Protein AF-A0AAV2L725-F1 (afdb_monomer)

Nearest PDB structures (foldseek):
  3now-assembly1_A  TM=8.974E-01  e=4.876E-41  Drosophila melanogaster
  4i2w-assembly1_A  TM=7.654E-01  e=5.025E-37  Caenorhabditis elegans
  6qdm-assembly1_A  TM=8.772E-01  e=6.503E-31  Caenorhabditis elegans
  6qdm-assembly2_B  TM=8.526E-01  e=8.201E-31  Caenorhabditis elegans
  5mzu-assembly1_A  TM=7.468E-01  e=2.048E-33  Caenorhabditis elegans

Organism: Knipowitschia caucasica (NCBI:txid637954)

Foldseek 3Di:
DDDDPDQLVRLQVVLVVCVVVVNLVSNLVSLVVSCVRDPDLLSNLVSLLSNLVSCVVVVVLVSSLVSLVSSCVSPVLPLSSLQSNLSSCVSVVVLVSSLVSLVVSCVSPVPDVVSVVVNVVSVVVVVVVVVVCPDLLVLLVVLLVQLPDPPHDPVSVLVSLVVLLVLLQDPVSLVSCVVVVVLVSLLVQCVDPDLSSVLSSLSSLLSNLAQALVSLVVSCVVNPLVSLLLQLLDPDLSSVLSSLSSVLSSLCSLVCPVDDDDDDDDDDDDPRSVVVNLVNLVSLLVQLFDQSGAQSSNQSSLLSLLPRQADPDLPDPDNPSLLSCLVRRVLSLLQQQLDDQPDDPTHHHDPCSLVSSQLSLQRSLVSDDDPVSNVSSLVVLLVNLCVLCPDPDPSSLSSSLSSLLSCLQHVVVSSVVNCPPPCNVVLLLVLLVDPDPSSVVSSLSSLLSNLPDDPPCPVSCVPVLVSLVCQLPPPPDLLNNLSSLLSVLSNQLSQALFPVRRSDDPPPLVVSLVVLLVLLLDPVDDLSSNLSSLSSLLSSLSDLVSLVVCLVDLSSLLSLLVSLLDPDLLSLQSSLSNLCSSLVLDDDPDPDPVVQVVCVVVVHDDRDHDPCPDPVNSVVSLVSSLVSPVLLSLQSSQVDPGSSCDLSSLLSSLSSLLSNLPDLVRLVSSLVSPVLVSLLVQLVDHPPNSVLSSLLSNLSSLLRDQLCSSQPDPRSLSNLLSLLVCLDPPHDPVSLLSSLSSLLSQLQPDPVSLVSNVVSVSVVSLVVQCPDPDPSSVLSSLSSLLSSLVDPVSLVVLVDPDDLPLVSLLVQCQDDDPSSVLSSLSSLLVSLQVPVVVLVCQCVNDVCSVVSLVCQCPDPDLSSNQSSLSNLLSSLVSDDVSLVVCVVDCNLVSLVVLLPDPDDPNPVSNVSSVVSNVSSVVSVVVQDDPDADDDEQFWDWDQDPQRWTFTDGDDDDDDDDDRDGPPVLGQFDDWDDYNFWIWTHHQFKIFIDGPVDPDPGGPDMDTDDPPDDRDQDPDDQDDDDDPDDAARDGADPVFAFNDKADEPFKIWTQGPQQWIWIFGQQQFLQRQCLDSHGHRHTDTNVLCPPFRWDAKEHEHFKIWTATPQLWIWIFGFQQFQQRLFAHPNQVVVVVVVVVVVPDDDDDDDDDDDDDDDDDDDDDDPPDHDGGGNHIDTDAAVVGFGFDAKYYYHFKIWTAGPQQWIWIAGQQQPNQRQCPDSGHHNHIDTNVVCVVQQKRFDYKYYYHHHIDTDIDHNVVVVVDDDD

Secondary structure (DSSP, 8-state):
-------HHHHHHHHHHHHHTT-HHHHHHHHHHHHHH---HHHHHHHHHHHHHHHHHTT-HHHHHHHHHHHHHH-TT-HHHHHHHHHHHHHTT-HHHHHHHHHHHHHH-TT-HHHHHHHHHHHHHHHHHHHHHTSHHHHHHHHHHHHH-TTS-HHHHHHHHHHHHHHTTSHHHHHHHHHTTHHHHHHHHHTSS-HHHHHHHHHHHHHHHTT-HHHHHHHHHHH-HHHHHHHHTSS-HHHHHHHHHHHHHHHHHHHHTTS----SS----PPPTHHHHHHHHHHHHHHTT-TTS-HHHHHHHHHHHHHHSS-S-TT----HHHHHHHHHHHHHHHHHHT--TTT-S-----TTHHHHHHHHHHHHHHT--SHHHHHHHHHHHHHHHHHHHTSS-HHHHHHHHHHHHHHHHSSHHHHHHHHTSTTHHHHHHHHHTSS-HHHHHHHHHHHHHHTT-TTTTHHHHHHHHHHHHHHHHH---HHHHHHHHHHHHHHTTTTTT-TT--SS-TTHHHHHHHHHHHHHT-TTS-HHHHHHHHHHHHHHTTSHHHHHHHHH-HHHHHHHHHHHHSS--TTHHHHHHHHHHHTT-S------HHHHHHHHHTT---PPPPGGGSHHHHHHHHHHHHHTTHHHHHHHHHHS--TTS-HHHHHHHHHHHHHHTSSTTTHHHHHHTTHHHHHHHHHHSS-HHHHHHHHHHHHHHHHHS-HHHHSTTTHHHHHHHHHHHHSSTTS-HHHHHHHHHHHHHHHTT-HHHHHHHHHTT-HHHHHHHHT-S-HHHHHHHHHHHHHHTTSHHHHHHHHSTT-SHHHHHHHHHSSS-HHHHHHHHHHHHHHHHH-THHHHHHHHH-TTHHHHHHHHHT-SSHHHHHHHHHHHHHHHHH-HHHHHHHHTSTHHHHHHHHHT--SSTTHHHHHHHHHHHHHHHHHHHTTS--------SS-EEEE-TTS-EEEE----S---------GGGTT-SEEEE-SSEEEEE-SSEEEEEESS---SS-SEEEE--TTSSS------SS----SS-----PPPTT--EEEEEE-SSEEEEEETTS-EEEEE--TTSTT-SSS---EEEEEE-GGGTTS-EEEEEE-SSEEEEEETT--EEEEEE-TTSTTSS--HHHHHHHHHHHHTTT--S------------------------SEEEEEEEE--SS---EEEEEE-SSEEEEEETT--EEEEE--TTSTT-SSS---EEEEEE-HHHHHTTEEEEEEEE-SS-EEEEEEEHHHHTT----

Radius of gyration: 51.23 Å; Cα contacts (8 Å, |Δi|>4): 1943; chains: 1; bounding box: 114×135×159 Å

InterPro domains:
  IPR000225 Armadillo [SM00185] (169-210)
  IPR000225 Armadillo [SM00185] (212-252)
  IPR000225 Armadillo [SM00185] (663-703)
  IPR000225 Armadillo [SM00185] (750-790)
  IPR000408 Regulator of chromosome condensation, RCC1 [PF00415] (1058-1106)
  IPR000408 Regulator of chromosome condensation, RCC1 [PF00415] (1202-1252)
  IPR000408 Regulator of chromosome condensation, RCC1 [PR00633] (1044-1060)
  IPR000408 Regulator of chromosome condensation, RCC1 [PR00633] (1060-1074)
  IPR000408 Regulator of chromosome condensation, RCC1 [PR00633] (1198-1219)
  IPR000408 Regulator of chromosome condensation, RCC1 [PS00626] (1189-1199)
  IPR000408 Regulator of chromosome condensation, RCC1 [PS50012] (1058-1109)
  IPR000408 Regulator of chromosome condensation, RCC1 [PS50012] (1110-1202)
  IPR000408 Regulator of chromosome condensation, RCC1 [PS50012] (1203-1256)
  IPR009091 Regulator of chromosome condensation 1/beta-lactamase-inhibitor protein II [G3DSA:2.130.10.30] (1005-1264)
  IPR009091 Regulator of chromosome condensation 1/beta-lactamase-inhibitor protein II [SSF50985] (1039-1252)
  IPR011989 Armadillo-like helical [G3DSA:1.25.10.10] (132-485)
  IPR011989 Armadillo-like helical [G3DSA:1.25.10.10] (486-914)
  IPR011990 Tetratricopeptide-like helical domain superfamily [G3DSA:1.25.40.10] (4-130)
  IPR011990 Tetratricopeptide-like helical domain superfamily [SSF48452] (6-122)
  IPR013105 Tetratricopeptide repeat 2 [PF07719] (9-40)

pLDDT: mean 77.36, std 15.98, range [24.78, 95.0]

Solvent-accessible surface area (backbone atoms only — not comparable to full-atom values): 68214 Å² total; per-residue (Å²): 132,93,74,78,87,72,52,44,68,58,30,46,51,51,16,51,51,27,50,74,72,66,41,48,67,62,13,47,52,27,34,55,53,22,54,72,68,51,87,51,68,70,63,42,26,57,40,28,38,56,41,19,57,45,26,55,75,66,69,40,33,71,62,13,31,54,28,12,49,58,16,36,76,74,39,82,76,49,51,69,28,38,46,51,27,18,53,22,25,48,77,71,69,41,49,71,64,15,44,55,35,29,52,54,39,31,70,77,41,76,84,47,63,72,37,55,52,49,47,53,50,49,51,52,53,50,53,51,52,49,53,52,62,67,32,67,64,50,45,53,53,52,32,52,51,44,60,70,37,89,83,55,56,69,70,56,30,52,51,30,40,53,49,46,31,56,37,14,66,37,71,73,38,22,51,51,41,58,73,67,57,35,64,65,54,39,55,56,37,61,70,48,92,48,65,71,54,29,42,33,37,36,46,25,50,35,29,44,16,53,89,29,45,68,53,29,54,52,50,48,67,72,64,36,66,68,55,54,52,52,51,15,23,33,87,49,61,68,47,14,50,42,38,41,50,31,52,49,40,42,51,47,17,58,66,45,76,82,69,75,96,75,90,82,84,86,80,75,92,72,79,77,54,65,62,56,53,53,50,52,52,49,57,50,48,60,45,53,62,34,69,86,30,27,29,64,18,42,42,43,47,45,41,49,46,51,68,66,44,38,65,96,45,88,84,57,87,80,56,64,60,41,54,50,44,49,78,77,28,44,70,42,52,47,51,54,36,16,54,52,85,91,82,52,104,56,49,53,69,47,93,46,39,47,55,35,45,15,48,33,49,27,46,52,56,71,58,51,87,46,72,68,56,48,48,51,54,44,49,57,52,44,52,53,35,49,60,31,47,72,41,92,48,67,69,35,37,52,24,26,48,33,30,37,26,33,27,24,66,28,40,41,71,53,14,48,58,51,48,69,39,89,65,46,56,60,49,39,56,52,27,54,70,44,92,49,66,66,47,26,47,51,30,50,51,29,52,42,30,57,52,73,46,82,92,67,25,60,72,50,54,73,60,47,53,61,51,32,53,47,45,44,71,70,49,88,50,65,71,54,26,41,49,27,47,25,38,52,34,50,63,51,41,78,51,64,71,33,64,84,47,66,71,60,64,89,71,51,64,56,54,52,50,53,51,29,42,54,50,44,60,34,81,90,49,56,68,82,51,28,36,38,24,43,43,27,40,30,44,50,26,58,40,58,70,41,32,53,60,49,59,70,33,56,64,47,49,42,42,52,37,51,48,46,61,43,92,57,48,76,41,47,46,27,54,26,47,31,47,23,45,51,57,67,52,66,91,76,85,77,72,52,71,70,58,51,52,50,30,60,72,68,70,43,91,72,82,45,82,58,82,65,68,37,69,74,46,37,53,54,43,48,52,45,42,53,78,59,43,48,49,52,27,54,31,45,53,56,70,53,86,47,62,59,64,36,52,70,34,47,22,30,46,22,34,43,50,31,59,58,41,67,50,74,81,45,34,60,58,40,38,77,49,39,37,50,68,40,34,54,59,35,25,75,65,42,39,74,66,17,18,53,36,15,22,47,35,50,17,53,42,37,59,75,41,61,49,68,76,48,28,64,77,75,50,48,66,60,52,48,59,36,33,57,60,37,60,40,90,89,45,54,70,68,47,34,34,40,22,31,43,19,49,25,55,47,26,63,73,38,71,70,46,33,53,50,46,52,74,70,63,37,59,70,50,42,55,52,36,47,75,45,89,53,64,72,40,19,28,32,24,37,39,26,48,36,38,40,48,76,36,71,75,48,45,54,60,69,68,48,86,92,65,64,66,65,42,52,36,56,53,36,38,55,50,84,54,65,68,35,19,46,22,21,34,49,34,49,31,53,46,30,67,79,36,39,76,54,45,72,48,51,66,76,58,40,92,61,52,62,61,33,47,48,52,24,54,69,38,90,50,66,71,50,19,37,33,32,48,50,36,53,36,33,34,48,72,54,36,68,72,57,34,53,59,44,62,78,36,71,58,51,60,53,36,52,54,46,38,66,63,82,86,62,95,56,60,63,46,19,51,53,29,41,54,37,51,54,53,52,49,52,65,53,60,71,70,62,86,81,83,75,66,79,80,44,88,54,45,44,81,47,78,48,101,76,46,35,56,43,65,49,56,72,73,79,93,86,78,83,92,75,84,65,77,46,78,87,38,59,65,52,77,49,77,51,72,54,92,58,39,40,37,44,29,42,90,49,34,40,38,32,35,48,81,88,55,95,61,102,62,61,80,42,74,48,81,51,80,89,88,63,73,88,76,75,56,82,72,78,86,66,66,69,92,54,103,58,95,58,77,89,67,68,77,61,92,84,66,53,52,66,48,78,22,67,25,87,52,30,40,40,36,34,28,70,82,17,50,47,28,24,27,34,55,6,76,45,9,40,46,24,70,65,48,53,61,61,34,94,55,82,37,69,32,67,87,49,66,94,54,46,40,71,48,64,24,28,12,48,42,28,30,38,37,28,35,73,83,23,46,44,30,31,23,5,40,12,51,42,3,34,57,44,42,56,23,63,47,39,55,50,52,55,50,50,60,61,56,68,73,79,71,85,82,84,88,85,83,84,90,84,87,87,82,89,80,88,86,84,84,89,91,77,87,80,81,64,44,54,56,37,23,40,70,37,82,56,84,50,84,74,82,66,49,47,67,47,60,21,29,12,43,47,25,31,38,38,27,29,74,86,15,53,46,30,26,22,3,52,6,78,76,38,38,47,60,74,90,50,50,64,50,31,27,50,67,38,72,34,59,69,40,68,77,66,52,34,33,39,78,41,61,36,37,38,69,71,40,61,49,72,33,71,44,59,55,82,66,62,72,76,62,75,94,128

Sequence (1266 aa):
MNGEVKDPSALKEEGNAHFKSGNLEAALSCYTKALKLSKNEVDCAVLYRNRCACFLKREEYSKAEEDASKALDTDPSDVKARFRRAQAYQKLGRLDQAFVDTQRCAQLEPKNKAFQDLLRQLGAEIQQKSAQQNSTDARVQQMFTLLMDDTAKDTDRQKAAQNLVVLSREDAGAEQIFQNDGVKLIEKLLKAKHDDIVLSALRTLVGLCTGHQSRTMAIVNELGMHQLCAVMGSGDSTVSLAACHLLQVMFEALTEGMRRDFRGKEEAILPEPSKELRSMLRHLLDMLPAANVSGPGRDNAINLLVKQVPRKSLKNPDNSLTLWVIDQGLKKILEVAGTVAELSKGPPLTDNSHMSCSVLLTKLYDDLKSDKERENFNKLSEEYVQQHFNLSVLEAKLRAIQTVSVLLQGPSEVGNRTLEMSGMMDAVIALCASEDVIHQQVAVEALIHAAGKAKRASFITANGVALLKDLYKKSENDRIRVRALVGLCKLGSAGGTDFSMKQFAEGSTLKLAKQCRKWLCNESLPPTSRRWSVEGLAYLTFDADVKEDLVEDKNALQAMFELAKSEDKTVLFAVGSTLVNCTNSYDVEKPDPQMVELAKYAKQHVPEEHPKDAPAFVEKRLMRLLDAGVVTALVCMVKNESPALTEACRESIARVFLALVMRQEDRGTVVAQGGGKALIPLATENTDMGKVKAAQALAKITITSNPEIAFPGERVYEVVRPLVSLLSLECTMLQNFEALMGLTNLAGISERLRQKIIKEKSLPKIEGYMFEEHDLVRAAATECMCNLVLSEEVQKLYLATGNDRLKLLVLYSGEEDERLRRAASGTLAMLTAEQPELCVRIPETTSHWLEIFQALLLCEIPDLQHRGVVIVQNMILADKSLTEKLIESEALEILTVLAKGEGGVNSQVSKVAQNCLDTAIEKVSSALPQIRASWSRRLSLQLDDESGVFLDGFRGLGAKECCSFIEKSRGCKDITNNESLLLIMFQDRVEVWDFEKSEDGPVWSMDTDKSDPPLKLPLVPEGYISLKPPFYRPLSPHLQAKSLALGPEHVVLLSATGAVYTWGQGSHGQLGHGILTSEQEPRAVEALWGVPMKAVAAGGWHCCCISATDDLYVWGWNEIGQLGLPSRGVRRAQQQNSHNKDTAKQPHNADVRPEDDQTQTEEDKDVFISIQAFPALLDLNPPCEIKVVSCGSRHTAAVTTEGDLYTWGWGEYGQLGHQDLMSSDEPQCVAYFKEHQLHVTDVVCGAWNTFAAVVKQEEVQKSPCC

Structure (mmCIF, N/CA/C/O backbone):
data_AF-A0AAV2L725-F1
#
_entry.id   AF-A0AAV2L725-F1
#
loop_
_atom_site.group_PDB
_atom_site.id
_atom_site.type_symbol
_atom_site.label_atom_id
_atom_site.label_alt_id
_atom_site.label_comp_id
_atom_site.label_asym_id
_atom_site.label_entity_id
_atom_site.label_seq_id
_atom_site.pdbx_PDB_ins_code
_atom_site.Cartn_x
_atom_site.Cartn_y
_atom_site.Cartn_z
_atom_site.occupancy
_atom_site.B_iso_or_equiv
_atom_site.auth_seq_id
_atom_site.auth_comp_id
_atom_site.auth_asym_id
_atom_site.auth_atom_id
_atom_site.pdbx_PDB_model_num
ATOM 1 N N . MET A 1 1 ? -38.587 -87.358 0.602 1.00 36.22 1 MET A N 1
ATOM 2 C CA . MET A 1 1 ? -38.924 -87.148 2.025 1.00 36.22 1 MET A CA 1
ATOM 3 C C . MET A 1 1 ? -39.512 -85.758 2.150 1.00 36.22 1 MET A C 1
ATOM 5 O O . MET A 1 1 ? -38.905 -84.814 1.662 1.00 36.22 1 MET A O 1
ATOM 9 N N . ASN A 1 2 ? -40.729 -85.690 2.678 1.00 37.31 2 ASN A N 1
ATOM 10 C CA . ASN A 1 2 ? -41.593 -84.515 2.738 1.00 37.31 2 ASN A CA 1
ATOM 11 C C . ASN A 1 2 ? -40.926 -83.356 3.495 1.00 37.31 2 ASN A C 1
ATOM 13 O O . ASN A 1 2 ? -40.536 -83.530 4.644 1.00 37.31 2 ASN A O 1
ATOM 17 N N . GLY A 1 3 ? -40.812 -82.191 2.859 1.00 38.00 3 GLY A N 1
ATOM 18 C CA . GLY A 1 3 ? -40.468 -80.933 3.518 1.00 38.00 3 GLY A CA 1
ATOM 19 C C . GLY A 1 3 ? -41.630 -79.973 3.327 1.00 38.00 3 GLY A C 1
ATOM 20 O O . GLY A 1 3 ? -41.839 -79.487 2.220 1.00 38.00 3 GLY A O 1
ATOM 21 N N . GLU A 1 4 ? -42.416 -79.791 4.382 1.00 45.16 4 GLU A N 1
ATOM 22 C CA . GLU A 1 4 ? -43.583 -78.912 4.451 1.00 45.16 4 GLU A CA 1
ATOM 23 C C . GLU A 1 4 ? -43.293 -77.536 3.837 1.00 45.16 4 GLU A C 1
ATOM 25 O O . GLU A 1 4 ? -42.238 -76.940 4.076 1.00 45.16 4 GLU A O 1
ATOM 30 N N . VAL A 1 5 ? -44.240 -77.014 3.052 1.00 50.47 5 VAL A N 1
ATOM 31 C CA . VAL A 1 5 ? -44.236 -75.614 2.616 1.00 50.47 5 VAL A CA 1
ATOM 32 C C . VAL A 1 5 ? -44.426 -74.764 3.873 1.00 50.47 5 VAL A C 1
ATOM 34 O O . VAL A 1 5 ? -45.550 -74.509 4.295 1.00 50.47 5 VAL A O 1
ATOM 37 N N . LYS A 1 6 ? -43.318 -74.406 4.530 1.00 58.88 6 LYS A N 1
ATOM 38 C CA . LYS A 1 6 ? -43.326 -73.541 5.711 1.00 58.88 6 LYS A CA 1
ATOM 39 C C . LYS A 1 6 ? -43.826 -72.155 5.305 1.00 58.88 6 LYS A C 1
ATOM 41 O O . LYS A 1 6 ? -43.287 -71.537 4.387 1.00 58.88 6 LYS A O 1
ATOM 46 N N . ASP A 1 7 ? -44.840 -71.685 6.016 1.00 70.19 7 ASP A N 1
ATOM 47 C CA . ASP A 1 7 ? -45.416 -70.350 5.878 1.00 70.19 7 ASP A CA 1
ATOM 48 C C . ASP A 1 7 ? -44.332 -69.256 6.086 1.00 70.19 7 ASP A C 1
ATOM 50 O O . ASP A 1 7 ? -43.457 -69.433 6.947 1.00 70.19 7 ASP A O 1
ATOM 54 N N . PRO A 1 8 ? -44.325 -68.123 5.345 1.00 69.69 8 PRO A N 1
ATOM 55 C CA . PRO A 1 8 ? -43.292 -67.085 5.465 1.00 69.69 8 PRO A CA 1
ATOM 56 C C . PRO A 1 8 ? -43.133 -66.525 6.887 1.00 69.69 8 PRO A C 1
ATOM 58 O O . PRO A 1 8 ? -42.025 -66.150 7.282 1.00 69.69 8 PRO A O 1
ATOM 61 N N . SER A 1 9 ? -44.210 -66.516 7.682 1.00 73.19 9 SER A N 1
ATOM 62 C CA . SER A 1 9 ? -44.170 -66.106 9.091 1.00 73.19 9 SER A CA 1
ATOM 63 C C . SER A 1 9 ? -43.356 -67.076 9.959 1.00 73.19 9 SER A C 1
ATOM 65 O O . SER A 1 9 ? -42.537 -66.638 10.769 1.00 73.19 9 SER A O 1
ATOM 67 N N . ALA A 1 10 ? -43.485 -68.386 9.726 1.00 77.56 10 ALA A N 1
ATOM 68 C CA . ALA A 1 10 ? -42.722 -69.404 10.447 1.00 77.56 10 ALA A CA 1
ATOM 69 C C . ALA A 1 10 ? -41.217 -69.316 10.129 1.00 77.56 10 ALA A C 1
ATOM 71 O O . ALA A 1 10 ? -40.379 -69.404 11.026 1.00 77.56 10 ALA A O 1
ATOM 72 N N . LEU A 1 11 ? -40.860 -69.049 8.866 1.00 79.94 11 LEU A N 1
ATOM 73 C CA . LEU A 1 11 ? -39.462 -68.851 8.452 1.00 79.94 11 LEU A CA 1
ATOM 74 C C . LEU A 1 11 ? -38.844 -67.567 9.030 1.00 79.94 11 LEU A C 1
ATOM 76 O O . LEU A 1 11 ? -37.647 -67.536 9.327 1.00 79.94 11 LEU A O 1
ATOM 80 N N . LYS A 1 12 ? -39.645 -66.510 9.215 1.00 81.00 12 LYS A N 1
ATOM 81 C CA . LYS A 1 12 ? -39.231 -65.276 9.902 1.00 81.00 12 LYS A CA 1
ATOM 82 C C . LYS A 1 12 ? -38.907 -65.543 11.373 1.00 81.00 12 LYS A C 1
ATOM 84 O O . LYS A 1 12 ? -37.895 -65.050 11.869 1.00 81.00 12 LYS A O 1
ATOM 89 N N . GLU A 1 13 ? -39.741 -66.309 12.072 1.00 81.81 13 GLU A N 1
ATOM 90 C CA . GLU A 1 13 ? -39.519 -66.664 13.480 1.00 81.81 13 GLU A CA 1
ATOM 91 C C . GLU A 1 13 ? -38.319 -67.598 13.663 1.00 81.81 13 GLU A C 1
ATOM 93 O O . GLU A 1 13 ? -37.496 -67.363 14.549 1.00 81.81 13 GLU A O 1
ATOM 98 N N . GLU A 1 14 ? -38.147 -68.575 12.771 1.00 81.94 14 GLU A N 1
ATOM 99 C CA . GLU A 1 14 ? -36.970 -69.451 12.719 1.00 81.94 14 GLU A CA 1
ATOM 100 C C . GLU A 1 14 ? -35.687 -68.642 12.449 1.00 81.94 14 GLU A C 1
ATOM 102 O O . GLU A 1 14 ? -34.680 -68.801 13.141 1.00 81.94 14 GLU A O 1
ATOM 107 N N . GLY A 1 15 ? -35.740 -67.678 11.522 1.00 84.12 15 GLY A N 1
ATOM 108 C CA . GLY A 1 15 ? -34.654 -66.724 11.285 1.00 84.12 15 GLY A CA 1
ATOM 109 C C . GLY A 1 15 ? -34.328 -65.863 12.512 1.00 84.12 15 GLY A C 1
ATOM 110 O O . GLY A 1 15 ? -33.155 -65.674 12.840 1.00 84.12 15 GLY A O 1
ATOM 111 N N . ASN A 1 16 ? -35.346 -65.390 13.241 1.00 85.12 16 ASN A N 1
ATOM 112 C CA . ASN A 1 16 ? -35.166 -64.624 14.478 1.00 85.12 16 ASN A CA 1
ATOM 113 C C . ASN A 1 16 ? -34.547 -65.481 15.595 1.00 85.12 16 ASN A C 1
ATOM 115 O O . ASN A 1 16 ? -33.695 -64.990 16.338 1.00 85.12 16 ASN A O 1
ATOM 119 N N . ALA A 1 17 ? -34.951 -66.749 15.714 1.00 85.25 17 ALA A N 1
ATOM 120 C CA . ALA A 1 17 ? -34.384 -67.696 16.671 1.00 85.25 17 ALA A CA 1
ATOM 121 C C . ALA A 1 17 ? -32.902 -67.964 16.369 1.00 85.25 17 ALA A C 1
ATOM 123 O O . ALA A 1 17 ? -32.072 -67.867 17.272 1.00 85.25 17 ALA A O 1
ATOM 124 N N . HIS A 1 18 ? -32.550 -68.179 15.098 1.00 85.44 18 HIS A N 1
ATOM 125 C CA . HIS A 1 18 ? -31.157 -68.331 14.669 1.00 85.44 18 HIS A CA 1
ATOM 126 C C . HIS A 1 18 ? -30.322 -67.062 14.869 1.00 85.44 18 HIS A C 1
ATOM 128 O O . HIS A 1 18 ? -29.160 -67.139 15.264 1.00 85.44 18 HIS A O 1
ATOM 134 N N . PHE A 1 19 ? -30.910 -65.881 14.661 1.00 86.00 19 PHE A N 1
ATOM 135 C CA . PHE A 1 19 ? -30.235 -64.615 14.940 1.00 86.00 19 PHE A CA 1
ATOM 136 C C . PHE A 1 19 ? -29.954 -64.432 16.439 1.00 86.00 19 PHE A C 1
ATOM 138 O O . PHE A 1 19 ? -28.879 -63.955 16.807 1.00 86.00 19 PHE A O 1
ATOM 145 N N . LYS A 1 20 ? -30.890 -64.840 17.310 1.00 83.88 20 LYS A N 1
ATOM 146 C CA . LYS A 1 20 ? -30.698 -64.847 18.770 1.00 83.88 20 LYS A CA 1
ATOM 147 C C . LYS A 1 20 ? -29.681 -65.898 19.218 1.00 83.88 20 LYS A C 1
ATOM 149 O O . LYS A 1 20 ? -28.920 -65.627 20.138 1.00 83.88 20 LYS A O 1
ATOM 154 N N . SER A 1 21 ? -29.630 -67.054 18.553 1.00 80.94 21 SER A N 1
ATOM 155 C CA . SER A 1 21 ? -28.661 -68.119 18.838 1.00 80.94 21 SER A CA 1
ATOM 156 C C . SER A 1 21 ? -27.264 -67.858 18.255 1.00 80.94 21 SER A C 1
ATOM 158 O O . SER A 1 21 ? -26.401 -68.721 18.361 1.00 80.94 21 SER A O 1
ATOM 160 N N . GLY A 1 22 ? -27.041 -66.714 17.594 1.00 77.62 22 GLY A N 1
ATOM 161 C CA . GLY A 1 22 ? -25.754 -66.336 16.998 1.00 77.62 22 GLY A CA 1
ATOM 162 C C . GLY A 1 22 ? -25.432 -66.979 15.641 1.00 77.62 22 GLY A C 1
ATOM 163 O O . GLY A 1 22 ? -24.417 -66.638 15.040 1.00 77.62 22 GLY A O 1
ATOM 164 N N . ASN A 1 23 ? -26.297 -67.845 15.103 1.00 82.94 23 ASN A N 1
ATOM 165 C CA . ASN A 1 23 ? -26.081 -68.532 13.825 1.00 82.94 23 ASN A CA 1
ATOM 166 C C . ASN A 1 23 ? -26.546 -67.665 12.643 1.00 82.94 23 ASN A C 1
ATOM 168 O O . ASN A 1 23 ? -27.635 -67.843 12.091 1.00 82.94 23 ASN A O 1
ATOM 172 N N . LEU A 1 24 ? -25.700 -66.708 12.250 1.00 82.56 24 LEU A N 1
ATOM 173 C CA . LEU A 1 24 ? -26.024 -65.681 11.250 1.00 82.56 24 LEU A CA 1
ATOM 174 C C . LEU A 1 24 ? -26.243 -66.236 9.831 1.00 82.56 24 LEU A C 1
ATOM 176 O O . LEU A 1 24 ? -27.085 -65.715 9.103 1.00 82.56 24 LEU A O 1
ATOM 180 N N . GLU A 1 25 ? -25.538 -67.295 9.424 1.00 80.81 25 GLU A N 1
ATOM 181 C CA . GLU A 1 25 ? -25.704 -67.897 8.088 1.00 80.81 25 GLU A CA 1
ATOM 182 C C . GLU A 1 25 ? -27.052 -68.603 7.929 1.00 80.81 25 GLU A C 1
ATOM 184 O O . GLU A 1 25 ? -27.743 -68.422 6.922 1.00 80.81 25 GLU A O 1
ATOM 189 N N . ALA A 1 26 ? -27.458 -69.353 8.956 1.00 80.00 26 ALA A N 1
ATOM 190 C CA . ALA A 1 26 ? -28.773 -69.978 9.008 1.00 80.00 26 ALA A CA 1
ATOM 191 C C . ALA A 1 26 ? -29.874 -68.906 9.007 1.00 80.00 26 ALA A C 1
ATOM 193 O O . ALA A 1 26 ? -30.818 -69.003 8.225 1.00 80.00 26 ALA A O 1
ATOM 194 N N . ALA A 1 27 ? -29.703 -67.828 9.783 1.00 83.56 27 ALA A N 1
ATOM 195 C CA . ALA A 1 27 ? -30.636 -66.702 9.803 1.00 83.56 27 ALA A CA 1
ATOM 196 C C . ALA A 1 27 ? -30.766 -66.017 8.426 1.00 83.56 27 ALA A C 1
ATOM 198 O O . ALA A 1 27 ? -31.880 -65.803 7.952 1.00 83.56 27 ALA A O 1
ATOM 199 N N . LEU A 1 28 ? -29.653 -65.736 7.736 1.00 83.56 28 LEU A N 1
ATOM 200 C CA . LEU A 1 28 ? -29.651 -65.156 6.384 1.00 83.56 28 LEU A CA 1
ATOM 201 C C . LEU A 1 28 ? -30.333 -66.060 5.354 1.00 83.56 28 LEU A C 1
ATOM 203 O O . LEU A 1 28 ? -31.084 -65.570 4.505 1.00 83.56 28 LEU A O 1
ATOM 207 N N . SER A 1 29 ? -30.085 -67.370 5.430 1.00 83.88 29 SER A N 1
ATOM 208 C CA . SER A 1 29 ? -30.732 -68.366 4.573 1.00 83.88 29 SER A CA 1
ATOM 209 C C . SER A 1 29 ? -32.243 -68.382 4.803 1.00 83.88 29 SER A C 1
ATOM 211 O O . SER A 1 29 ? -33.008 -68.311 3.840 1.00 83.88 29 SER A O 1
ATOM 213 N N . CYS A 1 30 ? -32.683 -68.373 6.066 1.00 83.81 30 CYS A N 1
ATOM 214 C CA . CYS A 1 30 ? -34.096 -68.317 6.434 1.00 83.81 30 CYS A CA 1
ATOM 215 C C . CYS A 1 30 ? -34.762 -67.009 5.982 1.00 83.81 30 CYS A C 1
ATOM 217 O O . CYS A 1 30 ? -35.800 -67.069 5.327 1.00 83.81 30 CYS A O 1
ATOM 219 N N . TYR A 1 31 ? -34.149 -65.841 6.211 1.00 86.19 31 TYR A N 1
ATOM 220 C CA . TYR A 1 31 ? -34.699 -64.557 5.753 1.00 86.19 31 TYR A CA 1
ATOM 221 C C . TYR A 1 31 ? -34.737 -64.439 4.227 1.00 86.19 31 TYR A C 1
ATOM 223 O O . TYR A 1 31 ? -35.700 -63.918 3.673 1.00 86.19 31 TYR A O 1
ATOM 231 N N . THR A 1 32 ? -33.732 -64.957 3.518 1.00 83.94 32 THR A N 1
ATOM 232 C CA . THR A 1 32 ? -33.710 -64.929 2.046 1.00 83.94 32 THR A CA 1
ATOM 233 C C . THR A 1 32 ? -34.738 -65.888 1.444 1.00 83.94 32 THR A C 1
ATOM 235 O O . THR A 1 32 ? -35.354 -65.563 0.432 1.00 83.94 32 THR A O 1
ATOM 238 N N . LYS A 1 33 ? -34.967 -67.052 2.067 1.00 82.56 33 LYS A N 1
ATOM 239 C CA . LYS A 1 33 ? -36.058 -67.967 1.693 1.00 82.56 33 LYS A CA 1
ATOM 240 C C . LYS A 1 33 ? -37.429 -67.355 1.996 1.00 82.56 33 LYS A C 1
ATOM 242 O O . LYS A 1 33 ? -38.308 -67.433 1.147 1.00 82.56 33 LYS A O 1
ATOM 247 N N . ALA A 1 34 ? -37.582 -66.687 3.141 1.00 81.00 34 ALA A N 1
ATOM 248 C CA . ALA A 1 34 ? -38.809 -65.982 3.511 1.00 81.00 34 ALA A CA 1
ATOM 249 C C . ALA A 1 34 ? -39.136 -64.836 2.536 1.00 81.00 34 ALA A C 1
ATOM 251 O O . ALA A 1 34 ? -40.278 -64.713 2.104 1.00 81.00 34 ALA A O 1
ATOM 252 N N . LEU A 1 35 ? -38.131 -64.064 2.102 1.00 81.44 35 LEU A N 1
ATOM 253 C CA . LEU A 1 35 ? -38.295 -62.996 1.105 1.00 81.44 35 LEU A CA 1
ATOM 254 C C . LEU A 1 35 ? -38.747 -63.514 -0.267 1.00 81.44 35 LEU A C 1
ATOM 256 O O . LEU A 1 35 ? -39.473 -62.820 -0.964 1.00 81.44 35 LEU A O 1
ATOM 260 N N . LYS A 1 36 ? -38.348 -64.733 -0.658 1.00 79.94 36 LYS A N 1
ATOM 261 C CA . LYS A 1 36 ? -38.790 -65.351 -1.922 1.00 79.94 36 LYS A CA 1
ATOM 262 C C . LYS A 1 36 ? -40.236 -65.857 -1.881 1.00 79.94 36 LYS A C 1
ATOM 264 O O . LYS A 1 36 ? -40.838 -66.019 -2.937 1.00 79.94 36 LYS A O 1
ATOM 269 N N . LEU A 1 37 ? -40.757 -66.161 -0.692 1.00 77.50 37 LEU A N 1
ATOM 270 C CA . LEU A 1 37 ? -42.094 -66.733 -0.492 1.00 77.50 37 LEU A CA 1
ATOM 271 C C . LEU A 1 37 ? -43.143 -65.678 -0.103 1.00 77.50 37 LEU A C 1
ATOM 273 O O . LEU A 1 37 ? -44.334 -65.902 -0.312 1.00 77.50 37 LEU A O 1
ATOM 277 N N . SER A 1 38 ? -42.717 -64.539 0.449 1.00 72.62 38 SER A N 1
ATOM 278 C CA . SER A 1 38 ? -43.599 -63.430 0.818 1.00 72.62 38 SER A CA 1
ATOM 279 C C . SER A 1 38 ? -44.113 -62.673 -0.411 1.00 72.62 38 SER A C 1
ATOM 281 O O . SER A 1 38 ? -43.341 -62.326 -1.302 1.00 72.62 38 SER A O 1
ATOM 283 N N . LYS A 1 39 ? -45.420 -62.380 -0.438 1.00 66.44 39 LYS A N 1
ATOM 284 C CA . LYS A 1 39 ? -46.069 -61.513 -1.442 1.00 66.44 39 LYS A CA 1
ATOM 285 C C . LYS A 1 39 ? -46.490 -60.145 -0.885 1.00 66.44 39 LYS A C 1
ATOM 287 O O . LYS A 1 39 ? -46.844 -59.271 -1.665 1.00 66.44 39 LYS A O 1
ATOM 292 N N . ASN A 1 40 ? -46.443 -59.958 0.437 1.00 73.69 40 ASN A N 1
ATOM 293 C CA . ASN A 1 40 ? -46.845 -58.719 1.106 1.00 73.69 40 ASN A CA 1
ATOM 294 C C . ASN A 1 40 ? -45.637 -57.787 1.283 1.00 73.69 40 ASN A C 1
ATOM 296 O O . ASN A 1 40 ? -44.633 -58.183 1.879 1.00 73.69 40 ASN A O 1
ATOM 300 N N . GLU A 1 41 ? -45.746 -56.537 0.824 1.00 72.00 41 GLU A N 1
ATOM 301 C CA . GLU A 1 41 ? -44.657 -55.545 0.886 1.00 72.00 41 GLU A CA 1
ATOM 302 C C . GLU A 1 41 ? -44.240 -55.203 2.328 1.00 72.00 41 GLU A C 1
ATOM 304 O O . GLU A 1 41 ? -43.050 -55.088 2.620 1.00 72.00 41 GLU A O 1
ATOM 309 N N . VAL A 1 42 ? -45.194 -55.158 3.264 1.00 73.00 42 VAL A N 1
ATOM 310 C CA . VAL A 1 42 ? -44.931 -54.874 4.688 1.00 73.00 42 VAL A CA 1
ATOM 311 C C . VAL A 1 42 ? -44.103 -55.985 5.351 1.00 73.00 42 VAL A C 1
ATOM 313 O O . VAL A 1 42 ? -43.152 -55.709 6.084 1.00 73.00 42 VAL A O 1
ATOM 316 N N . ASP A 1 43 ? -44.404 -57.253 5.055 1.00 74.94 43 ASP A N 1
ATOM 317 C CA . ASP A 1 43 ? -43.627 -58.391 5.564 1.00 74.94 43 ASP A CA 1
ATOM 318 C C . ASP A 1 43 ? -42.220 -58.423 4.949 1.00 74.94 43 ASP A C 1
ATOM 320 O O . ASP A 1 43 ? -41.242 -58.744 5.633 1.00 74.94 43 ASP A O 1
ATOM 324 N N . CYS A 1 44 ? -42.092 -58.024 3.680 1.00 78.12 44 CYS A N 1
ATOM 325 C CA . CYS A 1 44 ? -40.803 -57.878 3.011 1.00 78.12 44 CYS A CA 1
ATOM 326 C C . CYS A 1 44 ? -39.933 -56.793 3.662 1.00 78.12 44 CYS A C 1
ATOM 328 O O . CYS A 1 44 ? -38.752 -57.047 3.903 1.00 78.12 44 CYS A O 1
ATOM 330 N N . ALA A 1 45 ? -40.494 -55.634 4.028 1.00 81.12 45 ALA A N 1
ATOM 331 C CA . ALA A 1 45 ? -39.760 -54.567 4.717 1.00 81.12 45 ALA A CA 1
ATOM 332 C C . ALA A 1 45 ? -39.177 -55.039 6.063 1.00 81.12 45 ALA A C 1
ATOM 334 O O . ALA A 1 45 ? -37.992 -54.840 6.348 1.00 81.12 45 ALA A O 1
ATOM 335 N N . VAL A 1 46 ? -39.968 -55.768 6.862 1.00 82.81 46 VAL A N 1
ATOM 336 C CA . VAL A 1 46 ? -39.515 -56.345 8.143 1.00 82.81 46 VAL A CA 1
ATOM 337 C C . VAL A 1 46 ? -38.402 -57.380 7.938 1.00 82.81 46 VAL A C 1
ATOM 339 O O . VAL A 1 46 ? -37.454 -57.441 8.730 1.00 82.81 46 VAL A O 1
ATOM 342 N N . LEU A 1 47 ? -38.488 -58.184 6.877 1.00 84.06 47 LEU A N 1
ATOM 343 C CA . LEU A 1 47 ? -37.467 -59.169 6.525 1.00 84.06 47 LEU A CA 1
ATOM 344 C C . LEU A 1 47 ? -36.168 -58.509 6.039 1.00 84.06 47 LEU A C 1
ATOM 346 O O . LEU A 1 47 ? -35.099 -58.898 6.512 1.00 84.06 47 LEU A O 1
ATOM 350 N N . TYR A 1 48 ? -36.234 -57.488 5.176 1.00 87.69 48 TYR A N 1
ATOM 351 C CA . TYR A 1 48 ? -35.065 -56.702 4.754 1.00 87.69 48 TYR A CA 1
ATOM 352 C C . TYR A 1 48 ? -34.376 -56.041 5.948 1.00 87.69 48 TYR A C 1
ATOM 354 O O . TYR A 1 48 ? -33.161 -56.150 6.111 1.00 87.69 48 TYR A O 1
ATOM 362 N N . ARG A 1 49 ? -35.156 -55.469 6.869 1.00 87.50 49 ARG A N 1
ATOM 363 C CA . ARG A 1 49 ? -34.654 -54.895 8.120 1.00 87.50 49 ARG A CA 1
ATOM 364 C C . ARG A 1 49 ? -33.892 -55.918 8.971 1.00 87.50 49 ARG A C 1
ATOM 366 O O . ARG A 1 49 ? -32.832 -55.603 9.518 1.00 87.50 49 ARG A O 1
ATOM 373 N N . ASN A 1 50 ? -34.417 -57.135 9.116 1.00 87.31 50 ASN A N 1
ATOM 374 C CA . ASN A 1 50 ? -33.783 -58.199 9.905 1.00 87.31 50 ASN A CA 1
ATOM 375 C C . ASN A 1 50 ? -32.559 -58.807 9.195 1.00 87.31 50 ASN A C 1
ATOM 377 O O . ASN A 1 50 ? -31.567 -59.136 9.850 1.00 87.31 50 ASN A O 1
ATOM 381 N N . ARG A 1 51 ? -32.586 -58.889 7.861 1.00 87.31 51 ARG A N 1
ATOM 382 C CA . ARG A 1 51 ? -31.458 -59.341 7.039 1.00 87.31 51 ARG A CA 1
ATOM 383 C C . ARG A 1 51 ? -30.305 -58.333 7.044 1.00 87.31 51 ARG A C 1
ATOM 385 O O . ARG A 1 51 ? -29.162 -58.732 7.258 1.00 87.31 51 ARG A O 1
ATOM 392 N N . CYS A 1 52 ? -30.610 -57.038 6.974 1.00 88.75 52 CYS A N 1
ATOM 393 C CA . CYS A 1 52 ? -29.656 -55.943 7.162 1.00 88.75 52 CYS A CA 1
ATOM 394 C C . CYS A 1 52 ? -28.889 -56.068 8.493 1.00 88.75 52 CYS A C 1
ATOM 396 O O . CYS A 1 52 ? -27.665 -55.951 8.525 1.00 88.75 52 CYS A O 1
ATOM 398 N N . ALA A 1 53 ? -29.576 -56.408 9.591 1.00 85.94 53 ALA A N 1
ATOM 399 C CA . ALA A 1 53 ? -28.922 -56.627 10.886 1.00 85.94 53 ALA A CA 1
ATOM 400 C C . ALA A 1 53 ? -27.921 -57.796 10.872 1.00 85.94 53 ALA A C 1
ATOM 402 O O . ALA A 1 53 ? -26.934 -57.774 11.607 1.00 85.94 53 ALA A O 1
ATOM 403 N N . CYS A 1 54 ? -28.167 -58.815 10.045 1.00 86.56 54 CYS A N 1
ATOM 404 C CA . CYS A 1 54 ? -27.229 -59.917 9.850 1.00 86.56 54 CYS A CA 1
ATOM 405 C C . CYS A 1 54 ? -26.015 -59.475 9.024 1.00 86.56 54 CYS A C 1
ATOM 407 O O . CYS A 1 54 ? -24.896 -59.843 9.369 1.00 86.56 54 CYS A O 1
ATOM 409 N N . PHE A 1 55 ? -26.218 -58.664 7.979 1.00 88.81 55 PHE A N 1
ATOM 410 C CA . PHE A 1 55 ? -25.125 -58.137 7.156 1.00 88.81 55 PHE A CA 1
ATOM 411 C C . PHE A 1 55 ? -24.217 -57.169 7.918 1.00 88.81 55 PHE A C 1
ATOM 413 O O . PHE A 1 55 ? -23.001 -57.282 7.804 1.00 88.81 55 PHE A O 1
ATOM 420 N N . LEU A 1 56 ? -24.775 -56.305 8.773 1.00 86.19 56 LEU A N 1
ATOM 421 C CA . LEU A 1 56 ? -23.982 -55.440 9.654 1.00 86.19 56 LEU A CA 1
ATOM 422 C C . LEU A 1 56 ? -23.074 -56.236 10.597 1.00 86.19 56 LEU A C 1
ATOM 424 O O . LEU A 1 56 ? -21.912 -55.882 10.770 1.00 86.19 56 LEU A O 1
ATOM 428 N N . LYS A 1 57 ? -23.583 -57.328 11.184 1.00 84.25 57 LYS A N 1
ATOM 429 C CA . LYS A 1 57 ? -22.793 -58.207 12.062 1.00 84.25 57 LYS A CA 1
ATOM 430 C C . LYS A 1 57 ? -21.743 -59.040 11.318 1.00 84.25 57 LYS A C 1
ATOM 432 O O . LYS A 1 57 ? -20.819 -59.525 11.955 1.00 84.25 57 LYS A O 1
ATOM 437 N N . ARG A 1 58 ? -21.897 -59.225 10.003 1.00 84.12 58 ARG A N 1
ATOM 438 C CA . ARG A 1 58 ? -20.936 -59.912 9.121 1.00 84.12 58 ARG A CA 1
ATOM 439 C C . ARG A 1 58 ? -19.948 -58.966 8.434 1.00 84.12 58 ARG A C 1
ATOM 441 O O . ARG A 1 58 ? -19.185 -59.427 7.597 1.00 84.12 58 ARG A O 1
ATOM 448 N N . GLU A 1 59 ? -19.996 -57.670 8.746 1.00 83.62 59 GLU A N 1
ATOM 449 C CA . GLU A 1 59 ? -19.145 -56.633 8.141 1.00 83.62 59 GLU A CA 1
ATOM 450 C C . GLU A 1 59 ? -19.349 -56.439 6.621 1.00 83.62 59 GLU A C 1
ATOM 452 O O . GLU A 1 59 ? -18.568 -55.774 5.945 1.00 83.62 59 GLU A O 1
ATOM 457 N N . GLU A 1 60 ? -20.454 -56.942 6.059 1.00 86.25 60 GLU A N 1
ATOM 458 C CA . GLU A 1 60 ? -20.824 -56.732 4.652 1.00 86.25 60 GLU A CA 1
ATOM 459 C C . GLU A 1 60 ? -21.636 -55.429 4.497 1.00 86.25 60 GLU A C 1
ATOM 461 O O . GLU A 1 60 ? -22.834 -55.440 4.197 1.00 86.25 60 GLU A O 1
ATOM 466 N N . TYR A 1 61 ? -20.985 -54.282 4.724 1.00 87.88 61 TYR A N 1
ATOM 467 C CA . TYR A 1 61 ? -21.652 -52.978 4.869 1.00 87.88 61 TYR A CA 1
ATOM 468 C C . TYR A 1 61 ? -22.373 -52.478 3.605 1.00 87.88 61 TYR A C 1
ATOM 470 O O . TYR A 1 61 ? -23.436 -51.874 3.719 1.00 87.88 61 TYR A O 1
ATOM 478 N N . SER A 1 62 ? -21.861 -52.774 2.404 1.00 88.00 62 SER A N 1
ATOM 479 C CA . SER A 1 62 ? -22.521 -52.388 1.140 1.00 88.00 62 SER A CA 1
ATOM 480 C C . SER A 1 62 ? -23.883 -53.069 0.971 1.00 88.00 62 SER A C 1
ATOM 482 O O . SER A 1 62 ? -24.854 -52.429 0.593 1.00 88.00 62 SER A O 1
ATOM 484 N N . LYS A 1 63 ? -23.985 -54.364 1.302 1.00 85.75 63 LYS A N 1
ATOM 485 C CA . LYS A 1 63 ? -25.255 -55.106 1.213 1.00 85.75 63 LYS A CA 1
ATOM 486 C C . LYS A 1 63 ? -26.216 -54.729 2.339 1.00 85.75 63 LYS A C 1
ATOM 488 O O . LYS A 1 63 ? -27.429 -54.762 2.153 1.00 85.75 63 LYS A O 1
ATOM 493 N N . ALA A 1 64 ? -25.679 -54.371 3.508 1.00 87.56 64 ALA A N 1
ATOM 494 C CA . ALA A 1 64 ? -26.473 -53.852 4.615 1.00 87.56 64 ALA A CA 1
ATOM 495 C C . ALA A 1 64 ? -27.136 -52.509 4.271 1.00 87.56 64 ALA A C 1
ATOM 497 O O . ALA A 1 64 ? -28.287 -52.300 4.653 1.00 87.56 64 ALA A O 1
ATOM 498 N N . GLU A 1 65 ? -26.434 -51.630 3.549 1.00 90.12 65 GLU A N 1
ATOM 499 C CA . GLU A 1 65 ? -26.974 -50.361 3.051 1.00 90.12 65 GLU A CA 1
ATOM 500 C C . GLU A 1 65 ? -28.124 -50.598 2.068 1.00 90.12 65 GLU A C 1
ATOM 502 O O . GLU A 1 65 ? -29.224 -50.106 2.311 1.00 90.12 65 GLU A O 1
ATOM 507 N N . GLU A 1 66 ? -27.920 -51.432 1.043 1.00 87.25 66 GLU A N 1
ATOM 508 C CA . GLU A 1 66 ? -28.957 -51.742 0.049 1.00 87.25 66 GLU A CA 1
ATOM 509 C C . GLU A 1 66 ? -30.234 -52.321 0.679 1.00 87.25 66 GLU A C 1
ATOM 511 O O . GLU A 1 66 ? -31.347 -51.937 0.315 1.00 87.25 66 GLU A O 1
ATOM 516 N N . ASP A 1 67 ? -30.094 -53.251 1.630 1.00 88.00 67 ASP A N 1
ATOM 517 C CA . ASP A 1 67 ? -31.234 -53.856 2.327 1.00 88.00 67 ASP A CA 1
ATOM 518 C C . ASP A 1 67 ? -31.940 -52.864 3.259 1.00 88.00 67 ASP A C 1
ATOM 520 O O . ASP A 1 67 ? -33.164 -52.907 3.393 1.00 88.00 67 ASP A O 1
ATOM 524 N N . ALA A 1 68 ? -31.194 -51.964 3.902 1.00 86.62 68 ALA A N 1
ATOM 525 C CA . ALA A 1 68 ? -31.788 -50.916 4.720 1.00 86.62 68 ALA A CA 1
ATOM 526 C C . ALA A 1 68 ? -32.523 -49.880 3.862 1.00 86.62 68 ALA A C 1
ATOM 528 O O . ALA A 1 68 ? -33.615 -49.459 4.232 1.00 86.62 68 ALA A O 1
ATOM 529 N N . SER A 1 69 ? -31.971 -49.510 2.705 1.00 88.62 69 SER A N 1
ATOM 530 C CA . SER A 1 69 ? -32.618 -48.612 1.745 1.00 88.62 69 SER A CA 1
ATOM 531 C C . SER A 1 69 ? -33.913 -49.222 1.199 1.00 88.62 69 SER A C 1
ATOM 533 O O . SER A 1 69 ? -34.952 -48.579 1.291 1.00 88.62 69 SER A O 1
ATOM 535 N N . LYS A 1 70 ? -33.915 -50.507 0.811 1.00 85.69 70 LYS A N 1
ATOM 536 C CA . LYS A 1 70 ? -35.139 -51.220 0.383 1.00 85.69 70 LYS A CA 1
ATOM 537 C C . LYS A 1 70 ? -36.215 -51.296 1.470 1.00 85.69 70 LYS A C 1
ATOM 539 O O . LYS A 1 70 ? -37.404 -51.228 1.166 1.00 85.69 70 LYS A O 1
ATOM 544 N N . ALA A 1 71 ? -35.817 -51.438 2.737 1.00 85.75 71 ALA A N 1
ATOM 545 C CA . ALA A 1 71 ? -36.759 -51.386 3.854 1.00 85.75 71 ALA A CA 1
ATOM 546 C C . ALA A 1 71 ? -37.369 -49.979 4.019 1.00 85.75 71 ALA A C 1
ATOM 548 O O . ALA A 1 71 ? -38.565 -49.858 4.274 1.00 85.75 71 ALA A O 1
ATOM 549 N N . LEU A 1 72 ? -36.569 -48.928 3.820 1.00 84.69 72 LEU A N 1
ATOM 550 C CA . LEU A 1 72 ? -36.990 -47.529 3.951 1.00 84.69 72 LEU A CA 1
ATOM 551 C C . LEU A 1 72 ? -37.805 -47.004 2.770 1.00 84.69 72 LEU A C 1
ATOM 553 O O . LEU A 1 72 ? -38.611 -46.099 2.966 1.00 84.69 72 LEU A O 1
ATOM 557 N N . ASP A 1 73 ? -37.620 -47.568 1.577 1.00 84.75 73 ASP A N 1
ATOM 558 C CA . ASP A 1 73 ? -38.455 -47.273 0.409 1.00 84.75 73 ASP A CA 1
ATOM 559 C C . ASP A 1 73 ? -39.907 -47.727 0.637 1.00 84.75 73 ASP A C 1
ATOM 561 O O . ASP A 1 73 ? -40.837 -47.118 0.114 1.00 84.75 73 ASP A O 1
ATOM 565 N N . THR A 1 74 ? -40.102 -48.774 1.452 1.00 81.06 74 THR A N 1
ATOM 566 C CA . THR A 1 74 ? -41.430 -49.306 1.808 1.00 81.06 74 THR A CA 1
ATOM 567 C C . THR A 1 74 ? -41.996 -48.650 3.070 1.00 81.06 74 THR A C 1
ATOM 569 O O . THR A 1 74 ? -43.164 -48.271 3.093 1.00 81.06 74 THR A O 1
ATOM 572 N N . ASP A 1 75 ? -41.180 -48.494 4.121 1.00 79.19 75 ASP A N 1
ATOM 573 C CA . ASP A 1 75 ? -41.549 -47.784 5.352 1.00 79.19 75 ASP A CA 1
ATOM 574 C C . ASP A 1 75 ? -40.557 -46.645 5.655 1.00 79.19 75 ASP A C 1
ATOM 576 O O . ASP A 1 75 ? -39.559 -46.829 6.366 1.00 79.19 75 ASP A O 1
ATOM 580 N N . PRO A 1 76 ? -40.854 -45.420 5.184 1.00 78.50 76 PRO A N 1
ATOM 581 C CA . PRO A 1 76 ? -40.075 -44.233 5.494 1.00 78.50 76 PRO A CA 1
ATOM 582 C C . PRO A 1 76 ? -40.208 -43.773 6.948 1.00 78.50 76 PRO A C 1
ATOM 584 O O . PRO A 1 76 ? -39.753 -42.680 7.264 1.00 78.50 76 PRO A O 1
ATOM 587 N N . SER A 1 77 ? -40.819 -44.513 7.864 1.00 77.62 77 SER A N 1
ATOM 588 C CA . SER A 1 77 ? -40.828 -44.192 9.296 1.00 77.62 77 SER A CA 1
ATOM 589 C C . SER A 1 77 ? -40.009 -45.181 10.133 1.00 77.62 77 SER A C 1
ATOM 591 O O . SER A 1 77 ? -39.793 -44.933 11.318 1.00 77.62 77 SER A O 1
ATOM 593 N N . ASP A 1 78 ? -39.442 -46.232 9.521 1.00 83.88 78 ASP A N 1
ATOM 594 C CA . ASP A 1 78 ? -38.685 -47.262 10.239 1.00 83.88 78 ASP A CA 1
ATOM 595 C C . ASP A 1 78 ? -37.335 -46.746 10.773 1.00 83.88 78 ASP A C 1
ATOM 597 O O . ASP A 1 78 ? -36.297 -46.737 10.099 1.00 83.88 78 ASP A O 1
ATOM 601 N N . VAL A 1 79 ? -37.342 -46.356 12.049 1.00 83.69 79 VAL A N 1
ATOM 602 C CA . VAL A 1 79 ? -36.171 -45.877 12.797 1.00 83.69 79 VAL A CA 1
ATOM 603 C C . VAL A 1 79 ? -35.051 -46.927 12.832 1.00 83.69 79 VAL A C 1
ATOM 605 O O . VAL A 1 79 ? -33.871 -46.585 12.757 1.00 83.69 79 VAL A O 1
ATOM 608 N N . LYS A 1 80 ? -35.381 -48.227 12.890 1.00 84.81 80 LYS A N 1
ATOM 609 C CA . LYS A 1 80 ? -34.374 -49.297 13.006 1.00 84.81 80 LYS A CA 1
ATOM 610 C C . LYS A 1 80 ? -33.662 -49.554 11.684 1.00 84.81 80 LYS A C 1
ATOM 612 O O . LYS A 1 80 ? -32.465 -49.836 11.705 1.00 84.81 80 LYS A O 1
ATOM 617 N N . ALA A 1 81 ? -34.369 -49.472 10.559 1.00 86.19 81 ALA A N 1
ATOM 618 C CA . ALA A 1 81 ? -33.746 -49.557 9.241 1.00 86.19 81 ALA A CA 1
ATOM 619 C C . ALA A 1 81 ? -32.830 -48.347 8.984 1.00 86.19 81 ALA A C 1
ATOM 621 O O . ALA A 1 81 ? -31.675 -48.539 8.602 1.00 86.19 81 ALA A O 1
ATOM 622 N N . ARG A 1 82 ? -33.276 -47.121 9.310 1.00 89.00 82 ARG A N 1
ATOM 623 C CA . ARG A 1 82 ? -32.442 -45.904 9.192 1.00 89.00 82 ARG A CA 1
ATOM 624 C C . ARG A 1 82 ? -31.179 -45.959 10.024 1.00 89.00 82 ARG A C 1
ATOM 626 O O . ARG A 1 82 ? -30.100 -45.678 9.515 1.00 89.00 82 ARG A O 1
ATOM 633 N N . PHE A 1 83 ? -31.298 -46.352 11.287 1.00 89.12 83 PHE A N 1
ATOM 634 C CA . PHE A 1 83 ? -30.142 -46.406 12.169 1.00 89.12 83 PHE A CA 1
ATOM 635 C C . PHE A 1 83 ? -29.108 -47.435 11.695 1.00 89.12 83 PHE A C 1
ATOM 637 O O . PHE A 1 83 ? -27.907 -47.181 11.718 1.00 89.12 83 PHE A O 1
ATOM 644 N N . ARG A 1 84 ? -29.566 -48.585 11.189 1.00 89.25 84 ARG A N 1
ATOM 645 C CA . ARG A 1 84 ? -28.691 -49.608 10.601 1.00 89.25 84 ARG A CA 1
ATOM 646 C C . ARG A 1 84 ? -28.018 -49.126 9.315 1.00 89.25 84 ARG A C 1
ATOM 648 O O . ARG A 1 84 ? -26.843 -49.417 9.105 1.00 89.25 84 ARG A O 1
ATOM 655 N N . ARG A 1 85 ? -28.720 -48.339 8.495 1.00 90.44 85 ARG A N 1
ATOM 656 C CA . ARG A 1 85 ? -28.131 -47.692 7.318 1.00 90.44 85 ARG A CA 1
ATOM 657 C C . ARG A 1 85 ? -27.065 -46.667 7.700 1.00 90.44 85 ARG A C 1
ATOM 659 O O . ARG A 1 85 ? -25.984 -46.680 7.123 1.00 90.44 85 ARG A O 1
ATOM 666 N N . ALA A 1 86 ? -27.320 -45.854 8.725 1.00 89.50 86 ALA A N 1
ATOM 667 C CA . ALA A 1 86 ? -26.341 -44.907 9.250 1.00 89.50 86 ALA A CA 1
ATOM 668 C C . ALA A 1 86 ? -25.062 -45.607 9.744 1.00 89.50 86 ALA A C 1
ATOM 670 O O . ALA A 1 86 ? -23.957 -45.170 9.427 1.00 89.50 86 ALA A O 1
ATOM 671 N N . GLN A 1 87 ? -25.199 -46.741 10.442 1.00 89.56 87 GLN A N 1
ATOM 672 C CA . GLN A 1 87 ? -24.058 -47.565 10.863 1.00 89.56 87 GLN A CA 1
ATOM 673 C C . GLN A 1 87 ? -23.275 -48.140 9.673 1.00 89.56 87 GLN A C 1
ATOM 675 O O . GLN A 1 87 ? -22.044 -48.157 9.700 1.00 89.56 87 GLN A O 1
ATOM 680 N N . ALA A 1 88 ? -23.965 -48.577 8.613 1.00 89.19 88 ALA A N 1
ATOM 681 C CA . ALA A 1 88 ? -23.311 -49.009 7.380 1.00 89.19 88 ALA A CA 1
ATOM 682 C C . ALA A 1 88 ? -22.542 -47.851 6.717 1.00 89.19 88 ALA A C 1
ATOM 684 O O . ALA A 1 88 ? -21.383 -48.022 6.346 1.00 89.19 88 ALA A O 1
ATOM 685 N N . TYR A 1 89 ? -23.138 -46.656 6.632 1.00 89.88 89 TYR A N 1
ATOM 686 C CA . TYR A 1 89 ? -22.490 -45.474 6.055 1.00 89.88 89 TYR A CA 1
ATOM 687 C C . TYR A 1 89 ? -21.267 -45.002 6.840 1.00 89.88 89 TYR A C 1
ATOM 689 O O . TYR A 1 89 ? -20.262 -44.645 6.221 1.00 89.88 89 TYR A O 1
ATOM 697 N N . GLN A 1 90 ? -21.311 -45.059 8.175 1.00 88.38 90 GLN A N 1
ATOM 698 C CA . GLN A 1 90 ? -20.151 -44.762 9.017 1.00 88.38 90 GLN A CA 1
ATOM 699 C C . GLN A 1 90 ? -18.983 -45.694 8.671 1.00 88.38 90 GLN A C 1
ATOM 701 O O . GLN A 1 90 ? -17.871 -45.236 8.419 1.00 88.38 90 GLN A O 1
ATOM 706 N N . LYS A 1 91 ? -19.238 -47.006 8.583 1.00 85.25 91 LYS A N 1
ATOM 707 C CA . LYS A 1 91 ? -18.202 -48.004 8.270 1.00 85.25 91 LYS A CA 1
ATOM 708 C C . LYS A 1 91 ? -17.715 -47.955 6.819 1.00 85.25 91 LYS A C 1
ATOM 710 O O . LYS A 1 91 ? -16.584 -48.342 6.555 1.00 85.25 91 LYS A O 1
ATOM 715 N N . LEU A 1 92 ? -18.520 -47.423 5.899 1.00 84.12 92 LEU A N 1
ATOM 716 C CA . LEU A 1 92 ? -18.130 -47.138 4.512 1.00 84.12 92 LEU A CA 1
ATOM 717 C C . LEU A 1 92 ? -17.410 -45.783 4.341 1.00 84.12 92 LEU A C 1
ATOM 719 O O . LEU A 1 92 ? -17.038 -45.431 3.222 1.00 84.12 92 LEU A O 1
ATOM 723 N N . GLY A 1 93 ? -17.229 -45.001 5.413 1.00 77.31 93 GLY A N 1
ATOM 724 C CA . GLY A 1 93 ? -16.556 -43.697 5.376 1.00 77.31 93 GLY A CA 1
ATOM 725 C C . GLY A 1 93 ? -17.380 -42.560 4.753 1.00 77.31 93 GLY A C 1
ATOM 726 O O . GLY A 1 93 ? -16.833 -41.486 4.480 1.00 77.31 93 GLY A O 1
ATOM 727 N N . ARG A 1 94 ? -18.687 -42.769 4.535 1.00 84.88 94 ARG A N 1
ATOM 728 C CA . ARG A 1 94 ? -19.642 -41.769 4.021 1.00 84.88 94 ARG A CA 1
ATOM 729 C C . ARG A 1 94 ? -20.318 -41.035 5.180 1.00 84.88 94 ARG A C 1
ATOM 731 O O . ARG A 1 94 ? -21.508 -41.204 5.444 1.00 84.88 94 ARG A O 1
ATOM 738 N N . LEU A 1 95 ? -19.523 -40.238 5.890 1.00 85.31 95 LEU A N 1
ATOM 739 C CA . LEU A 1 95 ? -19.907 -39.627 7.166 1.00 85.31 95 LEU A CA 1
ATOM 740 C C . LEU A 1 95 ? -21.086 -38.646 7.046 1.00 85.31 95 LEU A C 1
ATOM 742 O O . LEU A 1 95 ? -21.952 -38.650 7.915 1.00 85.31 95 LEU A O 1
ATOM 746 N N . ASP A 1 96 ? -21.189 -37.887 5.950 1.00 82.62 96 ASP A N 1
ATOM 747 C CA . ASP A 1 96 ? -22.283 -36.921 5.745 1.00 82.62 96 ASP A CA 1
ATOM 748 C C . ASP A 1 96 ? -23.649 -37.617 5.651 1.00 82.62 96 ASP A C 1
ATOM 750 O O . ASP A 1 96 ? -24.627 -37.210 6.278 1.00 82.62 96 ASP A O 1
ATOM 754 N N . GLN A 1 97 ? -23.707 -38.727 4.907 1.00 85.94 97 GLN A N 1
ATOM 755 C CA . GLN A 1 97 ? -24.920 -39.534 4.756 1.00 85.94 97 GLN A CA 1
ATOM 756 C C . GLN A 1 97 ? -25.279 -40.247 6.068 1.00 85.94 97 GLN A C 1
ATOM 758 O O . GLN A 1 97 ? -26.452 -40.296 6.442 1.00 85.94 97 GLN A O 1
ATOM 763 N N . ALA A 1 98 ? -24.273 -40.730 6.809 1.00 87.94 98 ALA A N 1
ATOM 764 C CA . ALA A 1 98 ? -24.462 -41.305 8.141 1.00 87.94 98 ALA A CA 1
ATOM 765 C C . ALA A 1 98 ? -25.016 -40.278 9.144 1.00 87.94 98 ALA A C 1
ATOM 767 O O . ALA A 1 98 ? -25.898 -40.603 9.944 1.00 87.94 98 ALA A O 1
ATOM 768 N N . PHE A 1 99 ? -24.531 -39.034 9.089 1.00 88.50 99 PHE A N 1
ATOM 769 C CA . PHE A 1 99 ? -24.958 -37.955 9.975 1.00 88.50 99 PHE A CA 1
ATOM 770 C C . PHE A 1 99 ? -26.424 -37.588 9.738 1.00 88.50 99 PHE A C 1
ATOM 772 O O . PHE A 1 99 ? -27.202 -37.543 10.690 1.00 88.50 99 PHE A O 1
ATOM 779 N N . VAL A 1 100 ? -26.830 -37.421 8.474 1.00 89.31 100 VAL A N 1
ATOM 780 C CA . VAL A 1 100 ? -28.221 -37.101 8.104 1.00 89.31 100 VAL A CA 1
ATOM 781 C C . VAL A 1 100 ? -29.193 -38.191 8.562 1.00 89.31 100 VAL A C 1
ATOM 783 O O . VAL A 1 100 ? -30.237 -37.886 9.147 1.00 89.31 100 VAL A O 1
ATOM 786 N N . ASP A 1 101 ? -28.862 -39.465 8.337 1.00 87.25 101 ASP A N 1
ATOM 787 C CA . ASP A 1 101 ? -29.725 -40.573 8.758 1.00 87.25 101 ASP A CA 1
ATOM 788 C C . ASP A 1 101 ? -29.813 -40.675 10.292 1.00 87.25 101 ASP A C 1
ATOM 790 O O . ASP A 1 101 ? -30.904 -40.885 10.831 1.00 87.25 101 ASP A O 1
ATOM 794 N N . THR A 1 102 ? -28.707 -40.458 11.014 1.00 86.69 102 THR A N 1
ATOM 795 C CA . THR A 1 102 ? -28.699 -40.475 12.489 1.00 86.69 102 THR A CA 1
ATOM 796 C C . THR A 1 102 ? -29.451 -39.277 13.075 1.00 86.69 102 THR A C 1
ATOM 798 O O . THR A 1 102 ? -30.181 -39.425 14.055 1.00 86.69 102 THR A O 1
ATOM 801 N N . GLN A 1 103 ? -29.356 -38.104 12.444 1.00 88.44 103 GLN A N 1
ATOM 802 C CA . GLN A 1 103 ? -30.079 -36.896 12.843 1.00 88.44 103 GLN A CA 1
ATOM 803 C C . GLN A 1 103 ? -31.592 -37.096 12.731 1.00 88.44 103 GLN A C 1
ATOM 805 O O . GLN A 1 103 ? -32.330 -36.769 13.660 1.00 88.44 103 GLN A O 1
ATOM 810 N N . ARG A 1 104 ? -32.060 -37.706 11.635 1.00 84.44 104 ARG A N 1
ATOM 811 C CA . ARG A 1 104 ? -33.476 -38.070 11.481 1.00 84.44 104 ARG A CA 1
ATOM 812 C C . ARG A 1 104 ? -33.922 -39.105 12.516 1.00 84.44 104 ARG A C 1
ATOM 814 O O . ARG A 1 104 ? -35.034 -39.000 13.024 1.00 84.44 104 ARG A O 1
ATOM 821 N N . CYS A 1 105 ? -33.072 -40.070 12.877 1.00 83.81 105 CYS A N 1
ATOM 822 C CA . CYS A 1 105 ? -33.382 -41.019 13.957 1.00 83.81 105 CYS A CA 1
ATOM 823 C C . CYS A 1 105 ? -33.531 -40.314 15.314 1.00 83.81 105 CYS A C 1
ATOM 825 O O . CYS A 1 105 ? -34.469 -40.607 16.051 1.00 83.81 105 CYS A O 1
ATOM 827 N N . ALA A 1 106 ? -32.655 -39.353 15.623 1.00 84.12 106 ALA A N 1
ATOM 828 C CA . ALA A 1 106 ? -32.721 -38.570 16.856 1.00 84.12 106 ALA A CA 1
ATOM 829 C C . ALA A 1 106 ? -33.957 -37.651 16.923 1.00 84.12 106 ALA A C 1
ATOM 831 O O . ALA A 1 106 ? -34.489 -37.430 18.007 1.00 84.12 106 ALA A O 1
ATOM 832 N N . GLN A 1 107 ? -34.442 -37.152 15.780 1.00 84.75 107 GLN A N 1
ATOM 833 C CA . GLN A 1 107 ? -35.694 -36.386 15.704 1.00 84.75 107 GLN A CA 1
ATOM 834 C C . GLN A 1 107 ? -36.929 -37.256 15.975 1.00 84.75 107 GLN A C 1
ATOM 836 O O . GLN A 1 107 ? -37.860 -36.803 16.636 1.00 84.75 107 GLN A O 1
ATOM 841 N N . LEU A 1 108 ? -36.936 -38.497 15.479 1.00 82.00 108 LEU A N 1
ATOM 842 C CA . LEU A 1 108 ? -38.046 -39.434 15.674 1.00 82.00 108 LEU A CA 1
ATOM 843 C C . LEU A 1 108 ? -38.076 -40.020 17.098 1.00 82.00 108 LEU A C 1
ATOM 845 O O . LEU A 1 108 ? -39.154 -40.207 17.654 1.00 82.00 108 LEU A O 1
ATOM 849 N N . GLU A 1 109 ? -36.915 -40.267 17.718 1.00 83.31 109 GLU A N 1
ATOM 850 C CA . GLU A 1 109 ? -36.805 -40.764 19.100 1.00 83.31 109 GLU A CA 1
ATOM 851 C C . GLU A 1 109 ? -35.809 -39.933 19.944 1.00 83.31 109 GLU A C 1
ATOM 853 O O . GLU A 1 109 ? -34.669 -40.357 20.171 1.00 83.31 109 GLU A O 1
ATOM 858 N N . PRO A 1 110 ? -36.232 -38.783 20.508 1.00 76.31 110 PRO A N 1
ATOM 859 C CA . PRO A 1 110 ? -35.334 -37.865 21.224 1.00 76.31 110 PRO A CA 1
ATOM 860 C C . PRO A 1 110 ? -34.717 -38.439 22.507 1.00 76.31 110 PRO A C 1
ATOM 862 O O . PRO A 1 110 ? -33.679 -37.967 22.967 1.00 76.31 110 PRO A O 1
ATOM 865 N N . LYS A 1 111 ? -35.353 -39.459 23.101 1.00 78.75 111 LYS A N 1
ATOM 866 C CA . LYS A 1 111 ? -34.931 -40.089 24.364 1.00 78.75 111 LYS A CA 1
ATOM 867 C C . LYS A 1 111 ? -33.860 -41.174 24.184 1.00 78.75 111 LYS A C 1
ATOM 869 O O . LYS A 1 111 ? -33.341 -41.681 25.177 1.00 78.75 111 LYS A O 1
ATOM 874 N N . ASN A 1 112 ? -33.542 -41.573 22.950 1.00 83.56 112 ASN A N 1
ATOM 875 C CA . ASN A 1 112 ? -32.634 -42.687 22.696 1.00 83.56 112 ASN A CA 1
ATOM 876 C C . ASN A 1 112 ? -31.163 -42.233 22.717 1.00 83.56 112 ASN A C 1
ATOM 878 O O . ASN A 1 112 ? -30.660 -41.621 21.773 1.00 83.56 112 ASN A O 1
ATOM 882 N N . LYS A 1 113 ? -30.455 -42.574 23.802 1.00 82.25 113 LYS A N 1
ATOM 883 C CA . LYS A 1 113 ? -29.057 -42.175 24.044 1.00 82.25 113 LYS A CA 1
ATOM 884 C C . LYS A 1 113 ? -28.090 -42.653 22.949 1.00 82.25 113 LYS A C 1
ATOM 886 O O . LYS A 1 113 ? -27.149 -41.941 22.613 1.00 82.25 113 LYS A O 1
ATOM 891 N N . ALA A 1 114 ? -28.366 -43.799 22.318 1.00 81.81 114 ALA A N 1
ATOM 892 C CA . ALA A 1 114 ? -27.511 -44.357 21.268 1.00 81.81 114 ALA A CA 1
ATOM 893 C C . ALA A 1 114 ? -27.440 -43.475 20.005 1.00 81.81 114 ALA A C 1
ATOM 895 O O . ALA A 1 114 ? -26.407 -43.443 19.339 1.00 81.81 114 ALA A O 1
ATOM 896 N N . PHE A 1 115 ? -28.512 -42.743 19.676 1.00 85.19 115 PHE A N 1
ATOM 897 C CA . PHE A 1 115 ? -28.532 -41.840 18.516 1.00 85.19 115 PHE A CA 1
ATOM 898 C C . PHE A 1 115 ? -27.751 -40.556 18.789 1.00 85.19 115 PHE A C 1
ATOM 900 O O . PHE A 1 115 ? -27.024 -40.078 17.921 1.00 85.19 115 PHE A O 1
ATOM 907 N N . GLN A 1 116 ? -27.853 -40.033 20.013 1.00 83.56 116 GLN A N 1
ATOM 908 C CA . GLN A 1 116 ? -27.108 -38.850 20.442 1.00 83.56 116 GLN A CA 1
ATOM 909 C C . GLN A 1 116 ? -25.601 -39.126 20.517 1.00 83.56 116 GLN A C 1
ATOM 911 O O . GLN A 1 116 ? -24.800 -38.303 20.075 1.00 83.56 116 GLN A O 1
ATOM 916 N N . ASP A 1 117 ? -25.211 -40.301 21.018 1.00 85.94 117 ASP A N 1
ATOM 917 C CA . ASP A 1 117 ? -23.803 -40.694 21.089 1.00 85.94 117 ASP A CA 1
ATOM 918 C C . ASP A 1 117 ? -23.203 -40.923 19.690 1.00 85.94 117 ASP A C 1
ATOM 920 O O . ASP A 1 117 ? -22.093 -40.457 19.426 1.00 85.94 117 ASP A O 1
ATOM 924 N N . LEU A 1 118 ? -23.947 -41.542 18.761 1.00 85.06 118 LEU A N 1
ATOM 925 C CA . LEU A 1 118 ? -23.492 -41.710 17.375 1.00 85.06 118 LEU A CA 1
ATOM 926 C C . LEU A 1 118 ? -23.376 -40.366 16.631 1.00 85.06 118 LEU A C 1
ATOM 928 O O . LEU A 1 118 ? -22.417 -40.164 15.891 1.00 85.06 118 LEU A O 1
ATOM 932 N N . LEU A 1 119 ? -24.293 -39.416 16.858 1.00 85.94 119 LEU A N 1
ATOM 933 C CA . LEU A 1 119 ? -24.186 -38.056 16.306 1.00 85.94 119 LEU A CA 1
ATOM 934 C C . LEU A 1 119 ? -22.942 -37.323 16.810 1.00 85.94 119 LEU A C 1
ATOM 936 O O . LEU A 1 119 ? -22.269 -36.656 16.025 1.00 85.94 119 LEU A O 1
ATOM 940 N N . ARG A 1 120 ? -22.613 -37.466 18.100 1.00 85.81 120 ARG A N 1
ATOM 941 C CA . ARG A 1 120 ? -21.405 -36.869 18.685 1.00 85.81 120 ARG A CA 1
ATOM 942 C C . ARG A 1 120 ? -20.136 -37.468 18.069 1.00 85.81 120 ARG A C 1
ATOM 944 O O . ARG A 1 120 ? -19.219 -36.723 17.737 1.00 85.81 120 ARG A O 1
ATOM 951 N N . GLN A 1 121 ? -20.102 -38.789 17.878 1.00 86.75 121 GLN A N 1
ATOM 952 C CA . GLN A 1 121 ? -18.981 -39.485 17.233 1.00 86.75 121 GLN A CA 1
ATOM 953 C C . GLN A 1 121 ? -18.805 -39.062 15.771 1.00 86.75 121 GLN A C 1
ATOM 955 O O . GLN A 1 121 ? -17.711 -38.664 15.383 1.00 86.75 121 GLN A O 1
ATOM 960 N N . LEU A 1 122 ? -19.884 -39.067 14.983 1.00 87.31 122 LEU A N 1
ATOM 961 C CA . LEU A 1 122 ? -19.847 -38.634 13.584 1.00 87.31 122 LEU A CA 1
ATOM 962 C C . LEU A 1 122 ? -19.449 -37.158 13.455 1.00 87.31 122 LEU A C 1
ATOM 964 O O . LEU A 1 122 ? -18.666 -36.816 12.574 1.00 87.31 122 LEU A O 1
ATOM 968 N N . GLY A 1 123 ? -19.929 -36.289 14.352 1.00 85.00 123 GLY A N 1
ATOM 969 C CA . GLY A 1 123 ? -19.524 -34.883 14.398 1.00 85.00 123 GLY A CA 1
ATOM 970 C C . GLY A 1 123 ? -18.021 -34.709 14.640 1.00 85.00 123 GLY A C 1
ATOM 971 O O . GLY A 1 123 ? -17.371 -33.947 13.925 1.00 85.00 123 GLY A O 1
ATOM 972 N N . ALA A 1 124 ? -17.452 -35.465 15.585 1.00 85.69 124 ALA A N 1
ATOM 973 C CA . ALA A 1 124 ? -16.015 -35.451 15.858 1.00 85.69 124 ALA A CA 1
ATOM 974 C C . ALA A 1 124 ? -15.188 -35.989 14.673 1.00 85.69 124 ALA A C 1
ATOM 976 O O . ALA A 1 124 ? -14.196 -35.370 14.289 1.00 85.69 124 ALA A O 1
ATOM 977 N N . GLU A 1 125 ? -15.615 -37.093 14.048 1.00 82.81 125 GLU A N 1
ATOM 978 C CA . GLU A 1 125 ? -14.947 -37.673 12.872 1.00 82.81 125 GLU A CA 1
ATOM 979 C C . GLU A 1 125 ? -14.977 -36.721 11.659 1.00 82.81 125 GLU A C 1
ATOM 981 O O . GLU A 1 125 ? -13.968 -36.565 10.967 1.00 82.81 125 GLU A O 1
ATOM 986 N N . ILE A 1 126 ? -16.101 -36.032 11.415 1.00 82.81 126 ILE A N 1
ATOM 987 C CA . ILE A 1 126 ? -16.232 -35.034 10.338 1.00 82.81 126 ILE A CA 1
ATOM 988 C C . ILE A 1 126 ? -15.328 -33.827 10.607 1.00 82.81 126 ILE A C 1
ATOM 990 O O . ILE A 1 126 ? -14.619 -33.379 9.704 1.00 82.81 126 ILE A O 1
ATOM 994 N N . GLN A 1 127 ? -15.303 -33.319 11.843 1.00 80.88 127 GLN A N 1
ATOM 995 C CA . GLN A 1 127 ? -14.450 -32.192 12.218 1.00 80.88 127 GLN A CA 1
ATOM 996 C C . GLN A 1 127 ? -12.962 -32.545 12.091 1.00 80.88 127 GLN A C 1
ATOM 998 O O . GLN A 1 127 ? -12.188 -31.749 11.559 1.00 80.88 127 GLN A O 1
ATOM 1003 N N . GLN A 1 128 ? -12.565 -33.755 12.493 1.00 79.12 128 GLN A N 1
ATOM 1004 C CA . GLN A 1 128 ? -11.192 -34.239 12.357 1.00 79.12 128 GLN A CA 1
ATOM 1005 C C . GLN A 1 128 ? -10.786 -34.418 10.888 1.00 79.12 128 GLN A C 1
ATOM 1007 O O . GLN A 1 128 ? -9.711 -33.971 10.488 1.00 79.12 128 GLN A O 1
ATOM 1012 N N . LYS A 1 129 ? -11.647 -35.021 10.058 1.00 72.38 129 LYS A N 1
ATOM 1013 C CA . LYS A 1 129 ? -11.383 -35.207 8.622 1.00 72.38 129 LYS A CA 1
ATOM 1014 C C . LYS A 1 129 ? -11.335 -33.873 7.874 1.00 72.38 129 LYS A C 1
ATOM 1016 O O . LYS A 1 129 ? -10.480 -33.689 7.012 1.00 72.38 129 LYS A O 1
ATOM 1021 N N . SER A 1 130 ? -12.199 -32.927 8.241 1.00 70.12 130 SER A N 1
ATOM 1022 C CA . SER A 1 130 ? -12.173 -31.555 7.725 1.00 70.12 130 SER A CA 1
ATOM 1023 C C . SER A 1 130 ? -10.892 -30.825 8.136 1.00 70.12 130 SER A C 1
ATOM 1025 O O . SER A 1 130 ? -10.250 -30.200 7.296 1.00 70.12 130 SER A O 1
ATOM 1027 N N . ALA A 1 131 ? -10.449 -30.957 9.390 1.00 71.50 131 ALA A N 1
ATOM 1028 C CA . ALA A 1 131 ? -9.184 -30.382 9.847 1.00 71.50 131 ALA A CA 1
ATOM 1029 C C . ALA A 1 131 ? -7.972 -30.976 9.103 1.00 71.50 131 ALA A C 1
ATOM 1031 O O . ALA A 1 131 ? -7.069 -30.237 8.723 1.00 71.50 131 ALA A O 1
ATOM 1032 N N . GLN A 1 132 ? -7.978 -32.286 8.827 1.00 64.12 132 GLN A N 1
ATOM 1033 C CA . GLN A 1 132 ? -6.928 -32.955 8.049 1.00 64.12 132 GLN A CA 1
ATOM 1034 C C . GLN A 1 132 ? -6.933 -32.560 6.567 1.00 64.12 132 GLN A C 1
ATOM 1036 O O . GLN A 1 132 ? -5.871 -32.350 5.997 1.00 64.12 132 GLN A O 1
ATOM 1041 N N . GLN A 1 133 ? -8.101 -32.424 5.930 1.00 61.50 133 GLN A N 1
ATOM 1042 C CA . GLN A 1 133 ? -8.193 -31.950 4.540 1.00 61.50 133 GLN A CA 1
ATOM 1043 C C . GLN A 1 133 ? -7.850 -30.462 4.395 1.00 61.50 133 GLN A C 1
ATOM 1045 O O . GLN A 1 133 ? -7.393 -30.028 3.339 1.00 61.50 133 GLN A O 1
ATOM 1050 N N . ASN A 1 134 ? -8.061 -29.678 5.452 1.00 66.56 134 ASN A N 1
ATOM 1051 C CA . ASN A 1 134 ? -7.703 -28.267 5.498 1.00 66.56 134 ASN A CA 1
ATOM 1052 C C . ASN A 1 134 ? -6.255 -28.011 5.927 1.00 66.56 134 ASN A C 1
ATOM 1054 O O . ASN A 1 134 ? -5.853 -26.847 5.951 1.00 66.56 134 ASN A O 1
ATOM 1058 N N . SER A 1 135 ? -5.470 -29.052 6.225 1.00 74.81 135 SER A N 1
ATOM 1059 C CA . SER A 1 135 ? -4.049 -28.880 6.508 1.00 74.81 135 SER A CA 1
ATOM 1060 C C . SER A 1 135 ? -3.297 -28.433 5.252 1.00 74.81 135 SER A C 1
ATOM 1062 O O . SER A 1 135 ? -3.631 -28.800 4.120 1.00 74.81 135 SER A O 1
ATOM 1064 N N . THR A 1 136 ? -2.269 -27.613 5.452 1.00 70.44 136 THR A N 1
ATOM 1065 C CA . THR A 1 136 ? -1.378 -27.139 4.386 1.00 70.44 136 THR A CA 1
ATOM 1066 C C . THR A 1 136 ? -0.728 -28.303 3.639 1.00 70.44 136 THR A C 1
ATOM 1068 O O . THR A 1 136 ? -0.649 -28.271 2.412 1.00 70.44 136 THR A O 1
ATOM 1071 N N . ASP A 1 137 ? -0.368 -29.371 4.351 1.00 71.44 137 ASP A N 1
ATOM 1072 C CA . ASP A 1 137 ? 0.357 -30.526 3.810 1.00 71.44 137 ASP A CA 1
ATOM 1073 C C . ASP A 1 137 ? -0.509 -31.324 2.831 1.00 71.44 137 ASP A C 1
ATOM 1075 O O . ASP A 1 137 ? -0.090 -31.626 1.710 1.00 71.44 137 ASP A O 1
ATOM 1079 N N . ALA A 1 138 ? -1.760 -31.603 3.217 1.00 72.06 138 ALA A N 1
ATOM 1080 C CA . ALA A 1 138 ? -2.709 -32.311 2.364 1.00 72.06 138 ALA A CA 1
ATOM 1081 C C . ALA A 1 138 ? -3.032 -31.500 1.101 1.00 72.06 138 ALA A C 1
ATOM 1083 O O . ALA A 1 138 ? -3.137 -32.066 0.011 1.00 72.06 138 ALA A O 1
ATOM 1084 N N . ARG A 1 139 ? -3.137 -30.168 1.223 1.00 75.81 139 ARG A N 1
ATOM 1085 C CA . ARG A 1 139 ? -3.359 -29.274 0.079 1.00 75.81 139 ARG A CA 1
ATOM 1086 C C . ARG A 1 139 ? -2.175 -29.290 -0.887 1.00 75.81 139 ARG A C 1
ATOM 1088 O O . ARG A 1 139 ? -2.396 -29.465 -2.081 1.00 75.81 139 ARG A O 1
ATOM 1095 N N . VAL A 1 140 ? -0.937 -29.166 -0.403 1.00 79.69 140 VAL A N 1
ATOM 1096 C CA . VAL A 1 140 ? 0.271 -29.187 -1.253 1.00 79.69 140 VAL A CA 1
ATOM 1097 C C . VAL A 1 140 ? 0.383 -30.509 -2.024 1.00 79.69 140 VAL A C 1
ATOM 1099 O O . VAL A 1 140 ? 0.574 -30.497 -3.242 1.00 79.69 140 VAL A O 1
ATOM 1102 N N . GLN A 1 141 ? 0.182 -31.648 -1.354 1.00 78.56 141 GLN A N 1
ATOM 1103 C CA . GLN A 1 141 ? 0.235 -32.968 -1.996 1.00 78.56 141 GLN A CA 1
ATOM 1104 C C . GLN A 1 141 ? -0.864 -33.159 -3.051 1.00 78.56 141 GLN A C 1
ATOM 1106 O O . GLN A 1 141 ? -0.597 -33.682 -4.137 1.00 78.56 141 GLN A O 1
ATOM 1111 N N . GLN A 1 142 ? -2.089 -32.699 -2.778 1.00 81.12 142 GLN A N 1
ATOM 1112 C CA . GLN A 1 142 ? -3.183 -32.732 -3.754 1.00 81.12 142 GLN A CA 1
ATOM 1113 C C . GLN A 1 142 ? -2.858 -31.898 -4.999 1.00 81.12 142 GLN A C 1
ATOM 1115 O O . GLN A 1 142 ? -3.081 -32.368 -6.115 1.00 81.12 142 GLN A O 1
ATOM 1120 N N . MET A 1 143 ? -2.285 -30.700 -4.830 1.00 83.81 143 MET A N 1
ATOM 1121 C CA . MET A 1 143 ? -1.916 -29.846 -5.965 1.00 83.81 143 MET A CA 1
ATOM 1122 C C . MET A 1 143 ? -0.811 -30.480 -6.823 1.00 83.81 143 MET A C 1
ATOM 1124 O O . MET A 1 143 ? -0.932 -30.482 -8.046 1.00 83.81 143 MET A O 1
ATOM 1128 N N . PHE A 1 144 ? 0.224 -31.080 -6.220 1.00 81.12 144 PHE A N 1
ATOM 1129 C CA . PHE A 1 144 ? 1.255 -31.799 -6.983 1.00 81.12 144 PHE A CA 1
ATOM 1130 C C . PHE A 1 144 ? 0.708 -33.037 -7.698 1.00 81.12 144 PHE A C 1
ATOM 1132 O O . PHE A 1 144 ? 1.081 -33.289 -8.842 1.00 81.12 144 PHE A O 1
ATOM 1139 N N . THR A 1 145 ? -0.208 -33.776 -7.069 1.00 83.12 145 THR A N 1
ATOM 1140 C CA . THR A 1 145 ? -0.847 -34.945 -7.695 1.00 83.12 145 THR A CA 1
ATOM 1141 C C . THR A 1 145 ? -1.634 -34.535 -8.940 1.00 83.12 145 THR A C 1
ATOM 1143 O O . THR A 1 145 ? -1.496 -35.160 -9.985 1.00 83.12 145 THR A O 1
ATOM 1146 N N . LEU A 1 146 ? -2.396 -33.438 -8.858 1.00 83.50 146 LEU A N 1
ATOM 1147 C CA . LEU A 1 146 ? -3.155 -32.895 -9.988 1.00 83.50 146 LEU A CA 1
ATOM 1148 C C . LEU A 1 146 ? -2.259 -32.375 -11.119 1.00 83.50 146 LEU A C 1
ATOM 1150 O O . LEU A 1 146 ? -2.624 -32.492 -12.284 1.00 83.50 146 LEU A O 1
ATOM 1154 N N . LEU A 1 147 ? -1.097 -31.802 -10.797 1.00 77.94 147 LEU A N 1
ATOM 1155 C CA . LEU A 1 147 ? -0.157 -31.284 -11.799 1.00 77.94 147 LEU A CA 1
ATOM 1156 C C . LEU A 1 147 ? 0.607 -32.379 -12.542 1.00 77.94 147 LEU A C 1
ATOM 1158 O O . LEU A 1 147 ? 0.971 -32.182 -13.698 1.00 77.94 147 LEU A O 1
ATOM 1162 N N . MET A 1 148 ? 0.852 -33.508 -11.877 1.00 75.56 148 MET A N 1
ATOM 1163 C CA . MET A 1 148 ? 1.557 -34.659 -12.443 1.00 75.56 148 MET A CA 1
ATOM 1164 C C . MET A 1 148 ? 0.622 -35.638 -13.166 1.00 75.56 148 MET A C 1
ATOM 1166 O O . MET A 1 148 ? 1.101 -36.538 -13.854 1.00 75.56 148 MET A O 1
ATOM 1170 N N . ASP A 1 149 ? -0.694 -35.490 -13.005 1.00 81.56 149 ASP A N 1
ATOM 1171 C CA . ASP A 1 149 ? -1.683 -36.313 -13.691 1.00 81.56 149 ASP A CA 1
ATOM 1172 C C . ASP A 1 149 ? -1.906 -35.820 -15.128 1.00 81.56 149 ASP A C 1
ATOM 1174 O O . ASP A 1 149 ? -2.620 -34.847 -15.384 1.00 81.56 149 ASP A O 1
ATOM 1178 N N . ASP A 1 150 ? -1.327 -36.544 -16.088 1.00 70.12 150 ASP A N 1
ATOM 1179 C CA . ASP A 1 150 ? -1.491 -36.283 -17.518 1.00 70.12 150 ASP A CA 1
ATOM 1180 C C . ASP A 1 150 ? -2.929 -36.484 -18.030 1.00 70.12 150 ASP A C 1
ATOM 1182 O O . ASP A 1 150 ? -3.230 -36.087 -19.159 1.00 70.12 150 ASP A O 1
ATOM 1186 N N . THR A 1 151 ? -3.837 -37.030 -17.213 1.00 73.31 151 THR A N 1
ATOM 1187 C CA . THR A 1 151 ? -5.264 -37.196 -17.538 1.00 73.31 151 THR A CA 1
ATOM 1188 C C . THR A 1 151 ? -6.160 -36.081 -16.988 1.00 73.31 151 THR A C 1
ATOM 1190 O O . THR A 1 151 ? -7.314 -35.955 -17.411 1.00 73.31 151 THR A O 1
ATOM 1193 N N . ALA A 1 152 ? -5.641 -35.229 -16.096 1.00 75.69 152 ALA A N 1
ATOM 1194 C CA . ALA A 1 152 ? -6.386 -34.115 -15.517 1.00 75.69 152 ALA A CA 1
ATOM 1195 C C . ALA A 1 152 ? -6.644 -33.002 -16.547 1.00 75.69 152 ALA A C 1
ATOM 1197 O O . ALA A 1 152 ? -5.829 -32.761 -17.440 1.00 75.69 152 ALA A O 1
ATOM 1198 N N . LYS A 1 153 ? -7.762 -32.278 -16.411 1.00 79.50 153 LYS A N 1
ATOM 1199 C CA . LYS A 1 153 ? -8.102 -31.156 -17.304 1.00 79.50 153 LYS A CA 1
ATOM 1200 C C . LYS A 1 153 ? -7.081 -30.025 -17.176 1.00 79.50 153 LYS A C 1
ATOM 1202 O O . LYS A 1 153 ? -6.729 -29.641 -16.061 1.00 79.50 153 LYS A O 1
ATOM 1207 N N . ASP A 1 154 ? -6.705 -29.414 -18.297 1.00 75.19 154 ASP A N 1
ATOM 1208 C CA . ASP A 1 154 ? -5.739 -28.302 -18.330 1.00 75.19 154 ASP A CA 1
ATOM 1209 C C . ASP A 1 154 ? -6.145 -27.130 -17.421 1.00 75.19 154 ASP A C 1
ATOM 1211 O O . ASP A 1 154 ? -5.305 -26.543 -16.742 1.00 75.19 154 ASP A O 1
ATOM 1215 N N . THR A 1 155 ? -7.447 -26.844 -17.309 1.00 80.94 155 THR A N 1
ATOM 1216 C CA . THR A 1 155 ? -7.974 -25.808 -16.404 1.00 80.94 155 THR A CA 1
ATOM 1217 C C . THR A 1 155 ? -7.724 -26.115 -14.930 1.00 80.94 155 THR A C 1
ATOM 1219 O O . THR A 1 155 ? -7.521 -25.203 -14.130 1.00 80.94 155 THR A O 1
ATOM 1222 N N . ASP A 1 156 ? -7.762 -27.392 -14.554 1.00 82.44 156 ASP A N 1
ATOM 1223 C CA . ASP A 1 156 ? -7.573 -27.824 -13.171 1.00 82.44 156 ASP A CA 1
ATOM 1224 C C . ASP A 1 156 ? -6.079 -27.872 -12.833 1.00 82.44 156 ASP A C 1
ATOM 1226 O O . ASP A 1 156 ? -5.693 -27.456 -11.740 1.00 82.44 156 ASP A O 1
ATOM 1230 N N . ARG A 1 157 ? -5.226 -28.230 -13.805 1.00 80.00 157 ARG A N 1
ATOM 1231 C CA . ARG A 1 157 ? -3.765 -28.090 -13.690 1.00 80.00 157 ARG A CA 1
ATOM 1232 C C . ARG A 1 157 ? -3.348 -26.629 -13.536 1.00 80.00 157 ARG A C 1
ATOM 1234 O O . ARG A 1 157 ? -2.575 -26.313 -12.641 1.00 80.00 157 ARG A O 1
ATOM 1241 N N . GLN A 1 158 ? -3.905 -25.714 -14.331 1.00 80.56 158 GLN A N 1
ATOM 1242 C CA . GLN A 1 158 ? -3.633 -24.277 -14.192 1.00 80.56 158 GLN A CA 1
ATOM 1243 C C . GLN A 1 158 ? -4.052 -23.738 -12.815 1.00 80.56 158 GLN A C 1
ATOM 1245 O O . GLN A 1 158 ? -3.293 -23.007 -12.179 1.00 80.56 158 GLN A O 1
ATOM 1250 N N . LYS A 1 159 ? -5.230 -24.131 -12.309 1.00 83.69 159 LYS A N 1
ATOM 1251 C CA . LYS A 1 159 ? -5.676 -23.756 -10.955 1.00 83.69 159 LYS A CA 1
ATOM 1252 C C . LYS A 1 159 ? -4.764 -24.324 -9.871 1.00 83.69 159 LYS A C 1
ATOM 1254 O O . LYS A 1 159 ? -4.425 -23.604 -8.936 1.00 83.69 159 LYS A O 1
ATOM 1259 N N . ALA A 1 160 ? -4.344 -25.582 -10.003 1.00 84.25 160 ALA A N 1
ATOM 1260 C CA . ALA A 1 160 ? -3.412 -26.203 -9.070 1.00 84.25 160 ALA A CA 1
ATOM 1261 C C . ALA A 1 160 ? -2.054 -25.481 -9.061 1.00 84.25 160 ALA A C 1
ATOM 1263 O O . ALA A 1 160 ? -1.525 -25.181 -7.990 1.00 84.25 160 ALA A O 1
ATOM 1264 N N . ALA A 1 161 ? -1.539 -25.111 -10.237 1.00 81.69 161 ALA A N 1
ATOM 1265 C CA . ALA A 1 161 ? -0.303 -24.344 -10.374 1.00 81.69 161 ALA A CA 1
ATOM 1266 C C . ALA A 1 161 ? -0.418 -22.956 -9.720 1.00 81.69 161 ALA A C 1
ATOM 1268 O O . ALA A 1 161 ? 0.458 -22.549 -8.959 1.00 81.69 161 ALA A O 1
ATOM 1269 N N . GLN A 1 162 ? -1.529 -22.248 -9.943 1.00 84.69 162 GLN A N 1
ATOM 1270 C CA . GLN A 1 162 ? -1.769 -20.935 -9.342 1.00 84.69 162 GLN A CA 1
ATOM 1271 C C . GLN A 1 162 ? -1.906 -21.013 -7.813 1.00 84.69 162 GLN A C 1
ATOM 1273 O O . GLN A 1 162 ? -1.378 -20.155 -7.104 1.00 84.69 162 GLN A O 1
ATOM 1278 N N . ASN A 1 163 ? -2.569 -22.049 -7.294 1.00 85.81 163 ASN A N 1
ATOM 1279 C CA . ASN A 1 163 ? -2.677 -22.282 -5.854 1.00 85.81 163 ASN A CA 1
ATOM 1280 C C . ASN A 1 163 ? -1.308 -22.567 -5.223 1.00 85.81 163 ASN A C 1
ATOM 1282 O O . ASN A 1 163 ? -1.024 -22.046 -4.147 1.00 85.81 163 ASN A O 1
ATOM 1286 N N . LEU A 1 164 ? -0.432 -23.323 -5.899 1.00 84.31 164 LEU A N 1
ATOM 1287 C CA . LEU A 1 164 ? 0.947 -23.521 -5.438 1.00 84.31 164 LEU A CA 1
ATOM 1288 C C . LEU A 1 164 ? 1.733 -22.211 -5.370 1.00 84.31 164 LEU A C 1
ATOM 1290 O O . LEU A 1 164 ? 2.500 -22.020 -4.431 1.00 84.31 164 LEU A O 1
ATOM 1294 N N . VAL A 1 165 ? 1.540 -21.288 -6.318 1.00 85.38 165 VAL A N 1
ATOM 1295 C CA . VAL A 1 165 ? 2.170 -19.958 -6.249 1.00 85.38 165 VAL A CA 1
ATOM 1296 C C . VAL A 1 165 ? 1.722 -19.206 -4.995 1.00 85.38 165 VAL A C 1
ATOM 1298 O O . VAL A 1 165 ? 2.558 -18.609 -4.322 1.00 85.38 165 VAL A O 1
ATOM 1301 N N . VAL A 1 166 ? 0.433 -19.251 -4.647 1.00 85.50 166 VAL A N 1
ATOM 1302 C CA . VAL A 1 166 ? -0.082 -18.602 -3.429 1.00 85.50 166 VAL A CA 1
ATOM 1303 C C . VAL A 1 166 ? 0.515 -19.243 -2.177 1.00 85.50 166 VAL A C 1
ATOM 1305 O O . VAL A 1 166 ? 1.080 -18.532 -1.352 1.00 85.50 166 VAL A O 1
ATOM 1308 N N . LEU A 1 167 ? 0.483 -20.575 -2.082 1.00 84.62 167 LEU A N 1
ATOM 1309 C CA . LEU A 1 167 ? 1.040 -21.314 -0.943 1.00 84.62 167 LEU A CA 1
ATOM 1310 C C . LEU A 1 167 ? 2.548 -21.088 -0.779 1.00 84.62 167 LEU A C 1
ATOM 1312 O O . LEU A 1 167 ? 3.035 -21.019 0.341 1.00 84.62 167 LEU A O 1
ATOM 1316 N N . SER A 1 168 ? 3.289 -20.922 -1.878 1.00 84.06 168 SER A N 1
ATOM 1317 C CA . SER A 1 168 ? 4.733 -20.661 -1.828 1.00 84.06 168 SER A CA 1
ATOM 1318 C C . SER A 1 168 ? 5.112 -19.285 -1.277 1.00 84.06 168 SER A C 1
ATOM 1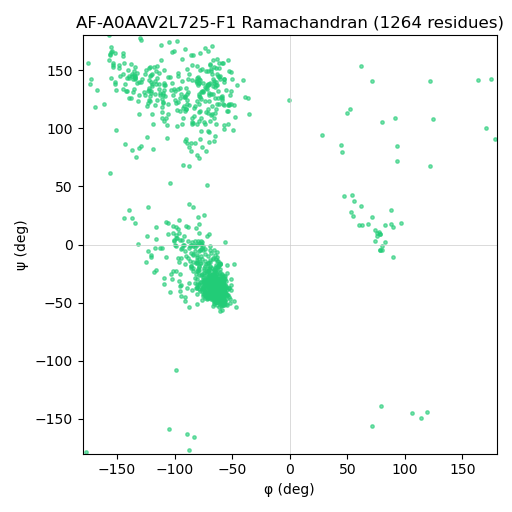320 O O . SER A 1 168 ? 6.278 -19.071 -0.969 1.00 84.06 168 SER A O 1
ATOM 1322 N N . ARG A 1 169 ? 4.163 -18.343 -1.175 1.00 82.12 169 ARG A N 1
ATOM 1323 C CA . ARG A 1 169 ? 4.396 -17.022 -0.566 1.00 82.12 169 ARG A CA 1
ATOM 1324 C C . ARG A 1 169 ? 4.210 -17.030 0.947 1.00 82.12 169 ARG A C 1
ATOM 1326 O O . ARG A 1 169 ? 4.648 -16.098 1.609 1.00 82.12 169 ARG A O 1
ATOM 1333 N N . GLU A 1 170 ? 3.529 -18.041 1.473 1.00 81.44 170 GLU A N 1
ATOM 1334 C CA . GLU A 1 170 ? 3.363 -18.243 2.906 1.00 81.44 170 GLU A CA 1
ATOM 1335 C C . GLU A 1 170 ? 4.525 -19.096 3.418 1.00 81.44 170 GLU A C 1
ATOM 1337 O O . GLU A 1 170 ? 4.783 -20.168 2.873 1.00 81.44 170 GLU A O 1
ATOM 1342 N N . ASP A 1 171 ? 5.202 -18.672 4.488 1.00 73.75 171 ASP A N 1
ATOM 1343 C CA . ASP A 1 171 ? 6.391 -19.379 4.994 1.00 73.75 171 ASP A CA 1
ATOM 1344 C C . ASP A 1 171 ? 6.106 -20.852 5.325 1.00 73.75 171 ASP A C 1
ATOM 1346 O O . ASP A 1 171 ? 6.889 -21.736 4.976 1.00 73.75 171 ASP A O 1
ATOM 1350 N N . ALA A 1 172 ? 4.943 -21.132 5.927 1.00 75.94 172 ALA A N 1
ATOM 1351 C CA . ALA A 1 172 ? 4.505 -22.491 6.242 1.00 75.94 172 ALA A CA 1
ATOM 1352 C C . ALA A 1 172 ? 4.256 -23.337 4.981 1.00 75.94 172 ALA A C 1
ATOM 1354 O O . ALA A 1 172 ? 4.606 -24.514 4.951 1.00 75.94 172 ALA A O 1
ATOM 1355 N N . GLY A 1 173 ? 3.681 -22.751 3.927 1.00 78.62 173 GLY A N 1
ATOM 1356 C CA . GLY A 1 173 ? 3.459 -23.442 2.657 1.00 78.62 173 GLY A CA 1
ATOM 1357 C C . GLY A 1 173 ? 4.763 -23.673 1.890 1.00 78.62 173 GLY A C 1
ATOM 1358 O O . GLY A 1 173 ? 4.977 -24.762 1.357 1.00 78.62 173 GLY A O 1
ATOM 1359 N N . ALA A 1 174 ? 5.663 -22.689 1.885 1.00 81.56 174 ALA A N 1
ATOM 1360 C CA . ALA A 1 174 ? 6.981 -22.782 1.265 1.00 81.56 174 ALA A CA 1
ATOM 1361 C C . ALA A 1 174 ? 7.844 -23.889 1.890 1.00 81.56 174 ALA A C 1
ATOM 1363 O O . ALA A 1 174 ? 8.451 -24.684 1.170 1.00 81.56 174 ALA A O 1
ATOM 1364 N N . GLU A 1 175 ? 7.853 -23.980 3.221 1.00 81.06 175 GLU A N 1
ATOM 1365 C CA . GLU A 1 175 ? 8.565 -25.023 3.961 1.00 81.06 175 GLU A CA 1
ATOM 1366 C C . GLU A 1 175 ? 8.055 -26.423 3.587 1.00 81.06 175 GLU A C 1
ATOM 1368 O O . GLU A 1 175 ? 8.835 -27.320 3.268 1.00 81.06 175 GLU A O 1
ATOM 1373 N N . GLN A 1 176 ? 6.735 -26.592 3.518 1.00 80.31 176 GLN A N 1
ATOM 1374 C CA . GLN A 1 176 ? 6.112 -27.872 3.178 1.00 80.31 176 GLN A CA 1
ATOM 1375 C C . GLN A 1 176 ? 6.325 -28.274 1.718 1.00 80.31 176 GLN A C 1
ATOM 1377 O O . GLN A 1 176 ? 6.519 -29.453 1.413 1.00 80.31 176 GLN A O 1
ATOM 1382 N N . ILE A 1 177 ? 6.326 -27.314 0.792 1.00 82.94 177 ILE A N 1
ATOM 1383 C CA . ILE A 1 177 ? 6.683 -27.574 -0.608 1.00 82.94 177 ILE A CA 1
ATOM 1384 C C . ILE A 1 177 ? 8.143 -28.043 -0.701 1.00 82.94 177 ILE A C 1
ATOM 1386 O O . ILE A 1 177 ? 8.435 -28.983 -1.440 1.00 82.94 177 ILE A O 1
ATOM 1390 N N . PHE A 1 178 ? 9.052 -27.421 0.052 1.00 81.50 178 PHE A N 1
ATOM 1391 C CA . PHE A 1 178 ? 10.468 -27.781 0.050 1.00 81.50 178 PHE A CA 1
ATOM 1392 C C . PHE A 1 178 ? 10.719 -29.176 0.652 1.00 81.50 178 PHE A C 1
ATOM 1394 O O . PHE A 1 178 ? 11.453 -29.967 0.063 1.00 81.50 178 PHE A O 1
ATOM 1401 N N . GLN A 1 179 ? 10.063 -29.516 1.768 1.00 79.69 179 GLN A N 1
ATOM 1402 C CA . GLN A 1 179 ? 10.217 -30.811 2.448 1.00 79.69 179 GLN A CA 1
ATOM 1403 C C . GLN A 1 179 ? 9.672 -32.005 1.641 1.00 79.69 179 GLN A C 1
ATOM 1405 O O . GLN A 1 179 ? 10.209 -33.106 1.739 1.00 79.69 179 GLN A O 1
ATOM 1410 N N . ASN A 1 180 ? 8.646 -31.804 0.806 1.00 76.38 180 ASN A N 1
ATOM 1411 C CA . ASN A 1 180 ? 8.002 -32.863 0.013 1.00 76.38 180 ASN A CA 1
ATOM 1412 C C . ASN A 1 180 ? 8.670 -33.121 -1.363 1.00 76.38 180 ASN A C 1
ATOM 1414 O O . ASN A 1 180 ? 7.972 -33.401 -2.338 1.00 76.38 180 ASN A O 1
ATOM 1418 N N . ASP A 1 181 ? 10.000 -32.993 -1.488 1.00 76.31 181 ASP A N 1
ATOM 1419 C CA . ASP A 1 181 ? 10.738 -33.112 -2.770 1.00 76.31 181 ASP A CA 1
ATOM 1420 C C . ASP A 1 181 ? 10.212 -32.163 -3.882 1.00 76.31 181 ASP A C 1
ATOM 1422 O O . ASP A 1 181 ? 10.384 -32.404 -5.086 1.00 76.31 181 ASP A O 1
ATOM 1426 N N . GLY A 1 182 ? 9.573 -31.049 -3.502 1.00 77.69 182 GLY A N 1
ATOM 1427 C CA . GLY A 1 182 ? 8.893 -30.152 -4.438 1.00 77.69 182 GLY A CA 1
ATOM 1428 C C . GLY A 1 182 ? 9.820 -29.545 -5.492 1.00 77.69 182 GLY A C 1
ATOM 1429 O O . GLY A 1 182 ? 9.396 -29.344 -6.627 1.00 77.69 182 GLY A O 1
ATOM 1430 N N . VAL A 1 183 ? 11.101 -29.325 -5.176 1.00 82.06 183 VAL A N 1
ATOM 1431 C CA . VAL A 1 183 ? 12.090 -28.749 -6.109 1.00 82.06 183 VAL A CA 1
ATOM 1432 C C . VAL A 1 183 ? 12.317 -29.655 -7.327 1.00 82.06 183 VAL A C 1
ATOM 1434 O O . VAL A 1 183 ? 12.283 -29.173 -8.460 1.00 82.06 183 VAL A O 1
ATOM 1437 N N . LYS A 1 184 ? 12.427 -30.975 -7.131 1.00 83.44 184 LYS A N 1
ATOM 1438 C CA . LYS A 1 184 ? 12.575 -31.958 -8.224 1.00 83.44 184 LYS A CA 1
ATOM 1439 C C . LYS A 1 184 ? 11.318 -32.067 -9.081 1.00 83.44 184 LYS A C 1
ATOM 1441 O O . LYS A 1 184 ? 11.395 -32.288 -10.291 1.00 83.44 184 LYS A O 1
ATOM 1446 N N . LEU A 1 185 ? 10.142 -31.937 -8.468 1.00 81.19 185 LEU A N 1
ATOM 1447 C CA . LEU A 1 185 ? 8.875 -31.901 -9.201 1.00 81.19 185 LEU A CA 1
ATOM 1448 C C . LEU A 1 185 ? 8.780 -30.628 -10.046 1.00 81.19 185 LEU A C 1
ATOM 1450 O O . LEU A 1 185 ? 8.425 -30.697 -11.220 1.00 81.19 185 LEU A O 1
ATOM 1454 N N . ILE A 1 186 ? 9.186 -29.487 -9.492 1.00 84.31 186 ILE A N 1
ATOM 1455 C CA . ILE A 1 186 ? 9.229 -28.215 -10.212 1.00 84.31 186 ILE A CA 1
ATOM 1456 C C . ILE A 1 186 ? 10.257 -28.251 -11.357 1.00 84.31 186 ILE A C 1
ATOM 1458 O O . ILE A 1 186 ? 9.972 -27.739 -12.437 1.00 84.31 186 ILE A O 1
ATOM 1462 N N . GLU A 1 187 ? 11.403 -28.920 -11.195 1.00 84.69 187 GLU A N 1
ATOM 1463 C CA . GLU A 1 187 ? 12.372 -29.127 -12.283 1.00 84.69 187 GLU A CA 1
ATOM 1464 C C . GLU A 1 187 ? 11.737 -29.835 -13.494 1.00 84.69 187 GLU A C 1
ATOM 1466 O O . GLU A 1 187 ? 11.982 -29.454 -14.643 1.00 84.69 187 GLU A O 1
ATOM 1471 N N . LYS A 1 188 ? 10.882 -30.839 -13.255 1.00 82.81 188 LYS A N 1
ATOM 1472 C CA . LYS A 1 188 ? 10.135 -31.518 -14.327 1.00 82.81 188 LYS A CA 1
ATOM 1473 C C . LYS A 1 188 ? 9.147 -30.572 -15.008 1.00 82.81 188 LYS A C 1
ATOM 1475 O O . LYS A 1 188 ? 9.028 -30.612 -16.231 1.00 82.81 188 LYS A O 1
ATOM 1480 N N . LEU A 1 189 ? 8.494 -29.694 -14.245 1.00 82.44 189 LEU A N 1
ATOM 1481 C CA . LEU A 1 189 ? 7.570 -28.690 -14.780 1.00 82.44 189 LEU A CA 1
ATOM 1482 C C . LEU A 1 189 ? 8.285 -27.623 -15.624 1.00 82.44 189 LEU A C 1
ATOM 1484 O O . LEU A 1 189 ? 7.735 -27.192 -16.631 1.00 82.44 189 LEU A O 1
ATOM 1488 N N . LEU A 1 190 ? 9.528 -27.252 -15.295 1.00 82.94 190 LEU A N 1
ATOM 1489 C CA . LEU A 1 190 ? 10.337 -26.332 -16.115 1.00 82.94 190 LEU A CA 1
ATOM 1490 C C . LEU A 1 190 ? 10.714 -26.910 -17.487 1.00 82.94 190 LEU A C 1
ATOM 1492 O O . LEU A 1 190 ? 11.038 -26.157 -18.401 1.00 82.94 190 LEU A O 1
ATOM 1496 N N . LYS A 1 191 ? 10.692 -28.239 -17.632 1.00 82.50 191 LYS A N 1
ATOM 1497 C CA . LYS A 1 191 ? 10.940 -28.952 -18.896 1.00 82.50 191 LYS A CA 1
ATOM 1498 C C . LYS A 1 191 ? 9.647 -29.213 -19.686 1.00 82.50 191 LYS A C 1
ATOM 1500 O O . LYS A 1 191 ? 9.706 -29.821 -20.757 1.00 82.50 191 LYS A O 1
ATOM 1505 N N . ALA A 1 192 ? 8.488 -28.796 -19.170 1.00 79.50 192 ALA A N 1
ATOM 1506 C CA . ALA A 1 192 ? 7.207 -28.959 -19.847 1.00 79.50 192 ALA A CA 1
ATOM 1507 C C . ALA A 1 192 ? 7.109 -28.066 -21.096 1.00 79.50 192 ALA A C 1
ATOM 1509 O O . ALA A 1 192 ? 7.752 -27.026 -21.191 1.00 79.50 192 ALA A O 1
ATOM 1510 N N . LYS A 1 193 ? 6.270 -28.467 -22.060 1.00 72.19 193 LYS A N 1
ATOM 1511 C CA . LYS A 1 193 ? 6.052 -27.721 -23.316 1.00 72.19 193 LYS A CA 1
ATOM 1512 C C . LYS A 1 193 ? 5.082 -26.539 -23.189 1.00 72.19 193 LYS A C 1
ATOM 1514 O O . LYS A 1 193 ? 4.939 -25.793 -24.148 1.00 72.19 193 LYS A O 1
ATOM 1519 N N . HIS A 1 194 ? 4.368 -26.421 -22.069 1.00 79.38 194 HIS A N 1
ATOM 1520 C CA . HIS A 1 194 ? 3.344 -25.395 -21.869 1.00 79.38 194 HIS A CA 1
ATOM 1521 C C . HIS A 1 194 ? 3.905 -24.211 -21.079 1.00 79.38 194 HIS A C 1
ATOM 1523 O O . HIS A 1 194 ? 4.219 -24.355 -19.895 1.00 79.38 194 HIS A O 1
ATOM 1529 N N . ASP A 1 195 ? 3.953 -23.041 -21.715 1.00 81.19 195 ASP A N 1
ATOM 1530 C CA . ASP A 1 195 ? 4.559 -21.826 -21.155 1.00 81.19 195 ASP A CA 1
ATOM 1531 C C . ASP A 1 195 ? 3.874 -21.357 -19.856 1.00 81.19 195 ASP A C 1
ATOM 1533 O O . ASP A 1 195 ? 4.550 -20.949 -18.913 1.00 81.19 195 ASP A O 1
ATOM 1537 N N . ASP A 1 196 ? 2.552 -21.526 -19.725 1.00 80.50 196 ASP A N 1
ATOM 1538 C CA . ASP A 1 196 ? 1.798 -21.180 -18.505 1.00 80.50 196 ASP A CA 1
ATOM 1539 C C . ASP A 1 196 ? 2.221 -21.996 -17.269 1.00 80.50 196 ASP A C 1
ATOM 1541 O O . ASP A 1 196 ? 2.242 -21.493 -16.137 1.00 80.50 196 ASP A O 1
ATOM 1545 N N . ILE A 1 197 ? 2.555 -23.275 -17.470 1.00 82.00 197 ILE A N 1
ATOM 1546 C CA . ILE A 1 197 ? 3.004 -24.171 -16.398 1.00 82.00 197 ILE A CA 1
ATOM 1547 C C . ILE A 1 197 ? 4.438 -23.817 -16.005 1.00 82.00 197 ILE A C 1
ATOM 1549 O O . ILE A 1 197 ? 4.732 -23.723 -14.813 1.00 82.00 197 ILE A O 1
ATOM 1553 N N . VAL A 1 198 ? 5.303 -23.544 -16.988 1.00 84.12 198 VAL A N 1
ATOM 1554 C CA . VAL A 1 198 ? 6.678 -23.072 -16.757 1.00 84.12 198 VAL A CA 1
ATOM 1555 C C . VAL A 1 198 ? 6.665 -21.741 -15.999 1.00 84.12 198 VAL A C 1
ATOM 1557 O O . VAL A 1 198 ? 7.393 -21.575 -15.021 1.00 84.12 198 VAL A O 1
ATOM 1560 N N . LEU A 1 199 ? 5.783 -20.813 -16.372 1.00 85.12 199 LEU A N 1
ATOM 1561 C CA . LEU A 1 199 ? 5.607 -19.528 -15.697 1.00 85.12 199 LEU A CA 1
ATOM 1562 C C . LEU A 1 199 ? 5.176 -19.701 -14.235 1.00 85.12 199 LEU A C 1
ATOM 1564 O O . LEU A 1 199 ? 5.680 -19.013 -13.344 1.00 85.12 199 LEU A O 1
ATOM 1568 N N . SER A 1 200 ? 4.249 -20.623 -13.977 1.00 85.56 200 SER A N 1
ATOM 1569 C CA . SER A 1 200 ? 3.763 -20.911 -12.626 1.00 85.56 200 SER A CA 1
ATOM 1570 C C . SER A 1 200 ? 4.845 -21.590 -11.782 1.00 85.56 200 SER A C 1
ATOM 1572 O O . SER A 1 200 ? 5.070 -21.178 -10.650 1.00 85.56 200 SER A O 1
ATOM 1574 N N . ALA A 1 201 ? 5.589 -22.537 -12.360 1.00 87.75 201 ALA A N 1
ATOM 1575 C CA . ALA A 1 201 ? 6.754 -23.178 -11.753 1.00 87.75 201 ALA A CA 1
ATOM 1576 C C . ALA A 1 201 ? 7.836 -22.159 -11.354 1.00 87.75 201 ALA A C 1
ATOM 1578 O O . ALA A 1 201 ? 8.303 -22.167 -10.214 1.00 87.75 201 ALA A O 1
ATOM 1579 N N . LEU A 1 202 ? 8.185 -21.226 -12.248 1.00 87.44 202 LEU A N 1
ATOM 1580 C CA . LEU A 1 202 ? 9.126 -20.138 -11.954 1.00 87.44 202 LEU A CA 1
ATOM 1581 C C . LEU A 1 202 ? 8.625 -19.245 -10.808 1.00 87.44 202 LEU A C 1
ATOM 1583 O O . LEU A 1 202 ? 9.399 -18.886 -9.923 1.00 87.44 202 LEU A O 1
ATOM 1587 N N . ARG A 1 203 ? 7.327 -18.917 -10.776 1.00 88.00 203 ARG A N 1
ATOM 1588 C CA . ARG A 1 203 ? 6.714 -18.125 -9.693 1.00 88.00 203 ARG A CA 1
ATOM 1589 C C . ARG A 1 203 ? 6.664 -18.869 -8.358 1.00 88.00 203 ARG A C 1
ATOM 1591 O O . ARG A 1 203 ? 6.822 -18.234 -7.320 1.00 88.00 203 ARG A O 1
ATOM 1598 N N . THR A 1 204 ? 6.473 -20.186 -8.369 1.00 87.75 204 THR A N 1
ATOM 1599 C CA . THR A 1 204 ? 6.568 -21.020 -7.164 1.00 87.75 204 THR A CA 1
ATOM 1600 C C . THR A 1 204 ? 8.002 -21.026 -6.631 1.00 87.75 204 THR A C 1
ATOM 1602 O O . THR A 1 204 ? 8.197 -20.815 -5.439 1.00 87.75 204 THR A O 1
ATOM 1605 N N . LEU A 1 205 ? 9.017 -21.163 -7.499 1.00 88.38 205 LEU A N 1
ATOM 1606 C CA . LEU A 1 205 ? 10.428 -21.055 -7.090 1.00 88.38 205 LEU A CA 1
ATOM 1607 C C . LEU A 1 205 ? 10.761 -19.680 -6.506 1.00 88.38 205 LEU A C 1
ATOM 1609 O O . LEU A 1 205 ? 11.492 -19.598 -5.526 1.00 88.38 205 LEU A O 1
ATOM 1613 N N . VAL A 1 206 ? 10.199 -18.605 -7.069 1.00 87.06 206 VAL A N 1
ATOM 1614 C CA . VAL A 1 206 ? 10.337 -17.252 -6.512 1.00 87.06 206 VAL A CA 1
ATOM 1615 C C . VAL A 1 206 ? 9.846 -17.211 -5.063 1.00 87.06 206 VAL A C 1
ATOM 1617 O O . VAL A 1 206 ? 10.576 -16.724 -4.202 1.00 87.06 206 VAL A O 1
ATOM 1620 N N . GLY A 1 207 ? 8.654 -17.748 -4.777 1.00 84.19 207 GLY A N 1
ATOM 1621 C CA . GLY A 1 207 ? 8.124 -17.820 -3.410 1.00 84.19 207 GLY A CA 1
ATOM 1622 C C . GLY A 1 207 ? 9.045 -18.599 -2.466 1.00 84.19 207 GLY A C 1
ATOM 1623 O O . GLY A 1 207 ? 9.390 -18.108 -1.396 1.00 84.19 207 GLY A O 1
ATOM 1624 N N . LEU A 1 208 ? 9.559 -19.750 -2.915 1.00 85.94 208 LEU A N 1
ATOM 1625 C CA . LEU A 1 208 ? 10.483 -20.578 -2.129 1.00 85.94 208 LEU A CA 1
ATOM 1626 C C . LEU A 1 208 ? 11.813 -19.872 -1.806 1.00 85.94 208 LEU A C 1
ATOM 1628 O O . LEU A 1 208 ? 12.336 -20.023 -0.700 1.00 85.94 208 LEU A O 1
ATOM 1632 N N . CYS A 1 209 ? 12.364 -19.104 -2.749 1.00 83.81 209 CYS A N 1
ATOM 1633 C CA . CYS A 1 209 ? 13.638 -18.401 -2.572 1.00 83.81 209 CYS A CA 1
ATOM 1634 C C . CYS A 1 209 ? 13.509 -17.088 -1.779 1.00 83.81 209 CYS A C 1
ATOM 1636 O O . CYS A 1 209 ? 14.493 -16.621 -1.205 1.00 83.81 209 CYS A O 1
ATOM 1638 N N . THR A 1 210 ? 12.323 -16.474 -1.739 1.00 82.31 210 THR A N 1
ATOM 1639 C CA . THR A 1 210 ? 12.130 -15.152 -1.119 1.00 82.31 210 THR A CA 1
ATOM 1640 C C . THR A 1 210 ? 12.470 -15.205 0.372 1.00 82.31 210 THR A C 1
ATOM 1642 O O . THR A 1 210 ? 11.871 -15.975 1.113 1.00 82.31 210 THR A O 1
ATOM 1645 N N . GLY A 1 211 ? 13.439 -14.397 0.813 1.00 72.00 211 GLY A N 1
ATOM 1646 C CA . GLY A 1 211 ? 13.786 -14.233 2.232 1.00 72.00 211 GLY A CA 1
ATOM 1647 C C . GLY A 1 211 ? 14.554 -15.389 2.885 1.00 72.00 211 GLY A C 1
ATOM 1648 O O . GLY A 1 211 ? 14.844 -15.298 4.073 1.00 72.00 211 GLY A O 1
ATOM 1649 N N . HIS A 1 212 ? 14.918 -16.446 2.144 1.00 80.25 212 HIS A N 1
ATOM 1650 C CA . HIS A 1 212 ? 15.582 -17.627 2.710 1.00 80.25 212 HIS A CA 1
ATOM 1651 C C . HIS A 1 212 ? 16.836 -18.042 1.931 1.00 80.25 212 HIS A C 1
ATOM 1653 O O . HIS A 1 212 ? 16.770 -18.559 0.809 1.00 80.25 212 HIS A O 1
ATOM 1659 N N . GLN A 1 213 ? 17.999 -17.883 2.568 1.00 80.25 213 GLN A N 1
ATOM 1660 C CA . GLN A 1 213 ? 19.301 -18.204 1.978 1.00 80.25 213 GLN A CA 1
ATOM 1661 C C . GLN A 1 213 ? 19.519 -19.718 1.811 1.00 80.25 213 GLN A C 1
ATOM 1663 O O . GLN A 1 213 ? 20.002 -20.162 0.768 1.00 80.25 213 GLN A O 1
ATOM 1668 N N . SER A 1 214 ? 19.131 -20.521 2.807 1.00 79.31 214 SER A N 1
ATOM 1669 C CA . SER A 1 214 ? 19.305 -21.983 2.818 1.00 79.31 214 SER A CA 1
ATOM 1670 C C . SER A 1 214 ? 18.578 -22.671 1.659 1.00 79.31 214 SER A C 1
ATOM 1672 O O . SER A 1 214 ? 19.188 -23.425 0.897 1.00 79.31 214 SER A O 1
ATOM 1674 N N . ARG A 1 215 ? 17.290 -22.353 1.475 1.00 82.44 215 ARG A N 1
ATOM 1675 C CA . ARG A 1 215 ? 16.459 -22.871 0.377 1.00 82.44 215 ARG A CA 1
ATOM 1676 C C . ARG A 1 215 ? 17.006 -22.429 -0.973 1.00 82.44 215 ARG A C 1
ATOM 1678 O O . ARG A 1 215 ? 17.137 -23.252 -1.871 1.00 82.44 215 ARG A O 1
ATOM 1685 N N . THR A 1 216 ? 17.407 -21.164 -1.092 1.00 85.31 216 THR A N 1
ATOM 1686 C CA . THR A 1 216 ? 18.005 -20.634 -2.324 1.00 85.31 216 THR A CA 1
ATOM 1687 C C . THR A 1 216 ? 19.271 -21.400 -2.713 1.00 85.31 216 THR A C 1
ATOM 1689 O O . THR A 1 216 ? 19.387 -21.838 -3.855 1.00 85.31 216 THR A O 1
ATOM 1692 N N . MET A 1 217 ? 20.188 -21.640 -1.770 1.00 81.69 217 MET A N 1
ATOM 1693 C CA . MET A 1 217 ? 21.408 -22.419 -2.020 1.00 81.69 217 MET A CA 1
ATOM 1694 C C . MET A 1 217 ? 21.104 -23.857 -2.457 1.00 81.69 217 MET A C 1
ATOM 1696 O O . MET A 1 217 ? 21.707 -24.352 -3.409 1.00 81.69 217 MET A O 1
ATOM 1700 N N . ALA A 1 218 ? 20.151 -24.523 -1.799 1.00 82.94 218 ALA A N 1
ATOM 1701 C CA . ALA A 1 218 ? 19.732 -25.873 -2.173 1.00 82.94 218 ALA A CA 1
ATOM 1702 C C . ALA A 1 218 ? 19.131 -25.913 -3.590 1.00 82.94 218 ALA A C 1
ATOM 1704 O O . ALA A 1 218 ? 19.518 -26.749 -4.403 1.00 82.94 218 ALA A O 1
ATOM 1705 N N . ILE A 1 219 ? 18.257 -24.957 -3.913 1.00 85.69 219 ILE A N 1
ATOM 1706 C CA . ILE A 1 219 ? 17.597 -24.832 -5.218 1.00 85.69 219 ILE A CA 1
ATOM 1707 C C . ILE A 1 219 ? 18.620 -24.554 -6.332 1.00 85.69 219 ILE A C 1
ATOM 1709 O O . ILE A 1 219 ? 18.559 -25.188 -7.384 1.00 85.69 219 ILE A O 1
ATOM 1713 N N . VAL A 1 220 ? 19.591 -23.655 -6.114 1.00 84.12 220 VAL A N 1
ATOM 1714 C CA . VAL A 1 220 ? 20.663 -23.372 -7.091 1.00 84.12 220 VAL A CA 1
ATOM 1715 C C . VAL A 1 220 ? 21.519 -24.615 -7.356 1.00 84.12 220 VAL A C 1
ATOM 1717 O O . VAL A 1 220 ? 21.876 -24.874 -8.508 1.00 84.12 220 VAL A O 1
ATOM 1720 N N . ASN A 1 221 ? 21.824 -25.394 -6.315 1.00 83.81 221 ASN A N 1
ATOM 1721 C CA . ASN A 1 221 ? 22.618 -26.617 -6.436 1.00 83.81 221 ASN A CA 1
ATOM 1722 C C . ASN A 1 221 ? 21.858 -27.763 -7.124 1.00 83.81 221 ASN A C 1
ATOM 1724 O O . ASN A 1 221 ? 22.478 -28.502 -7.886 1.00 83.81 221 ASN A O 1
ATOM 1728 N N . GLU A 1 222 ? 20.548 -27.907 -6.890 1.00 82.69 222 GLU A N 1
ATOM 1729 C CA . GLU A 1 222 ? 19.738 -28.951 -7.538 1.00 82.69 222 GLU A CA 1
ATOM 1730 C C . GLU A 1 222 ? 19.402 -28.631 -9.004 1.00 82.69 222 GLU A C 1
ATOM 1732 O O . GLU A 1 222 ? 19.597 -29.482 -9.868 1.00 82.69 222 GLU A O 1
ATOM 1737 N N . LEU A 1 223 ? 18.926 -27.417 -9.314 1.00 82.50 223 LEU A N 1
ATOM 1738 C CA . LEU A 1 223 ? 18.519 -27.040 -10.680 1.00 82.50 223 LEU A CA 1
ATOM 1739 C C . LEU A 1 223 ? 19.709 -26.736 -11.598 1.00 82.50 223 LEU A C 1
ATOM 1741 O O . LEU A 1 223 ? 19.639 -26.947 -12.810 1.00 82.50 223 LEU A O 1
ATOM 1745 N N . GLY A 1 224 ? 20.791 -26.198 -11.032 1.00 83.88 224 GLY A N 1
ATOM 1746 C CA . GLY A 1 224 ? 21.956 -25.732 -11.772 1.00 83.88 224 GLY A CA 1
ATOM 1747 C C . GLY A 1 224 ? 21.712 -24.448 -12.579 1.00 83.88 224 GLY A C 1
ATOM 1748 O O . GLY A 1 224 ? 20.702 -24.253 -13.259 1.00 83.88 224 GLY A O 1
ATOM 1749 N N . MET A 1 225 ? 22.707 -23.559 -12.581 1.00 83.56 225 MET A N 1
ATOM 1750 C CA . MET A 1 225 ? 22.598 -22.255 -13.253 1.00 83.56 225 MET A CA 1
ATOM 1751 C C . MET A 1 225 ? 22.473 -22.336 -14.776 1.00 83.56 225 MET A C 1
ATOM 1753 O O . MET A 1 225 ? 21.855 -21.467 -15.383 1.00 83.56 225 MET A O 1
ATOM 1757 N N . HIS A 1 226 ? 23.005 -23.385 -15.405 1.00 83.62 226 HIS A N 1
ATOM 1758 C CA . HIS A 1 226 ? 22.892 -23.573 -16.851 1.00 83.62 226 HIS A CA 1
ATOM 1759 C C . HIS A 1 226 ? 21.430 -23.729 -17.299 1.00 83.62 226 HIS A C 1
ATOM 1761 O O . HIS A 1 226 ? 21.033 -23.143 -18.304 1.00 83.62 226 HIS A O 1
ATOM 1767 N N . GLN A 1 227 ? 20.613 -24.480 -16.548 1.00 83.62 227 GLN A N 1
ATOM 1768 C CA . GLN A 1 227 ? 19.204 -24.687 -16.886 1.00 83.62 227 GLN A CA 1
ATOM 1769 C C . GLN A 1 227 ? 18.389 -23.405 -16.683 1.00 83.62 227 GLN A C 1
ATOM 1771 O O . GLN A 1 227 ? 17.612 -23.039 -17.561 1.00 83.62 227 GLN A O 1
ATOM 1776 N N . LEU A 1 228 ? 18.610 -22.679 -15.582 1.00 85.25 228 LEU A N 1
ATOM 1777 C CA . LEU A 1 228 ? 17.938 -21.398 -15.324 1.00 85.25 228 LEU A CA 1
ATOM 1778 C C . LEU A 1 228 ? 18.278 -20.348 -16.394 1.00 85.25 228 LEU A C 1
ATOM 1780 O O . LEU A 1 228 ? 17.389 -19.677 -16.917 1.00 85.25 228 LEU A O 1
ATOM 1784 N N . CYS A 1 229 ? 19.552 -20.265 -16.785 1.00 84.56 229 CYS A N 1
ATOM 1785 C CA . CYS A 1 229 ? 20.000 -19.414 -17.883 1.00 84.56 229 CYS A CA 1
ATOM 1786 C C . CYS A 1 229 ? 19.395 -19.839 -19.235 1.00 84.56 229 CYS A C 1
ATOM 1788 O O . CYS A 1 229 ? 18.996 -18.982 -20.021 1.00 84.56 229 CYS A O 1
ATOM 1790 N N . ALA A 1 230 ? 19.267 -21.141 -19.507 1.00 84.12 230 ALA A N 1
ATOM 1791 C CA . ALA A 1 230 ? 18.630 -21.628 -20.731 1.00 84.12 230 ALA A CA 1
ATOM 1792 C C . ALA A 1 230 ? 17.138 -21.253 -20.806 1.00 84.12 230 ALA A C 1
ATOM 1794 O O . ALA A 1 230 ? 16.674 -20.831 -21.863 1.00 84.12 230 ALA A O 1
ATOM 1795 N N . VAL A 1 231 ? 16.404 -21.339 -19.688 1.00 84.56 231 VAL A N 1
ATOM 1796 C CA . VAL A 1 231 ? 14.996 -20.903 -19.609 1.00 84.56 231 VAL A CA 1
ATOM 1797 C C . VAL A 1 231 ? 14.881 -19.387 -19.809 1.00 84.56 231 VAL A C 1
ATOM 1799 O O . VAL A 1 231 ? 13.995 -18.929 -20.528 1.00 84.56 231 VAL A O 1
ATOM 1802 N N . MET A 1 232 ? 15.808 -18.598 -19.256 1.00 84.88 232 MET A N 1
ATOM 1803 C CA . MET A 1 232 ? 15.846 -17.147 -19.483 1.00 84.88 232 MET A CA 1
ATOM 1804 C C . MET A 1 232 ? 16.146 -16.782 -20.947 1.00 84.88 232 MET A C 1
ATOM 1806 O O . MET A 1 232 ? 15.612 -15.796 -21.451 1.00 84.88 232 MET A O 1
ATOM 1810 N N . GLY A 1 233 ? 16.951 -17.589 -21.643 1.00 82.19 233 GLY A N 1
ATOM 1811 C CA . GLY A 1 233 ? 17.254 -17.431 -23.069 1.00 82.19 233 GLY A CA 1
ATOM 1812 C C . GLY A 1 233 ? 16.146 -17.881 -24.030 1.00 82.19 233 GLY A C 1
ATOM 1813 O O . GLY A 1 233 ? 16.358 -17.825 -25.244 1.00 82.19 233 GLY A O 1
ATOM 1814 N N . SER A 1 234 ? 14.991 -18.324 -23.518 1.00 82.88 234 SER A N 1
ATOM 1815 C CA . SER A 1 234 ? 13.833 -18.730 -24.325 1.00 82.88 234 SER A CA 1
ATOM 1816 C C . SER A 1 234 ? 13.251 -17.575 -25.156 1.00 82.88 234 SER A C 1
ATOM 1818 O O . SER A 1 234 ? 13.508 -16.395 -24.904 1.00 82.88 234 SER A O 1
ATOM 1820 N N . GLY A 1 235 ? 12.500 -17.917 -26.208 1.00 72.12 235 GLY A N 1
ATOM 1821 C CA . GLY A 1 235 ? 11.906 -16.940 -27.127 1.00 72.12 235 GLY A CA 1
ATOM 1822 C C . GLY A 1 235 ? 10.696 -16.186 -26.562 1.00 72.12 235 GLY A C 1
ATOM 1823 O O . GLY A 1 235 ? 10.383 -15.110 -27.062 1.00 72.12 235 GLY A O 1
ATOM 1824 N N . ASP A 1 236 ? 10.036 -16.717 -25.528 1.00 79.50 236 ASP A N 1
ATOM 1825 C CA . ASP A 1 236 ? 8.890 -16.064 -24.891 1.00 79.50 236 ASP A CA 1
ATOM 1826 C C . ASP A 1 236 ? 9.360 -15.005 -23.880 1.00 79.50 236 ASP A C 1
ATOM 1828 O O . ASP A 1 236 ? 10.031 -15.295 -22.884 1.00 79.50 236 ASP A O 1
ATOM 1832 N N . SER A 1 237 ? 8.968 -13.756 -24.133 1.00 76.69 237 SER A N 1
ATOM 1833 C CA . SER A 1 237 ? 9.277 -12.596 -23.294 1.00 76.69 237 SER A CA 1
ATOM 1834 C C . SER A 1 237 ? 8.773 -12.754 -21.851 1.00 76.69 237 SER A C 1
ATOM 1836 O O . SER A 1 237 ? 9.446 -12.336 -20.907 1.00 76.69 237 SER A O 1
ATOM 1838 N N . THR A 1 238 ? 7.620 -13.401 -21.647 1.00 81.44 238 THR A N 1
ATOM 1839 C CA . THR A 1 238 ? 6.999 -13.546 -20.320 1.00 81.44 238 THR A CA 1
ATOM 1840 C C . THR A 1 238 ? 7.709 -14.583 -19.452 1.00 81.44 238 THR A C 1
ATOM 1842 O O . THR A 1 238 ? 7.976 -14.325 -18.273 1.00 81.44 238 THR A O 1
ATOM 1845 N N . VAL A 1 239 ? 8.082 -15.722 -20.040 1.00 83.62 239 VAL A N 1
ATOM 1846 C CA . VAL A 1 239 ? 8.869 -16.778 -19.387 1.00 83.62 239 VAL A CA 1
ATOM 1847 C C . VAL A 1 239 ? 10.281 -16.277 -19.091 1.00 83.62 239 VAL A C 1
ATOM 1849 O O . VAL A 1 239 ? 10.773 -16.443 -17.973 1.00 83.62 239 VAL A O 1
ATOM 1852 N N . SER A 1 240 ? 10.905 -15.586 -20.050 1.00 83.50 240 SER A N 1
ATOM 1853 C CA . SER A 1 240 ? 12.218 -14.962 -19.870 1.00 83.50 240 SER A CA 1
ATOM 1854 C C . SER A 1 240 ? 12.226 -13.954 -18.712 1.00 83.50 240 SER A C 1
ATOM 1856 O O . SER A 1 240 ? 13.116 -13.992 -17.858 1.00 83.50 240 SER A O 1
ATOM 1858 N N . LEU A 1 241 ? 11.198 -13.102 -18.616 1.00 82.62 241 LEU A N 1
ATOM 1859 C CA . LEU A 1 241 ? 11.057 -12.134 -17.526 1.00 82.62 241 LEU A CA 1
ATOM 1860 C C . LEU A 1 241 ? 10.853 -12.817 -16.164 1.00 82.62 241 LEU A C 1
ATOM 1862 O O . LEU A 1 241 ? 11.447 -12.402 -15.170 1.00 82.62 241 LEU A O 1
ATOM 1866 N N . ALA A 1 242 ? 10.043 -13.876 -16.100 1.00 83.69 242 ALA A N 1
ATOM 1867 C CA . ALA A 1 242 ? 9.833 -14.628 -14.864 1.00 83.69 242 ALA A CA 1
ATOM 1868 C C . ALA A 1 242 ? 11.106 -15.351 -14.396 1.00 83.69 242 ALA A C 1
ATOM 1870 O O . ALA A 1 242 ? 11.394 -15.368 -13.198 1.00 83.69 242 ALA A O 1
ATOM 1871 N N . ALA A 1 243 ? 11.899 -15.889 -15.327 1.00 86.12 243 ALA A N 1
ATOM 1872 C CA . ALA A 1 243 ? 13.204 -16.473 -15.028 1.00 86.12 243 ALA A CA 1
ATOM 1873 C C . ALA A 1 243 ? 14.197 -15.408 -14.536 1.00 86.12 243 ALA A C 1
ATOM 1875 O O . ALA A 1 243 ? 14.906 -15.632 -13.556 1.00 86.12 243 ALA A O 1
ATOM 1876 N N . CYS A 1 244 ? 14.193 -14.219 -15.147 1.00 85.00 244 CYS A N 1
ATOM 1877 C CA . CYS A 1 244 ? 14.971 -13.074 -14.677 1.00 85.00 244 CYS A CA 1
ATOM 1878 C C . CYS A 1 244 ? 14.583 -12.668 -13.247 1.00 85.00 244 CYS A C 1
ATOM 1880 O O . CYS A 1 244 ? 15.461 -12.427 -12.421 1.00 85.00 244 CYS A O 1
ATOM 1882 N N . HIS A 1 245 ? 13.285 -12.625 -12.931 1.00 83.44 245 HIS A N 1
ATOM 1883 C CA . HIS A 1 245 ? 12.798 -12.319 -11.584 1.00 83.44 245 HIS A CA 1
ATOM 1884 C C . HIS A 1 245 ? 13.211 -13.389 -10.562 1.00 83.44 245 HIS A C 1
ATOM 1886 O O . HIS A 1 245 ? 13.626 -13.052 -9.457 1.00 83.44 245 HIS A O 1
ATOM 1892 N N . LEU A 1 246 ? 13.161 -14.676 -10.927 1.00 87.31 246 LEU A N 1
ATOM 1893 C CA . LEU A 1 246 ? 13.679 -15.755 -10.082 1.00 87.31 246 LEU A CA 1
ATOM 1894 C C . LEU A 1 246 ? 15.159 -15.547 -9.759 1.00 87.31 246 LEU A C 1
ATOM 1896 O O . LEU A 1 246 ? 15.533 -15.564 -8.589 1.00 87.31 246 LEU A O 1
ATOM 1900 N N . LEU A 1 247 ? 15.987 -15.294 -10.774 1.00 87.44 247 LEU A N 1
ATOM 1901 C CA . LEU A 1 247 ? 17.405 -15.023 -10.563 1.00 87.44 247 LEU A CA 1
ATOM 1902 C C . LEU A 1 247 ? 17.621 -13.772 -9.704 1.00 87.44 247 LEU A C 1
ATOM 1904 O O . LEU A 1 247 ? 18.491 -13.788 -8.841 1.00 87.44 247 LEU A O 1
ATOM 1908 N N . GLN A 1 248 ? 16.810 -12.726 -9.882 1.00 85.88 248 GLN A N 1
ATOM 1909 C CA . GLN A 1 248 ? 16.846 -11.522 -9.051 1.00 85.88 248 GLN A CA 1
ATOM 1910 C C . GLN A 1 248 ? 16.635 -11.850 -7.567 1.00 85.88 248 GLN A C 1
ATOM 1912 O O . GLN A 1 248 ? 17.450 -11.459 -6.736 1.00 85.88 248 GLN A O 1
ATOM 1917 N N . VAL A 1 249 ? 15.589 -12.613 -7.247 1.00 84.38 249 VAL A N 1
ATOM 1918 C CA . VAL A 1 249 ? 15.279 -13.023 -5.870 1.00 84.38 249 VAL A CA 1
ATOM 1919 C C . VAL A 1 249 ? 16.363 -13.935 -5.303 1.00 84.38 249 VAL A C 1
ATOM 1921 O O . VAL A 1 249 ? 16.723 -13.800 -4.139 1.00 84.38 249 VAL A O 1
ATOM 1924 N N . MET A 1 250 ? 16.937 -14.824 -6.120 1.00 86.25 250 MET A N 1
ATOM 1925 C CA . MET A 1 250 ? 18.076 -15.644 -5.702 1.00 86.25 250 MET A CA 1
ATOM 1926 C C . MET A 1 250 ? 19.299 -14.780 -5.363 1.00 86.25 250 MET A C 1
ATOM 1928 O O . MET A 1 250 ? 19.923 -14.992 -4.328 1.00 86.25 250 MET A O 1
ATOM 1932 N N . PHE A 1 251 ? 19.625 -13.783 -6.194 1.00 82.94 251 PHE A N 1
ATOM 1933 C CA . PHE A 1 251 ? 20.691 -12.821 -5.902 1.00 82.94 251 PHE A CA 1
ATOM 1934 C C . PHE A 1 251 ? 20.417 -12.074 -4.596 1.00 82.94 251 PHE A C 1
ATOM 1936 O O . PHE A 1 251 ? 21.294 -12.013 -3.739 1.00 82.94 251 PHE A O 1
ATOM 1943 N N . GLU A 1 252 ? 19.205 -11.555 -4.409 1.00 80.62 252 GLU A N 1
ATOM 1944 C CA . GLU A 1 252 ? 18.818 -10.835 -3.195 1.00 80.62 252 GLU A CA 1
ATOM 1945 C C . GLU A 1 252 ? 18.910 -11.730 -1.956 1.00 80.62 252 GLU A C 1
ATOM 1947 O O . GLU A 1 252 ? 19.577 -11.349 -1.004 1.00 80.62 252 GLU A O 1
ATOM 1952 N N . ALA A 1 253 ? 18.375 -12.952 -1.981 1.00 81.50 253 ALA A N 1
ATOM 1953 C CA . ALA A 1 253 ? 18.457 -13.884 -0.855 1.00 81.50 253 ALA A CA 1
ATOM 1954 C C . ALA A 1 253 ? 19.906 -14.271 -0.495 1.00 81.50 253 ALA A C 1
ATOM 1956 O O . ALA A 1 253 ? 20.246 -14.385 0.682 1.00 81.50 253 ALA A O 1
ATOM 1957 N N . LEU A 1 254 ? 20.780 -14.436 -1.495 1.00 77.81 254 LEU A N 1
ATOM 1958 C CA . LEU A 1 254 ? 22.197 -14.756 -1.286 1.00 77.81 254 LEU A CA 1
ATOM 1959 C C . LEU A 1 254 ? 23.033 -13.549 -0.831 1.00 77.81 254 LEU A C 1
ATOM 1961 O O . LEU A 1 254 ? 24.067 -13.737 -0.190 1.00 77.81 254 LEU A O 1
ATOM 1965 N N . THR A 1 255 ? 22.603 -12.325 -1.154 1.00 72.31 255 THR A N 1
ATOM 1966 C CA . THR A 1 255 ? 23.312 -11.079 -0.809 1.00 72.31 255 THR A CA 1
ATOM 1967 C C . THR A 1 255 ? 22.801 -10.466 0.503 1.00 72.31 255 THR A C 1
ATOM 1969 O O . THR A 1 255 ? 23.578 -9.900 1.271 1.00 72.31 255 THR A O 1
ATOM 1972 N N . GLU A 1 256 ? 21.500 -10.578 0.786 1.00 63.09 256 GLU A N 1
ATOM 1973 C CA . GLU A 1 256 ? 20.818 -10.009 1.958 1.00 63.09 256 GLU A CA 1
ATOM 1974 C C . GLU A 1 256 ? 20.889 -10.903 3.207 1.00 63.09 256 GLU A C 1
ATOM 1976 O O . GLU A 1 256 ? 20.610 -10.405 4.298 1.00 63.09 256 GLU A O 1
ATOM 1981 N N . GLY A 1 257 ? 21.398 -12.143 3.103 1.00 49.50 257 GLY A N 1
ATOM 1982 C CA . GLY A 1 257 ? 21.713 -13.034 4.240 1.00 49.50 257 GLY A CA 1
ATOM 1983 C C . GLY A 1 257 ? 22.691 -12.460 5.287 1.00 49.50 257 GLY A C 1
ATOM 1984 O O . GLY A 1 257 ? 23.034 -13.123 6.255 1.00 49.50 257 GLY A O 1
ATOM 1985 N N . MET A 1 258 ? 23.133 -11.209 5.123 1.00 43.34 258 MET A N 1
ATOM 1986 C CA . MET A 1 258 ? 23.964 -10.462 6.073 1.00 43.34 258 MET A CA 1
ATOM 1987 C C . MET A 1 258 ? 23.259 -9.255 6.721 1.00 43.34 258 MET A C 1
ATOM 1989 O O . MET A 1 258 ? 23.864 -8.598 7.569 1.00 43.34 258 MET A O 1
ATOM 1993 N N . ARG A 1 259 ? 22.005 -8.916 6.365 1.00 40.69 259 ARG A N 1
ATOM 1994 C CA . ARG A 1 259 ? 21.247 -7.828 7.020 1.00 40.69 259 ARG A CA 1
ATOM 1995 C C . ARG A 1 259 ? 19.729 -8.038 6.996 1.00 40.69 259 ARG A C 1
ATOM 1997 O O . ARG A 1 259 ? 19.069 -7.577 6.070 1.00 40.69 259 ARG A O 1
ATOM 2004 N N . ARG A 1 260 ? 19.181 -8.542 8.106 1.00 36.97 260 ARG A N 1
ATOM 2005 C CA . ARG A 1 260 ? 18.070 -7.948 8.889 1.00 36.97 260 ARG A CA 1
ATOM 2006 C C . ARG A 1 260 ? 17.668 -8.898 10.013 1.00 36.97 260 ARG A C 1
ATOM 2008 O O . ARG A 1 260 ? 17.663 -10.106 9.835 1.00 36.97 260 ARG A O 1
ATOM 2015 N N . ASP A 1 261 ? 17.344 -8.313 11.160 1.00 34.78 261 ASP A N 1
ATOM 2016 C CA . ASP A 1 261 ? 16.912 -8.976 12.387 1.00 34.78 261 ASP A CA 1
ATOM 2017 C C . ASP A 1 261 ? 15.787 -10.000 12.145 1.00 34.78 261 ASP A C 1
ATOM 2019 O O . ASP A 1 261 ? 14.613 -9.634 12.092 1.00 34.78 261 ASP A O 1
ATOM 2023 N N . PHE A 1 262 ? 16.124 -11.289 12.047 1.00 34.22 262 PHE A N 1
ATOM 2024 C CA . PHE A 1 262 ? 15.157 -12.376 12.184 1.00 34.22 262 PHE A CA 1
ATOM 2025 C C . PHE A 1 262 ? 15.434 -13.127 13.486 1.00 34.22 262 PHE A C 1
ATOM 2027 O O . PHE A 1 262 ? 16.442 -13.811 13.658 1.00 34.22 262 PHE A O 1
ATOM 2034 N N . ARG A 1 263 ? 14.526 -12.949 14.450 1.00 36.62 263 ARG A N 1
ATOM 2035 C CA . ARG A 1 263 ? 14.454 -13.769 15.657 1.00 36.62 263 ARG A CA 1
ATOM 2036 C C . ARG A 1 263 ? 13.781 -15.090 15.293 1.00 36.62 263 ARG A C 1
ATOM 2038 O O . ARG A 1 263 ? 12.580 -15.101 15.053 1.00 36.62 263 ARG A O 1
ATOM 2045 N N . GLY A 1 264 ? 14.522 -16.190 15.392 1.00 33.91 264 GLY A N 1
ATOM 2046 C CA . GLY A 1 264 ? 13.946 -17.483 15.763 1.00 33.91 264 GLY A CA 1
ATOM 2047 C C . GLY A 1 264 ? 14.187 -18.644 14.798 1.00 33.91 264 GLY A C 1
ATOM 2048 O O . GLY A 1 264 ? 13.470 -18.784 13.819 1.00 33.91 264 GLY A O 1
ATOM 2049 N N . LYS A 1 265 ? 15.063 -19.546 15.266 1.00 36.88 265 LYS A N 1
ATOM 2050 C CA . LYS A 1 265 ? 15.222 -20.984 14.963 1.00 36.88 265 LYS A CA 1
ATOM 2051 C C . LYS A 1 265 ? 16.177 -21.390 13.826 1.00 36.88 265 LYS A C 1
ATOM 2053 O O . LYS A 1 265 ? 15.883 -21.253 12.651 1.00 36.88 265 LYS A O 1
ATOM 2058 N N . GLU A 1 266 ? 17.289 -21.968 14.297 1.00 39.97 266 GLU A N 1
ATOM 2059 C CA . GLU A 1 266 ? 18.165 -22.985 13.691 1.00 39.97 266 GLU A CA 1
ATOM 2060 C C . GLU A 1 266 ? 18.570 -22.788 12.225 1.00 39.97 266 GLU A C 1
ATOM 2062 O O . GLU A 1 266 ? 18.097 -23.479 11.328 1.00 39.97 266 GLU A O 1
ATOM 2067 N N . GLU A 1 267 ? 19.560 -21.924 11.995 1.00 35.03 267 GLU A N 1
ATOM 2068 C CA . GLU A 1 267 ? 20.327 -21.964 10.751 1.00 35.03 267 GLU A CA 1
ATOM 2069 C C . GLU A 1 267 ? 21.543 -22.883 10.904 1.00 35.03 267 GLU A C 1
ATOM 2071 O O . GLU A 1 267 ? 22.455 -22.648 11.701 1.00 35.03 267 GLU A O 1
ATOM 2076 N N . ALA A 1 268 ? 21.538 -23.958 10.116 1.00 38.84 268 ALA A N 1
ATOM 2077 C CA . ALA A 1 268 ? 22.715 -24.762 9.844 1.00 38.84 268 ALA A CA 1
ATOM 2078 C C . ALA A 1 268 ? 23.820 -23.880 9.239 1.00 38.84 268 ALA A C 1
ATOM 2080 O O . ALA A 1 268 ? 23.558 -23.031 8.389 1.00 38.84 268 ALA A O 1
ATOM 2081 N N . ILE A 1 269 ? 25.062 -24.110 9.665 1.00 41.94 269 ILE A N 1
ATOM 2082 C CA . ILE A 1 269 ? 26.264 -23.431 9.167 1.00 41.94 269 ILE A CA 1
ATOM 2083 C C . ILE A 1 269 ? 26.360 -23.650 7.646 1.00 41.94 269 ILE A C 1
ATOM 2085 O O . ILE A 1 269 ? 26.719 -24.737 7.193 1.00 41.94 269 ILE A O 1
ATOM 2089 N N . LEU A 1 270 ? 26.004 -22.634 6.856 1.00 48.47 270 LEU A N 1
ATOM 2090 C CA . LEU A 1 270 ? 26.066 -22.667 5.393 1.00 48.47 270 LEU A CA 1
ATOM 2091 C C . LEU A 1 270 ? 27.456 -22.230 4.881 1.00 48.47 270 LEU A C 1
ATOM 2093 O O . LEU A 1 270 ? 28.090 -21.367 5.492 1.00 48.47 270 LEU A O 1
ATOM 2097 N N . PRO A 1 271 ? 27.937 -22.795 3.753 1.00 51.41 271 PRO A N 1
ATOM 2098 C CA . PRO A 1 271 ? 29.151 -22.342 3.071 1.00 51.41 271 PRO A CA 1
ATOM 2099 C C . PRO A 1 271 ? 28.993 -20.920 2.498 1.00 51.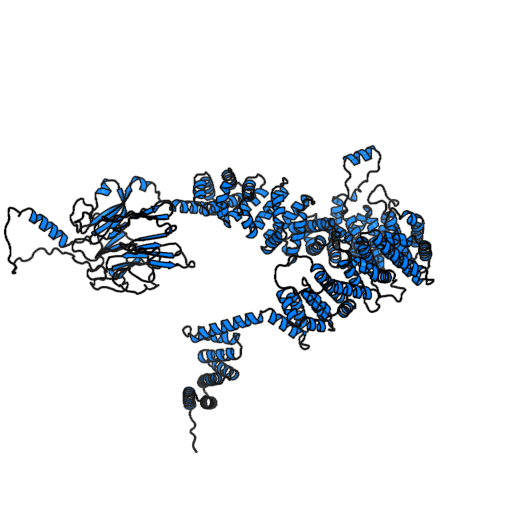41 271 PRO A C 1
ATOM 2101 O O . PRO A 1 271 ? 27.887 -20.495 2.174 1.00 51.41 271 PRO A O 1
ATOM 2104 N N . GLU A 1 272 ? 30.109 -20.191 2.363 1.00 58.88 272 GLU A N 1
ATOM 2105 C CA . GLU A 1 272 ? 30.140 -18.799 1.881 1.00 58.88 272 GLU A CA 1
ATOM 2106 C C . GLU A 1 272 ? 29.404 -18.609 0.534 1.00 58.88 272 GLU A C 1
ATOM 2108 O O . GLU A 1 272 ? 29.869 -19.133 -0.479 1.00 58.88 272 GLU A O 1
ATOM 2113 N N . PRO A 1 273 ? 28.357 -17.760 0.456 1.00 65.94 273 PRO A N 1
ATOM 2114 C CA . PRO A 1 273 ? 27.553 -17.541 -0.760 1.00 65.94 273 PRO A CA 1
ATOM 2115 C C . PRO A 1 273 ? 28.307 -16.828 -1.902 1.00 65.94 273 PRO A C 1
ATOM 2117 O O . PRO A 1 273 ? 27.796 -16.674 -3.014 1.00 65.94 273 PRO A O 1
ATOM 2120 N N . SER A 1 274 ? 29.532 -16.354 -1.652 1.00 69.94 274 SER A N 1
ATOM 2121 C CA . SER A 1 274 ? 30.315 -15.550 -2.599 1.00 69.94 274 SER A CA 1
ATOM 2122 C C . SER A 1 274 ? 30.743 -16.335 -3.845 1.00 69.94 274 SER A C 1
ATOM 2124 O O . SER A 1 274 ? 30.874 -15.764 -4.934 1.00 69.94 274 SER A O 1
ATOM 2126 N N . LYS A 1 275 ? 30.951 -17.650 -3.711 1.00 78.12 275 LYS A N 1
ATOM 2127 C CA . LYS A 1 275 ? 31.363 -18.529 -4.808 1.00 78.12 275 LYS A CA 1
ATOM 2128 C C . LYS A 1 275 ? 30.212 -18.760 -5.783 1.00 78.12 275 LYS A C 1
ATOM 2130 O O . LYS A 1 275 ? 30.412 -18.663 -6.997 1.00 78.12 275 LYS A O 1
ATOM 2135 N N . GLU A 1 276 ? 29.020 -19.014 -5.262 1.00 77.56 276 GLU A N 1
ATOM 2136 C CA . GLU A 1 276 ? 27.792 -19.222 -6.019 1.00 77.56 276 GLU A CA 1
ATOM 2137 C C . GLU A 1 276 ? 27.377 -17.924 -6.712 1.00 77.56 276 GLU A C 1
ATOM 2139 O O . GLU A 1 276 ? 27.170 -17.945 -7.922 1.00 77.56 276 GLU A O 1
ATOM 2144 N N . LEU A 1 277 ? 27.415 -16.776 -6.022 1.00 79.81 277 LEU A N 1
ATOM 2145 C CA . LEU A 1 277 ? 27.170 -15.456 -6.625 1.00 79.81 277 LEU A CA 1
ATOM 2146 C C . LEU A 1 277 ? 28.096 -15.174 -7.821 1.00 79.81 277 LEU A C 1
ATOM 2148 O O . LEU A 1 277 ? 27.638 -14.789 -8.899 1.00 79.81 277 LEU A O 1
ATOM 2152 N N . ARG A 1 278 ? 29.407 -15.424 -7.681 1.00 83.94 278 ARG A N 1
ATOM 2153 C CA . ARG A 1 278 ? 30.370 -15.284 -8.793 1.00 83.94 278 ARG A CA 1
ATOM 2154 C C . ARG A 1 278 ? 30.104 -16.283 -9.919 1.00 83.94 278 ARG A C 1
ATOM 2156 O O . ARG A 1 278 ? 30.304 -15.956 -11.087 1.00 83.94 278 ARG A O 1
ATOM 2163 N N . SER A 1 279 ? 29.665 -17.497 -9.589 1.00 85.38 279 SER A N 1
ATOM 2164 C CA . SER A 1 279 ? 29.259 -18.497 -10.581 1.00 85.38 279 SER A CA 1
ATOM 2165 C C . SER A 1 279 ? 28.033 -18.028 -11.367 1.00 85.38 279 SER A C 1
ATOM 2167 O O . SER A 1 279 ? 28.051 -18.078 -12.596 1.00 85.38 279 SER A O 1
ATOM 2169 N N . MET A 1 280 ? 27.009 -17.502 -10.690 1.00 85.88 280 MET A N 1
ATOM 2170 C CA . MET A 1 280 ? 25.805 -16.947 -11.314 1.00 85.88 280 MET A CA 1
ATOM 2171 C C . MET A 1 280 ? 26.152 -15.796 -12.263 1.00 85.88 280 MET A C 1
ATOM 2173 O O . MET A 1 280 ? 25.755 -15.822 -13.427 1.00 85.88 280 MET A O 1
ATOM 2177 N N . LEU A 1 281 ? 26.965 -14.834 -11.809 1.00 87.50 281 LEU A N 1
ATOM 2178 C CA . LEU A 1 281 ? 27.409 -13.712 -12.642 1.00 87.50 281 LEU A CA 1
ATOM 2179 C C . LEU A 1 281 ? 28.217 -14.174 -13.860 1.00 87.50 281 LEU A C 1
ATOM 2181 O O . LEU A 1 281 ? 28.042 -13.627 -14.945 1.00 87.50 281 LEU A O 1
ATOM 2185 N N . ARG A 1 282 ? 29.064 -15.204 -13.723 1.00 89.06 282 ARG A N 1
ATOM 2186 C CA . ARG A 1 282 ? 29.810 -15.766 -14.861 1.00 89.06 282 ARG A CA 1
ATOM 2187 C C . ARG A 1 282 ? 28.872 -16.294 -15.946 1.00 89.06 282 ARG A C 1
ATOM 2189 O O . ARG A 1 282 ? 29.029 -15.915 -17.100 1.00 89.06 282 ARG A O 1
ATOM 2196 N N . HIS A 1 283 ? 27.875 -17.098 -15.570 1.00 88.50 283 HIS A N 1
ATOM 2197 C CA . HIS A 1 283 ? 26.911 -17.663 -16.521 1.00 88.50 283 HIS A CA 1
ATOM 2198 C C . HIS A 1 283 ? 26.045 -16.582 -17.185 1.00 88.50 283 HIS A C 1
ATOM 2200 O O . HIS A 1 283 ? 25.720 -16.707 -18.364 1.00 88.50 283 HIS A O 1
ATOM 2206 N N . LEU A 1 284 ? 25.703 -15.507 -16.465 1.00 88.81 284 LEU A N 1
ATOM 2207 C CA . LEU A 1 284 ? 25.015 -14.349 -17.046 1.00 88.81 284 LEU A CA 1
ATOM 2208 C C . LEU A 1 284 ? 25.894 -13.606 -18.059 1.00 88.81 284 LEU A C 1
ATOM 2210 O O . LEU A 1 284 ? 25.421 -13.259 -19.137 1.00 88.81 284 LEU A O 1
ATOM 2214 N N . LEU A 1 285 ? 27.176 -13.396 -17.750 1.00 89.38 285 LEU A N 1
ATOM 2215 C CA . LEU A 1 285 ? 28.120 -12.747 -18.664 1.00 89.38 285 LEU A CA 1
ATOM 2216 C C . LEU A 1 285 ? 28.418 -13.600 -19.904 1.00 89.38 285 LEU A C 1
ATOM 2218 O O . LEU A 1 285 ? 28.578 -13.050 -20.991 1.00 89.38 285 LEU A O 1
ATOM 2222 N N . ASP A 1 286 ? 28.479 -14.925 -19.762 1.00 89.25 286 ASP A N 1
ATOM 2223 C CA . ASP A 1 286 ? 28.675 -15.863 -20.876 1.00 89.25 286 ASP A CA 1
ATOM 2224 C C . ASP A 1 286 ? 27.463 -15.920 -21.817 1.00 89.25 286 ASP A C 1
ATOM 2226 O O . ASP A 1 286 ? 27.619 -16.164 -23.012 1.00 89.25 286 ASP A O 1
ATOM 2230 N N . MET A 1 287 ? 26.266 -15.630 -21.302 1.00 87.81 287 MET A N 1
ATOM 2231 C CA . MET A 1 287 ? 25.041 -15.537 -22.094 1.00 87.81 287 MET A CA 1
ATOM 2232 C C . MET A 1 287 ? 25.039 -14.329 -23.047 1.00 87.81 287 MET A C 1
ATOM 2234 O O . MET A 1 287 ? 24.445 -14.394 -24.123 1.00 87.81 287 MET A O 1
ATOM 2238 N N . LEU A 1 288 ? 25.708 -13.228 -22.685 1.00 87.06 288 LEU A N 1
ATOM 2239 C CA . LEU A 1 288 ? 25.666 -11.976 -23.449 1.00 87.06 288 LEU A CA 1
ATOM 2240 C C . LEU A 1 288 ? 26.155 -12.125 -24.905 1.00 87.06 288 LEU A C 1
ATOM 2242 O O . LEU A 1 288 ? 25.403 -11.757 -25.805 1.00 87.06 288 LEU A O 1
ATOM 2246 N N . PRO A 1 289 ? 27.343 -12.682 -25.203 1.00 87.81 289 PRO A N 1
ATOM 2247 C CA . PRO A 1 289 ? 27.796 -12.852 -26.586 1.00 87.81 289 PRO A CA 1
ATOM 2248 C C . PRO A 1 289 ? 27.218 -14.101 -27.280 1.00 87.81 289 PRO A C 1
ATOM 2250 O O . PRO A 1 289 ? 27.467 -14.312 -28.466 1.00 87.81 289 PRO A O 1
ATOM 2253 N N . ALA A 1 290 ? 26.473 -14.958 -26.574 1.00 86.00 290 ALA A N 1
ATOM 2254 C CA . ALA A 1 290 ? 26.049 -16.250 -27.101 1.00 86.00 290 ALA A CA 1
ATOM 2255 C C . ALA A 1 290 ? 24.931 -16.123 -28.158 1.00 86.00 290 ALA A C 1
ATOM 2257 O O . ALA A 1 290 ? 23.953 -15.390 -27.983 1.00 86.00 290 ALA A O 1
ATOM 2258 N N . ALA A 1 291 ? 25.066 -16.872 -29.258 1.00 80.12 291 ALA A N 1
ATOM 2259 C CA . ALA A 1 291 ? 24.153 -16.818 -30.405 1.00 80.12 291 ALA A CA 1
ATOM 2260 C C . ALA A 1 291 ? 22.831 -17.584 -30.196 1.00 80.12 291 ALA A C 1
ATOM 2262 O O . ALA A 1 291 ? 21.865 -17.344 -30.911 1.00 80.12 291 ALA A O 1
ATOM 2263 N N . ASN A 1 292 ? 22.779 -18.500 -29.225 1.00 81.12 292 ASN A N 1
ATOM 2264 C CA . ASN A 1 292 ? 21.609 -19.330 -28.905 1.00 81.12 292 ASN A CA 1
ATOM 2265 C C . ASN A 1 292 ? 20.572 -18.630 -28.006 1.00 81.12 292 ASN A C 1
ATOM 2267 O O . ASN A 1 292 ? 19.547 -19.226 -27.690 1.00 81.12 292 ASN A O 1
ATOM 2271 N N . VAL A 1 293 ? 20.845 -17.399 -27.576 1.00 84.81 293 VAL A N 1
ATOM 2272 C CA . VAL A 1 293 ? 20.019 -16.633 -26.635 1.00 84.81 293 VAL A CA 1
ATOM 2273 C C . VAL A 1 293 ? 19.156 -15.651 -27.412 1.00 84.81 293 VAL A C 1
ATOM 2275 O O . VAL A 1 293 ? 19.678 -14.916 -28.255 1.00 84.81 293 VAL A O 1
ATOM 2278 N N . SER A 1 294 ? 17.859 -15.607 -27.107 1.00 86.56 294 SER A N 1
ATOM 2279 C CA . SER A 1 294 ? 16.925 -14.641 -27.689 1.00 86.56 294 SER A CA 1
ATOM 2280 C C . SER A 1 294 ? 17.297 -13.185 -27.350 1.00 86.56 294 SER A C 1
ATOM 2282 O O . SER A 1 294 ? 17.949 -12.908 -26.341 1.00 86.56 294 SER A O 1
ATOM 2284 N N . GLY A 1 295 ? 16.862 -12.231 -28.179 1.00 81.94 295 GLY A N 1
ATOM 2285 C CA . GLY A 1 295 ? 17.027 -10.798 -27.894 1.00 81.94 295 GLY A CA 1
ATOM 2286 C C . GLY A 1 295 ? 16.454 -10.383 -26.529 1.00 81.94 295 GLY A C 1
ATOM 2287 O O . GLY A 1 295 ? 17.206 -9.846 -25.715 1.00 81.94 295 GLY A O 1
ATOM 2288 N N . PRO A 1 296 ? 15.180 -10.707 -26.216 1.00 80.69 296 PRO A N 1
ATOM 2289 C CA . PRO A 1 296 ? 14.580 -10.411 -24.912 1.00 80.69 296 PRO A CA 1
ATOM 2290 C C . PRO A 1 296 ? 15.313 -11.064 -23.733 1.00 80.69 296 PRO A C 1
ATOM 2292 O O . PRO A 1 296 ? 15.484 -10.432 -22.692 1.00 80.69 296 PRO A O 1
ATOM 2295 N N . GLY A 1 297 ? 15.797 -12.302 -23.897 1.00 82.69 297 GLY A N 1
ATOM 2296 C CA . GLY A 1 297 ? 16.589 -12.990 -22.876 1.00 82.69 297 GLY A CA 1
ATOM 2297 C C . GLY A 1 297 ? 17.911 -12.291 -22.574 1.00 82.69 297 GLY A C 1
ATOM 2298 O O . GLY A 1 297 ? 18.289 -12.160 -21.408 1.00 82.69 297 GLY A O 1
ATOM 2299 N N . ARG A 1 298 ? 18.585 -11.769 -23.606 1.00 86.75 298 ARG A N 1
ATOM 2300 C CA . ARG A 1 298 ? 19.814 -10.985 -23.438 1.00 86.75 298 ARG A CA 1
ATOM 2301 C C . ARG A 1 298 ? 19.553 -9.654 -22.748 1.00 86.75 298 ARG A C 1
ATOM 2303 O O . ARG A 1 298 ? 20.302 -9.298 -21.841 1.00 86.75 298 ARG A O 1
ATOM 2310 N N . ASP A 1 299 ? 18.494 -8.948 -23.136 1.00 83.06 299 ASP A N 1
ATOM 2311 C CA . ASP A 1 299 ? 18.107 -7.707 -22.465 1.00 83.06 299 ASP A CA 1
ATOM 2312 C C . ASP A 1 299 ? 17.819 -7.972 -20.990 1.00 83.06 299 ASP A C 1
ATOM 2314 O O . ASP A 1 299 ? 18.380 -7.305 -20.132 1.00 83.06 299 ASP A O 1
ATOM 2318 N N . ASN A 1 300 ? 17.042 -9.007 -20.664 1.00 83.69 300 ASN A N 1
ATOM 2319 C CA . ASN A 1 300 ? 16.772 -9.390 -19.280 1.00 83.69 300 ASN A CA 1
ATOM 2320 C C . ASN A 1 300 ? 18.049 -9.740 -18.494 1.00 83.69 300 ASN A C 1
ATOM 2322 O O . ASN A 1 300 ? 18.184 -9.323 -17.343 1.00 83.69 300 ASN A O 1
ATOM 2326 N N . ALA A 1 301 ? 19.024 -10.414 -19.112 1.00 86.69 301 ALA A N 1
ATOM 2327 C CA . ALA A 1 301 ? 20.327 -10.658 -18.492 1.00 86.69 301 ALA A CA 1
ATOM 2328 C C . ALA A 1 301 ? 21.081 -9.348 -18.191 1.00 86.69 301 ALA A C 1
ATOM 2330 O O . ALA A 1 301 ? 21.618 -9.182 -17.094 1.00 86.69 301 ALA A O 1
ATOM 2331 N N . ILE A 1 302 ? 21.083 -8.391 -19.126 1.00 87.38 302 ILE A N 1
ATOM 2332 C CA . ILE A 1 302 ? 21.660 -7.054 -18.916 1.00 87.38 302 ILE A CA 1
ATOM 2333 C C . ILE A 1 302 ? 20.914 -6.329 -17.787 1.00 87.38 302 ILE A C 1
ATOM 2335 O O . ILE A 1 302 ? 21.550 -5.769 -16.898 1.00 87.38 302 ILE A O 1
ATOM 2339 N N . ASN A 1 303 ? 19.582 -6.393 -17.762 1.00 83.06 303 ASN A N 1
ATOM 2340 C CA . ASN A 1 303 ? 18.730 -5.763 -16.745 1.00 83.06 303 ASN A CA 1
ATOM 2341 C C . ASN A 1 303 ? 19.037 -6.291 -15.346 1.00 83.06 303 ASN A C 1
ATOM 2343 O O . ASN A 1 303 ? 19.104 -5.526 -14.384 1.00 83.06 303 ASN A O 1
ATOM 2347 N N . LEU A 1 304 ? 19.242 -7.602 -15.238 1.00 84.38 304 LEU A N 1
ATOM 2348 C CA . LEU A 1 304 ? 19.606 -8.251 -13.991 1.00 84.38 304 LEU A CA 1
ATOM 2349 C C . LEU A 1 304 ? 20.977 -7.771 -13.500 1.00 84.38 304 LEU A C 1
ATOM 2351 O O . LEU A 1 304 ? 21.118 -7.440 -12.323 1.00 84.38 304 LEU A O 1
ATOM 2355 N N . LEU A 1 305 ? 21.959 -7.648 -14.403 1.00 86.75 305 LEU A N 1
ATOM 2356 C CA . LEU A 1 305 ? 23.270 -7.078 -14.077 1.00 86.75 305 LEU A CA 1
ATOM 2357 C C . LEU A 1 305 ? 23.153 -5.615 -13.627 1.00 86.75 305 LEU A C 1
ATOM 2359 O O . LEU A 1 305 ? 23.781 -5.243 -12.641 1.00 86.75 305 LEU A O 1
ATOM 2363 N N . VAL A 1 306 ? 22.312 -4.806 -14.286 1.00 84.25 306 VAL A N 1
ATOM 2364 C CA . VAL A 1 306 ? 22.051 -3.403 -13.905 1.00 84.25 306 VAL A CA 1
ATOM 2365 C C . VAL A 1 306 ? 21.496 -3.302 -12.483 1.00 84.25 306 VAL A C 1
ATOM 2367 O O . VAL A 1 306 ? 21.893 -2.405 -11.743 1.00 84.25 306 VAL A O 1
ATOM 2370 N N . LYS A 1 307 ? 20.576 -4.195 -12.097 1.00 79.12 307 LYS A N 1
ATOM 2371 C CA . LYS A 1 307 ? 19.922 -4.158 -10.780 1.00 79.12 307 LYS A CA 1
ATOM 2372 C C . LYS A 1 307 ? 20.795 -4.716 -9.648 1.00 79.12 307 LYS A C 1
ATOM 2374 O O . LYS A 1 307 ? 20.724 -4.194 -8.540 1.00 79.12 307 LYS A O 1
ATOM 2379 N N . GLN A 1 308 ? 21.560 -5.782 -9.901 1.00 82.50 308 GLN A N 1
ATOM 2380 C CA . GLN A 1 308 ? 22.200 -6.575 -8.838 1.00 82.50 308 GLN A CA 1
ATOM 2381 C C . GLN A 1 308 ? 23.703 -6.321 -8.659 1.00 82.50 308 GLN A C 1
ATOM 2383 O O . GLN A 1 308 ? 24.225 -6.563 -7.574 1.00 82.50 308 GLN A O 1
ATOM 2388 N N . VAL A 1 309 ? 24.418 -5.860 -9.694 1.00 80.94 309 VAL A N 1
ATOM 2389 C CA . VAL A 1 309 ? 25.878 -5.658 -9.611 1.00 80.94 309 VAL A CA 1
ATOM 2390 C C . VAL A 1 309 ? 26.248 -4.340 -8.916 1.00 80.94 309 VAL A C 1
ATOM 2392 O O . VAL A 1 309 ? 27.051 -4.389 -7.983 1.00 80.94 309 VAL A O 1
ATOM 2395 N N . PRO A 1 310 ? 25.696 -3.173 -9.313 1.00 78.81 310 PRO A N 1
ATOM 2396 C CA . PRO A 1 310 ? 26.013 -1.903 -8.669 1.00 78.81 310 PRO A CA 1
ATOM 2397 C C . PRO A 1 310 ? 25.464 -1.848 -7.240 1.00 78.81 310 PRO A C 1
ATOM 2399 O O . PRO A 1 310 ? 24.403 -2.397 -6.933 1.00 78.81 310 PRO A O 1
ATOM 2402 N N . ARG A 1 311 ? 26.145 -1.124 -6.347 1.00 74.44 311 ARG A N 1
ATOM 2403 C CA . ARG A 1 311 ? 25.690 -0.995 -4.957 1.00 74.44 311 ARG A CA 1
ATOM 2404 C C . ARG A 1 311 ? 24.374 -0.209 -4.880 1.00 74.44 311 ARG A C 1
ATOM 2406 O O . ARG A 1 311 ? 24.302 0.931 -5.331 1.00 74.44 311 ARG A O 1
ATOM 2413 N N . LYS A 1 312 ? 23.369 -0.757 -4.176 1.00 67.06 312 LYS A N 1
ATOM 2414 C CA . LYS A 1 312 ? 22.091 -0.063 -3.870 1.00 67.06 312 LYS A CA 1
ATOM 2415 C C . LYS A 1 312 ? 22.296 1.277 -3.134 1.00 67.06 312 LYS A C 1
ATOM 2417 O O . LYS A 1 312 ? 21.455 2.165 -3.208 1.00 67.06 312 LYS A O 1
ATOM 2422 N N . SER A 1 313 ? 23.396 1.427 -2.390 1.00 64.44 313 SER A N 1
ATOM 2423 C CA . SER A 1 313 ? 23.790 2.689 -1.760 1.00 64.44 313 SER A CA 1
ATOM 2424 C C . SER A 1 313 ? 25.305 2.832 -1.748 1.00 64.44 313 SER A C 1
ATOM 2426 O O . SER A 1 313 ? 26.018 1.930 -1.299 1.00 64.44 313 SER A O 1
ATOM 2428 N N . LEU A 1 314 ? 25.793 4.012 -2.133 1.00 66.56 314 LEU A N 1
ATOM 2429 C CA . LEU A 1 314 ? 27.214 4.363 -2.079 1.00 66.56 314 LEU A CA 1
ATOM 2430 C C . LEU A 1 314 ? 27.797 4.311 -0.653 1.00 66.56 314 LEU A C 1
ATOM 2432 O O . LEU A 1 314 ? 29.017 4.228 -0.507 1.00 66.56 314 LEU A O 1
ATOM 2436 N N . LYS A 1 315 ? 26.940 4.289 0.384 1.00 59.78 315 LYS A N 1
ATOM 2437 C CA . LYS A 1 315 ? 27.318 4.103 1.796 1.00 59.78 315 LYS A CA 1
ATOM 2438 C C . LYS A 1 315 ? 27.861 2.697 2.099 1.00 59.78 315 LYS A C 1
ATOM 2440 O O . LYS A 1 315 ? 28.535 2.526 3.109 1.00 59.78 315 LYS A O 1
ATOM 2445 N N . ASN A 1 316 ? 27.576 1.691 1.264 1.00 67.00 316 ASN A N 1
ATOM 2446 C CA . ASN A 1 316 ? 28.114 0.339 1.440 1.00 67.00 316 ASN A CA 1
ATOM 2447 C C . ASN A 1 316 ? 29.591 0.279 0.980 1.00 67.00 316 ASN A C 1
ATOM 2449 O O . ASN A 1 316 ? 29.876 0.670 -0.160 1.00 67.00 316 ASN A O 1
ATOM 2453 N N . PRO A 1 317 ? 30.551 -0.170 1.814 1.00 63.22 317 PRO A N 1
ATOM 2454 C CA . PRO A 1 317 ? 31.958 -0.242 1.426 1.00 63.22 317 PRO A CA 1
ATOM 2455 C C . PRO A 1 317 ? 32.270 -1.267 0.317 1.00 63.22 317 PRO A C 1
ATOM 2457 O O . PRO A 1 317 ? 33.198 -1.016 -0.452 1.00 63.22 317 PRO A O 1
ATOM 2460 N N . ASP A 1 318 ? 31.496 -2.342 0.165 1.00 73.50 318 ASP A N 1
ATOM 2461 C CA . ASP A 1 318 ? 31.872 -3.478 -0.693 1.00 73.50 318 ASP A CA 1
ATOM 2462 C C . ASP A 1 318 ? 31.518 -3.277 -2.179 1.00 73.50 318 ASP A C 1
ATOM 2464 O O . ASP A 1 318 ? 30.362 -3.418 -2.568 1.00 73.50 318 ASP A O 1
ATOM 2468 N N . ASN A 1 319 ? 32.513 -2.988 -3.031 1.00 78.69 319 ASN A N 1
ATOM 2469 C CA . ASN A 1 319 ? 32.383 -2.858 -4.500 1.00 78.69 319 ASN A CA 1
ATOM 2470 C C . ASN A 1 319 ? 32.972 -4.060 -5.279 1.00 78.69 319 ASN A C 1
ATOM 2472 O O . ASN A 1 319 ? 33.276 -3.966 -6.468 1.00 78.69 319 ASN A O 1
ATOM 2476 N N . SER A 1 320 ? 33.160 -5.202 -4.612 1.00 79.06 320 SER A N 1
ATOM 2477 C CA . SER A 1 320 ? 33.900 -6.350 -5.156 1.00 79.06 320 SER A CA 1
ATOM 2478 C C . SER A 1 320 ? 33.227 -7.014 -6.367 1.00 79.06 320 SER A C 1
ATOM 2480 O O . SER A 1 320 ? 33.925 -7.490 -7.264 1.00 79.06 320 SER A O 1
ATOM 2482 N N . LEU A 1 321 ? 31.889 -7.024 -6.423 1.00 80.31 321 LEU A N 1
ATOM 2483 C CA . LEU A 1 321 ? 31.127 -7.566 -7.555 1.00 80.31 321 LEU A CA 1
ATOM 2484 C C . LEU A 1 321 ? 31.300 -6.704 -8.811 1.00 80.31 321 LEU A C 1
ATOM 2486 O O . LEU A 1 321 ? 31.578 -7.244 -9.880 1.00 80.31 321 LEU A O 1
ATOM 2490 N N . THR A 1 322 ? 31.212 -5.379 -8.671 1.00 83.25 322 THR A N 1
ATOM 2491 C CA . THR A 1 322 ? 31.426 -4.411 -9.758 1.00 83.25 322 THR A CA 1
ATOM 2492 C C . THR A 1 322 ? 32.808 -4.571 -10.377 1.00 83.25 322 THR A C 1
ATOM 2494 O O . THR A 1 322 ? 32.923 -4.715 -11.593 1.00 83.25 322 THR A O 1
ATOM 2497 N N . LEU A 1 323 ? 33.856 -4.634 -9.550 1.00 83.75 323 LEU A N 1
ATOM 2498 C CA . LEU A 1 323 ? 35.228 -4.829 -10.025 1.00 83.75 323 LEU A CA 1
ATOM 2499 C C . LEU A 1 323 ? 35.389 -6.157 -10.776 1.00 83.75 323 LEU A C 1
ATOM 2501 O O . LEU A 1 323 ? 35.956 -6.193 -11.865 1.00 83.75 323 LEU A O 1
ATOM 2505 N N . TRP A 1 324 ? 34.821 -7.240 -10.240 1.00 86.31 324 TRP A N 1
ATOM 2506 C CA . TRP A 1 324 ? 34.892 -8.555 -10.873 1.00 86.31 324 TRP A CA 1
ATOM 2507 C C . TRP A 1 324 ? 34.178 -8.598 -12.235 1.00 86.31 324 TRP A C 1
ATOM 2509 O O . TRP A 1 324 ? 34.697 -9.181 -13.190 1.00 86.31 324 TRP A O 1
ATOM 2519 N N . VAL A 1 325 ? 33.006 -7.960 -12.343 1.00 84.25 325 VAL A N 1
ATOM 2520 C CA . VAL A 1 325 ? 32.258 -7.850 -13.605 1.00 84.25 325 VAL A CA 1
ATOM 2521 C C . VAL A 1 325 ? 33.004 -6.985 -14.620 1.00 84.25 325 VAL A C 1
ATOM 2523 O O . VAL A 1 325 ? 32.999 -7.316 -15.803 1.00 84.25 325 VAL A O 1
ATOM 2526 N N . ILE A 1 326 ? 33.688 -5.922 -14.191 1.00 85.88 326 ILE A N 1
ATOM 2527 C CA . ILE A 1 326 ? 34.515 -5.104 -15.087 1.00 85.88 326 ILE A CA 1
ATOM 2528 C C . ILE A 1 326 ? 35.683 -5.931 -15.637 1.00 85.88 326 ILE A C 1
ATOM 2530 O O . ILE A 1 326 ? 35.853 -6.005 -16.854 1.00 85.88 326 ILE A O 1
ATOM 2534 N N . ASP A 1 327 ? 36.423 -6.625 -14.773 1.00 84.75 327 ASP A N 1
ATOM 2535 C CA . ASP A 1 327 ? 37.615 -7.378 -15.177 1.00 84.75 327 ASP A CA 1
ATOM 2536 C C . ASP A 1 327 ? 37.294 -8.565 -16.106 1.00 84.75 327 ASP A C 1
ATOM 2538 O O . ASP A 1 327 ? 38.051 -8.853 -17.034 1.00 84.75 327 ASP A O 1
ATOM 2542 N N . GLN A 1 328 ? 36.179 -9.270 -15.877 1.00 83.44 328 GLN A N 1
ATOM 2543 C CA . GLN A 1 328 ? 35.817 -10.488 -16.627 1.00 83.44 328 GLN A CA 1
ATOM 2544 C C . GLN A 1 328 ? 34.754 -10.264 -17.715 1.00 83.44 328 GLN A C 1
ATOM 2546 O O . GLN A 1 328 ? 34.625 -11.072 -18.639 1.00 83.44 328 GLN A O 1
ATOM 2551 N N . GLY A 1 329 ? 33.957 -9.204 -17.592 1.00 85.75 329 GLY A N 1
ATOM 2552 C CA . GLY A 1 329 ? 32.721 -9.005 -18.348 1.00 85.75 329 GLY A CA 1
ATOM 2553 C C . GLY A 1 329 ? 32.704 -7.784 -19.262 1.00 85.75 329 GLY A C 1
ATOM 2554 O O . GLY A 1 329 ? 31.975 -7.816 -20.252 1.00 85.75 329 GLY A O 1
ATOM 2555 N N . LEU A 1 330 ? 33.512 -6.742 -19.014 1.00 88.69 330 LEU A N 1
ATOM 2556 C CA . LEU A 1 330 ? 33.424 -5.479 -19.767 1.00 88.69 330 LEU A CA 1
ATOM 2557 C C . LEU A 1 330 ? 33.581 -5.682 -21.282 1.00 88.69 330 LEU A C 1
ATOM 2559 O O . LEU A 1 330 ? 32.772 -5.178 -22.054 1.00 88.69 330 LEU A O 1
ATOM 2563 N N . LYS A 1 331 ? 34.543 -6.504 -21.720 1.00 88.81 331 LYS A N 1
ATOM 2564 C CA . LYS A 1 331 ? 34.735 -6.819 -23.150 1.00 88.81 331 LYS A CA 1
ATOM 2565 C C . LYS A 1 331 ? 33.517 -7.509 -23.779 1.00 88.81 331 LYS A C 1
ATOM 2567 O O . LYS A 1 331 ? 33.168 -7.197 -24.912 1.00 88.81 331 LYS A O 1
ATOM 2572 N N . LYS A 1 332 ? 32.841 -8.399 -23.040 1.00 89.38 332 LYS A N 1
ATOM 2573 C CA . LYS A 1 332 ? 31.621 -9.094 -23.499 1.00 89.38 332 LYS A CA 1
ATOM 2574 C C . LYS A 1 332 ? 30.433 -8.135 -23.604 1.00 89.38 332 LYS A C 1
ATOM 2576 O O . LYS A 1 332 ? 29.645 -8.232 -24.538 1.00 89.38 332 LYS A O 1
ATOM 2581 N N . ILE A 1 333 ? 30.329 -7.180 -22.676 1.00 89.94 333 ILE A N 1
ATOM 2582 C CA . ILE A 1 333 ? 29.308 -6.122 -22.712 1.00 89.94 333 ILE A CA 1
ATOM 2583 C C . ILE A 1 333 ? 29.548 -5.192 -23.913 1.00 89.94 333 ILE A C 1
ATOM 2585 O O . ILE A 1 333 ? 28.612 -4.898 -24.656 1.00 89.94 333 ILE A O 1
ATOM 2589 N N . LEU A 1 334 ? 30.798 -4.773 -24.144 1.00 88.69 334 LEU A N 1
ATOM 2590 C CA . LEU A 1 334 ? 31.171 -3.931 -25.288 1.00 88.69 334 LEU A CA 1
ATOM 2591 C C . LEU A 1 334 ? 30.961 -4.642 -26.634 1.00 88.69 334 LEU A C 1
ATOM 2593 O O . LEU A 1 334 ? 30.593 -4.002 -27.618 1.00 88.69 334 LEU A O 1
ATOM 2597 N N . GLU A 1 335 ? 31.116 -5.966 -26.668 1.00 88.12 335 GLU A N 1
ATOM 2598 C CA . GLU A 1 335 ? 30.808 -6.790 -27.835 1.00 88.12 335 GLU A CA 1
ATOM 2599 C C . GLU A 1 335 ? 29.335 -6.706 -28.245 1.00 88.12 335 GLU A C 1
ATOM 2601 O O . GLU A 1 335 ? 29.059 -6.529 -29.436 1.00 88.12 335 GLU A O 1
ATOM 2606 N N . VAL A 1 336 ? 28.414 -6.769 -27.283 1.00 87.12 336 VAL A N 1
ATOM 2607 C CA . VAL A 1 336 ? 26.978 -6.566 -27.524 1.00 87.12 336 VAL A CA 1
ATOM 2608 C C . VAL A 1 336 ? 26.705 -5.113 -27.928 1.00 87.12 336 VAL A C 1
ATOM 2610 O O . VAL A 1 336 ? 26.004 -4.877 -28.909 1.00 87.12 336 VAL A O 1
ATOM 2613 N N . ALA A 1 337 ? 27.322 -4.142 -27.244 1.00 86.31 337 ALA A N 1
ATOM 2614 C CA . ALA A 1 337 ? 27.151 -2.714 -27.525 1.00 86.31 337 ALA A CA 1
ATOM 2615 C C . ALA A 1 337 ? 27.601 -2.304 -28.941 1.00 86.31 337 ALA A C 1
ATOM 2617 O O . ALA A 1 337 ? 26.981 -1.441 -29.553 1.00 86.31 337 ALA A O 1
ATOM 2618 N N . GLY A 1 338 ? 28.665 -2.914 -29.472 1.00 84.00 338 GLY A N 1
ATOM 2619 C CA . GLY A 1 338 ? 29.176 -2.627 -30.818 1.00 84.00 338 GLY A CA 1
ATOM 2620 C C . GLY A 1 338 ? 28.471 -3.377 -31.952 1.00 84.00 338 GLY A C 1
ATOM 2621 O O . GLY A 1 338 ? 28.753 -3.124 -33.122 1.00 84.00 338 GLY A O 1
ATOM 2622 N N . THR A 1 339 ? 27.587 -4.329 -31.649 1.00 85.81 339 THR A N 1
ATOM 2623 C CA . THR A 1 339 ? 26.931 -5.142 -32.682 1.00 85.81 339 THR A CA 1
ATOM 2624 C C . THR A 1 339 ? 25.882 -4.309 -33.426 1.00 85.81 339 THR A C 1
ATOM 2626 O O . THR A 1 339 ? 24.962 -3.763 -32.817 1.00 85.81 339 THR A O 1
ATOM 2629 N N . VAL A 1 340 ? 26.012 -4.224 -34.754 1.00 78.88 340 VAL A N 1
ATOM 2630 C CA . VAL A 1 340 ? 25.048 -3.551 -35.638 1.00 78.88 340 VAL A CA 1
ATOM 2631 C C . VAL A 1 340 ? 24.044 -4.588 -36.144 1.00 78.88 340 VAL A C 1
ATOM 2633 O O . VAL A 1 340 ? 24.434 -5.544 -36.824 1.00 78.88 340 VAL A O 1
ATOM 2636 N N . ALA A 1 341 ? 22.766 -4.401 -35.794 1.00 67.31 341 ALA A N 1
ATOM 2637 C CA . ALA A 1 341 ? 21.692 -5.382 -35.988 1.00 67.31 341 ALA A CA 1
ATOM 2638 C C . ALA A 1 341 ? 21.449 -5.774 -37.460 1.00 67.31 341 ALA A C 1
ATOM 2640 O O . ALA A 1 341 ? 21.047 -6.900 -37.731 1.00 67.31 341 ALA A O 1
ATOM 2641 N N . GLU A 1 342 ? 21.727 -4.873 -38.408 1.00 66.38 342 GLU A N 1
ATOM 2642 C CA . GLU A 1 342 ? 21.399 -5.055 -39.832 1.00 66.38 342 GLU A CA 1
ATOM 2643 C C . GLU A 1 342 ? 22.562 -5.608 -40.687 1.00 66.38 342 GLU A C 1
ATOM 2645 O O . GLU A 1 342 ? 22.327 -6.077 -41.798 1.00 66.38 342 GLU A O 1
ATOM 2650 N N . LEU A 1 343 ? 23.809 -5.583 -40.191 1.00 63.88 343 LEU A N 1
ATOM 2651 C CA . LEU A 1 343 ? 25.017 -5.870 -40.992 1.00 63.88 343 LEU A CA 1
ATOM 2652 C C . LEU A 1 343 ? 25.803 -7.119 -40.557 1.00 63.88 343 LEU A C 1
ATOM 2654 O O . LEU A 1 343 ? 26.572 -7.653 -41.352 1.00 63.88 343 LEU A O 1
ATOM 2658 N N . SER A 1 344 ? 25.669 -7.588 -39.310 1.00 59.09 344 SER A N 1
ATOM 2659 C CA . SER A 1 344 ? 26.632 -8.535 -38.719 1.00 59.09 344 SER A CA 1
ATOM 2660 C C . SER A 1 344 ? 26.068 -9.934 -38.430 1.00 59.09 344 SER A C 1
ATOM 2662 O O . SER A 1 344 ? 24.920 -10.088 -38.021 1.00 59.09 344 SER A O 1
ATOM 2664 N N . LYS A 1 345 ? 26.918 -10.973 -38.540 1.00 63.44 345 LYS A N 1
ATOM 2665 C CA . LYS A 1 345 ? 26.712 -12.308 -37.924 1.00 63.44 345 LYS A CA 1
ATOM 2666 C C . LYS A 1 345 ? 26.897 -12.232 -36.394 1.00 63.44 345 LYS A C 1
ATOM 2668 O O . LYS A 1 345 ? 27.729 -12.938 -35.830 1.00 63.44 345 LYS A O 1
ATOM 2673 N N . GLY A 1 346 ? 26.211 -11.290 -35.754 1.00 63.22 346 GLY A N 1
ATOM 2674 C CA . GLY A 1 346 ? 26.291 -11.013 -34.324 1.00 63.22 346 GLY A CA 1
ATOM 2675 C C . GLY A 1 346 ? 25.159 -11.665 -33.524 1.00 63.22 346 GLY A C 1
ATOM 2676 O O . GLY A 1 346 ? 24.259 -12.279 -34.101 1.00 63.22 346 GLY A O 1
ATOM 2677 N N . PRO A 1 347 ? 25.196 -11.552 -32.188 1.00 74.00 347 PRO A N 1
ATOM 2678 C CA . PRO A 1 347 ? 24.104 -11.999 -31.328 1.00 74.00 347 PRO A CA 1
ATOM 2679 C C . PRO A 1 347 ? 22.770 -11.305 -31.695 1.00 74.00 347 PRO A C 1
ATOM 2681 O O . PRO A 1 347 ? 22.787 -10.118 -32.017 1.00 74.00 347 PRO A O 1
ATOM 2684 N N . PRO A 1 348 ? 21.609 -11.990 -31.636 1.00 77.88 348 PRO A N 1
ATOM 2685 C CA . PRO A 1 348 ? 20.315 -11.416 -32.035 1.00 77.88 348 PRO A CA 1
ATOM 2686 C C . PRO A 1 348 ? 19.845 -10.319 -31.068 1.00 77.88 348 PRO A C 1
ATOM 2688 O O . PRO A 1 348 ? 19.429 -10.635 -29.958 1.00 77.88 348 PRO A O 1
ATOM 2691 N N . LEU A 1 349 ? 19.905 -9.046 -31.457 1.00 79.50 349 LEU A N 1
ATOM 2692 C CA . LEU A 1 349 ? 19.568 -7.907 -30.589 1.00 79.50 349 LEU A CA 1
ATOM 2693 C C . LEU A 1 349 ? 18.113 -7.447 -30.726 1.00 79.50 349 LEU A C 1
ATOM 2695 O O . LEU A 1 349 ? 17.472 -7.686 -31.747 1.00 79.50 349 LEU A O 1
ATOM 2699 N N . THR A 1 350 ? 17.625 -6.741 -29.705 1.00 78.06 350 THR A N 1
ATOM 2700 C CA . THR A 1 350 ? 16.427 -5.897 -29.808 1.00 78.06 350 THR A CA 1
ATOM 2701 C C . THR A 1 350 ? 16.843 -4.430 -29.957 1.00 78.06 350 THR A C 1
ATOM 2703 O O . THR A 1 350 ? 17.983 -4.060 -29.663 1.00 78.06 350 THR A O 1
ATOM 2706 N N . ASP A 1 351 ? 15.900 -3.565 -30.331 1.00 73.38 351 ASP A N 1
ATOM 2707 C CA . ASP A 1 351 ? 16.120 -2.112 -30.382 1.00 73.38 351 ASP A CA 1
ATOM 2708 C C . ASP A 1 351 ? 16.483 -1.512 -29.000 1.00 73.38 351 ASP A C 1
ATOM 2710 O O . ASP A 1 351 ? 17.115 -0.458 -28.912 1.00 73.38 351 ASP A O 1
ATOM 2714 N N . ASN A 1 352 ? 16.148 -2.203 -27.900 1.00 76.69 352 ASN A N 1
ATOM 2715 C CA . ASN A 1 352 ? 16.431 -1.774 -26.527 1.00 76.69 352 ASN A CA 1
ATOM 2716 C C . ASN A 1 352 ? 17.824 -2.198 -26.023 1.00 76.69 352 ASN A C 1
ATOM 2718 O O . ASN A 1 352 ? 18.279 -1.694 -24.986 1.00 76.69 352 ASN A O 1
ATOM 2722 N N . SER A 1 353 ? 18.506 -3.120 -26.711 1.00 82.88 353 SER A N 1
ATOM 2723 C CA . SER A 1 353 ? 19.754 -3.718 -26.222 1.00 82.88 353 SER A CA 1
ATOM 2724 C C . SER A 1 353 ? 20.871 -2.683 -26.052 1.00 82.88 353 SER A C 1
ATOM 2726 O O . SER A 1 353 ? 21.552 -2.674 -25.027 1.00 82.88 353 SER A O 1
ATOM 2728 N N . HIS A 1 354 ? 21.028 -1.750 -27.001 1.00 85.31 354 HIS A N 1
ATOM 2729 C CA . HIS A 1 354 ? 22.057 -0.700 -26.926 1.00 85.31 354 HIS A CA 1
ATOM 2730 C C . HIS A 1 354 ? 21.832 0.256 -25.749 1.00 85.31 354 HIS A C 1
ATOM 2732 O O . HIS A 1 354 ? 22.771 0.545 -25.008 1.00 85.31 354 HIS A O 1
ATOM 2738 N N . MET A 1 355 ? 20.584 0.677 -25.517 1.00 82.81 355 MET A N 1
ATOM 2739 C CA . MET A 1 355 ? 20.218 1.501 -24.358 1.00 82.81 355 MET A CA 1
ATOM 2740 C C . MET A 1 355 ? 20.486 0.753 -23.046 1.00 82.81 355 MET A C 1
ATOM 2742 O O . MET A 1 355 ? 21.049 1.320 -22.113 1.00 82.81 355 MET A O 1
ATOM 2746 N N . SER A 1 356 ? 20.131 -0.531 -22.972 1.00 83.00 356 SER A N 1
ATOM 2747 C CA . SER A 1 356 ? 20.332 -1.355 -21.772 1.00 83.00 356 SER A CA 1
ATOM 2748 C C . SER A 1 356 ? 21.821 -1.533 -21.450 1.00 83.00 356 SER A C 1
ATOM 2750 O O . SER A 1 356 ? 22.227 -1.374 -20.297 1.00 83.00 356 SER A O 1
ATOM 2752 N N . CYS A 1 357 ? 22.659 -1.768 -22.469 1.00 87.75 357 CYS A N 1
ATOM 2753 C CA . CYS A 1 357 ? 24.118 -1.764 -22.331 1.00 87.75 357 CYS A CA 1
ATOM 2754 C C . CYS A 1 357 ? 24.641 -0.402 -21.861 1.00 87.75 357 CYS A C 1
ATOM 2756 O O . CYS A 1 357 ? 25.484 -0.349 -20.970 1.00 87.75 357 CYS A O 1
ATOM 2758 N N . SER A 1 358 ? 24.130 0.692 -22.430 1.00 86.94 358 SER A N 1
ATOM 2759 C CA . SER A 1 358 ? 24.509 2.055 -22.052 1.00 86.94 358 SER A CA 1
ATOM 2760 C C . SER A 1 358 ? 24.243 2.327 -20.565 1.00 86.94 358 SER A C 1
ATOM 2762 O O . SER A 1 358 ? 25.141 2.761 -19.845 1.00 86.94 358 SER A O 1
ATOM 2764 N N . VAL A 1 359 ? 23.047 1.975 -20.070 1.00 85.19 359 VAL A N 1
ATOM 2765 C CA . VAL A 1 359 ? 22.677 2.112 -18.649 1.00 85.19 359 VAL A CA 1
ATOM 2766 C C . VAL A 1 359 ? 23.565 1.254 -17.751 1.00 85.19 359 VAL A C 1
ATOM 2768 O O . VAL A 1 359 ? 24.007 1.734 -16.707 1.00 85.19 359 VAL A O 1
ATOM 2771 N N . LEU A 1 360 ? 23.857 0.010 -18.149 1.00 86.75 360 LEU A N 1
ATOM 2772 C CA . LEU A 1 360 ? 24.762 -0.866 -17.402 1.00 86.75 360 LEU A CA 1
ATOM 2773 C C . LEU A 1 360 ? 26.156 -0.250 -17.279 1.00 86.75 360 LEU A C 1
ATOM 2775 O O . LEU A 1 360 ? 26.693 -0.181 -16.177 1.00 86.75 360 LEU A O 1
ATOM 2779 N N . LEU A 1 361 ? 26.722 0.237 -18.383 1.00 89.75 361 LEU A N 1
ATOM 2780 C CA . LEU A 1 361 ? 28.044 0.862 -18.392 1.00 89.75 361 LEU A CA 1
ATOM 2781 C C . LEU A 1 361 ? 28.084 2.113 -17.504 1.00 89.75 361 LEU A C 1
ATOM 2783 O O . LEU A 1 361 ? 29.036 2.274 -16.745 1.00 89.75 361 LEU A O 1
ATOM 2787 N N . THR A 1 362 ? 27.040 2.948 -17.529 1.00 87.75 362 THR A N 1
ATOM 2788 C CA . THR A 1 362 ? 26.921 4.109 -16.631 1.00 87.75 362 THR A CA 1
ATOM 2789 C C . THR A 1 362 ? 26.878 3.685 -15.169 1.00 87.75 362 THR A C 1
ATOM 2791 O O . THR A 1 362 ? 27.659 4.182 -14.367 1.00 87.75 362 THR A O 1
ATOM 2794 N N . LYS A 1 363 ? 26.015 2.726 -14.810 1.00 85.25 363 LYS A N 1
ATOM 2795 C CA . LYS A 1 363 ? 25.883 2.266 -13.420 1.00 85.25 363 LYS A CA 1
ATOM 2796 C C . LYS A 1 363 ? 27.159 1.603 -12.894 1.00 85.25 363 LYS A C 1
ATOM 2798 O O . LYS A 1 363 ? 27.492 1.795 -11.730 1.00 85.25 363 LYS A O 1
ATOM 2803 N N . LEU A 1 364 ? 27.879 0.856 -13.735 1.00 87.50 364 LEU A N 1
ATOM 2804 C CA . LEU A 1 364 ? 29.182 0.291 -13.376 1.00 87.50 364 LEU A CA 1
ATOM 2805 C C . LEU A 1 364 ? 30.232 1.387 -13.169 1.00 87.50 364 LEU A C 1
ATOM 2807 O O . LEU A 1 364 ? 31.004 1.296 -12.222 1.00 87.50 364 LEU A O 1
ATOM 2811 N N . TYR A 1 365 ? 30.248 2.417 -14.021 1.00 87.88 365 TYR A N 1
ATOM 2812 C CA . TYR A 1 365 ? 31.188 3.537 -13.925 1.00 87.88 365 TYR A CA 1
ATOM 2813 C C . TYR A 1 365 ? 30.922 4.428 -12.700 1.00 87.88 365 TYR A C 1
ATOM 2815 O O . TYR A 1 365 ? 31.859 4.770 -11.976 1.00 87.88 365 TYR A O 1
ATOM 2823 N N . ASP A 1 366 ? 29.655 4.752 -12.422 1.00 84.88 366 ASP A N 1
ATOM 2824 C CA . ASP A 1 366 ? 29.239 5.565 -11.270 1.00 84.88 366 ASP A CA 1
ATOM 2825 C C . ASP A 1 366 ? 29.518 4.865 -9.927 1.00 84.88 366 ASP A C 1
ATOM 2827 O O . ASP A 1 366 ? 29.742 5.526 -8.911 1.00 84.88 366 ASP A O 1
ATOM 2831 N N . ASP A 1 367 ? 29.542 3.527 -9.911 1.00 84.75 367 ASP A N 1
ATOM 2832 C CA . ASP A 1 367 ? 29.849 2.737 -8.716 1.00 84.75 367 ASP A CA 1
ATOM 2833 C C . ASP A 1 367 ? 31.354 2.699 -8.368 1.00 84.75 367 ASP A C 1
ATOM 2835 O O . ASP A 1 367 ? 31.718 2.311 -7.251 1.00 84.75 367 ASP A O 1
ATOM 2839 N N . LEU A 1 368 ? 32.237 3.135 -9.278 1.00 86.44 368 LEU A N 1
ATOM 2840 C CA . LEU A 1 368 ? 33.687 3.188 -9.059 1.00 86.44 368 LEU A CA 1
ATOM 2841 C C . LEU A 1 368 ? 34.076 4.301 -8.080 1.00 86.44 368 LEU A C 1
ATOM 2843 O O . LEU A 1 368 ? 33.651 5.454 -8.208 1.00 86.44 368 LEU A O 1
ATOM 2847 N N . LYS A 1 369 ? 34.941 3.962 -7.118 1.00 82.19 369 LYS A N 1
ATOM 2848 C CA . LYS A 1 369 ? 35.345 4.846 -6.014 1.00 82.19 369 LYS A CA 1
ATOM 2849 C C . LYS A 1 369 ? 36.632 5.597 -6.291 1.00 82.19 369 LYS A C 1
ATOM 2851 O O . LYS A 1 369 ? 36.754 6.747 -5.882 1.00 82.19 369 LYS A O 1
ATOM 2856 N N . SER A 1 370 ? 37.609 4.926 -6.898 1.00 84.12 370 SER A N 1
ATOM 2857 C CA . SER A 1 370 ? 38.955 5.476 -7.059 1.00 84.12 370 SER A CA 1
ATOM 2858 C C . SER A 1 370 ? 39.263 5.848 -8.503 1.00 84.12 370 SER A C 1
ATOM 2860 O O . SER A 1 370 ? 38.816 5.190 -9.444 1.00 84.12 370 SER A O 1
ATOM 2862 N N . ASP A 1 371 ? 40.112 6.860 -8.679 1.00 86.94 371 ASP A N 1
ATOM 2863 C CA . ASP A 1 371 ? 40.594 7.260 -10.004 1.00 86.94 371 ASP A CA 1
ATOM 2864 C C . ASP A 1 371 ? 41.336 6.115 -10.710 1.00 86.94 371 ASP A C 1
ATOM 2866 O O . ASP A 1 371 ? 41.244 5.976 -11.924 1.00 86.94 371 ASP A O 1
ATOM 2870 N N . LYS A 1 372 ? 42.008 5.231 -9.956 1.00 86.50 372 LYS A N 1
ATOM 2871 C CA . LYS A 1 372 ? 42.689 4.049 -10.506 1.00 86.50 372 LYS A CA 1
ATOM 2872 C C . LYS A 1 372 ? 41.708 3.027 -11.092 1.00 86.50 372 LYS A C 1
ATOM 2874 O O . LYS A 1 372 ? 41.996 2.440 -12.131 1.00 86.50 372 LYS A O 1
ATOM 2879 N N . GLU A 1 373 ? 40.568 2.808 -10.436 1.00 87.00 373 GLU A N 1
ATOM 2880 C CA . GLU A 1 373 ? 39.503 1.934 -10.948 1.00 87.00 373 GLU A CA 1
ATOM 2881 C C . GLU A 1 373 ? 38.873 2.523 -12.216 1.00 87.00 373 GLU A C 1
ATOM 2883 O O . GLU A 1 373 ? 38.700 1.810 -13.205 1.00 87.00 373 GLU A O 1
ATOM 2888 N N . ARG A 1 374 ? 38.582 3.833 -12.211 1.00 88.75 374 ARG A N 1
ATOM 2889 C CA . ARG A 1 374 ? 38.056 4.544 -13.389 1.00 88.75 374 ARG A CA 1
ATOM 2890 C C . ARG A 1 374 ? 39.032 4.491 -14.555 1.00 88.75 374 ARG A C 1
ATOM 2892 O O . ARG A 1 374 ? 38.625 4.228 -15.680 1.00 88.75 374 ARG A O 1
ATOM 2899 N N . GLU A 1 375 ? 40.323 4.656 -14.288 1.00 89.69 375 GLU A N 1
ATOM 2900 C CA . GLU A 1 375 ? 41.350 4.574 -15.322 1.00 89.69 375 GLU A CA 1
ATOM 2901 C C . GLU A 1 375 ? 41.497 3.154 -15.893 1.00 89.69 375 GLU A C 1
ATOM 2903 O O . GLU A 1 375 ? 41.689 3.006 -17.097 1.00 89.69 375 GLU A O 1
ATOM 2908 N N . ASN A 1 376 ? 41.319 2.100 -15.084 1.00 89.88 376 ASN A N 1
ATOM 2909 C CA . ASN A 1 376 ? 41.253 0.722 -15.590 1.00 89.88 376 ASN A CA 1
ATOM 2910 C C . ASN A 1 376 ? 40.064 0.526 -16.550 1.00 89.88 376 ASN A C 1
ATOM 2912 O O . ASN A 1 376 ? 40.227 -0.032 -17.634 1.00 89.88 376 ASN A O 1
ATOM 2916 N N . PHE A 1 377 ? 38.881 1.031 -16.183 1.00 91.00 377 PHE A N 1
ATOM 2917 C CA . PHE A 1 377 ? 37.691 0.986 -17.038 1.00 91.00 377 PHE A CA 1
ATOM 2918 C C . PHE A 1 377 ? 37.900 1.743 -18.361 1.00 91.00 377 PHE A C 1
ATOM 2920 O O . PHE A 1 377 ? 37.563 1.229 -19.433 1.00 91.00 377 PHE A O 1
ATOM 2927 N N . ASN A 1 378 ? 38.491 2.942 -18.290 1.00 89.69 378 ASN A N 1
ATOM 2928 C CA . ASN A 1 378 ? 38.821 3.761 -19.458 1.00 89.69 378 ASN A CA 1
ATOM 2929 C C . ASN A 1 378 ? 39.764 3.007 -20.394 1.00 89.69 378 ASN A C 1
ATOM 2931 O O . ASN A 1 378 ? 39.450 2.824 -21.568 1.00 89.69 378 ASN A O 1
ATOM 2935 N N . LYS A 1 379 ? 40.862 2.480 -19.845 1.00 89.44 379 LYS A N 1
ATOM 2936 C CA . LYS A 1 379 ? 41.875 1.752 -20.605 1.00 89.44 379 LYS A CA 1
ATOM 2937 C C . LYS A 1 379 ? 41.305 0.515 -21.300 1.00 89.44 379 LYS A C 1
ATOM 2939 O O . LYS A 1 379 ? 41.559 0.313 -22.480 1.00 89.44 379 LYS A O 1
ATOM 2944 N N . LEU A 1 380 ? 40.504 -0.295 -20.606 1.00 89.25 380 LEU A N 1
ATOM 2945 C CA . LEU A 1 380 ? 39.873 -1.484 -21.197 1.00 89.25 380 LEU A CA 1
ATOM 2946 C C . LEU A 1 380 ? 38.910 -1.131 -22.341 1.00 89.25 380 LEU A C 1
ATOM 2948 O O . LEU A 1 380 ? 38.825 -1.867 -23.327 1.00 89.25 380 LEU A O 1
ATOM 2952 N N . SER A 1 381 ? 38.192 -0.013 -22.212 1.00 89.00 381 SER A N 1
ATOM 2953 C CA . SER A 1 381 ? 37.274 0.483 -23.244 1.00 89.00 381 SER A CA 1
ATOM 2954 C C . SER A 1 381 ? 38.035 1.017 -24.461 1.00 89.00 381 SER A C 1
ATOM 2956 O O . SER A 1 381 ? 37.695 0.681 -25.595 1.00 89.00 381 SER A O 1
ATOM 2958 N N . GLU A 1 382 ? 39.098 1.790 -24.235 1.00 89.38 382 GLU A N 1
ATOM 2959 C CA . GLU A 1 382 ? 39.998 2.294 -25.279 1.00 89.38 382 GLU A CA 1
ATOM 2960 C C . GLU A 1 382 ? 40.685 1.147 -26.030 1.00 89.38 382 GLU A C 1
ATOM 2962 O O . GLU A 1 382 ? 40.643 1.114 -27.258 1.00 89.38 382 GLU A O 1
ATOM 2967 N N . GLU A 1 383 ? 41.235 0.160 -25.313 1.00 89.62 383 GLU A N 1
ATOM 2968 C CA . GLU A 1 383 ? 41.865 -1.030 -25.898 1.00 89.62 383 GLU A CA 1
ATOM 2969 C C . GLU A 1 383 ? 40.898 -1.792 -26.818 1.00 89.62 383 GLU A C 1
ATOM 2971 O O . GLU A 1 383 ? 41.278 -2.193 -27.920 1.00 89.62 383 GLU A O 1
ATOM 2976 N N . TYR A 1 384 ? 39.638 -1.971 -26.401 1.00 89.50 384 TYR A N 1
ATOM 2977 C CA . TYR A 1 384 ? 38.620 -2.651 -27.205 1.00 89.50 384 TYR A CA 1
ATOM 2978 C C . TYR A 1 384 ? 38.294 -1.884 -28.494 1.00 89.50 384 TYR A C 1
ATOM 2980 O O . TYR A 1 384 ? 38.304 -2.456 -29.589 1.00 89.50 384 TYR A O 1
ATOM 2988 N N . VAL A 1 385 ? 38.032 -0.579 -28.380 1.00 88.56 385 VAL A N 1
ATOM 2989 C CA . VAL A 1 385 ? 37.703 0.263 -29.537 1.00 88.56 385 VAL A CA 1
ATOM 2990 C C . VAL A 1 385 ? 38.898 0.344 -30.492 1.00 88.56 385 VAL A C 1
ATOM 2992 O O . VAL A 1 385 ? 38.723 0.186 -31.700 1.00 88.56 385 VAL A O 1
ATOM 2995 N N . GLN A 1 386 ? 40.119 0.500 -29.974 1.00 88.38 386 GLN A N 1
ATOM 2996 C CA . GLN A 1 386 ? 41.343 0.547 -30.774 1.00 88.38 386 GLN A CA 1
ATOM 2997 C C . GLN A 1 386 ? 41.608 -0.779 -31.503 1.00 88.38 386 GLN A C 1
ATOM 2999 O O . GLN A 1 386 ? 41.987 -0.771 -32.677 1.00 88.38 386 GLN A O 1
ATOM 3004 N N . GLN A 1 387 ? 41.366 -1.921 -30.848 1.00 88.31 387 GLN A N 1
ATOM 3005 C CA . GLN A 1 387 ? 41.507 -3.242 -31.461 1.00 88.31 387 GLN A CA 1
ATOM 3006 C C . GLN A 1 387 ? 40.598 -3.397 -32.686 1.00 88.31 387 GLN A C 1
ATOM 3008 O O . GLN A 1 387 ? 41.051 -3.897 -33.713 1.00 88.31 387 GLN A O 1
ATOM 3013 N N . HIS A 1 388 ? 39.340 -2.956 -32.603 1.00 85.06 388 HIS A N 1
ATOM 3014 C CA . HIS A 1 388 ? 38.396 -3.045 -33.719 1.00 85.06 388 HIS A CA 1
ATOM 3015 C C . HIS A 1 388 ? 38.611 -1.959 -34.782 1.00 85.06 388 HIS A C 1
ATOM 3017 O O . HIS A 1 388 ? 38.460 -2.237 -35.970 1.00 85.06 388 HIS A O 1
ATOM 3023 N N . PHE A 1 389 ? 39.018 -0.752 -34.388 1.00 86.56 389 PHE A N 1
ATOM 3024 C CA . PHE A 1 389 ? 39.242 0.364 -35.310 1.00 86.56 389 PHE A CA 1
ATOM 3025 C C . PHE A 1 389 ? 40.474 0.169 -36.210 1.00 86.56 389 PHE A C 1
ATOM 3027 O O . PHE A 1 389 ? 40.456 0.559 -37.379 1.00 86.56 389 PHE A O 1
ATOM 3034 N N . ASN A 1 390 ? 41.526 -0.478 -35.692 1.00 85.19 390 ASN A N 1
ATOM 3035 C CA . ASN A 1 390 ? 42.754 -0.765 -36.440 1.00 85.19 390 ASN A CA 1
ATOM 3036 C C . ASN A 1 390 ? 42.595 -1.888 -37.480 1.00 85.19 390 ASN A C 1
ATOM 3038 O O . ASN A 1 390 ? 43.460 -2.054 -38.343 1.00 85.19 390 ASN A O 1
ATOM 3042 N N . LEU A 1 391 ? 41.513 -2.670 -37.418 1.00 82.38 391 LEU A N 1
ATOM 3043 C CA . LEU A 1 391 ? 41.220 -3.679 -38.432 1.00 82.38 391 LEU A CA 1
ATOM 3044 C C . LEU A 1 391 ? 40.813 -2.994 -39.745 1.00 82.38 391 LEU A C 1
ATOM 3046 O O . LEU A 1 391 ? 40.041 -2.037 -39.769 1.00 82.38 391 LEU A O 1
ATOM 3050 N N . SER A 1 392 ? 41.310 -3.507 -40.871 1.00 71.00 392 SER A N 1
ATOM 3051 C CA . SER A 1 392 ? 41.049 -2.937 -42.202 1.00 71.00 392 SER A CA 1
ATOM 3052 C C . SER A 1 392 ? 39.610 -3.138 -42.697 1.00 71.00 392 SER A C 1
ATOM 3054 O O . SER A 1 392 ? 39.221 -2.550 -43.706 1.00 71.00 392 SER A O 1
ATOM 3056 N N . VAL A 1 393 ? 38.814 -3.948 -41.998 1.00 80.69 393 VAL A N 1
ATOM 3057 C CA . VAL A 1 393 ? 37.440 -4.296 -42.371 1.00 80.69 393 VAL A CA 1
ATOM 3058 C C . VAL A 1 393 ? 36.486 -3.158 -42.000 1.00 80.69 393 VAL A C 1
ATOM 3060 O O . VAL A 1 393 ? 36.441 -2.729 -40.848 1.00 80.69 393 VAL A O 1
ATOM 3063 N N . LEU A 1 394 ? 35.681 -2.696 -42.964 1.00 79.88 394 LEU A N 1
ATOM 3064 C CA . LEU A 1 394 ? 34.696 -1.625 -42.758 1.00 79.88 394 LEU A CA 1
ATOM 3065 C C . LEU A 1 394 ? 33.698 -1.960 -41.635 1.00 79.88 394 LEU A C 1
ATOM 3067 O O . LEU A 1 394 ? 33.417 -1.109 -40.797 1.00 79.88 394 LEU A O 1
ATOM 3071 N N . GLU A 1 395 ? 33.250 -3.215 -41.550 1.00 80.19 395 GLU A N 1
ATOM 3072 C CA . GLU A 1 395 ? 32.386 -3.711 -40.467 1.00 80.19 395 GLU A CA 1
ATOM 3073 C C . GLU A 1 395 ? 33.015 -3.537 -39.076 1.00 80.19 395 GLU A C 1
ATOM 3075 O O . GLU A 1 395 ? 32.320 -3.207 -38.117 1.00 80.19 395 GLU A O 1
ATOM 3080 N N . ALA A 1 396 ? 34.336 -3.705 -38.950 1.00 82.75 396 ALA A N 1
ATOM 3081 C CA . ALA A 1 396 ? 35.035 -3.522 -37.680 1.00 82.75 396 ALA A CA 1
ATOM 3082 C C . ALA A 1 396 ? 35.111 -2.039 -37.278 1.00 82.75 396 ALA A C 1
ATOM 3084 O O . ALA A 1 396 ? 34.961 -1.713 -36.100 1.00 82.75 396 ALA A O 1
ATOM 3085 N N . LYS A 1 397 ? 35.248 -1.133 -38.258 1.00 84.19 397 LYS A N 1
ATOM 3086 C CA . LYS A 1 397 ? 35.170 0.318 -38.031 1.00 84.19 397 LYS A CA 1
ATOM 3087 C C . LYS A 1 397 ? 33.763 0.764 -37.636 1.00 84.19 397 LYS A C 1
ATOM 3089 O O . LYS A 1 397 ? 33.626 1.559 -36.712 1.00 84.19 397 LYS A O 1
ATOM 3094 N N . LEU A 1 398 ? 32.726 0.222 -38.278 1.00 85.88 398 LEU A N 1
ATOM 3095 C CA . LEU A 1 398 ? 31.331 0.472 -37.895 1.00 85.88 398 LEU A CA 1
ATOM 3096 C C . LEU A 1 398 ? 31.044 -0.025 -36.478 1.00 85.88 398 LEU A C 1
ATOM 3098 O O . LEU A 1 398 ? 30.440 0.700 -35.694 1.00 85.88 398 LEU A O 1
ATOM 3102 N N . ARG A 1 399 ? 31.547 -1.213 -36.120 1.00 86.94 399 ARG A N 1
ATOM 3103 C CA . ARG A 1 399 ? 31.455 -1.763 -34.760 1.00 86.94 399 ARG A CA 1
ATOM 3104 C C . ARG A 1 399 ? 32.125 -0.855 -33.731 1.00 86.94 399 ARG A C 1
ATOM 3106 O O . ARG A 1 399 ? 31.519 -0.561 -32.707 1.00 86.94 399 ARG A O 1
ATOM 3113 N N . ALA A 1 400 ? 33.328 -0.361 -34.023 1.00 87.56 400 ALA A N 1
ATOM 3114 C CA . ALA A 1 400 ? 34.039 0.572 -33.150 1.00 87.56 400 ALA A CA 1
ATOM 3115 C C . ALA A 1 400 ? 33.253 1.881 -32.938 1.00 87.56 400 ALA A C 1
ATOM 3117 O O . ALA A 1 400 ? 33.101 2.330 -31.804 1.00 87.56 400 ALA A O 1
ATOM 3118 N N . ILE A 1 401 ? 32.700 2.463 -34.007 1.00 87.50 401 ILE A N 1
ATOM 3119 C CA . ILE A 1 401 ? 31.921 3.711 -33.934 1.00 87.50 401 ILE A CA 1
ATOM 3120 C C . ILE A 1 401 ? 30.581 3.493 -33.220 1.00 87.50 401 ILE A C 1
ATOM 3122 O O . ILE A 1 401 ? 30.173 4.341 -32.426 1.00 87.50 401 ILE A O 1
ATOM 3126 N N . GLN A 1 402 ? 29.928 2.344 -33.414 1.00 89.00 402 GLN A N 1
ATOM 3127 C CA . GLN A 1 402 ? 28.722 1.989 -32.665 1.00 89.00 402 GLN A CA 1
ATOM 3128 C C . GLN A 1 402 ? 29.016 1.849 -31.165 1.00 89.00 402 GLN A C 1
ATOM 3130 O O . GLN A 1 402 ? 28.280 2.398 -30.346 1.00 89.00 402 GLN A O 1
ATOM 3135 N N . THR A 1 403 ? 30.121 1.196 -30.785 1.00 89.06 403 THR A N 1
ATOM 3136 C CA . THR A 1 403 ? 30.553 1.121 -29.379 1.00 89.06 403 THR A CA 1
ATOM 3137 C C . THR A 1 403 ? 30.767 2.516 -28.784 1.00 89.06 403 THR A C 1
ATOM 3139 O O . THR A 1 403 ? 30.317 2.782 -27.670 1.00 89.06 403 THR A O 1
ATOM 3142 N N . VAL A 1 404 ? 31.394 3.430 -29.531 1.00 88.75 404 VAL A N 1
ATOM 3143 C CA . VAL A 1 404 ? 31.595 4.828 -29.111 1.00 88.75 404 VAL A CA 1
ATOM 3144 C C . VAL A 1 404 ? 30.259 5.553 -28.950 1.00 88.75 404 VAL A C 1
ATOM 3146 O O . VAL A 1 404 ? 30.066 6.249 -27.958 1.00 88.75 404 VAL A O 1
ATOM 3149 N N . SER A 1 405 ? 29.303 5.342 -29.859 1.00 87.75 405 SER A N 1
ATOM 3150 C CA . SER A 1 405 ? 27.946 5.896 -29.748 1.00 87.75 405 SER A CA 1
ATOM 3151 C C . SER A 1 405 ? 27.251 5.468 -28.446 1.00 87.75 405 SER A C 1
ATOM 3153 O O . SER A 1 405 ? 26.719 6.314 -27.725 1.00 87.75 405 SER A O 1
ATOM 3155 N N . VAL A 1 406 ? 27.322 4.180 -28.084 1.00 88.06 406 VAL A N 1
ATOM 3156 C CA . VAL A 1 406 ? 26.739 3.649 -26.834 1.00 88.06 406 VAL A CA 1
ATOM 3157 C C . VAL A 1 406 ? 27.456 4.191 -25.589 1.00 88.06 406 VAL A C 1
ATOM 3159 O O . VAL A 1 406 ? 26.803 4.507 -24.589 1.00 88.06 406 VAL A O 1
ATOM 3162 N N . LEU A 1 407 ? 28.786 4.348 -25.644 1.00 89.00 407 LEU A N 1
ATOM 3163 C CA . LEU A 1 407 ? 29.581 4.954 -24.568 1.00 89.00 407 LEU A CA 1
ATOM 3164 C C . LEU A 1 407 ? 29.271 6.447 -24.385 1.00 89.00 407 LEU A C 1
ATOM 3166 O O . LEU A 1 407 ? 29.196 6.918 -23.253 1.00 89.00 407 LEU A O 1
ATOM 3170 N N . LEU A 1 408 ? 29.052 7.187 -25.476 1.00 85.69 408 LEU A N 1
ATOM 3171 C CA . LEU A 1 408 ? 28.643 8.596 -25.441 1.00 85.69 408 LEU A CA 1
ATOM 3172 C C . LEU A 1 408 ? 27.255 8.773 -24.820 1.00 85.69 408 LEU A C 1
ATOM 3174 O O . LEU A 1 408 ? 27.039 9.731 -24.078 1.00 85.69 408 LEU A O 1
ATOM 3178 N N . GLN A 1 409 ? 26.336 7.846 -25.099 1.00 83.56 409 GLN A N 1
ATOM 3179 C CA . GLN A 1 409 ? 25.012 7.810 -24.478 1.00 83.56 409 GLN A CA 1
ATOM 3180 C C . GLN A 1 409 ? 25.074 7.457 -22.980 1.00 83.56 409 GLN A C 1
ATOM 3182 O O . GLN A 1 409 ? 24.248 7.942 -22.207 1.00 83.56 409 GLN A O 1
ATOM 3187 N N . GLY A 1 410 ? 26.044 6.629 -22.577 1.00 83.44 410 GLY A N 1
ATOM 3188 C CA . GLY A 1 410 ? 26.195 6.127 -21.211 1.00 83.44 410 GLY A CA 1
ATOM 3189 C C . GLY A 1 410 ? 27.243 6.917 -20.421 1.00 83.44 410 GLY A C 1
ATOM 3190 O O . GLY A 1 410 ? 26.996 8.077 -20.065 1.00 83.44 410 GLY A O 1
ATOM 3191 N N . PRO A 1 411 ? 28.428 6.340 -20.138 1.00 85.50 411 PRO A N 1
ATOM 3192 C CA . PRO A 1 411 ? 29.521 7.051 -19.488 1.00 85.50 411 PRO A CA 1
ATOM 3193 C C . PRO A 1 411 ? 30.176 8.047 -20.463 1.00 85.50 411 PRO A C 1
ATOM 3195 O O . PRO A 1 411 ? 31.247 7.811 -21.027 1.00 85.50 411 PRO A O 1
ATOM 3198 N N . SER A 1 412 ? 29.528 9.205 -20.623 1.00 81.56 412 SER A N 1
ATOM 3199 C CA . SER A 1 412 ? 29.908 10.260 -21.577 1.00 81.56 412 SER A CA 1
ATOM 3200 C C . SER A 1 412 ? 31.379 10.691 -21.507 1.00 81.56 412 SER A C 1
ATOM 3202 O O . SER A 1 412 ? 31.942 11.109 -22.513 1.00 81.56 412 SER A O 1
ATOM 3204 N N . GLU A 1 413 ? 32.035 10.604 -20.348 1.00 82.62 413 GLU A N 1
ATOM 3205 C CA . GLU A 1 413 ? 33.464 10.920 -20.213 1.00 82.62 413 GLU A CA 1
ATOM 3206 C C . GLU A 1 413 ? 34.349 9.948 -21.002 1.00 82.62 413 GLU A C 1
ATOM 3208 O O . GLU A 1 413 ? 35.261 10.383 -21.704 1.00 82.62 413 GLU A O 1
ATOM 3213 N N . VAL A 1 414 ? 34.030 8.654 -20.947 1.00 86.00 414 VAL A N 1
ATOM 3214 C CA . VAL A 1 414 ? 34.734 7.579 -21.662 1.00 86.00 414 VAL A CA 1
ATOM 3215 C C . VAL A 1 414 ? 34.414 7.634 -23.152 1.00 86.00 414 VAL A C 1
ATOM 3217 O O . VAL A 1 414 ? 35.307 7.535 -23.991 1.00 86.00 414 VAL A O 1
ATOM 3220 N N . GLY A 1 415 ? 33.146 7.881 -23.495 1.00 85.50 415 GLY A N 1
ATOM 3221 C CA . GLY A 1 415 ? 32.727 8.116 -24.878 1.00 85.50 415 GLY A CA 1
ATOM 3222 C C . GLY A 1 415 ? 33.474 9.286 -25.528 1.00 85.50 415 GLY A C 1
ATOM 3223 O O . GLY A 1 415 ? 33.940 9.172 -26.654 1.00 85.50 415 GLY A O 1
ATOM 3224 N N . ASN A 1 416 ? 33.665 10.393 -24.803 1.00 83.19 416 ASN A N 1
ATOM 3225 C CA . ASN A 1 416 ? 34.412 11.541 -25.322 1.00 83.19 416 ASN A CA 1
ATOM 3226 C C . ASN A 1 416 ? 35.904 11.230 -25.505 1.00 83.19 416 ASN A C 1
ATOM 3228 O O . ASN A 1 416 ? 36.451 11.537 -26.558 1.00 83.19 416 ASN A O 1
ATOM 3232 N N . 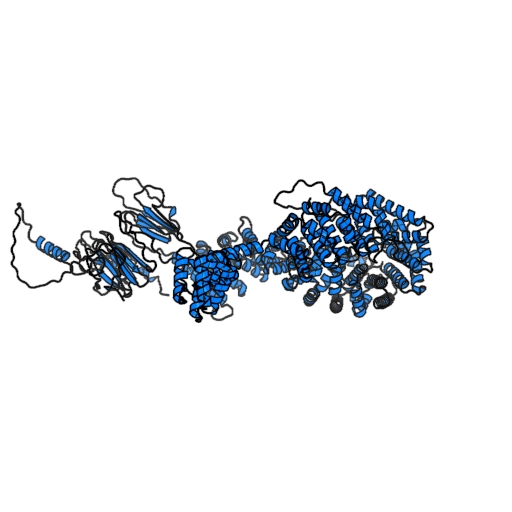ARG A 1 417 ? 36.550 10.572 -24.529 1.00 84.31 417 ARG A N 1
ATOM 3233 C CA . ARG A 1 417 ? 37.957 10.142 -24.660 1.00 84.31 417 ARG A CA 1
ATOM 3234 C C . ARG A 1 417 ? 38.162 9.219 -25.857 1.00 84.31 417 ARG A C 1
ATOM 3236 O O . ARG A 1 417 ? 39.116 9.383 -26.610 1.00 84.31 417 ARG A O 1
ATOM 3243 N N . THR A 1 418 ? 37.243 8.274 -26.054 1.00 84.88 418 THR A N 1
ATOM 3244 C CA . THR A 1 418 ? 37.310 7.360 -27.197 1.00 84.88 418 THR A CA 1
ATOM 3245 C C . THR A 1 418 ? 37.059 8.073 -28.528 1.00 84.88 418 THR A C 1
ATOM 3247 O O . THR A 1 418 ? 37.778 7.812 -29.485 1.00 84.88 418 THR A O 1
ATOM 3250 N N . LEU A 1 419 ? 36.135 9.037 -28.592 1.00 83.25 419 LEU A N 1
ATOM 3251 C CA . LEU A 1 419 ? 35.899 9.857 -29.788 1.00 83.25 419 LEU A CA 1
ATOM 3252 C C . LEU A 1 419 ? 37.098 10.755 -30.157 1.00 83.25 419 LEU A C 1
ATOM 3254 O O . LEU A 1 419 ? 37.335 11.004 -31.338 1.00 83.25 419 LEU A O 1
ATOM 3258 N N . GLU A 1 420 ? 37.857 11.227 -29.163 1.00 82.25 420 GLU A N 1
ATOM 3259 C CA . GLU A 1 420 ? 39.071 12.046 -29.331 1.00 82.25 420 GLU A CA 1
ATOM 3260 C C . GLU A 1 420 ? 40.290 11.240 -29.834 1.00 82.25 420 GLU A C 1
ATOM 3262 O O . GLU A 1 420 ? 41.338 11.824 -30.127 1.00 82.25 420 GLU A O 1
ATOM 3267 N N . MET A 1 421 ? 40.173 9.914 -29.985 1.00 83.19 421 MET A N 1
ATOM 3268 C CA . MET A 1 421 ? 41.226 9.086 -30.576 1.00 83.19 421 MET A CA 1
ATOM 3269 C C . MET A 1 421 ? 41.531 9.491 -32.027 1.00 83.19 421 MET A C 1
ATOM 3271 O O . MET A 1 421 ? 40.647 9.845 -32.814 1.00 83.19 421 MET A O 1
ATOM 3275 N N . SER A 1 422 ? 42.810 9.406 -32.409 1.00 79.62 422 SER A N 1
ATOM 3276 C CA . SER A 1 422 ? 43.281 9.861 -33.719 1.00 79.62 422 SER A CA 1
ATOM 3277 C C . SER A 1 422 ? 42.577 9.138 -34.876 1.00 79.62 422 SER A C 1
ATOM 3279 O O . SER A 1 422 ? 42.548 7.911 -34.957 1.00 79.62 422 SER A O 1
ATOM 3281 N N . GLY A 1 423 ? 42.002 9.919 -35.796 1.00 80.62 423 GLY A N 1
ATOM 3282 C CA . GLY A 1 423 ? 41.308 9.423 -36.989 1.00 80.62 423 GLY A CA 1
ATOM 3283 C C . GLY A 1 423 ? 39.868 8.936 -36.771 1.00 80.62 423 GLY A C 1
ATOM 3284 O O . GLY A 1 423 ? 39.194 8.618 -37.751 1.00 80.62 423 GLY A O 1
ATOM 3285 N N . MET A 1 424 ? 39.356 8.897 -35.533 1.00 82.75 424 MET A N 1
ATOM 3286 C CA . MET A 1 424 ? 37.989 8.430 -35.261 1.00 82.75 424 MET A CA 1
ATOM 3287 C C . MET A 1 424 ? 36.925 9.415 -35.755 1.00 82.75 424 MET A C 1
ATOM 3289 O O . MET A 1 424 ? 35.990 9.017 -36.449 1.00 82.75 424 MET A O 1
ATOM 3293 N N . MET A 1 425 ? 37.095 10.708 -35.472 1.00 79.25 425 MET A N 1
ATOM 3294 C CA . MET A 1 425 ? 36.188 11.751 -35.963 1.00 79.25 425 MET A CA 1
ATOM 3295 C C . MET A 1 425 ? 36.219 11.860 -37.496 1.00 79.25 425 MET A C 1
ATOM 3297 O O . MET A 1 425 ? 35.170 12.005 -38.121 1.00 79.25 425 MET A O 1
ATOM 3301 N N . ASP A 1 426 ? 37.394 11.712 -38.115 1.00 82.81 426 ASP A N 1
ATOM 3302 C CA . ASP A 1 426 ? 37.530 11.702 -39.577 1.00 82.81 426 ASP A CA 1
ATOM 3303 C C . ASP A 1 426 ? 36.758 10.530 -40.202 1.00 82.81 426 ASP A C 1
ATOM 3305 O O . ASP A 1 426 ? 36.100 10.692 -41.229 1.00 82.81 426 ASP A O 1
ATOM 3309 N N . ALA A 1 427 ? 36.768 9.362 -39.549 1.00 83.94 427 ALA A N 1
ATOM 3310 C CA . ALA A 1 427 ? 35.968 8.214 -39.962 1.00 83.94 427 ALA A CA 1
ATOM 3311 C C . ALA A 1 427 ? 34.458 8.474 -39.815 1.00 83.94 427 ALA A C 1
ATOM 3313 O O . ALA A 1 427 ? 33.702 8.147 -40.727 1.00 83.94 427 ALA A O 1
ATOM 3314 N N . VAL A 1 428 ? 34.009 9.108 -38.723 1.00 83.44 428 VAL A N 1
ATOM 3315 C CA . VAL A 1 428 ? 32.597 9.505 -38.542 1.00 83.44 428 VAL A CA 1
ATOM 3316 C C . VAL A 1 428 ? 32.157 10.489 -39.633 1.00 83.44 428 VAL A C 1
ATOM 3318 O O . VAL A 1 428 ? 31.081 10.327 -40.211 1.00 83.44 428 VAL A O 1
ATOM 3321 N N . ILE A 1 429 ? 32.996 11.472 -39.975 1.00 82.94 429 ILE A N 1
ATOM 3322 C CA . ILE A 1 429 ? 32.726 12.436 -41.054 1.00 82.94 429 ILE A CA 1
ATOM 3323 C C . ILE A 1 429 ? 32.667 11.728 -42.416 1.00 82.94 429 ILE A C 1
ATOM 3325 O O . ILE A 1 429 ? 31.751 11.984 -43.199 1.00 82.94 429 ILE A O 1
ATOM 3329 N N . ALA A 1 430 ? 33.592 10.805 -42.692 1.00 84.44 430 ALA A N 1
ATOM 3330 C CA . ALA A 1 430 ? 33.600 10.029 -43.932 1.00 84.44 430 ALA A CA 1
ATOM 3331 C C . ALA A 1 430 ? 32.348 9.146 -44.080 1.00 84.44 430 ALA A C 1
ATOM 3333 O O . ALA A 1 430 ? 31.786 9.058 -45.171 1.00 84.44 430 ALA A O 1
ATOM 3334 N N . LEU A 1 431 ? 31.871 8.536 -42.990 1.00 84.81 431 LEU A N 1
ATOM 3335 C CA . LEU A 1 431 ? 30.640 7.739 -42.991 1.00 84.81 431 LEU A CA 1
ATOM 3336 C C . LEU A 1 431 ? 29.383 8.596 -43.178 1.00 84.81 431 LEU A C 1
ATOM 3338 O O . LEU A 1 431 ? 28.461 8.161 -43.862 1.00 84.81 431 LEU A O 1
ATOM 3342 N N . CYS A 1 432 ? 29.362 9.830 -42.661 1.00 82.00 432 CYS A N 1
ATOM 3343 C CA . CYS A 1 432 ? 28.281 10.783 -42.945 1.00 82.00 432 CYS A CA 1
ATOM 3344 C C . CYS A 1 432 ? 28.189 11.136 -44.440 1.00 82.00 432 CYS A C 1
ATOM 3346 O O . CYS A 1 432 ? 27.103 11.432 -44.927 1.00 82.00 432 CYS A O 1
ATOM 3348 N N . ALA A 1 433 ? 29.311 11.113 -45.165 1.00 82.75 433 ALA A N 1
ATOM 3349 C CA . ALA A 1 433 ? 29.361 11.378 -46.604 1.00 82.75 433 ALA A CA 1
ATOM 3350 C C . ALA A 1 433 ? 29.136 10.124 -47.476 1.00 82.75 433 ALA A C 1
ATOM 3352 O O . ALA A 1 433 ? 29.113 10.237 -48.700 1.00 82.75 433 ALA A O 1
ATOM 3353 N N . SER A 1 434 ? 28.989 8.938 -46.874 1.00 84.19 434 SER A N 1
ATOM 3354 C CA . SER A 1 434 ? 28.734 7.680 -47.589 1.00 84.19 434 SER A CA 1
ATOM 3355 C C . SER A 1 434 ? 27.333 7.661 -48.208 1.00 84.19 434 SER A C 1
ATOM 3357 O O . SER A 1 434 ? 26.432 8.315 -47.700 1.00 84.19 434 SER A O 1
ATOM 3359 N N . GLU A 1 435 ? 27.127 6.888 -49.276 1.00 80.25 435 GLU A N 1
ATOM 3360 C CA . GLU A 1 435 ? 25.802 6.683 -49.890 1.00 80.25 435 GLU A CA 1
ATOM 3361 C C . GLU A 1 435 ? 24.951 5.634 -49.148 1.00 80.25 435 GLU A C 1
ATOM 3363 O O . GLU A 1 435 ? 23.739 5.568 -49.345 1.00 80.25 435 GLU A O 1
ATOM 3368 N N . ASP A 1 436 ? 25.567 4.829 -48.277 1.00 83.62 436 ASP A N 1
ATOM 3369 C CA . ASP A 1 436 ? 24.870 3.793 -47.514 1.00 83.62 436 ASP A CA 1
ATOM 3370 C C . ASP A 1 436 ? 24.121 4.389 -46.310 1.00 83.62 436 ASP A C 1
ATOM 3372 O O . ASP A 1 436 ? 24.685 5.105 -45.474 1.00 83.62 436 ASP A O 1
ATOM 3376 N N . VAL A 1 437 ? 22.841 4.038 -46.196 1.00 82.88 437 VAL A N 1
ATOM 3377 C CA . VAL A 1 437 ? 21.941 4.474 -45.125 1.00 82.88 437 VAL A CA 1
ATOM 3378 C C . VAL A 1 437 ? 22.438 4.010 -43.755 1.00 82.88 437 VAL A C 1
ATOM 3380 O O . VAL A 1 437 ? 22.321 4.764 -42.790 1.00 82.88 437 VAL A O 1
ATOM 3383 N N . ILE A 1 438 ? 23.019 2.811 -43.649 1.00 82.94 438 ILE A N 1
ATOM 3384 C CA . ILE A 1 438 ? 23.440 2.258 -42.353 1.00 82.94 438 ILE A CA 1
ATOM 3385 C C . ILE A 1 438 ? 24.697 2.976 -41.847 1.00 82.94 438 ILE A C 1
ATOM 3387 O O . ILE A 1 438 ? 24.793 3.322 -40.668 1.00 82.94 438 ILE A O 1
ATOM 3391 N N . HIS A 1 439 ? 25.633 3.283 -42.750 1.00 86.25 439 HIS A N 1
ATOM 3392 C CA . HIS A 1 439 ? 26.817 4.088 -42.436 1.00 86.25 439 HIS A CA 1
ATOM 3393 C C . HIS A 1 439 ? 26.428 5.485 -41.950 1.00 86.25 439 HIS A C 1
ATOM 3395 O O . HIS A 1 439 ? 26.918 5.940 -40.914 1.00 86.25 439 HIS A O 1
ATOM 3401 N N . GLN A 1 440 ? 25.511 6.140 -42.670 1.00 86.19 440 GLN A N 1
ATOM 3402 C CA . GLN A 1 440 ? 24.982 7.443 -42.277 1.00 86.19 440 GLN A CA 1
ATOM 3403 C C . GLN A 1 440 ? 24.260 7.369 -40.927 1.00 86.19 440 GLN A C 1
ATOM 3405 O O . GLN A 1 440 ? 24.441 8.252 -40.094 1.00 86.19 440 GLN A O 1
ATOM 3410 N N . GLN A 1 441 ? 23.471 6.320 -40.680 1.00 84.88 441 GLN A N 1
ATOM 3411 C CA . GLN A 1 441 ? 22.727 6.152 -39.434 1.00 84.88 441 GLN A CA 1
ATOM 3412 C C . GLN A 1 441 ? 23.657 6.068 -38.219 1.00 84.88 441 GLN A C 1
ATOM 3414 O O . GLN A 1 441 ? 23.503 6.860 -37.290 1.00 84.88 441 GLN A O 1
ATOM 3419 N N . VAL A 1 442 ? 24.642 5.164 -38.245 1.00 84.88 442 VAL A N 1
ATOM 3420 C CA . VAL A 1 442 ? 25.600 4.980 -37.139 1.00 84.88 442 VAL A CA 1
ATOM 3421 C C . VAL A 1 442 ? 26.385 6.271 -36.877 1.00 84.88 442 VAL A C 1
ATOM 3423 O O . VAL A 1 442 ? 26.569 6.676 -35.727 1.00 84.88 442 VAL A O 1
ATOM 3426 N N . ALA A 1 443 ? 26.806 6.963 -37.939 1.00 86.19 443 ALA A N 1
ATOM 3427 C CA . ALA A 1 443 ? 27.565 8.203 -37.823 1.00 86.19 443 ALA A CA 1
ATOM 3428 C C . ALA A 1 443 ? 26.729 9.367 -37.259 1.00 86.19 443 ALA A C 1
ATOM 3430 O O . ALA A 1 443 ? 27.194 10.102 -36.386 1.00 86.19 443 ALA A O 1
ATOM 3431 N N . VAL A 1 444 ? 25.480 9.523 -37.710 1.00 85.69 444 VAL A N 1
ATOM 3432 C CA . VAL A 1 444 ? 24.570 10.566 -37.213 1.00 85.69 444 VAL A CA 1
ATOM 3433 C C . VAL A 1 444 ? 24.193 10.317 -35.753 1.00 85.69 444 VAL A C 1
ATOM 3435 O O . VAL A 1 444 ? 24.179 11.262 -34.968 1.00 85.69 444 VAL A O 1
ATOM 3438 N N . GLU A 1 445 ? 23.933 9.071 -35.357 1.00 84.69 445 GLU A N 1
ATOM 3439 C CA . GLU A 1 445 ? 23.628 8.729 -33.962 1.00 84.69 445 GLU A CA 1
ATOM 3440 C C . GLU A 1 445 ? 24.809 9.042 -33.030 1.00 84.69 445 GLU A C 1
ATOM 3442 O O . GLU A 1 445 ? 24.616 9.678 -31.991 1.00 84.69 445 GLU A O 1
ATOM 3447 N N . ALA A 1 446 ? 26.042 8.725 -33.445 1.00 83.94 446 ALA A N 1
ATOM 3448 C CA . ALA A 1 446 ? 27.244 9.107 -32.704 1.00 83.94 446 ALA A CA 1
ATOM 3449 C C . ALA A 1 446 ? 27.355 10.637 -32.528 1.00 83.94 446 ALA A C 1
ATOM 3451 O O . ALA A 1 446 ? 27.648 11.110 -31.428 1.00 83.94 446 ALA A O 1
ATOM 3452 N N . LEU A 1 447 ? 27.052 11.428 -33.568 1.00 82.50 447 LEU A N 1
ATOM 3453 C CA . LEU A 1 447 ? 27.041 12.897 -33.488 1.00 82.50 447 LEU A CA 1
ATOM 3454 C C . LEU A 1 447 ? 25.960 13.434 -32.534 1.00 82.50 447 LEU A C 1
ATOM 3456 O O . LEU A 1 447 ? 26.219 14.372 -31.776 1.00 82.50 447 LEU A O 1
ATOM 3460 N N . ILE A 1 448 ? 24.759 12.846 -32.537 1.00 82.19 448 ILE A N 1
ATOM 3461 C CA . ILE A 1 448 ? 23.661 13.246 -31.639 1.00 82.19 448 ILE A CA 1
ATOM 3462 C C . ILE A 1 448 ? 24.016 12.960 -30.175 1.00 82.19 448 ILE A C 1
ATOM 3464 O O . ILE A 1 448 ? 23.742 13.782 -29.290 1.00 82.19 448 ILE A O 1
ATOM 3468 N N . HIS A 1 449 ? 24.626 11.808 -29.889 1.00 82.69 449 HIS A N 1
ATOM 3469 C CA . HIS A 1 449 ? 25.057 11.464 -28.534 1.00 82.69 449 HIS A CA 1
ATOM 3470 C C . HIS A 1 449 ? 26.226 12.342 -28.070 1.00 82.69 449 HIS A C 1
ATOM 3472 O O . HIS A 1 449 ? 26.213 12.824 -26.935 1.00 82.69 449 HIS A O 1
ATOM 3478 N N . ALA A 1 450 ? 27.161 12.673 -28.964 1.00 78.81 450 ALA A N 1
ATOM 3479 C CA . ALA A 1 450 ? 28.271 13.576 -28.664 1.00 78.81 450 ALA A CA 1
ATOM 3480 C C . ALA A 1 450 ? 27.818 15.017 -28.329 1.00 78.81 450 ALA A C 1
ATOM 3482 O O . ALA A 1 450 ? 28.469 15.719 -27.556 1.00 78.81 450 ALA A O 1
ATOM 3483 N N . ALA A 1 451 ? 26.652 15.447 -28.824 1.00 75.50 451 ALA A N 1
ATOM 3484 C CA . ALA A 1 451 ? 26.055 16.757 -28.541 1.00 75.50 451 ALA A CA 1
ATOM 3485 C C . ALA A 1 451 ? 25.491 16.929 -27.104 1.00 75.50 451 ALA A C 1
ATOM 3487 O O . ALA A 1 451 ? 24.824 17.920 -26.821 1.00 75.50 451 ALA A O 1
ATOM 3488 N N . GLY A 1 452 ? 25.702 15.976 -26.186 1.00 65.44 452 GLY A N 1
ATOM 3489 C CA . GLY A 1 452 ? 25.044 15.934 -24.870 1.00 65.44 452 GLY A CA 1
ATOM 3490 C C . GLY A 1 452 ? 25.522 16.922 -23.789 1.00 65.44 452 GLY A C 1
ATOM 3491 O O . GLY A 1 452 ? 24.732 17.250 -22.908 1.00 65.44 452 GLY A O 1
ATOM 3492 N N . LYS A 1 453 ? 26.775 17.410 -23.802 1.00 62.84 453 LYS A N 1
ATOM 3493 C CA . LYS A 1 453 ? 27.316 18.309 -22.750 1.00 62.84 453 LYS A CA 1
ATOM 3494 C C . LYS A 1 453 ? 27.860 19.625 -23.325 1.00 62.84 453 LYS A C 1
ATOM 3496 O O . LYS A 1 453 ? 28.851 19.638 -24.054 1.00 62.84 453 LYS A O 1
ATOM 3501 N N . ALA A 1 454 ? 27.278 20.750 -22.894 1.00 54.19 454 ALA A N 1
ATOM 3502 C CA . ALA A 1 454 ? 27.526 22.098 -23.427 1.00 54.19 454 ALA A CA 1
ATOM 3503 C C . ALA A 1 454 ? 28.998 22.570 -23.393 1.00 54.19 454 ALA A C 1
ATOM 3505 O O . ALA A 1 454 ? 29.438 23.267 -24.302 1.00 54.19 454 ALA A O 1
ATOM 3506 N N . LYS A 1 455 ? 29.791 22.177 -22.382 1.00 56.09 455 LYS A N 1
ATOM 3507 C CA . LYS A 1 455 ? 31.174 22.674 -22.202 1.00 56.09 455 LYS A CA 1
ATOM 3508 C C . LYS A 1 455 ? 32.201 22.120 -23.205 1.00 56.09 455 LYS A C 1
ATOM 3510 O O . LYS A 1 455 ? 33.234 22.752 -23.391 1.00 56.09 455 LYS A O 1
ATOM 3515 N N . ARG A 1 456 ? 31.957 20.954 -23.822 1.00 56.41 456 ARG A N 1
ATOM 3516 C CA . ARG A 1 456 ? 32.892 20.300 -24.773 1.00 56.41 456 ARG A CA 1
ATOM 3517 C C . ARG A 1 456 ? 32.286 20.030 -26.154 1.00 56.41 456 ARG A C 1
ATOM 3519 O O . ARG A 1 456 ? 33.011 19.697 -27.083 1.00 56.41 456 ARG A O 1
ATOM 3526 N N . ALA A 1 457 ? 30.986 20.287 -26.316 1.00 54.06 457 ALA A N 1
ATOM 3527 C CA . ALA A 1 457 ? 30.301 20.275 -27.604 1.00 54.06 457 ALA A CA 1
ATOM 3528 C C . ALA A 1 457 ? 30.819 21.342 -28.588 1.00 54.06 457 ALA A C 1
ATOM 3530 O O . ALA A 1 457 ? 30.541 21.214 -29.772 1.00 54.06 457 ALA A O 1
ATOM 3531 N N . SER A 1 458 ? 31.596 22.341 -28.143 1.00 58.03 458 SER A N 1
ATOM 3532 C CA . SER A 1 458 ? 32.132 23.433 -28.975 1.00 58.03 458 SER A CA 1
ATOM 3533 C C . SER A 1 458 ? 32.933 22.942 -30.193 1.00 58.03 458 SER A C 1
ATOM 3535 O O . SER A 1 458 ? 32.743 23.441 -31.306 1.00 58.03 458 SER A O 1
ATOM 3537 N N . PHE A 1 459 ? 33.773 21.919 -30.002 1.00 59.69 459 PHE A N 1
ATOM 3538 C CA . PHE A 1 459 ? 34.587 21.300 -31.054 1.00 59.69 459 PHE A CA 1
ATOM 3539 C C . PHE A 1 459 ? 33.733 20.543 -32.088 1.00 59.69 459 PHE A C 1
ATOM 3541 O O . PHE A 1 459 ? 33.978 20.625 -33.290 1.00 59.69 459 PHE A O 1
ATOM 3548 N N . ILE A 1 460 ? 32.664 19.881 -31.637 1.00 62.66 460 ILE A N 1
ATOM 3549 C CA . ILE A 1 460 ? 31.718 19.156 -32.499 1.00 62.66 460 ILE A CA 1
ATOM 3550 C C . ILE A 1 460 ? 30.740 20.123 -33.181 1.00 62.66 460 ILE A C 1
ATOM 3552 O O . ILE A 1 460 ? 30.407 19.925 -34.346 1.00 62.66 460 ILE A O 1
ATOM 3556 N N . THR A 1 461 ? 30.317 21.210 -32.528 1.00 60.19 461 THR A N 1
ATOM 3557 C CA . THR A 1 461 ? 29.433 22.228 -33.123 1.00 60.19 461 THR A CA 1
ATOM 3558 C C . THR A 1 461 ? 30.065 22.953 -34.304 1.00 60.19 461 THR A C 1
ATOM 3560 O O . THR A 1 461 ? 29.339 23.336 -35.218 1.00 60.19 461 THR A O 1
ATOM 3563 N N . ALA A 1 462 ? 31.393 23.115 -34.317 1.00 63.53 462 ALA A N 1
ATOM 3564 C CA . ALA A 1 462 ? 32.096 23.802 -35.399 1.00 63.53 462 ALA A CA 1
ATOM 3565 C C . ALA A 1 462 ? 31.985 23.055 -36.743 1.00 63.53 462 ALA A C 1
ATOM 3567 O O . ALA A 1 462 ? 31.774 23.687 -37.776 1.00 63.53 462 ALA A O 1
ATOM 3568 N N . ASN A 1 463 ? 32.046 21.717 -36.723 1.00 66.56 463 ASN A N 1
ATOM 3569 C CA . ASN A 1 463 ? 32.051 20.884 -37.934 1.00 66.56 463 ASN A CA 1
ATOM 3570 C C . ASN A 1 463 ? 30.737 20.099 -38.140 1.00 66.56 463 ASN A C 1
ATOM 3572 O O . ASN A 1 463 ? 30.283 19.916 -39.269 1.00 66.56 463 ASN A O 1
ATOM 3576 N N . GLY A 1 464 ? 30.077 19.670 -37.061 1.00 69.25 464 GLY A N 1
ATOM 3577 C CA . GLY A 1 464 ? 28.885 18.817 -37.086 1.00 69.25 464 GLY A CA 1
ATOM 3578 C C . GLY A 1 464 ? 27.593 19.527 -37.499 1.00 69.25 464 GLY A C 1
ATOM 3579 O O . GLY A 1 464 ? 26.755 18.922 -38.160 1.00 69.25 464 GLY A O 1
ATOM 3580 N N . VAL A 1 465 ? 27.423 20.822 -37.193 1.00 73.94 465 VAL A N 1
ATOM 3581 C CA . VAL A 1 465 ? 26.199 21.570 -37.562 1.00 73.94 465 VAL A CA 1
ATOM 3582 C C . VAL A 1 465 ? 26.056 21.703 -39.079 1.00 73.94 465 VAL A C 1
ATOM 3584 O O . VAL A 1 465 ? 24.947 21.587 -39.605 1.00 73.94 465 VAL A O 1
ATOM 3587 N N . ALA A 1 466 ? 27.160 21.947 -39.791 1.00 76.69 466 ALA A N 1
ATOM 3588 C CA . ALA A 1 466 ? 27.159 22.031 -41.250 1.00 76.69 466 ALA A CA 1
ATOM 3589 C C . ALA A 1 466 ? 26.789 20.678 -41.881 1.00 76.69 466 ALA A C 1
ATOM 3591 O O . ALA A 1 466 ? 25.920 20.629 -42.748 1.00 76.69 466 ALA A O 1
ATOM 3592 N N . LEU A 1 467 ? 27.363 19.584 -41.370 1.00 78.62 467 LEU A N 1
ATOM 3593 C CA . LEU A 1 467 ? 27.089 18.219 -41.829 1.00 78.62 467 LEU A CA 1
ATOM 3594 C C . LEU A 1 467 ? 25.634 17.797 -41.580 1.00 78.62 467 LEU A C 1
ATOM 3596 O O . LEU A 1 467 ? 24.979 17.301 -42.491 1.00 78.62 467 LEU A O 1
ATOM 3600 N N . LEU A 1 468 ? 25.088 18.052 -40.386 1.00 82.31 468 LEU A N 1
ATOM 3601 C CA . LEU A 1 468 ? 23.689 17.736 -40.070 1.00 82.31 468 LEU A CA 1
ATOM 3602 C C . LEU A 1 468 ? 22.707 18.561 -40.919 1.00 82.31 468 LEU A C 1
ATOM 3604 O O . LEU A 1 468 ? 21.687 18.037 -41.366 1.00 82.31 468 LEU A O 1
ATOM 3608 N N . LYS A 1 469 ? 23.018 19.838 -41.199 1.00 82.19 469 LYS A N 1
ATOM 3609 C CA . LYS A 1 469 ? 22.226 20.675 -42.121 1.00 82.19 469 LYS A CA 1
ATOM 3610 C C . LYS A 1 469 ? 22.261 20.141 -43.550 1.00 82.19 469 LYS A C 1
ATOM 3612 O O . LYS A 1 469 ? 21.227 20.160 -44.220 1.00 82.19 469 LYS A O 1
ATOM 3617 N N . ASP A 1 470 ? 23.420 19.683 -44.007 1.00 82.38 470 ASP A N 1
ATOM 3618 C CA . ASP A 1 470 ? 23.584 19.098 -45.334 1.00 82.38 470 ASP A CA 1
ATOM 3619 C C . ASP A 1 470 ? 22.826 17.774 -45.456 1.00 82.38 470 ASP A C 1
ATOM 3621 O O . ASP A 1 470 ? 22.065 17.611 -46.408 1.00 82.38 470 ASP A O 1
ATOM 3625 N N . LEU A 1 471 ? 22.928 16.887 -44.463 1.00 83.81 471 LEU A N 1
ATOM 3626 C CA . LEU A 1 471 ? 22.178 15.628 -44.413 1.00 83.81 471 LEU A CA 1
ATOM 3627 C C . LEU A 1 471 ? 20.662 15.854 -44.377 1.00 83.81 471 LEU A C 1
ATOM 3629 O O . LEU A 1 471 ? 19.925 15.190 -45.100 1.00 83.81 471 LEU A O 1
ATOM 3633 N N . TYR A 1 472 ? 20.186 16.836 -43.608 1.00 84.69 472 TYR A N 1
ATOM 3634 C CA . TYR A 1 472 ? 18.761 17.176 -43.544 1.00 84.69 472 TYR A CA 1
ATOM 3635 C C . TYR A 1 472 ? 18.194 17.680 -44.886 1.00 84.69 472 TYR A C 1
ATOM 3637 O O . TYR A 1 472 ? 17.024 17.436 -45.195 1.00 84.69 472 TYR A O 1
ATOM 3645 N N . LYS A 1 473 ? 19.009 18.398 -45.673 1.00 84.12 473 LYS A N 1
ATOM 3646 C CA . LYS A 1 473 ? 18.604 18.992 -46.958 1.00 84.12 473 LYS A CA 1
ATOM 3647 C C . LYS A 1 473 ? 18.799 18.068 -48.159 1.00 84.12 473 LYS A C 1
ATOM 3649 O O . LYS A 1 473 ? 17.996 18.140 -49.082 1.00 84.12 473 LYS A O 1
ATOM 3654 N N . LYS A 1 474 ? 19.879 17.281 -48.180 1.00 79.81 474 LYS A N 1
ATOM 3655 C CA . LYS A 1 474 ? 20.299 16.472 -49.337 1.00 79.81 474 LYS A CA 1
ATOM 3656 C C . LYS A 1 474 ? 19.803 15.027 -49.278 1.00 79.81 474 LYS A C 1
ATOM 3658 O O . LYS A 1 474 ? 19.694 14.406 -50.326 1.00 79.81 474 LYS A O 1
ATOM 3663 N N . SER A 1 475 ? 19.526 14.482 -48.092 1.00 79.62 475 SER A N 1
ATOM 3664 C CA . SER A 1 475 ? 19.045 13.102 -47.971 1.00 79.62 475 SER A CA 1
ATOM 3665 C C . SER A 1 475 ? 17.575 12.998 -48.385 1.00 79.62 475 SER A C 1
ATOM 3667 O O . SER A 1 475 ? 16.744 13.777 -47.920 1.00 79.62 475 SER A O 1
ATOM 3669 N N . GLU A 1 476 ? 17.247 12.019 -49.228 1.00 76.12 476 GLU A N 1
ATOM 3670 C CA . GLU A 1 476 ? 15.865 11.699 -49.622 1.00 76.12 476 GLU A CA 1
ATOM 3671 C C . GLU A 1 476 ? 15.169 10.770 -48.610 1.00 76.12 476 GLU A C 1
ATOM 3673 O O . GLU A 1 476 ? 13.945 10.654 -48.604 1.00 76.12 476 GLU A O 1
ATOM 3678 N N . ASN A 1 477 ? 15.933 10.126 -47.717 1.00 82.69 477 ASN A N 1
ATOM 3679 C CA . ASN A 1 477 ? 15.408 9.157 -46.760 1.00 82.69 477 ASN A CA 1
ATOM 3680 C C . ASN A 1 477 ? 14.982 9.830 -45.448 1.00 82.69 477 ASN A C 1
ATOM 3682 O O . ASN A 1 477 ? 15.808 10.328 -44.675 1.00 82.69 477 ASN A O 1
ATOM 3686 N N . ASP A 1 478 ? 13.687 9.763 -45.143 1.00 82.50 478 ASP A N 1
ATOM 3687 C CA . ASP A 1 478 ? 13.119 10.343 -43.926 1.00 82.50 478 ASP A CA 1
ATOM 3688 C C . ASP A 1 478 ? 13.742 9.784 -42.629 1.00 82.50 478 ASP A C 1
ATOM 3690 O O . ASP A 1 478 ? 13.837 10.515 -41.644 1.00 82.50 478 ASP A O 1
ATOM 3694 N N . ARG A 1 479 ? 14.276 8.550 -42.619 1.00 81.81 479 ARG A N 1
ATOM 3695 C CA . ARG A 1 479 ? 14.950 7.967 -41.436 1.00 81.81 479 ARG A CA 1
ATOM 3696 C C . ARG A 1 479 ? 16.197 8.745 -41.009 1.00 81.81 479 ARG A C 1
ATOM 3698 O O . ARG A 1 479 ? 16.466 8.861 -39.811 1.00 81.81 479 ARG A O 1
ATOM 3705 N N . ILE A 1 480 ? 16.952 9.268 -41.975 1.00 85.50 480 ILE A N 1
ATOM 3706 C CA . ILE A 1 480 ? 18.168 10.055 -41.731 1.00 85.50 480 ILE A CA 1
ATOM 3707 C C . ILE A 1 480 ? 17.802 11.514 -41.473 1.00 85.50 480 ILE A C 1
ATOM 3709 O O . ILE A 1 480 ? 18.350 12.133 -40.561 1.00 85.50 480 ILE A O 1
ATOM 3713 N N . ARG A 1 481 ? 16.815 12.051 -42.202 1.00 86.62 481 ARG A N 1
ATOM 3714 C CA . ARG A 1 481 ? 16.342 13.432 -42.018 1.00 86.62 481 ARG A CA 1
ATOM 3715 C C . ARG A 1 481 ? 15.800 13.685 -40.614 1.00 86.62 481 ARG A C 1
ATOM 3717 O O . ARG A 1 481 ? 16.127 14.716 -40.032 1.00 86.62 481 ARG A O 1
ATOM 3724 N N . VAL A 1 482 ? 15.017 12.754 -40.060 1.00 86.38 482 VAL A N 1
ATOM 3725 C CA . VAL A 1 482 ? 14.491 12.872 -38.689 1.00 86.38 482 VAL A CA 1
ATOM 3726 C C . VAL A 1 482 ? 15.646 12.919 -37.681 1.00 86.38 482 VAL A C 1
ATOM 3728 O O . VAL A 1 482 ? 15.697 13.832 -36.864 1.00 86.38 482 VAL A O 1
ATOM 3731 N N . ARG A 1 483 ? 16.621 12.003 -37.771 1.00 86.25 483 ARG A N 1
ATOM 3732 C CA . ARG A 1 483 ? 17.799 11.974 -36.879 1.00 86.25 483 ARG A CA 1
ATOM 3733 C C . ARG A 1 483 ? 18.647 13.244 -36.997 1.00 86.25 483 ARG A C 1
ATOM 3735 O O . ARG A 1 483 ? 18.996 13.854 -35.988 1.00 86.25 483 ARG A O 1
ATOM 3742 N N . ALA A 1 484 ? 18.920 13.688 -38.224 1.00 85.69 484 ALA A N 1
ATOM 3743 C CA . ALA A 1 484 ? 19.666 14.916 -38.475 1.00 85.69 484 ALA A CA 1
ATOM 3744 C C . ALA A 1 484 ? 18.965 16.145 -37.870 1.00 85.69 484 ALA A C 1
ATOM 3746 O O . ALA A 1 484 ? 19.627 17.002 -37.282 1.00 85.69 484 ALA A O 1
ATOM 3747 N N . LEU A 1 485 ? 17.629 16.205 -37.950 1.00 85.56 485 LEU A N 1
ATOM 3748 C CA . LEU A 1 485 ? 16.843 17.259 -37.312 1.00 85.56 485 LEU A CA 1
ATOM 3749 C C . LEU A 1 485 ? 16.991 17.237 -35.787 1.00 85.56 485 LEU A C 1
ATOM 3751 O O . LEU A 1 485 ? 17.206 18.294 -35.202 1.00 85.56 485 LEU A O 1
ATOM 3755 N N . VAL A 1 486 ? 16.934 16.067 -35.145 1.00 82.69 486 VAL A N 1
ATOM 3756 C CA . VAL A 1 486 ? 17.122 15.958 -33.685 1.00 82.69 486 VAL A CA 1
ATOM 3757 C C . VAL A 1 486 ? 18.485 16.487 -33.261 1.00 82.69 486 VAL A C 1
ATOM 3759 O O . VAL A 1 486 ? 18.564 17.265 -32.312 1.00 82.69 486 VAL A O 1
ATOM 3762 N N . GLY A 1 487 ? 19.547 16.131 -33.990 1.00 78.44 487 GLY A N 1
ATOM 3763 C CA . GLY A 1 487 ? 20.885 16.665 -33.737 1.00 78.44 487 GLY A CA 1
ATOM 3764 C C . GLY A 1 487 ? 20.925 18.195 -33.806 1.00 78.44 487 GLY A C 1
ATOM 3765 O O . GLY A 1 487 ? 21.529 18.839 -32.950 1.00 78.44 487 GLY A O 1
ATOM 3766 N N . LEU A 1 488 ? 20.217 18.796 -34.768 1.00 79.50 488 LEU A N 1
ATOM 3767 C CA . LEU A 1 488 ? 20.085 20.253 -34.872 1.00 79.50 488 LEU A CA 1
ATOM 3768 C C . LEU A 1 488 ? 19.260 20.857 -33.725 1.00 79.50 488 LEU A C 1
ATOM 3770 O O . LEU A 1 488 ? 19.649 21.893 -33.189 1.00 79.50 488 LEU A O 1
ATOM 3774 N N . CYS A 1 489 ? 18.155 20.221 -33.331 1.00 80.88 489 CYS A N 1
ATOM 3775 C CA . CYS A 1 489 ? 17.307 20.665 -32.222 1.00 80.88 489 CYS A CA 1
ATOM 3776 C C . CYS A 1 489 ? 18.059 20.641 -30.888 1.00 80.88 489 CYS A C 1
ATOM 3778 O O . CYS A 1 489 ? 18.006 21.617 -30.149 1.00 80.88 489 CYS A O 1
ATOM 3780 N N . LYS A 1 490 ? 18.810 19.571 -30.618 1.00 78.31 490 LYS A N 1
ATOM 3781 C CA . LYS A 1 490 ? 19.603 19.398 -29.395 1.00 78.31 490 LYS A CA 1
ATOM 3782 C C . LYS A 1 490 ? 20.743 20.413 -29.285 1.00 78.31 490 LYS A C 1
ATOM 3784 O O . LYS A 1 490 ? 21.006 20.944 -28.210 1.00 78.31 490 LYS A O 1
ATOM 3789 N N . LEU A 1 491 ? 21.408 20.720 -30.401 1.00 73.25 491 LEU A N 1
ATOM 3790 C CA . LEU A 1 491 ? 22.444 21.758 -30.443 1.00 73.25 491 LEU A CA 1
ATOM 3791 C C . LEU A 1 491 ? 21.868 23.172 -30.282 1.00 73.25 491 LEU A C 1
ATOM 3793 O O . LEU A 1 491 ? 22.541 24.038 -29.729 1.00 73.25 491 LEU A O 1
ATOM 3797 N N . GLY A 1 492 ? 20.637 23.400 -30.744 1.00 68.81 492 GLY A N 1
ATOM 3798 C CA . GLY A 1 492 ? 19.929 24.673 -30.605 1.00 68.81 492 GLY A CA 1
ATOM 3799 C C . GLY A 1 492 ? 19.052 24.805 -29.355 1.00 68.81 492 GLY A C 1
ATOM 3800 O O . GLY A 1 492 ? 18.329 25.790 -29.234 1.00 68.81 492 GLY A O 1
ATOM 3801 N N . SER A 1 493 ? 19.101 23.848 -28.425 1.00 69.12 493 SER A N 1
ATOM 3802 C CA . SER A 1 493 ? 18.480 23.950 -27.096 1.00 69.12 493 SER A CA 1
ATOM 3803 C C . SER A 1 493 ? 19.489 24.288 -25.990 1.00 69.12 493 SER A C 1
ATOM 3805 O O . SER A 1 493 ? 19.159 24.235 -24.808 1.00 69.12 493 SER A O 1
ATOM 3807 N N . ALA A 1 494 ? 20.729 24.645 -26.339 1.00 61.81 494 ALA A N 1
ATOM 3808 C CA . ALA A 1 494 ? 21.789 24.978 -25.384 1.00 61.81 494 ALA A CA 1
ATOM 3809 C C . ALA A 1 494 ? 21.549 26.303 -24.620 1.00 61.81 494 ALA A C 1
ATOM 3811 O O . ALA A 1 494 ? 22.335 26.642 -23.739 1.00 61.81 494 ALA A O 1
ATOM 3812 N N . GLY A 1 495 ? 20.490 27.050 -24.960 1.00 56.88 495 GLY A N 1
ATOM 3813 C CA . GLY A 1 495 ? 20.122 28.349 -24.376 1.00 56.88 495 GLY A CA 1
ATOM 3814 C C . GLY A 1 495 ? 19.108 28.266 -23.231 1.00 56.88 495 GLY A C 1
ATOM 3815 O O . GLY A 1 495 ? 18.818 29.283 -22.613 1.00 56.88 495 GLY A O 1
ATOM 3816 N N . GLY A 1 496 ? 18.594 27.070 -22.921 1.00 63.66 496 GLY A N 1
ATOM 3817 C CA . GLY A 1 496 ? 17.654 26.854 -21.816 1.00 63.66 496 GLY A CA 1
ATOM 3818 C C . GLY A 1 496 ? 16.246 27.421 -22.053 1.00 63.66 496 GLY A C 1
ATOM 3819 O O . GLY A 1 496 ? 15.805 27.567 -23.191 1.00 63.66 496 GLY A O 1
ATOM 3820 N N . THR A 1 497 ? 15.529 27.694 -20.956 1.00 59.53 497 THR A N 1
ATOM 3821 C CA . THR A 1 497 ? 14.141 28.208 -20.911 1.00 59.53 497 THR A CA 1
ATOM 3822 C C . THR A 1 497 ? 14.046 29.735 -20.935 1.00 59.53 497 THR A C 1
ATOM 3824 O O . THR A 1 497 ? 12.959 30.287 -20.783 1.00 59.53 497 THR A O 1
ATOM 3827 N N . ASP A 1 498 ? 15.175 30.428 -21.056 1.00 62.69 498 ASP A N 1
ATOM 3828 C CA . ASP A 1 498 ? 15.226 31.885 -21.039 1.00 62.69 498 ASP A CA 1
ATOM 3829 C C . ASP A 1 498 ? 14.653 32.451 -22.347 1.00 62.69 498 ASP A C 1
ATOM 3831 O O . ASP A 1 498 ? 15.229 32.278 -23.426 1.00 62.69 498 ASP A O 1
ATOM 3835 N N . PHE A 1 499 ? 13.515 33.148 -22.247 1.00 63.59 499 PHE A N 1
ATOM 3836 C CA . PHE A 1 499 ? 12.815 33.731 -23.394 1.00 63.59 499 PHE A CA 1
ATOM 3837 C C . PHE A 1 499 ? 13.685 34.708 -24.195 1.00 63.59 499 PHE A C 1
ATOM 3839 O O . PHE A 1 499 ? 13.545 34.824 -25.415 1.00 63.59 499 PHE A O 1
ATOM 3846 N N . SER A 1 500 ? 14.604 35.393 -23.523 1.00 62.03 500 SER A N 1
ATOM 3847 C CA . SER A 1 500 ? 15.479 36.397 -24.123 1.00 62.03 500 SER A CA 1
ATOM 3848 C C . SER A 1 500 ? 16.692 35.806 -24.847 1.00 62.03 500 SER A C 1
ATOM 3850 O O . SER A 1 500 ? 17.301 36.491 -25.669 1.00 62.03 500 SER A O 1
ATOM 3852 N N . MET A 1 501 ? 17.029 34.533 -24.607 1.00 59.06 501 MET A N 1
ATOM 3853 C CA . MET A 1 501 ? 18.138 33.824 -25.261 1.00 59.06 501 MET A CA 1
ATOM 3854 C C . MET A 1 501 ? 17.650 32.837 -26.338 1.00 59.06 501 MET A C 1
ATOM 3856 O O . MET A 1 501 ? 18.026 31.663 -26.356 1.00 59.06 501 MET A O 1
ATOM 3860 N N . LYS A 1 502 ? 16.832 33.303 -27.296 1.00 58.78 502 LYS A N 1
ATOM 3861 C CA . LYS A 1 502 ? 16.396 32.473 -28.438 1.00 58.78 502 LYS A CA 1
ATOM 3862 C C . LYS A 1 502 ? 17.592 32.087 -29.324 1.00 58.78 502 LYS A C 1
ATOM 3864 O O . LYS A 1 502 ? 18.203 32.940 -29.963 1.00 58.78 502 LYS A O 1
ATOM 3869 N N . GLN A 1 503 ? 17.898 30.790 -29.423 1.00 58.16 503 GLN A N 1
ATOM 3870 C CA . GLN A 1 503 ? 18.977 30.273 -30.289 1.00 58.16 503 GLN A CA 1
ATOM 3871 C C . GLN A 1 503 ? 18.575 30.142 -31.769 1.00 58.16 503 GLN A C 1
ATOM 3873 O O . GLN A 1 503 ? 19.431 30.024 -32.648 1.00 58.16 503 GLN A O 1
ATOM 3878 N N . PHE A 1 504 ? 17.274 30.188 -32.057 1.00 63.53 504 PHE A N 1
ATOM 3879 C CA . PHE A 1 504 ? 16.706 30.111 -33.399 1.00 63.53 504 PHE A CA 1
ATOM 3880 C C . PHE A 1 504 ? 15.972 31.410 -33.757 1.00 63.53 504 PHE A C 1
ATOM 3882 O O . PHE A 1 504 ? 15.396 32.066 -32.893 1.00 63.53 504 PHE A O 1
ATOM 3889 N N . ALA A 1 505 ? 15.955 31.769 -35.046 1.00 60.00 505 ALA A N 1
ATOM 3890 C CA . ALA A 1 505 ? 15.189 32.920 -35.528 1.00 60.00 505 ALA A CA 1
ATOM 3891 C C . ALA A 1 505 ? 13.682 32.737 -35.252 1.00 60.00 505 ALA A C 1
ATOM 3893 O O . ALA A 1 505 ? 13.166 31.617 -35.350 1.00 60.00 505 ALA A O 1
ATOM 3894 N N . GLU A 1 506 ? 12.970 33.823 -34.943 1.00 56.09 506 GLU A N 1
ATOM 3895 C CA . GLU A 1 506 ? 11.547 33.781 -34.580 1.00 56.09 506 GLU A CA 1
ATOM 3896 C C . GLU A 1 506 ? 10.695 33.004 -35.601 1.00 56.09 506 GLU A C 1
ATOM 3898 O O . GLU A 1 506 ? 10.822 33.166 -36.817 1.00 56.09 506 GLU A O 1
ATOM 3903 N N . GLY A 1 507 ? 9.847 32.096 -35.102 1.00 64.94 507 GLY A N 1
ATOM 3904 C CA . GLY A 1 507 ? 8.944 31.265 -35.908 1.00 64.94 507 GLY A CA 1
ATOM 3905 C C . GLY A 1 507 ? 9.581 30.051 -36.601 1.00 64.94 507 GLY A C 1
ATOM 3906 O O . GLY A 1 507 ? 8.864 29.253 -37.211 1.00 64.94 507 GLY A O 1
ATOM 3907 N N . SER A 1 508 ? 10.903 29.863 -36.521 1.00 74.75 508 SER A N 1
ATOM 3908 C CA . SER A 1 508 ? 11.557 28.664 -37.070 1.00 74.75 508 SER A CA 1
ATOM 3909 C C . SER A 1 508 ? 11.394 27.426 -36.175 1.00 74.75 508 SER A C 1
ATOM 3911 O O . SER A 1 508 ? 11.202 26.333 -36.709 1.00 74.75 508 SER A O 1
ATOM 3913 N N . THR A 1 509 ? 11.336 27.593 -34.848 1.00 77.19 509 THR A N 1
ATOM 3914 C CA . THR A 1 509 ? 11.047 26.526 -33.865 1.00 77.19 509 THR A CA 1
ATOM 3915 C C . THR A 1 509 ? 9.696 25.863 -34.130 1.00 77.19 509 THR A C 1
ATOM 3917 O O . THR A 1 509 ? 9.614 24.642 -34.257 1.00 77.19 509 THR A O 1
ATOM 3920 N N . LEU A 1 510 ? 8.653 26.669 -34.350 1.00 81.00 510 LEU A N 1
ATOM 3921 C CA . LEU A 1 510 ? 7.302 26.196 -34.659 1.00 81.00 510 LEU A CA 1
ATOM 3922 C C . LEU A 1 510 ? 7.244 25.385 -35.968 1.00 81.00 510 LEU A C 1
ATOM 3924 O O . LEU A 1 510 ? 6.539 24.381 -36.060 1.00 81.00 510 LEU A O 1
ATOM 3928 N N . LYS A 1 511 ? 8.002 25.788 -36.999 1.00 83.75 511 LYS A N 1
ATOM 3929 C CA . LYS A 1 511 ? 8.070 25.046 -38.273 1.00 83.75 511 LYS A CA 1
ATOM 3930 C C . LYS A 1 511 ? 8.725 23.678 -38.094 1.00 83.75 511 LYS A C 1
ATOM 3932 O O . LYS A 1 511 ? 8.234 22.699 -38.654 1.00 83.75 511 LYS A O 1
ATOM 3937 N N . LEU A 1 512 ? 9.804 23.612 -37.314 1.00 84.06 512 LEU A N 1
ATOM 3938 C CA . LEU A 1 512 ? 10.475 22.350 -37.000 1.00 84.06 512 LEU A CA 1
ATOM 3939 C C . LEU A 1 512 ? 9.563 21.437 -36.168 1.00 84.06 512 LEU A C 1
ATOM 3941 O O . LEU A 1 512 ? 9.437 20.258 -36.488 1.00 84.06 512 LEU A O 1
ATOM 3945 N N . ALA A 1 513 ? 8.839 21.987 -35.188 1.00 85.69 513 ALA A N 1
ATOM 3946 C CA . ALA A 1 513 ? 7.884 21.234 -34.374 1.00 85.69 513 ALA A CA 1
ATOM 3947 C C . ALA A 1 513 ? 6.740 20.636 -35.214 1.00 85.69 513 ALA A C 1
ATOM 3949 O O . ALA A 1 513 ? 6.413 19.457 -35.065 1.00 85.69 513 ALA A O 1
ATOM 3950 N N . LYS A 1 514 ? 6.183 21.403 -36.163 1.00 88.94 514 LYS A N 1
ATOM 3951 C CA . LYS A 1 514 ? 5.168 20.907 -37.112 1.00 88.94 514 LYS A CA 1
ATOM 3952 C C . LYS A 1 514 ? 5.688 19.760 -37.977 1.00 88.94 514 LYS A C 1
ATOM 3954 O O . LYS A 1 514 ? 4.951 18.812 -38.244 1.00 88.94 514 LYS A O 1
ATOM 3959 N N . GLN A 1 515 ? 6.954 19.817 -38.390 1.00 88.12 515 GLN A N 1
ATOM 3960 C CA . GLN A 1 515 ? 7.576 18.737 -39.151 1.00 88.12 515 GLN A CA 1
ATOM 3961 C C . GLN A 1 515 ? 7.755 17.469 -38.297 1.00 88.12 515 GLN A C 1
ATOM 3963 O O . GLN A 1 515 ? 7.404 16.384 -38.760 1.00 88.12 515 GLN A O 1
ATOM 3968 N N . CYS A 1 516 ? 8.208 17.597 -37.043 1.00 88.00 516 CYS A N 1
ATOM 3969 C CA . CYS A 1 516 ? 8.288 16.471 -36.103 1.00 88.00 516 CYS A CA 1
ATOM 3970 C C . CYS A 1 516 ? 6.914 15.836 -35.847 1.00 88.00 516 CYS A C 1
ATOM 3972 O O . CYS A 1 516 ? 6.793 14.615 -35.883 1.00 88.00 516 CYS A O 1
ATOM 3974 N N . ARG A 1 517 ? 5.859 16.644 -35.663 1.00 90.12 517 ARG A N 1
ATOM 3975 C CA . ARG A 1 517 ? 4.473 16.158 -35.520 1.00 90.12 517 ARG A CA 1
ATOM 3976 C C . ARG A 1 517 ? 4.011 15.373 -36.746 1.00 90.12 517 ARG A C 1
ATOM 3978 O O . ARG A 1 517 ? 3.438 14.298 -36.610 1.0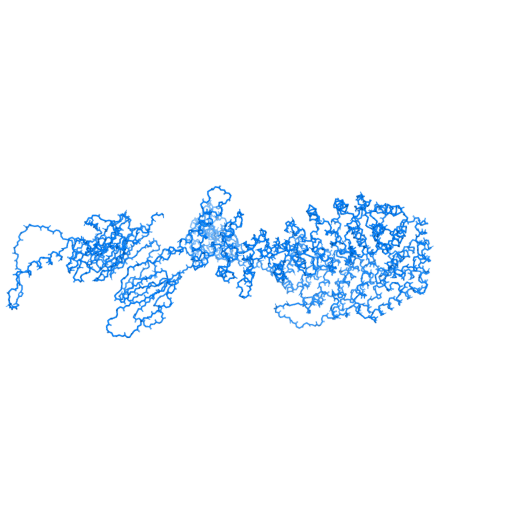0 90.12 517 ARG A O 1
ATOM 3985 N N . LYS A 1 518 ? 4.304 15.869 -37.951 1.00 89.44 518 LYS A N 1
ATOM 3986 C CA . LYS A 1 518 ? 3.946 15.179 -39.197 1.00 89.44 518 LYS A CA 1
ATOM 3987 C C . LYS A 1 518 ? 4.607 13.802 -39.304 1.00 89.44 518 LYS A C 1
ATOM 3989 O O . LYS A 1 518 ? 3.955 12.857 -39.734 1.00 89.44 518 LYS A O 1
ATOM 3994 N N . TRP A 1 519 ? 5.878 13.683 -38.921 1.00 89.12 519 TRP A N 1
ATOM 3995 C CA . TRP A 1 519 ? 6.578 12.395 -38.908 1.00 89.12 519 TRP A CA 1
ATOM 3996 C C . TRP A 1 519 ? 6.111 11.471 -37.783 1.00 89.12 519 TRP A C 1
ATOM 3998 O O . TRP A 1 519 ? 6.026 10.266 -37.994 1.00 89.12 519 TRP A O 1
ATOM 4008 N N . LEU A 1 520 ? 5.744 12.024 -36.627 1.00 87.06 520 LEU A N 1
ATOM 4009 C CA . LEU A 1 520 ? 5.172 11.274 -35.512 1.00 87.06 520 LEU A CA 1
ATOM 4010 C C . LEU A 1 520 ? 3.836 10.611 -35.887 1.00 87.06 520 LEU A C 1
ATOM 4012 O O . LEU A 1 520 ? 3.641 9.428 -35.614 1.00 87.06 520 LEU A O 1
ATOM 4016 N N . CYS A 1 521 ? 2.952 11.356 -36.556 1.00 88.12 521 CYS A N 1
ATOM 4017 C CA . CYS A 1 521 ? 1.653 10.862 -37.019 1.00 88.12 521 CYS A CA 1
ATOM 4018 C C . CYS A 1 521 ? 1.744 9.991 -38.284 1.00 88.12 521 CYS A C 1
ATOM 4020 O O . CYS A 1 521 ? 0.726 9.485 -38.749 1.00 88.12 521 CYS A O 1
ATOM 4022 N N . ASN A 1 522 ? 2.930 9.837 -38.880 1.00 87.50 522 ASN A N 1
ATOM 4023 C CA . ASN A 1 522 ? 3.086 9.031 -40.081 1.00 87.50 522 ASN A CA 1
ATOM 4024 C C . ASN A 1 522 ? 3.276 7.550 -39.729 1.00 87.50 522 ASN A C 1
ATOM 4026 O O . ASN A 1 522 ? 4.372 7.119 -39.368 1.00 87.50 522 ASN A O 1
ATOM 4030 N N . GLU A 1 523 ? 2.221 6.758 -39.903 1.00 77.06 523 GLU A N 1
ATOM 4031 C CA . GLU A 1 523 ? 2.240 5.308 -39.672 1.00 77.06 523 GLU A CA 1
ATOM 4032 C C . GLU A 1 523 ? 3.182 4.548 -40.617 1.00 77.06 523 GLU A C 1
ATOM 4034 O O . GLU A 1 523 ? 3.613 3.443 -40.291 1.00 77.06 523 GLU A O 1
ATOM 4039 N N . SER A 1 524 ? 3.568 5.136 -41.758 1.00 78.75 524 SER A N 1
ATOM 4040 C CA . SER A 1 524 ? 4.511 4.504 -42.688 1.00 78.75 524 SER A CA 1
ATOM 4041 C C . SER A 1 524 ? 5.946 4.452 -42.148 1.00 78.75 524 SER A C 1
ATOM 4043 O O . SER A 1 524 ? 6.788 3.749 -42.709 1.00 78.75 524 SER A O 1
ATOM 4045 N N . LEU A 1 525 ? 6.261 5.225 -41.102 1.00 79.81 525 LEU A N 1
ATOM 4046 C CA . LEU A 1 525 ? 7.573 5.222 -40.465 1.00 79.81 525 LEU A CA 1
ATOM 4047 C C . LEU A 1 525 ? 7.620 4.190 -39.326 1.00 79.81 525 LEU A C 1
ATOM 4049 O O . LEU A 1 525 ? 6.720 4.154 -38.478 1.00 79.81 525 LEU A O 1
ATOM 4053 N N . PRO A 1 526 ? 8.699 3.387 -39.239 1.00 77.75 526 PRO A N 1
ATOM 4054 C CA . PRO A 1 526 ? 8.850 2.432 -38.150 1.00 77.75 526 PRO A CA 1
ATOM 4055 C C . PRO A 1 526 ? 8.899 3.159 -36.793 1.00 77.75 526 PRO A C 1
ATOM 4057 O O . PRO A 1 526 ? 9.358 4.310 -36.729 1.00 77.75 526 PRO A O 1
ATOM 4060 N N . PRO A 1 527 ? 8.461 2.509 -35.697 1.00 77.62 527 PRO A N 1
ATOM 4061 C CA . PRO A 1 527 ? 8.441 3.108 -34.357 1.00 77.62 527 PRO A CA 1
ATOM 4062 C C . PRO A 1 527 ? 9.818 3.652 -33.939 1.00 77.62 527 PRO A C 1
ATOM 4064 O O . PRO A 1 527 ? 9.899 4.766 -33.424 1.00 77.62 527 PRO A O 1
ATOM 4067 N N . THR A 1 528 ? 10.899 2.960 -34.313 1.00 77.44 528 THR A N 1
ATOM 4068 C CA . THR A 1 528 ? 12.295 3.375 -34.084 1.00 77.44 528 THR A CA 1
ATOM 4069 C C . THR A 1 528 ? 12.647 4.731 -34.703 1.00 77.44 528 THR A C 1
ATOM 4071 O O . THR A 1 528 ? 13.459 5.481 -34.166 1.00 77.44 528 THR A O 1
ATOM 4074 N N . SER A 1 529 ? 12.030 5.092 -35.832 1.00 82.12 529 SER A N 1
ATOM 4075 C CA . SER A 1 529 ? 12.223 6.402 -36.472 1.00 82.12 529 SER A CA 1
ATOM 4076 C C . SER A 1 529 ? 11.267 7.459 -35.916 1.00 82.12 529 SER A C 1
ATOM 4078 O O . SER A 1 529 ? 11.650 8.622 -35.785 1.00 82.12 529 SER A O 1
ATOM 4080 N N . ARG A 1 530 ? 10.046 7.069 -35.522 1.00 85.94 530 ARG A N 1
ATOM 4081 C CA . ARG A 1 530 ? 9.094 7.972 -34.855 1.00 85.94 530 ARG A CA 1
ATOM 4082 C C . ARG A 1 530 ? 9.579 8.407 -33.470 1.00 85.94 530 ARG A C 1
ATOM 4084 O O . ARG A 1 530 ? 9.375 9.565 -33.110 1.00 85.94 530 ARG A O 1
ATOM 4091 N N . ARG A 1 531 ? 10.314 7.552 -32.747 1.00 85.75 531 ARG A N 1
ATOM 4092 C CA . ARG A 1 531 ? 11.010 7.900 -31.492 1.00 85.75 531 ARG A CA 1
ATOM 4093 C C . ARG A 1 531 ? 11.823 9.188 -31.617 1.00 85.75 531 ARG A C 1
ATOM 4095 O O . ARG A 1 531 ? 11.700 10.074 -30.777 1.00 85.75 531 ARG A O 1
ATOM 4102 N N . TRP A 1 532 ? 12.624 9.313 -32.674 1.00 86.19 532 TRP A N 1
ATOM 4103 C CA . TRP A 1 532 ? 13.460 10.495 -32.887 1.00 86.19 532 TRP A CA 1
ATOM 4104 C C . TRP A 1 532 ? 12.617 11.761 -33.091 1.00 86.19 532 TRP A C 1
ATOM 4106 O O . TRP A 1 532 ? 13.008 12.837 -32.656 1.00 86.19 532 TRP A O 1
ATOM 4116 N N . SER A 1 533 ? 11.411 11.648 -33.654 1.00 88.62 533 SER A N 1
ATOM 4117 C CA . SER A 1 533 ? 10.496 12.794 -33.749 1.00 88.62 533 SER A CA 1
ATOM 4118 C C . SER A 1 533 ? 10.051 13.285 -32.365 1.00 88.62 533 SER A C 1
ATOM 4120 O O . SER A 1 533 ? 9.999 14.493 -32.139 1.00 88.62 533 SER A O 1
ATOM 4122 N N . VAL A 1 534 ? 9.799 12.370 -31.421 1.00 88.44 534 VAL A N 1
ATOM 4123 C CA . VAL A 1 534 ? 9.488 12.710 -30.019 1.00 88.44 534 VAL A CA 1
ATOM 4124 C C . VAL A 1 534 ? 10.709 13.297 -29.307 1.00 88.44 534 VAL A C 1
ATOM 4126 O O . VAL A 1 534 ? 10.582 14.283 -28.591 1.00 88.44 534 VAL A O 1
ATOM 4129 N N . GLU A 1 535 ? 11.905 12.751 -29.539 1.00 87.00 535 GLU A N 1
ATOM 4130 C CA . GLU A 1 535 ? 13.151 13.294 -28.977 1.00 87.00 535 GLU A CA 1
ATOM 4131 C C . GLU A 1 535 ? 13.423 14.725 -29.467 1.00 87.00 535 GLU A C 1
ATOM 4133 O O . GLU A 1 535 ? 13.776 15.595 -28.677 1.00 87.00 535 GLU A O 1
ATOM 4138 N N . GLY A 1 536 ? 13.151 15.017 -30.742 1.00 86.25 536 GLY A N 1
ATOM 4139 C CA . GLY A 1 536 ? 13.181 16.383 -31.267 1.00 86.25 536 GLY A CA 1
ATOM 4140 C C . GLY A 1 536 ? 12.159 17.304 -30.589 1.00 86.25 536 GLY A C 1
ATOM 4141 O O . GLY A 1 536 ? 12.495 18.433 -30.235 1.00 86.25 536 GLY A O 1
ATOM 4142 N N . LEU A 1 537 ? 10.928 16.828 -30.360 1.00 87.94 537 LEU A N 1
ATOM 4143 C CA . LEU A 1 537 ? 9.895 17.587 -29.641 1.00 87.94 537 LEU A CA 1
ATOM 4144 C C . LEU A 1 537 ? 10.280 17.865 -28.181 1.00 87.94 537 LEU A C 1
ATOM 4146 O O . LEU A 1 537 ? 10.004 18.959 -27.692 1.00 87.94 537 LEU A O 1
ATOM 4150 N N . ALA A 1 538 ? 10.974 16.948 -27.506 1.00 87.69 538 ALA A N 1
ATOM 4151 C CA . ALA A 1 538 ? 11.449 17.161 -26.138 1.00 87.69 538 ALA A CA 1
ATOM 4152 C C . ALA A 1 538 ? 12.357 18.399 -26.025 1.00 87.69 538 ALA A C 1
ATOM 4154 O O . ALA A 1 538 ? 12.235 19.166 -25.074 1.00 87.69 538 ALA A O 1
ATOM 4155 N N . TYR A 1 539 ? 13.207 18.646 -27.028 1.00 84.94 539 TYR A N 1
ATOM 4156 C CA . TYR A 1 539 ? 14.062 19.838 -27.083 1.00 84.94 539 TYR A CA 1
ATOM 4157 C C . TYR A 1 539 ? 13.331 21.091 -27.586 1.00 84.94 539 TYR A C 1
ATOM 4159 O O . TYR A 1 539 ? 13.676 22.202 -27.200 1.00 84.94 539 TYR A O 1
ATOM 4167 N N . LEU A 1 540 ? 12.320 20.947 -28.445 1.00 85.75 540 LEU A N 1
ATOM 4168 C CA . LEU A 1 540 ? 11.557 22.090 -28.965 1.00 85.75 540 LEU A CA 1
ATOM 4169 C C . LEU A 1 540 ? 10.501 22.610 -27.976 1.00 85.75 540 LEU A C 1
ATOM 4171 O O . LEU A 1 540 ? 10.113 23.771 -28.053 1.00 85.75 540 LEU A O 1
ATOM 4175 N N . THR A 1 541 ? 10.053 21.778 -27.035 1.00 87.19 541 THR A N 1
ATOM 4176 C CA . THR A 1 541 ? 9.018 22.117 -26.039 1.00 87.19 541 THR A CA 1
ATOM 4177 C C . THR A 1 541 ? 9.508 22.982 -24.880 1.00 87.19 541 THR A C 1
ATOM 4179 O O . THR A 1 541 ? 8.714 23.324 -24.007 1.00 87.19 541 THR A O 1
ATOM 4182 N N . PHE A 1 542 ? 10.775 23.404 -24.880 1.00 80.81 542 PHE A N 1
ATOM 4183 C CA . PHE A 1 542 ? 11.216 24.508 -24.023 1.00 80.81 542 PHE A CA 1
ATOM 4184 C C . PHE A 1 542 ? 10.550 25.839 -24.414 1.00 80.81 542 PHE A C 1
ATOM 4186 O O . PHE A 1 542 ? 10.341 26.687 -23.552 1.00 80.81 542 PHE A O 1
ATOM 4193 N N . ASP A 1 543 ? 10.158 25.999 -25.682 1.00 81.50 543 ASP A N 1
ATOM 4194 C CA . ASP A 1 543 ? 9.419 27.160 -26.184 1.00 81.50 543 ASP A CA 1
ATOM 4195 C C . ASP A 1 543 ? 7.918 27.038 -25.855 1.00 81.50 543 ASP A C 1
ATOM 4197 O O . ASP A 1 543 ? 7.254 26.067 -26.232 1.00 81.50 543 ASP A O 1
ATOM 4201 N N . ALA A 1 544 ? 7.366 28.036 -25.165 1.00 82.75 544 ALA A N 1
ATOM 4202 C CA . ALA A 1 544 ? 5.972 28.050 -24.735 1.00 82.75 544 ALA A CA 1
ATOM 4203 C C . ALA A 1 544 ? 4.962 28.077 -25.899 1.00 82.75 544 ALA A C 1
ATOM 4205 O O . ALA A 1 544 ? 3.857 27.551 -25.755 1.00 82.75 544 ALA A O 1
ATOM 4206 N N . ASP A 1 545 ? 5.322 28.629 -27.063 1.00 84.62 545 ASP A N 1
ATOM 4207 C CA . ASP A 1 545 ? 4.455 28.588 -28.248 1.00 84.62 545 ASP A CA 1
ATOM 4208 C C . ASP A 1 545 ? 4.319 27.163 -28.796 1.00 84.62 545 ASP A C 1
ATOM 4210 O O . ASP A 1 545 ? 3.238 26.759 -29.232 1.00 84.62 545 ASP A O 1
ATOM 4214 N N . VAL A 1 546 ? 5.398 26.379 -28.720 1.00 87.25 546 VAL A N 1
ATOM 4215 C CA . VAL A 1 546 ? 5.404 24.964 -29.111 1.00 87.25 546 VAL A CA 1
ATOM 4216 C C . VAL A 1 546 ? 4.607 24.122 -28.113 1.00 87.25 546 VAL A C 1
ATOM 4218 O O . VAL A 1 546 ? 3.908 23.202 -28.537 1.00 87.25 546 VAL A O 1
ATOM 4221 N N . LYS A 1 547 ? 4.658 24.442 -26.808 1.00 89.25 547 LYS A N 1
ATOM 4222 C CA . LYS A 1 547 ? 3.855 23.752 -25.778 1.00 89.25 547 LYS A CA 1
ATOM 4223 C C . LYS A 1 547 ? 2.359 23.838 -26.088 1.00 89.25 547 LYS A C 1
ATOM 4225 O O . LYS A 1 547 ? 1.682 22.814 -26.064 1.00 89.25 547 LYS A O 1
ATOM 4230 N N . GLU A 1 548 ? 1.852 25.032 -26.397 1.00 89.50 548 GLU A N 1
ATOM 4231 C CA . GLU A 1 548 ? 0.431 25.218 -26.724 1.00 89.50 548 GLU A CA 1
ATOM 4232 C C . GLU A 1 548 ? 0.048 24.521 -28.040 1.00 89.50 548 GLU A C 1
ATOM 4234 O O . GLU A 1 548 ? -0.915 23.757 -28.061 1.00 89.50 548 GLU A O 1
ATOM 4239 N N . ASP A 1 549 ? 0.830 24.698 -29.112 1.00 89.69 549 ASP A N 1
ATOM 4240 C CA . ASP A 1 549 ? 0.543 24.094 -30.428 1.00 89.69 549 ASP A CA 1
ATOM 4241 C C . ASP A 1 549 ? 0.600 22.552 -30.398 1.00 89.69 549 ASP A C 1
ATOM 4243 O O . ASP A 1 549 ? -0.145 21.885 -31.117 1.00 89.69 549 ASP A O 1
ATOM 4247 N N . LEU A 1 550 ? 1.459 21.961 -29.556 1.00 90.62 550 LEU A N 1
ATOM 4248 C CA . LEU A 1 550 ? 1.517 20.510 -29.358 1.00 90.62 550 LEU A CA 1
ATOM 4249 C C . LEU A 1 550 ? 0.311 19.990 -28.566 1.00 90.62 550 LEU A C 1
ATOM 4251 O O . LEU A 1 550 ? -0.258 18.968 -28.940 1.00 90.62 550 LEU A O 1
ATOM 4255 N N . VAL A 1 551 ? -0.081 20.676 -27.486 1.00 89.69 551 VAL A N 1
ATOM 4256 C CA . VAL A 1 551 ? -1.199 20.244 -26.628 1.00 89.69 551 VAL A CA 1
ATOM 4257 C C . VAL A 1 551 ? -2.558 20.436 -27.317 1.00 89.69 551 VAL A C 1
ATOM 4259 O O . VAL A 1 551 ? -3.512 19.722 -27.010 1.00 89.69 551 VAL A O 1
ATOM 4262 N N . GLU A 1 552 ? -2.658 21.356 -28.278 1.00 90.88 552 GLU A N 1
ATOM 4263 C CA . GLU A 1 552 ? -3.838 21.507 -29.140 1.00 90.88 552 GLU A CA 1
ATOM 4264 C C . GLU A 1 552 ? -4.015 20.356 -30.140 1.00 90.88 552 GLU A C 1
ATOM 4266 O O . GLU A 1 552 ? -5.143 20.050 -30.535 1.00 90.88 552 GLU A O 1
ATOM 4271 N N . ASP A 1 553 ? -2.935 19.673 -30.524 1.00 92.56 553 ASP A N 1
ATOM 4272 C CA . ASP A 1 553 ? -2.990 18.550 -31.457 1.00 92.56 553 ASP A CA 1
ATOM 4273 C C . ASP A 1 553 ? -3.192 17.209 -30.753 1.00 92.56 553 ASP A C 1
ATOM 4275 O O . ASP A 1 553 ? -2.250 16.481 -30.422 1.00 92.56 553 ASP A O 1
ATOM 4279 N N . LYS A 1 554 ? -4.463 16.836 -30.600 1.00 89.56 554 LYS A N 1
ATOM 4280 C CA . LYS A 1 554 ? -4.852 15.553 -30.010 1.00 89.56 554 LYS A CA 1
ATOM 4281 C C . LYS A 1 554 ? -4.269 14.344 -30.754 1.00 89.56 554 LYS A C 1
ATOM 4283 O O . LYS A 1 554 ? -3.922 13.363 -30.100 1.00 89.56 554 LYS A O 1
ATOM 4288 N N . ASN A 1 555 ? -4.123 14.407 -32.079 1.00 90.25 555 ASN A N 1
ATOM 4289 C CA . ASN A 1 555 ? -3.621 13.279 -32.869 1.00 90.25 555 ASN A CA 1
ATOM 4290 C C . ASN A 1 555 ? -2.129 13.048 -32.601 1.00 90.25 555 ASN A C 1
ATOM 4292 O O . ASN A 1 555 ? -1.704 11.911 -32.408 1.00 90.25 555 ASN A O 1
ATOM 4296 N N . ALA A 1 556 ? -1.343 14.127 -32.518 1.00 90.62 556 ALA A N 1
ATOM 4297 C CA . ALA A 1 556 ? 0.070 14.034 -32.154 1.00 90.62 556 ALA A CA 1
ATOM 4298 C C . ALA A 1 556 ? 0.262 13.502 -30.724 1.00 90.62 556 ALA A C 1
ATOM 4300 O O . ALA A 1 556 ? 1.136 12.663 -30.500 1.00 90.62 556 ALA A O 1
ATOM 4301 N N . LEU A 1 557 ? -0.572 13.933 -29.767 1.00 91.44 557 LEU A N 1
ATOM 4302 C CA . LEU A 1 557 ? -0.542 13.410 -28.396 1.00 91.44 557 LEU A CA 1
ATOM 4303 C C . LEU A 1 557 ? -0.881 11.914 -28.344 1.00 91.44 557 LEU A C 1
ATOM 4305 O O . LEU A 1 557 ? -0.168 11.151 -27.695 1.00 91.44 557 LEU A O 1
ATOM 4309 N N . GLN A 1 558 ? -1.925 11.479 -29.053 1.00 90.56 558 GLN A N 1
ATOM 4310 C CA . GLN A 1 558 ? -2.307 10.066 -29.120 1.00 90.56 558 GLN A CA 1
ATOM 4311 C C . GLN A 1 558 ? -1.202 9.209 -29.746 1.00 90.56 558 GLN A C 1
ATOM 4313 O O . GLN A 1 558 ? -0.815 8.208 -29.147 1.00 90.56 558 GLN A O 1
ATOM 4318 N N . ALA A 1 559 ? -0.611 9.646 -30.862 1.00 89.69 559 ALA A N 1
ATOM 4319 C CA . ALA A 1 559 ? 0.514 8.953 -31.490 1.00 89.69 559 ALA A CA 1
ATOM 4320 C C . ALA A 1 559 ? 1.740 8.864 -30.557 1.00 89.69 559 ALA A C 1
ATOM 4322 O O . ALA A 1 559 ? 2.395 7.824 -30.478 1.00 89.69 559 ALA A O 1
ATOM 4323 N N . MET A 1 560 ? 2.034 9.924 -29.794 1.00 91.38 560 MET A N 1
ATOM 4324 C CA . MET A 1 560 ? 3.095 9.906 -28.779 1.00 91.38 560 MET A CA 1
ATOM 4325 C C . MET A 1 560 ? 2.796 8.905 -27.652 1.00 91.38 560 MET A C 1
ATOM 4327 O O . MET A 1 560 ? 3.684 8.167 -27.221 1.00 91.38 560 MET A O 1
ATOM 4331 N N . PHE A 1 561 ? 1.550 8.854 -27.176 1.00 90.88 561 PHE A N 1
ATOM 4332 C CA . PHE A 1 561 ? 1.122 7.935 -26.120 1.00 90.88 561 PHE A CA 1
ATOM 4333 C C . PHE A 1 561 ? 1.079 6.476 -26.576 1.00 90.88 561 PHE A C 1
ATOM 4335 O O . PHE A 1 561 ? 1.361 5.586 -25.776 1.00 90.88 561 PHE A O 1
ATOM 4342 N N . GLU A 1 562 ? 0.766 6.213 -27.842 1.00 87.44 562 GLU A N 1
ATOM 4343 C CA . GLU A 1 562 ? 0.858 4.878 -28.436 1.00 87.44 562 GLU A CA 1
ATOM 4344 C C . GLU A 1 562 ? 2.306 4.395 -28.523 1.00 87.44 562 GLU A C 1
ATOM 4346 O O . GLU A 1 562 ? 2.590 3.255 -28.159 1.00 87.44 562 GLU A O 1
ATOM 4351 N N . LEU A 1 563 ? 3.248 5.270 -28.896 1.00 85.25 563 LEU A N 1
ATOM 4352 C CA . LEU A 1 563 ? 4.674 4.930 -28.868 1.00 85.25 563 LEU A CA 1
ATOM 4353 C C . LEU A 1 563 ? 5.166 4.634 -27.449 1.00 85.25 563 LEU A C 1
ATOM 4355 O O . LEU A 1 563 ? 5.912 3.678 -27.257 1.00 85.25 563 LEU A O 1
ATOM 4359 N N . ALA A 1 564 ? 4.702 5.380 -26.444 1.00 83.75 564 ALA A N 1
ATOM 4360 C CA . ALA A 1 564 ? 5.025 5.102 -25.042 1.00 83.75 564 ALA A CA 1
ATOM 4361 C C . ALA A 1 564 ? 4.482 3.744 -24.545 1.00 83.75 564 ALA A C 1
ATOM 4363 O O . ALA A 1 564 ? 4.983 3.204 -23.560 1.00 83.75 564 ALA A O 1
ATOM 4364 N N . LYS A 1 565 ? 3.454 3.199 -25.211 1.00 84.06 565 LYS A N 1
ATOM 4365 C CA . LYS A 1 565 ? 2.873 1.874 -24.936 1.00 84.06 565 LYS A CA 1
ATOM 4366 C C . LYS A 1 565 ? 3.532 0.747 -25.739 1.00 84.06 565 LYS A C 1
ATOM 4368 O O . LYS A 1 565 ? 3.235 -0.415 -25.475 1.00 84.06 565 LYS A O 1
ATOM 4373 N N . SER A 1 566 ? 4.384 1.074 -26.711 1.00 80.06 566 SER A N 1
ATOM 4374 C CA . SER A 1 566 ? 5.050 0.093 -27.569 1.00 80.06 566 SER A CA 1
ATOM 4375 C C . SER A 1 566 ? 6.171 -0.666 -26.842 1.00 80.06 566 SER A C 1
ATOM 4377 O O . SER A 1 566 ? 6.564 -0.322 -25.726 1.00 80.06 566 SER A O 1
ATOM 4379 N N . GLU A 1 567 ? 6.685 -1.725 -27.472 1.00 67.38 567 GLU A N 1
ATOM 4380 C CA . GLU A 1 567 ? 7.798 -2.526 -26.936 1.00 67.38 567 GLU A CA 1
ATOM 4381 C C . GLU A 1 567 ? 9.141 -1.774 -26.935 1.00 67.38 567 GLU A C 1
ATOM 4383 O O . GLU A 1 567 ? 10.052 -2.141 -26.187 1.00 67.38 567 GLU A O 1
ATOM 4388 N N . ASP A 1 568 ? 9.265 -0.710 -27.736 1.00 69.50 568 ASP A N 1
ATOM 4389 C CA . ASP A 1 568 ? 10.445 0.150 -27.767 1.00 69.50 568 ASP A CA 1
ATOM 4390 C C . ASP A 1 568 ? 10.423 1.115 -26.574 1.00 69.50 568 ASP A C 1
ATOM 4392 O O . ASP A 1 568 ? 9.662 2.083 -26.510 1.00 69.50 568 ASP A O 1
ATOM 4396 N N . LYS A 1 569 ? 11.291 0.840 -25.600 1.00 73.00 569 LYS A N 1
ATOM 4397 C CA . LYS A 1 569 ? 11.375 1.575 -24.334 1.00 73.00 569 LYS A CA 1
ATOM 4398 C C . LYS A 1 569 ? 12.403 2.698 -24.394 1.00 73.00 569 LYS A C 1
ATOM 4400 O O . LYS A 1 569 ? 12.536 3.467 -23.443 1.00 73.00 569 LYS A O 1
ATOM 4405 N N . THR A 1 570 ? 13.114 2.847 -25.507 1.00 74.00 570 THR A N 1
ATOM 4406 C CA . THR A 1 570 ? 14.100 3.917 -25.665 1.00 74.00 570 THR A CA 1
ATOM 4407 C C . THR A 1 570 ? 13.431 5.295 -25.779 1.00 74.00 570 THR A C 1
ATOM 4409 O O . THR A 1 570 ? 14.046 6.311 -25.464 1.00 74.00 570 THR A O 1
ATOM 4412 N N . VAL A 1 571 ? 12.148 5.374 -26.157 1.00 82.19 571 VAL A N 1
ATOM 4413 C CA . VAL A 1 571 ? 11.391 6.638 -26.294 1.00 82.19 571 VAL A CA 1
ATOM 4414 C C . VAL A 1 571 ? 10.941 7.249 -24.954 1.00 82.19 571 VAL A C 1
ATOM 4416 O O . VAL A 1 571 ? 10.589 8.428 -24.892 1.00 82.19 571 VAL A O 1
ATOM 4419 N N . LEU A 1 572 ? 10.970 6.477 -23.861 1.00 84.25 572 LEU A N 1
ATOM 4420 C CA . LEU A 1 572 ? 10.334 6.839 -22.589 1.00 84.25 572 LEU A CA 1
ATOM 4421 C C . LEU A 1 572 ? 10.854 8.150 -21.988 1.00 84.25 572 LEU A C 1
ATOM 4423 O O . LEU A 1 572 ? 10.066 8.977 -21.530 1.00 84.25 572 LEU A O 1
ATOM 4427 N N . PHE A 1 573 ? 12.170 8.371 -22.026 1.00 83.62 573 PHE A N 1
ATOM 4428 C CA . PHE A 1 573 ? 12.765 9.606 -21.513 1.00 83.62 573 PHE A CA 1
ATOM 4429 C C . PHE A 1 573 ? 12.337 10.834 -22.328 1.00 83.62 573 PHE A C 1
ATOM 4431 O O . PHE A 1 573 ? 12.009 11.866 -21.749 1.00 83.62 573 PHE A O 1
ATOM 4438 N N . ALA A 1 574 ? 12.267 10.714 -23.657 1.00 85.56 574 ALA A N 1
ATOM 4439 C CA . ALA A 1 574 ? 11.831 11.801 -24.531 1.00 85.56 574 ALA A CA 1
ATOM 4440 C C . ALA A 1 574 ? 10.358 12.171 -24.289 1.00 85.56 574 ALA A C 1
ATOM 4442 O O . ALA A 1 574 ? 10.030 13.355 -24.199 1.00 85.56 574 ALA A O 1
ATOM 4443 N N . VAL A 1 575 ? 9.484 11.172 -24.113 1.00 89.25 575 VAL A N 1
ATOM 4444 C CA . VAL A 1 575 ? 8.076 11.393 -23.736 1.00 89.25 575 VAL A CA 1
ATOM 4445 C C . VAL A 1 575 ? 7.990 12.060 -22.363 1.00 89.25 575 VAL A C 1
ATOM 4447 O O . VAL A 1 575 ? 7.303 13.067 -22.218 1.00 89.25 575 VAL A O 1
ATOM 4450 N N . GLY A 1 576 ? 8.725 11.551 -21.369 1.00 88.31 576 GLY A N 1
ATOM 4451 C CA . GLY A 1 576 ? 8.763 12.122 -20.021 1.00 88.31 576 GLY A CA 1
ATOM 4452 C C . GLY A 1 576 ? 9.225 13.581 -20.010 1.00 88.31 576 GLY A C 1
ATOM 4453 O O . GLY A 1 576 ? 8.552 14.424 -19.428 1.00 88.31 576 GLY A O 1
ATOM 4454 N N . SER A 1 577 ? 10.317 13.898 -20.711 1.00 88.31 577 SER A N 1
ATOM 4455 C CA . SER A 1 577 ? 10.844 15.263 -20.831 1.00 88.31 577 SER A CA 1
ATOM 4456 C C . SER A 1 577 ? 9.868 16.198 -21.547 1.00 88.31 577 SER A C 1
ATOM 4458 O O . SER A 1 577 ? 9.653 17.319 -21.096 1.00 88.31 577 SER A O 1
ATOM 4460 N N . THR A 1 578 ? 9.244 15.732 -22.633 1.00 90.00 578 THR A N 1
ATOM 4461 C CA . THR A 1 578 ? 8.211 16.490 -23.358 1.00 90.00 578 THR A CA 1
ATOM 4462 C C . THR A 1 578 ? 7.041 16.827 -22.435 1.00 90.00 578 THR A C 1
ATOM 4464 O O . THR A 1 578 ? 6.603 17.973 -22.378 1.00 90.00 578 THR A O 1
ATOM 4467 N N . LEU A 1 579 ? 6.566 15.850 -21.656 1.00 91.62 579 LEU A N 1
ATOM 4468 C CA . LEU A 1 579 ? 5.466 16.051 -20.717 1.00 91.62 579 LEU A CA 1
ATOM 4469 C C . LEU A 1 579 ? 5.847 16.989 -19.568 1.00 91.62 579 LEU A C 1
ATOM 4471 O O . LEU A 1 579 ? 5.077 17.899 -19.290 1.00 91.62 579 LEU A O 1
ATOM 4475 N N . VAL A 1 580 ? 7.030 16.840 -18.961 1.00 90.69 580 VAL A N 1
ATOM 4476 C CA . VAL A 1 580 ? 7.520 17.750 -17.904 1.00 90.69 580 VAL A CA 1
ATOM 4477 C C . VAL A 1 580 ? 7.575 19.198 -18.396 1.00 90.69 580 VAL A C 1
ATOM 4479 O O . VAL A 1 580 ? 7.185 20.109 -17.661 1.00 90.69 580 VAL A O 1
ATOM 4482 N N . ASN A 1 581 ? 8.014 19.409 -19.640 1.00 88.81 581 ASN A N 1
ATOM 4483 C CA . ASN A 1 581 ? 8.029 20.725 -20.272 1.00 88.81 581 ASN A CA 1
ATOM 4484 C C . ASN A 1 581 ? 6.608 21.255 -20.510 1.00 88.81 581 ASN A C 1
ATOM 4486 O O . ASN A 1 581 ? 6.326 22.410 -20.204 1.00 88.81 581 ASN A O 1
ATOM 4490 N N . CYS A 1 582 ? 5.691 20.416 -21.000 1.00 89.25 582 CYS A N 1
ATOM 4491 C CA . CYS A 1 582 ? 4.289 20.783 -21.210 1.00 89.25 582 CYS A CA 1
ATOM 4492 C C . CYS A 1 582 ? 3.513 21.035 -19.907 1.00 89.25 582 CYS A C 1
ATOM 4494 O O . CYS A 1 582 ? 2.535 21.781 -19.942 1.00 89.25 582 CYS A O 1
ATOM 4496 N N . THR A 1 583 ? 3.918 20.457 -18.774 1.00 88.00 583 THR A N 1
ATOM 4497 C CA . THR A 1 583 ? 3.279 20.656 -17.460 1.00 88.00 583 THR A CA 1
ATOM 4498 C C . THR A 1 583 ? 4.014 21.653 -16.562 1.00 88.00 583 THR A C 1
ATOM 4500 O O . THR A 1 583 ? 3.610 21.842 -15.416 1.00 88.00 583 THR A O 1
ATOM 4503 N N . ASN A 1 584 ? 5.091 22.278 -17.054 1.00 88.44 584 ASN A N 1
ATOM 4504 C CA . ASN A 1 584 ? 5.969 23.188 -16.307 1.00 88.44 584 ASN A CA 1
ATOM 4505 C C . ASN A 1 584 ? 6.383 22.628 -14.930 1.00 88.44 584 ASN A C 1
ATOM 4507 O O . ASN A 1 584 ? 6.370 23.331 -13.924 1.00 88.44 584 ASN A O 1
ATOM 4511 N N . SER A 1 585 ? 6.702 21.331 -14.869 1.00 84.38 585 SER A N 1
ATOM 4512 C CA . SER A 1 585 ? 6.980 20.618 -13.606 1.00 84.38 585 SER A CA 1
ATOM 4513 C C . SER A 1 585 ? 8.477 20.470 -13.293 1.00 84.38 585 SER A C 1
ATOM 4515 O O . SER A 1 585 ? 8.873 19.646 -12.461 1.00 84.38 585 SER A O 1
ATOM 4517 N N . TYR A 1 586 ? 9.320 21.236 -13.984 1.00 82.38 586 TYR A N 1
ATOM 4518 C CA . TYR A 1 586 ? 10.747 21.378 -13.697 1.00 82.38 586 TYR A CA 1
ATOM 4519 C C . TYR A 1 586 ? 10.973 22.373 -12.548 1.00 82.38 586 TYR A C 1
ATOM 4521 O O . TYR A 1 586 ? 10.141 23.246 -12.306 1.00 82.38 586 TYR A O 1
ATOM 4529 N N . ASP A 1 587 ? 12.080 22.232 -11.815 1.00 69.50 587 ASP A N 1
ATOM 4530 C CA . ASP A 1 587 ? 12.390 23.163 -10.726 1.00 69.50 587 ASP A CA 1
ATOM 4531 C C . ASP A 1 587 ? 12.945 24.462 -11.312 1.00 69.50 587 ASP A C 1
ATOM 4533 O O . ASP A 1 587 ? 13.892 24.448 -12.097 1.00 69.50 587 ASP A O 1
ATOM 4537 N N . VAL A 1 588 ? 12.339 25.585 -10.933 1.00 67.75 588 VAL A N 1
ATOM 4538 C CA . VAL A 1 588 ? 12.845 26.921 -11.247 1.00 67.75 588 VAL A CA 1
ATOM 4539 C C . VAL A 1 588 ? 13.437 27.476 -9.962 1.00 67.75 588 VAL A C 1
ATOM 4541 O O . VAL A 1 588 ? 12.706 27.741 -9.004 1.00 67.75 588 VAL A O 1
ATOM 4544 N N . GLU A 1 589 ? 14.758 27.638 -9.926 1.00 61.84 589 GLU A N 1
ATOM 4545 C CA . GLU A 1 589 ? 15.401 28.429 -8.880 1.00 61.84 589 GLU A CA 1
ATOM 4546 C C . GLU A 1 589 ? 14.915 29.867 -9.039 1.00 61.84 589 GLU A C 1
ATOM 4548 O O . GLU A 1 589 ? 15.313 30.567 -9.968 1.00 61.84 589 GLU A O 1
ATOM 4553 N N . LYS A 1 590 ? 13.993 30.297 -8.172 1.00 63.56 590 LYS A N 1
ATOM 4554 C CA . LYS A 1 590 ? 13.554 31.689 -8.153 1.00 63.56 590 LYS A CA 1
ATOM 4555 C C . LYS A 1 590 ? 14.707 32.520 -7.592 1.00 63.56 590 LYS A C 1
ATOM 4557 O O . LYS A 1 590 ? 15.037 32.335 -6.419 1.00 63.56 590 LYS A O 1
ATOM 4562 N N . PRO A 1 591 ? 15.338 33.398 -8.391 1.00 67.88 591 PRO A N 1
ATOM 4563 C CA . PRO A 1 591 ? 16.378 34.269 -7.870 1.00 67.88 591 PRO A CA 1
ATOM 4564 C C . PRO A 1 591 ? 15.791 35.162 -6.773 1.00 67.88 591 PRO A C 1
ATOM 4566 O O . PRO A 1 591 ? 14.639 35.594 -6.872 1.00 67.88 591 PRO A O 1
ATOM 4569 N N . ASP A 1 592 ? 16.579 35.420 -5.726 1.00 74.00 592 ASP A N 1
ATOM 4570 C CA . ASP A 1 592 ? 16.177 36.298 -4.624 1.00 74.00 592 ASP A CA 1
ATOM 4571 C C . ASP A 1 592 ? 15.692 37.644 -5.199 1.00 74.00 592 ASP A C 1
ATOM 4573 O O . ASP A 1 592 ? 16.409 38.241 -6.013 1.00 74.00 592 ASP A O 1
ATOM 4577 N N . PRO A 1 593 ? 14.497 38.135 -4.823 1.00 74.38 593 PRO A N 1
ATOM 4578 C CA . PRO A 1 593 ? 13.973 39.406 -5.316 1.00 74.38 593 PRO A CA 1
ATOM 4579 C C . PRO A 1 593 ? 14.972 40.568 -5.177 1.00 74.38 593 PRO A C 1
ATOM 4581 O O . PRO A 1 593 ? 15.057 41.396 -6.084 1.00 74.38 593 PRO A O 1
ATOM 4584 N N . GLN A 1 594 ? 15.798 40.591 -4.125 1.00 76.06 594 GLN A N 1
ATOM 4585 C CA . GLN A 1 594 ? 16.840 41.612 -3.947 1.00 76.06 594 GLN A CA 1
ATOM 4586 C C . GLN A 1 594 ? 17.969 41.475 -4.981 1.00 76.06 594 GLN A C 1
ATOM 4588 O O . GLN A 1 594 ? 18.464 42.467 -5.519 1.00 76.06 594 GLN A O 1
ATOM 4593 N N . MET A 1 595 ? 18.351 40.241 -5.319 1.00 67.56 595 MET A N 1
ATOM 4594 C CA . MET A 1 595 ? 19.362 39.950 -6.343 1.00 67.56 595 MET A CA 1
ATOM 4595 C C . MET A 1 595 ? 18.865 40.285 -7.752 1.00 67.56 595 MET A C 1
ATOM 4597 O O . MET A 1 595 ? 19.649 40.734 -8.588 1.00 67.56 595 MET A O 1
ATOM 4601 N N . VAL A 1 596 ? 17.567 40.124 -8.018 1.00 72.88 596 VAL A N 1
ATOM 4602 C CA . VAL A 1 596 ? 16.945 40.521 -9.291 1.00 72.88 596 VAL A CA 1
ATOM 4603 C C . VAL A 1 596 ? 16.954 42.041 -9.457 1.00 72.88 596 VAL A C 1
ATOM 4605 O O . VAL A 1 596 ? 17.268 42.539 -10.538 1.00 72.88 596 VAL A O 1
ATOM 4608 N N . GLU A 1 597 ? 16.644 42.795 -8.401 1.00 74.06 597 GLU A N 1
ATOM 4609 C CA . GLU A 1 597 ? 16.713 44.261 -8.423 1.00 74.06 597 GLU A CA 1
ATOM 4610 C C . GLU A 1 597 ? 18.149 44.764 -8.629 1.00 74.06 597 GLU A C 1
ATOM 4612 O O . GLU A 1 597 ? 18.378 45.661 -9.447 1.00 74.06 597 GLU A O 1
ATOM 4617 N N . LEU A 1 598 ? 19.133 44.127 -7.983 1.00 75.44 598 LEU A N 1
ATOM 4618 C CA . LEU A 1 598 ? 20.555 44.410 -8.193 1.00 75.44 598 LEU A CA 1
ATOM 4619 C C . LEU A 1 598 ? 21.019 44.066 -9.615 1.00 75.44 598 LEU A C 1
ATOM 4621 O O . LEU A 1 598 ? 21.761 44.846 -10.210 1.00 75.44 598 LEU A O 1
ATOM 4625 N N . ALA A 1 599 ? 20.565 42.950 -10.193 1.00 72.69 599 ALA A N 1
ATOM 4626 C CA . ALA A 1 599 ? 20.878 42.572 -11.572 1.00 72.69 599 ALA A CA 1
ATOM 4627 C C . ALA A 1 599 ? 20.298 43.574 -12.585 1.00 72.69 599 ALA A C 1
ATOM 4629 O O . ALA A 1 599 ? 21.012 44.007 -13.495 1.00 72.69 599 ALA A O 1
ATOM 4630 N N . LYS A 1 600 ? 19.051 44.028 -12.377 1.00 77.12 600 LYS A N 1
ATOM 4631 C CA . LYS A 1 600 ? 18.422 45.098 -13.174 1.00 77.12 600 LYS A CA 1
ATOM 4632 C C . LYS A 1 600 ? 19.200 46.411 -13.068 1.00 77.12 600 LYS A C 1
ATOM 4634 O O . LYS A 1 600 ? 19.431 47.066 -14.084 1.00 77.12 600 LYS A O 1
ATOM 4639 N N . TYR A 1 601 ? 19.658 46.770 -11.868 1.00 78.19 601 TYR A N 1
ATOM 4640 C CA . TYR A 1 601 ? 20.489 47.956 -11.641 1.00 78.19 601 TYR A CA 1
ATOM 4641 C C . TYR A 1 601 ? 21.877 47.835 -12.298 1.00 78.19 601 TYR A C 1
ATOM 4643 O O . TYR A 1 601 ? 22.365 48.781 -12.917 1.00 78.19 601 TYR A O 1
ATOM 4651 N N . ALA A 1 602 ? 22.488 46.647 -12.238 1.00 78.31 602 ALA A N 1
ATOM 4652 C CA . ALA A 1 602 ? 23.781 46.328 -12.844 1.00 78.31 602 ALA A CA 1
ATOM 4653 C C . ALA A 1 602 ? 23.721 46.092 -14.368 1.00 78.31 602 ALA A C 1
ATOM 4655 O O . ALA A 1 602 ? 24.756 45.808 -14.974 1.00 78.31 602 ALA A O 1
ATOM 4656 N N . LYS A 1 603 ? 22.535 46.199 -14.994 1.00 77.31 603 LYS A N 1
ATOM 4657 C CA . LYS A 1 603 ? 22.273 45.840 -16.403 1.00 77.31 603 LYS A CA 1
ATOM 4658 C C . LYS A 1 603 ? 22.720 44.415 -16.757 1.00 77.31 603 LYS A C 1
ATOM 4660 O O . LYS A 1 603 ? 23.080 44.145 -17.903 1.00 77.31 603 LYS A O 1
ATOM 4665 N N . GLN A 1 604 ? 22.732 43.516 -15.777 1.00 72.56 604 GLN A N 1
ATOM 4666 C CA . GLN A 1 604 ? 22.940 42.097 -16.028 1.00 72.56 604 GLN A CA 1
ATOM 4667 C C . GLN A 1 604 ? 21.647 41.475 -16.550 1.00 72.56 604 GLN A C 1
ATOM 4669 O O . GLN A 1 604 ? 20.548 41.940 -16.248 1.00 72.56 604 GLN A O 1
ATOM 4674 N N . HIS A 1 605 ? 21.801 40.444 -17.377 1.00 67.56 605 HIS A N 1
ATOM 4675 C CA . HIS A 1 605 ? 20.686 39.754 -18.009 1.00 67.56 605 HIS A CA 1
ATOM 4676 C C . HIS A 1 605 ? 19.778 39.102 -16.959 1.00 67.56 605 HIS A C 1
ATOM 4678 O O . HIS A 1 605 ? 20.266 38.343 -16.122 1.00 67.56 605 HIS A O 1
ATOM 4684 N N . VAL A 1 606 ? 18.478 39.399 -17.002 1.00 67.75 606 VAL A N 1
ATOM 4685 C CA . VAL A 1 606 ? 17.474 38.809 -16.107 1.00 67.75 606 VAL A CA 1
ATOM 4686 C C . VAL A 1 606 ? 16.601 37.870 -16.935 1.00 67.75 606 VAL A C 1
ATOM 4688 O O . VAL A 1 606 ? 15.998 38.340 -17.897 1.00 67.75 606 VAL A O 1
ATOM 4691 N N . PRO A 1 607 ? 16.512 36.578 -16.579 1.00 68.44 607 PRO A N 1
ATOM 4692 C CA . PRO A 1 607 ? 15.629 35.645 -17.266 1.00 68.44 607 PRO A CA 1
ATOM 4693 C C . PRO A 1 607 ? 14.170 36.115 -17.204 1.00 68.44 607 PRO A C 1
ATOM 4695 O O . PRO A 1 607 ? 13.651 36.391 -16.120 1.00 68.44 607 PRO A O 1
ATOM 4698 N N . GLU A 1 608 ? 13.510 36.198 -18.358 1.00 70.75 608 GLU A N 1
ATOM 4699 C CA . GLU A 1 608 ? 12.091 36.554 -18.459 1.00 70.75 608 GLU A CA 1
ATOM 4700 C C . GLU A 1 608 ? 11.222 35.303 -18.653 1.00 70.75 608 GLU A C 1
ATOM 4702 O O . GLU A 1 608 ? 11.522 34.440 -19.484 1.00 70.75 608 GLU A O 1
ATOM 4707 N N . GLU A 1 609 ? 10.126 35.207 -17.893 1.00 71.81 609 GLU A N 1
ATOM 4708 C CA . GLU A 1 609 ? 9.129 34.143 -18.049 1.00 71.81 609 GLU A CA 1
ATOM 4709 C C . GLU A 1 609 ? 8.156 34.453 -19.195 1.00 71.81 609 GLU A C 1
ATOM 4711 O O . GLU A 1 609 ? 7.696 35.584 -19.372 1.00 71.81 609 GLU A O 1
ATOM 4716 N N . HIS A 1 610 ? 7.790 33.425 -19.963 1.00 78.38 610 HIS A N 1
ATOM 4717 C CA . HIS A 1 610 ? 6.847 33.577 -21.064 1.00 78.38 610 HIS A CA 1
ATOM 4718 C C . HIS A 1 610 ? 5.394 33.727 -20.558 1.00 78.38 610 HIS A C 1
ATOM 4720 O O . HIS A 1 610 ? 4.960 32.937 -19.717 1.00 78.38 610 HIS A O 1
ATOM 4726 N N . PRO A 1 611 ? 4.557 34.621 -21.130 1.00 81.38 611 PRO A N 1
ATOM 4727 C CA . PRO A 1 611 ? 3.160 34.799 -20.704 1.00 81.38 611 PRO A CA 1
ATOM 4728 C C . PRO A 1 611 ? 2.301 33.521 -20.736 1.00 81.38 611 PRO A C 1
ATOM 4730 O O . PRO A 1 611 ? 1.431 33.321 -19.890 1.00 81.38 611 PRO A O 1
ATOM 4733 N N . LYS A 1 612 ? 2.553 32.633 -21.708 1.00 82.44 612 LYS A N 1
ATOM 4734 C CA . LYS A 1 612 ? 1.862 31.331 -21.857 1.00 82.44 612 LYS A CA 1
ATOM 4735 C C . LYS A 1 612 ? 2.316 30.255 -20.859 1.00 82.44 612 LYS A C 1
ATOM 4737 O O . LYS A 1 612 ? 1.739 29.171 -20.829 1.00 82.44 612 LYS A O 1
ATOM 4742 N N . ASP A 1 613 ? 3.322 30.540 -20.038 1.00 84.69 613 ASP A N 1
ATOM 4743 C CA . ASP A 1 613 ? 3.755 29.667 -18.943 1.00 84.69 613 ASP A CA 1
ATOM 4744 C C . ASP A 1 613 ? 3.131 30.043 -17.588 1.00 84.69 613 ASP A C 1
ATOM 4746 O O . ASP A 1 613 ? 3.384 29.374 -16.587 1.00 84.69 613 ASP A O 1
ATOM 4750 N N . ALA A 1 614 ? 2.235 31.039 -17.567 1.00 85.31 614 ALA A N 1
ATOM 4751 C CA . ALA A 1 614 ? 1.465 31.396 -16.382 1.00 85.31 614 ALA A CA 1
ATOM 4752 C C . ALA A 1 614 ? 0.512 30.261 -15.928 1.00 85.31 614 ALA A C 1
ATOM 4754 O O . ALA A 1 614 ? -0.006 29.514 -16.770 1.00 85.31 614 ALA A O 1
ATOM 4755 N N . PRO A 1 615 ? 0.184 30.166 -14.619 1.00 84.44 615 PRO A N 1
ATOM 4756 C CA . PRO A 1 615 ? -0.573 29.044 -14.047 1.00 84.44 615 PRO A CA 1
ATOM 4757 C C . PRO A 1 615 ? -1.905 28.735 -14.748 1.00 84.44 615 PRO A C 1
ATOM 4759 O O . PRO A 1 615 ? -2.235 27.571 -14.948 1.00 84.44 615 PRO A O 1
ATOM 4762 N N . ALA A 1 616 ? -2.638 29.760 -15.197 1.00 87.31 616 ALA A N 1
ATOM 4763 C CA . ALA A 1 616 ? -3.925 29.590 -15.877 1.00 87.31 616 ALA A CA 1
ATOM 4764 C C . ALA A 1 616 ? -3.814 28.885 -17.246 1.00 87.31 616 ALA A C 1
ATOM 4766 O O . ALA A 1 616 ? -4.736 28.184 -17.663 1.00 87.31 616 ALA A O 1
ATOM 4767 N N . PHE A 1 617 ? -2.701 29.068 -17.966 1.00 88.12 617 PHE A N 1
ATOM 4768 C CA . PHE A 1 617 ? -2.445 28.360 -19.226 1.00 88.12 617 PHE A CA 1
ATOM 4769 C C . PHE A 1 617 ? -1.980 26.929 -18.962 1.00 88.12 617 PHE A C 1
ATOM 4771 O O . PHE A 1 617 ? -2.454 26.001 -19.616 1.00 88.12 617 PHE A O 1
ATOM 4778 N N . VAL A 1 618 ? -1.130 26.735 -17.949 1.00 87.94 618 VAL A N 1
ATOM 4779 C CA . VAL A 1 618 ? -0.694 25.402 -17.505 1.00 87.94 618 VAL A CA 1
ATOM 4780 C C . VAL A 1 618 ? -1.895 24.543 -17.103 1.00 87.94 618 VAL A C 1
ATOM 4782 O O . VAL A 1 618 ? -1.989 23.386 -17.501 1.00 87.94 618 VAL A O 1
ATOM 4785 N N . GLU A 1 619 ? -2.861 25.118 -16.388 1.00 87.31 619 GLU A N 1
ATOM 4786 C CA . GLU A 1 619 ? -4.084 24.427 -15.981 1.00 87.31 619 GLU A CA 1
ATOM 4787 C C . GLU A 1 619 ? -4.913 23.944 -17.183 1.00 87.31 619 GLU A C 1
ATOM 4789 O O . GLU A 1 619 ? -5.325 22.784 -17.235 1.00 87.31 619 GLU A O 1
ATOM 4794 N N . LYS A 1 620 ? -5.082 24.793 -18.206 1.00 88.81 620 LYS A N 1
ATOM 4795 C CA . LYS A 1 620 ? -5.756 24.416 -19.462 1.00 88.81 620 LYS A CA 1
ATOM 4796 C C . LYS A 1 620 ? -4.995 23.332 -20.224 1.00 88.81 620 LYS A C 1
ATOM 4798 O O . LYS A 1 620 ? -5.620 22.438 -20.795 1.00 88.81 620 LYS A O 1
ATOM 4803 N N . ARG A 1 621 ? -3.658 23.387 -20.229 1.00 91.88 621 ARG A N 1
ATOM 4804 C CA . ARG A 1 621 ? -2.818 22.342 -20.831 1.00 91.88 621 ARG A CA 1
ATOM 4805 C C . ARG A 1 621 ? -2.999 21.000 -20.124 1.00 91.88 621 ARG A C 1
ATOM 4807 O O . ARG A 1 621 ? -3.170 19.987 -20.797 1.00 91.88 621 ARG A O 1
ATOM 4814 N N . LEU A 1 622 ? -3.014 20.990 -18.790 1.00 90.38 622 LEU A N 1
ATOM 4815 C CA . LEU A 1 622 ? -3.211 19.778 -17.989 1.00 90.38 622 LEU A CA 1
ATOM 4816 C C . LEU A 1 622 ? -4.560 19.106 -18.283 1.00 90.38 622 LEU A C 1
ATOM 4818 O O . LEU A 1 622 ? -4.591 17.896 -18.495 1.00 90.38 622 LEU A O 1
ATOM 4822 N N . MET A 1 623 ? -5.642 19.883 -18.392 1.00 89.94 623 MET A N 1
ATOM 4823 C CA . MET A 1 623 ? -6.968 19.360 -18.759 1.00 89.94 623 MET A CA 1
ATOM 4824 C C . MET A 1 623 ? -6.954 18.675 -20.131 1.00 89.94 623 MET A C 1
ATOM 4826 O O . MET A 1 623 ? -7.391 17.535 -20.270 1.00 89.94 623 MET A O 1
ATOM 4830 N N . ARG A 1 624 ? -6.365 19.325 -21.142 1.00 90.62 624 ARG A N 1
ATOM 4831 C CA . ARG A 1 624 ? -6.250 18.756 -22.496 1.00 90.62 624 ARG A CA 1
ATOM 4832 C C . ARG A 1 624 ? -5.399 17.479 -22.523 1.00 90.62 624 ARG A C 1
ATOM 4834 O O . ARG A 1 624 ? -5.722 16.542 -23.251 1.00 90.62 624 ARG A O 1
ATOM 4841 N N . LEU A 1 625 ? -4.334 17.415 -21.720 1.00 91.81 625 LEU A N 1
ATOM 4842 C CA . LEU A 1 625 ? -3.503 16.212 -21.580 1.00 91.81 625 LEU A CA 1
ATOM 4843 C C . LEU A 1 625 ? -4.265 15.055 -20.912 1.00 91.81 625 LEU A C 1
ATOM 4845 O O . LEU A 1 625 ? -4.119 13.904 -21.334 1.00 91.81 625 LEU A O 1
ATOM 4849 N N . LEU A 1 626 ? -5.094 15.346 -19.903 1.00 90.62 626 LEU A N 1
ATOM 4850 C CA . LEU A 1 626 ? -5.974 14.361 -19.264 1.00 90.62 626 LEU A CA 1
ATOM 4851 C C . LEU A 1 626 ? -7.002 13.802 -20.254 1.00 90.62 626 LEU A C 1
ATOM 4853 O O . LEU A 1 626 ? -7.121 12.580 -20.369 1.00 90.62 626 LEU A O 1
ATOM 4857 N N . ASP A 1 627 ? -7.651 14.668 -21.036 1.00 89.06 627 ASP A N 1
ATOM 4858 C CA . ASP A 1 627 ? -8.613 14.283 -22.081 1.00 89.06 627 ASP A CA 1
ATOM 4859 C C . ASP A 1 627 ? -7.978 13.462 -23.216 1.00 89.06 627 ASP A C 1
ATOM 4861 O O . ASP A 1 627 ? -8.643 12.657 -23.880 1.00 89.06 627 ASP A O 1
ATOM 4865 N N . ALA A 1 628 ? -6.679 13.653 -23.461 1.00 89.75 628 ALA A N 1
ATOM 4866 C CA . ALA A 1 628 ? -5.904 12.870 -24.419 1.00 89.75 628 ALA A CA 1
ATOM 4867 C C . ALA A 1 628 ? -5.447 11.502 -23.863 1.00 89.75 628 ALA A C 1
ATOM 4869 O O . ALA A 1 628 ? -4.965 10.668 -24.630 1.00 89.75 628 ALA A O 1
ATOM 4870 N N . GLY A 1 629 ? -5.625 11.237 -22.562 1.00 89.50 629 GLY A N 1
ATOM 4871 C CA . GLY A 1 629 ? -5.332 9.943 -21.936 1.00 89.50 629 GLY A CA 1
ATOM 4872 C C . GLY A 1 629 ? -3.892 9.768 -21.439 1.00 89.50 629 GLY A C 1
ATOM 4873 O O . GLY A 1 629 ? -3.403 8.632 -21.394 1.00 89.50 629 GLY A O 1
ATOM 4874 N N . VAL A 1 630 ? -3.221 10.859 -21.041 1.00 92.75 630 VAL A N 1
ATOM 4875 C CA . VAL A 1 630 ? -1.821 10.859 -20.562 1.00 92.75 630 VAL A CA 1
ATOM 4876 C C . VAL A 1 630 ? -1.564 9.860 -19.426 1.00 92.75 630 VAL A C 1
ATOM 4878 O O . VAL A 1 630 ? -0.534 9.187 -19.420 1.00 92.75 630 VAL A O 1
ATOM 4881 N N . VAL A 1 631 ? -2.511 9.682 -18.496 1.00 91.62 631 VAL A N 1
ATOM 4882 C CA . VAL A 1 631 ? -2.335 8.793 -17.333 1.00 91.62 631 VAL A CA 1
ATOM 4883 C C . VAL A 1 631 ? -2.179 7.343 -17.782 1.00 91.62 631 VAL A C 1
ATOM 4885 O O . VAL A 1 631 ? -1.300 6.643 -17.288 1.00 91.62 631 VAL A O 1
ATOM 4888 N N . THR A 1 632 ? -2.964 6.892 -18.767 1.00 91.06 632 THR A N 1
ATOM 4889 C CA . THR A 1 632 ? -2.846 5.519 -19.288 1.00 91.06 632 THR A CA 1
ATOM 4890 C C . THR A 1 632 ? -1.477 5.250 -19.909 1.00 91.06 632 THR A C 1
ATOM 4892 O O . THR A 1 632 ? -0.956 4.143 -19.772 1.00 91.06 632 THR A O 1
ATOM 4895 N N . ALA A 1 633 ? -0.881 6.255 -20.562 1.00 89.62 633 ALA A N 1
ATOM 4896 C CA . ALA A 1 633 ? 0.466 6.164 -21.107 1.00 89.62 633 ALA A CA 1
ATOM 4897 C C . ALA A 1 633 ? 1.488 6.056 -19.970 1.00 89.62 633 ALA A C 1
ATOM 4899 O O . ALA A 1 633 ? 2.212 5.066 -19.913 1.00 89.62 633 ALA A O 1
ATOM 4900 N N . LEU A 1 634 ? 1.460 6.982 -19.003 1.00 89.81 634 LEU A N 1
ATOM 4901 C CA . LEU A 1 634 ? 2.363 6.975 -17.843 1.00 89.81 634 LEU A CA 1
ATOM 4902 C C . LEU A 1 634 ? 2.279 5.666 -17.043 1.00 89.81 634 LEU A C 1
ATOM 4904 O O . LEU A 1 634 ? 3.299 5.105 -16.653 1.00 89.81 634 LEU A O 1
ATOM 4908 N N . VAL A 1 635 ? 1.076 5.123 -16.844 1.00 89.38 635 VAL A N 1
ATOM 4909 C CA . VAL A 1 635 ? 0.876 3.837 -16.161 1.00 89.38 635 VAL A CA 1
ATOM 4910 C C . VAL A 1 635 ? 1.544 2.687 -16.923 1.00 89.38 635 VAL A C 1
ATOM 4912 O O . VAL A 1 635 ? 2.112 1.796 -16.293 1.00 89.38 635 VAL A O 1
ATOM 4915 N N . CYS A 1 636 ? 1.506 2.685 -18.259 1.00 84.75 636 CYS A N 1
ATOM 4916 C CA . CYS A 1 636 ? 2.211 1.679 -19.062 1.00 84.75 636 CYS A CA 1
ATOM 4917 C C . CYS A 1 636 ? 3.734 1.848 -18.978 1.00 84.75 636 CYS A C 1
ATOM 4919 O O . CYS A 1 636 ? 4.442 0.851 -18.848 1.00 84.75 636 CYS A O 1
ATOM 4921 N N . MET A 1 637 ? 4.223 3.093 -18.955 1.00 83.31 637 MET A N 1
ATOM 4922 C CA . MET A 1 637 ? 5.650 3.390 -18.786 1.00 83.31 637 MET A CA 1
ATOM 4923 C C . MET A 1 637 ? 6.193 2.865 -17.448 1.00 83.31 637 MET A C 1
ATOM 4925 O O . MET A 1 637 ? 7.307 2.356 -17.399 1.00 83.31 637 MET A O 1
ATOM 4929 N N . VAL A 1 638 ? 5.401 2.950 -16.371 1.00 81.88 638 VAL A N 1
ATOM 4930 C CA . VAL A 1 638 ? 5.805 2.490 -15.029 1.00 81.88 638 VAL A CA 1
ATOM 4931 C C . VAL A 1 638 ? 5.668 0.975 -14.854 1.00 81.88 638 VAL A C 1
ATOM 4933 O O . VAL A 1 638 ? 6.505 0.362 -14.200 1.00 81.88 638 VAL A O 1
ATOM 4936 N N . LYS A 1 639 ? 4.629 0.347 -15.427 1.00 71.38 639 LYS A N 1
ATOM 4937 C CA . LYS A 1 639 ? 4.396 -1.109 -15.307 1.00 71.38 639 LYS A CA 1
ATOM 4938 C C . LYS A 1 639 ? 5.525 -1.953 -15.900 1.00 71.38 639 LYS A C 1
ATOM 4940 O O . LYS A 1 639 ? 5.743 -3.076 -15.457 1.00 71.38 639 LYS A O 1
ATOM 4945 N N . ASN A 1 640 ? 6.202 -1.433 -16.916 1.00 63.41 640 ASN A N 1
ATOM 4946 C CA . ASN A 1 640 ? 7.259 -2.141 -17.614 1.00 63.41 640 ASN A CA 1
ATOM 4947 C C . ASN A 1 640 ? 8.602 -1.870 -16.927 1.00 63.41 640 ASN A C 1
ATOM 4949 O O . ASN A 1 640 ? 9.334 -0.968 -17.335 1.00 63.41 640 ASN A O 1
ATOM 4953 N N . GLU A 1 641 ? 8.946 -2.674 -15.915 1.00 54.12 641 GLU A N 1
ATOM 4954 C CA . GLU A 1 641 ? 10.276 -2.658 -15.294 1.00 54.12 641 GLU A CA 1
ATOM 4955 C C . GLU A 1 641 ? 11.350 -2.910 -16.357 1.00 54.12 641 GLU A C 1
ATOM 4957 O O . GLU A 1 641 ? 11.590 -4.031 -16.801 1.00 54.12 641 GLU A O 1
ATOM 4962 N N . SER A 1 642 ? 11.973 -1.838 -16.821 1.00 56.72 642 SER A N 1
ATOM 4963 C CA . SER A 1 642 ? 13.026 -1.876 -17.822 1.00 56.72 642 SER A CA 1
ATOM 4964 C C . SER A 1 642 ? 14.185 -1.014 -17.355 1.00 56.72 642 SER A C 1
ATOM 4966 O O . SER A 1 642 ? 13.959 -0.001 -16.692 1.00 56.72 642 SER A O 1
ATOM 4968 N N . PRO A 1 643 ? 15.428 -1.368 -17.699 1.00 50.09 643 PRO A N 1
ATOM 4969 C CA . PRO A 1 643 ? 16.596 -0.555 -17.368 1.00 50.09 643 PRO A CA 1
ATOM 4970 C C . PRO A 1 643 ? 16.560 0.789 -18.107 1.00 50.09 643 PRO A C 1
ATOM 4972 O O . PRO A 1 643 ? 17.176 1.748 -17.658 1.00 50.09 643 PRO A O 1
ATOM 4975 N N . ALA A 1 644 ? 15.818 0.869 -19.222 1.00 51.69 644 ALA A N 1
ATOM 4976 C CA . ALA A 1 644 ? 15.578 2.088 -19.981 1.00 51.69 644 ALA A CA 1
ATOM 4977 C C . ALA A 1 644 ? 14.790 3.125 -19.161 1.00 51.69 644 ALA A C 1
ATOM 4979 O O . ALA A 1 644 ? 14.888 4.323 -19.425 1.00 51.69 644 ALA A O 1
ATOM 4980 N N . LEU A 1 645 ? 14.061 2.685 -18.126 1.00 63.44 645 LEU A N 1
ATOM 4981 C CA . LEU A 1 645 ? 13.439 3.557 -17.138 1.00 63.44 645 LEU A CA 1
ATOM 4982 C C . LEU A 1 645 ? 14.488 4.033 -16.121 1.00 63.44 645 LEU A C 1
ATOM 4984 O O . LEU A 1 645 ? 14.538 3.573 -14.974 1.00 63.44 645 LEU A O 1
ATOM 4988 N N . THR A 1 646 ? 15.331 4.962 -16.567 1.00 69.25 646 THR A N 1
ATOM 4989 C CA . THR A 1 646 ? 16.338 5.631 -15.735 1.00 69.25 646 THR A CA 1
ATOM 4990 C C . THR A 1 646 ? 15.692 6.349 -14.549 1.00 69.25 646 THR A C 1
ATOM 4992 O O . THR A 1 646 ? 14.526 6.744 -14.601 1.00 69.25 646 THR A O 1
ATOM 4995 N N . GLU A 1 647 ? 16.456 6.566 -13.476 1.00 74.06 647 GLU A N 1
ATOM 4996 C CA . GLU A 1 647 ? 15.989 7.319 -12.299 1.00 74.06 647 GLU A CA 1
ATOM 4997 C C . GLU A 1 647 ? 15.463 8.713 -12.686 1.00 74.06 647 GLU A C 1
ATOM 4999 O O . GLU A 1 647 ? 14.399 9.119 -12.231 1.00 74.06 647 GLU A O 1
ATOM 5004 N N . ALA A 1 648 ? 16.118 9.389 -13.634 1.00 79.81 648 ALA A N 1
ATOM 5005 C CA . ALA A 1 648 ? 15.656 10.670 -14.174 1.00 79.81 648 ALA A CA 1
ATOM 5006 C C . ALA A 1 648 ? 14.303 10.572 -14.911 1.00 79.81 648 ALA A C 1
ATOM 5008 O O . ALA A 1 648 ? 13.475 11.484 -14.836 1.00 79.81 648 ALA A O 1
ATOM 5009 N N . CYS A 1 649 ? 14.040 9.464 -15.616 1.00 84.62 649 CYS A N 1
ATOM 5010 C CA . CYS A 1 649 ? 12.746 9.228 -16.258 1.00 84.62 649 CYS A CA 1
ATOM 5011 C C . CYS A 1 649 ? 11.645 8.980 -15.214 1.00 84.62 649 CYS A C 1
ATOM 5013 O O . CYS A 1 649 ? 10.566 9.563 -15.313 1.00 84.62 649 CYS A O 1
ATOM 5015 N N . ARG A 1 650 ? 11.927 8.187 -14.170 1.00 87.00 650 ARG A N 1
ATOM 5016 C CA . ARG A 1 650 ? 10.995 7.959 -13.048 1.00 87.00 650 ARG A CA 1
ATOM 5017 C C . ARG A 1 650 ? 10.657 9.253 -12.319 1.00 87.00 650 ARG A C 1
ATOM 5019 O O . ARG A 1 650 ? 9.500 9.481 -11.972 1.00 87.00 650 ARG A O 1
ATOM 5026 N N . GLU A 1 651 ? 11.646 10.111 -12.107 1.00 89.50 651 GLU A N 1
ATOM 5027 C CA . GLU A 1 651 ? 11.446 11.429 -11.517 1.00 89.50 651 GLU A CA 1
ATOM 5028 C C . GLU A 1 651 ? 10.564 12.314 -12.407 1.00 89.50 651 GLU A C 1
ATOM 5030 O O . GLU A 1 651 ? 9.611 12.922 -11.921 1.00 89.50 651 GLU A O 1
ATOM 5035 N N . SER A 1 652 ? 10.820 12.327 -13.718 1.00 88.81 652 SER A N 1
ATOM 5036 C CA . SER A 1 652 ? 10.002 13.061 -14.694 1.00 88.81 652 SER A CA 1
ATOM 5037 C C . SER A 1 652 ? 8.539 12.612 -14.654 1.00 88.81 652 SER A C 1
ATOM 5039 O O . SER A 1 652 ? 7.632 13.439 -14.586 1.00 88.81 652 SER A O 1
ATOM 5041 N N . ILE A 1 653 ? 8.296 11.299 -14.611 1.00 91.06 653 ILE A N 1
ATOM 5042 C CA . ILE A 1 653 ? 6.948 10.731 -14.492 1.00 91.06 653 ILE A CA 1
ATOM 5043 C C . ILE A 1 653 ? 6.292 11.151 -13.166 1.00 91.06 653 ILE A C 1
ATOM 5045 O O . ILE A 1 653 ? 5.134 11.568 -13.165 1.00 91.06 653 ILE A O 1
ATOM 5049 N N . ALA A 1 654 ? 7.019 11.091 -12.045 1.00 92.25 654 ALA A N 1
ATOM 5050 C CA . ALA A 1 654 ? 6.510 11.507 -10.736 1.00 92.25 654 ALA A CA 1
ATOM 5051 C C . ALA A 1 654 ? 6.123 12.998 -10.701 1.00 92.25 654 ALA A C 1
ATOM 5053 O O . ALA A 1 654 ? 5.070 13.347 -10.166 1.00 92.25 654 ALA A O 1
ATOM 5054 N N . ARG A 1 655 ? 6.932 13.871 -11.319 1.00 92.75 655 ARG A N 1
ATOM 5055 C CA . ARG A 1 655 ? 6.646 15.309 -11.470 1.00 92.75 655 ARG A CA 1
ATOM 5056 C C . ARG A 1 655 ? 5.358 15.547 -12.264 1.00 92.75 655 ARG A C 1
ATOM 5058 O O . ARG A 1 655 ? 4.509 16.320 -11.827 1.00 92.75 655 ARG A O 1
ATOM 5065 N N . VAL A 1 656 ? 5.183 14.845 -13.387 1.00 93.38 656 VAL A N 1
ATOM 5066 C CA . VAL A 1 656 ? 3.971 14.955 -14.217 1.00 93.38 656 VAL A CA 1
ATOM 5067 C C . VAL A 1 656 ? 2.740 14.459 -13.456 1.00 93.38 656 VAL A C 1
ATOM 5069 O O . VAL A 1 656 ? 1.725 15.148 -13.439 1.00 93.38 656 VAL A O 1
ATOM 5072 N N . PHE A 1 657 ? 2.818 13.317 -12.763 1.00 93.94 657 PHE A N 1
ATOM 5073 C CA . PHE A 1 657 ? 1.707 12.844 -11.929 1.00 93.94 657 PHE A CA 1
ATOM 5074 C C . PHE A 1 657 ? 1.313 13.857 -10.857 1.00 93.94 657 PHE A C 1
ATOM 5076 O O . PHE A 1 657 ? 0.122 14.093 -10.666 1.00 93.94 657 PHE A O 1
ATOM 5083 N N . LEU A 1 658 ? 2.292 14.468 -10.182 1.00 93.44 658 LEU A N 1
ATOM 5084 C CA . LEU A 1 658 ? 2.033 15.490 -9.175 1.00 93.44 658 LEU A CA 1
ATOM 5085 C C . LEU A 1 658 ? 1.282 16.689 -9.774 1.00 93.44 658 LEU A C 1
ATOM 5087 O O . LEU A 1 658 ? 0.314 17.152 -9.174 1.00 93.44 658 LEU A O 1
ATOM 5091 N N . ALA A 1 659 ? 1.669 17.147 -10.969 1.00 91.88 659 ALA A N 1
ATOM 5092 C CA . ALA A 1 659 ? 0.977 18.228 -11.671 1.00 91.88 659 ALA A CA 1
ATOM 5093 C C . ALA A 1 659 ? -0.475 17.864 -12.032 1.00 91.88 659 ALA A C 1
ATOM 5095 O O . ALA A 1 659 ? -1.373 18.683 -11.847 1.00 91.88 659 ALA A O 1
ATOM 5096 N N . LEU A 1 660 ? -0.723 16.623 -12.468 1.00 92.06 660 LEU A N 1
ATOM 5097 C CA . LEU A 1 660 ? -2.063 16.138 -12.830 1.00 92.06 660 LEU A CA 1
ATOM 5098 C C . LEU A 1 660 ? -3.019 16.031 -11.630 1.00 92.06 660 LEU A C 1
ATOM 5100 O O . LEU A 1 660 ? -4.227 16.127 -11.812 1.00 92.06 660 LEU A O 1
ATOM 5104 N N . VAL A 1 661 ? -2.507 15.837 -10.409 1.00 92.56 661 VAL A N 1
ATOM 5105 C CA . VAL A 1 661 ? -3.340 15.697 -9.195 1.00 92.56 661 VAL A CA 1
ATOM 5106 C C . VAL A 1 661 ? -3.461 16.982 -8.372 1.00 92.56 661 VAL A C 1
ATOM 5108 O O . VAL A 1 661 ? -4.044 16.959 -7.283 1.00 92.56 661 VAL A O 1
ATOM 5111 N N . MET A 1 662 ? -2.922 18.109 -8.851 1.00 89.38 662 MET A N 1
ATOM 5112 C CA . MET A 1 662 ? -3.040 19.395 -8.151 1.00 89.38 662 MET A CA 1
ATOM 5113 C C . MET A 1 662 ? -4.505 19.776 -7.930 1.00 89.38 662 MET A C 1
ATOM 5115 O O . MET A 1 662 ? -4.922 20.003 -6.789 1.00 89.38 662 MET A O 1
ATOM 5119 N N . ARG A 1 663 ? -5.299 19.752 -9.004 1.00 89.38 663 ARG A N 1
ATOM 5120 C CA . ARG A 1 663 ? -6.744 19.992 -8.971 1.00 89.38 663 ARG A CA 1
ATOM 5121 C C . ARG A 1 663 ? -7.469 18.822 -8.325 1.00 89.38 663 ARG A C 1
ATOM 5123 O O . ARG A 1 663 ? -7.153 17.670 -8.595 1.00 89.38 663 ARG A O 1
ATOM 5130 N N . GLN A 1 664 ? -8.449 19.112 -7.474 1.00 90.31 664 GLN A N 1
ATOM 5131 C CA . GLN A 1 664 ? -9.224 18.083 -6.774 1.00 90.31 664 GLN A CA 1
ATOM 5132 C C . GLN A 1 664 ? -10.146 17.289 -7.712 1.00 90.31 664 GLN A C 1
ATOM 5134 O O . GLN A 1 664 ? -10.257 16.076 -7.557 1.00 90.31 664 GLN A O 1
ATOM 5139 N N . GLU A 1 665 ? -10.755 17.954 -8.696 1.00 89.69 665 GLU A N 1
ATOM 5140 C CA . GLU A 1 665 ? -11.712 17.362 -9.648 1.00 89.69 665 GLU A CA 1
ATOM 5141 C C . GLU A 1 665 ? -11.077 16.264 -10.519 1.00 89.69 665 GLU A C 1
ATOM 5143 O O . GLU A 1 665 ? -11.695 15.234 -10.785 1.00 89.69 665 GLU A O 1
ATOM 5148 N N . ASP A 1 666 ? -9.807 16.435 -10.890 1.00 89.56 666 ASP A N 1
ATOM 5149 C CA . ASP A 1 666 ? -9.101 15.535 -11.808 1.00 89.56 666 ASP A CA 1
ATOM 5150 C C . ASP A 1 666 ? -8.620 14.237 -11.135 1.00 89.56 666 ASP A C 1
ATOM 5152 O O . ASP A 1 666 ? -8.361 13.231 -11.805 1.00 89.56 666 ASP A O 1
ATOM 5156 N N . ARG A 1 667 ? -8.526 14.218 -9.796 1.00 91.69 667 ARG A N 1
ATOM 5157 C CA . ARG A 1 667 ? -7.974 13.085 -9.026 1.00 91.69 667 ARG A CA 1
ATOM 5158 C C . ARG A 1 667 ? -8.764 11.799 -9.256 1.00 91.69 667 ARG A C 1
ATOM 5160 O O . ARG A 1 667 ? -8.158 10.736 -9.376 1.00 91.69 667 ARG A O 1
ATOM 5167 N N . GLY A 1 668 ? -10.090 11.895 -9.391 1.00 88.69 668 GLY A N 1
ATOM 5168 C CA . GLY A 1 668 ? -10.952 10.746 -9.686 1.00 88.69 668 GLY A CA 1
ATOM 5169 C C . GLY A 1 668 ? -10.617 10.092 -11.030 1.00 88.69 668 GLY A C 1
ATOM 5170 O O . GLY A 1 668 ? -10.472 8.871 -11.110 1.00 88.69 668 GLY A O 1
ATOM 5171 N N . THR A 1 669 ? -10.392 10.900 -12.070 1.00 90.25 669 THR A N 1
ATOM 5172 C CA . THR A 1 669 ? -9.996 10.428 -13.406 1.00 90.25 669 THR A CA 1
ATOM 5173 C C . THR A 1 669 ? -8.611 9.780 -13.382 1.00 90.25 669 THR A C 1
ATOM 5175 O O . THR A 1 669 ? -8.415 8.714 -13.971 1.00 90.25 669 THR A O 1
ATOM 5178 N N . VAL A 1 670 ? -7.654 10.369 -12.655 1.00 91.50 670 VAL A N 1
ATOM 5179 C CA . VAL A 1 670 ? -6.302 9.804 -12.494 1.00 91.50 670 VAL A CA 1
ATOM 5180 C C . VAL A 1 670 ? -6.348 8.440 -11.795 1.00 91.50 670 VAL A C 1
ATOM 5182 O O . VAL A 1 670 ? -5.662 7.507 -12.221 1.00 91.50 670 VAL A O 1
ATOM 5185 N N . VAL A 1 671 ? -7.180 8.288 -10.760 1.00 91.19 671 VAL A N 1
ATOM 5186 C CA . VAL A 1 671 ? -7.389 7.006 -10.067 1.00 91.19 671 VAL A CA 1
ATOM 5187 C C . VAL A 1 671 ? -8.035 5.977 -10.995 1.00 91.19 671 VAL A C 1
ATOM 5189 O O . VAL A 1 671 ? -7.511 4.868 -11.116 1.00 91.19 671 VAL A O 1
ATOM 5192 N N . ALA A 1 672 ? -9.102 6.347 -11.711 1.00 89.31 672 ALA A N 1
ATOM 5193 C CA . ALA A 1 672 ? -9.806 5.459 -12.638 1.00 89.31 672 ALA A CA 1
ATOM 5194 C C . ALA A 1 672 ? -8.902 4.945 -13.776 1.00 89.31 672 ALA A C 1
ATOM 5196 O O . ALA A 1 672 ? -9.000 3.787 -14.178 1.00 89.31 672 ALA A O 1
ATOM 5197 N N . GLN A 1 673 ? -7.967 5.774 -14.256 1.00 90.00 673 GLN A N 1
ATOM 5198 C CA . GLN A 1 673 ? -6.977 5.389 -15.271 1.00 90.00 673 GLN A CA 1
ATOM 5199 C C . GLN A 1 673 ? -5.781 4.594 -14.698 1.00 90.00 673 GLN A C 1
ATOM 5201 O O . GLN A 1 673 ? -4.869 4.223 -15.440 1.00 90.00 673 GLN A O 1
ATOM 5206 N N . GLY A 1 674 ? -5.779 4.284 -13.395 1.00 88.06 674 GLY A N 1
ATOM 5207 C CA . GLY A 1 674 ? -4.782 3.435 -12.737 1.00 88.06 674 GLY A CA 1
ATOM 5208 C C . GLY A 1 674 ? -3.558 4.170 -12.181 1.00 88.06 674 GLY A C 1
ATOM 5209 O O . GLY A 1 674 ? -2.567 3.514 -11.848 1.00 88.06 674 GLY A O 1
ATOM 5210 N N . GLY A 1 675 ? -3.607 5.501 -12.054 1.00 87.31 675 GLY A N 1
ATOM 5211 C CA . GLY A 1 675 ? -2.498 6.321 -11.553 1.00 87.31 675 GLY A CA 1
ATOM 5212 C C . GLY A 1 675 ? -2.071 5.970 -10.124 1.00 87.31 675 GLY A C 1
ATOM 5213 O O . GLY A 1 675 ? -0.876 5.895 -9.847 1.00 87.31 675 GLY A O 1
ATOM 5214 N N . GLY A 1 676 ? -3.025 5.635 -9.244 1.00 85.94 676 GLY A N 1
ATOM 5215 C CA . GLY A 1 676 ? -2.731 5.211 -7.868 1.00 85.94 676 GLY A CA 1
ATOM 5216 C C . GLY A 1 676 ? -1.826 3.974 -7.801 1.00 85.94 676 GLY A C 1
ATOM 5217 O O . GLY A 1 676 ? -0.878 3.941 -7.023 1.00 85.94 676 GLY A O 1
ATOM 5218 N N . LYS A 1 677 ? -2.039 2.992 -8.690 1.00 86.81 677 LYS A N 1
ATOM 5219 C CA . LYS A 1 677 ? -1.197 1.785 -8.781 1.00 86.81 677 LYS A CA 1
ATOM 5220 C C . LYS A 1 677 ? 0.221 2.101 -9.268 1.00 86.81 677 LYS A C 1
ATOM 5222 O O . LYS A 1 677 ? 1.165 1.464 -8.817 1.00 86.81 677 LYS A O 1
ATOM 5227 N N . ALA A 1 678 ? 0.367 3.029 -10.213 1.00 88.31 678 ALA A N 1
ATOM 5228 C CA . ALA A 1 678 ? 1.669 3.373 -10.785 1.00 88.31 678 ALA A CA 1
ATOM 5229 C C . ALA A 1 678 ? 2.525 4.229 -9.838 1.00 88.31 678 ALA A C 1
ATOM 5231 O O . ALA A 1 678 ? 3.746 4.134 -9.857 1.00 88.31 678 ALA A O 1
ATOM 5232 N N . LEU A 1 679 ? 1.908 5.041 -8.981 1.00 90.44 679 LEU A N 1
ATOM 5233 C CA . LEU A 1 679 ? 2.639 5.926 -8.077 1.00 90.44 679 LEU A CA 1
ATOM 5234 C C . LEU A 1 679 ? 3.355 5.204 -6.924 1.00 90.44 679 LEU A C 1
ATOM 5236 O O . LEU A 1 679 ? 4.382 5.693 -6.462 1.00 90.44 679 LEU A O 1
ATOM 5240 N N . ILE A 1 680 ? 2.861 4.045 -6.481 1.00 89.12 680 ILE A N 1
ATOM 5241 C CA . ILE A 1 680 ? 3.458 3.278 -5.374 1.00 89.12 680 ILE A CA 1
ATOM 5242 C C . ILE A 1 680 ? 4.926 2.891 -5.651 1.00 89.12 680 ILE A C 1
ATOM 5244 O O . ILE A 1 680 ? 5.786 3.306 -4.871 1.00 89.12 680 ILE A O 1
ATOM 5248 N N . PRO A 1 681 ? 5.265 2.191 -6.756 1.00 86.19 681 PRO A N 1
ATOM 5249 C CA . PRO A 1 681 ? 6.660 1.853 -7.050 1.00 86.19 681 PRO A CA 1
ATOM 5250 C C . PRO A 1 681 ? 7.533 3.092 -7.300 1.00 86.19 681 PRO A C 1
ATOM 5252 O O . PRO A 1 681 ? 8.720 3.087 -6.979 1.00 86.19 681 PRO A O 1
ATOM 5255 N N . LEU A 1 682 ? 6.960 4.189 -7.811 1.00 87.56 682 LEU A N 1
ATOM 5256 C CA . LEU A 1 682 ? 7.681 5.457 -7.986 1.00 87.56 682 LEU A CA 1
ATOM 5257 C C . LEU A 1 682 ? 8.003 6.158 -6.662 1.00 87.56 682 LEU A C 1
ATOM 5259 O O . LEU A 1 682 ? 8.936 6.957 -6.612 1.00 87.56 682 LEU A O 1
ATOM 5263 N N . ALA A 1 683 ? 7.242 5.891 -5.603 1.00 86.94 683 ALA A N 1
ATOM 5264 C CA . ALA A 1 683 ? 7.500 6.443 -4.281 1.00 86.94 683 ALA A CA 1
ATOM 5265 C C . ALA A 1 683 ? 8.540 5.625 -3.495 1.00 86.94 683 ALA A C 1
ATOM 5267 O O . ALA A 1 683 ? 9.166 6.147 -2.573 1.00 86.94 683 ALA A O 1
ATOM 5268 N N . THR A 1 684 ? 8.763 4.360 -3.864 1.00 82.88 684 THR A N 1
ATOM 5269 C CA . THR A 1 684 ? 9.783 3.497 -3.251 1.00 82.88 684 THR A CA 1
ATOM 5270 C C . THR A 1 684 ? 11.107 3.518 -4.014 1.00 82.88 684 THR A C 1
ATOM 5272 O O . THR A 1 684 ? 12.166 3.637 -3.395 1.00 82.88 684 THR A O 1
ATOM 5275 N N . GLU A 1 685 ? 11.067 3.435 -5.347 1.00 78.69 685 GLU A N 1
ATOM 5276 C CA . GLU A 1 685 ? 12.241 3.279 -6.213 1.00 78.69 685 GLU A CA 1
ATOM 5277 C C . GLU A 1 685 ? 12.422 4.448 -7.189 1.00 78.69 685 GLU A C 1
ATOM 5279 O O . GLU A 1 685 ? 12.056 4.380 -8.369 1.00 78.69 685 GLU A O 1
ATOM 5284 N N . ASN A 1 686 ? 13.021 5.533 -6.707 1.00 80.69 686 ASN A N 1
ATOM 5285 C CA . ASN A 1 686 ? 13.258 6.738 -7.500 1.00 80.69 686 ASN A CA 1
ATOM 5286 C C . ASN A 1 686 ? 14.422 7.562 -6.924 1.00 80.69 686 ASN A C 1
ATOM 5288 O O . ASN A 1 686 ? 14.995 7.190 -5.893 1.00 80.69 686 ASN A O 1
ATOM 5292 N N . THR A 1 687 ? 14.748 8.691 -7.555 1.00 84.19 687 THR A N 1
ATOM 5293 C CA . THR A 1 687 ? 15.580 9.730 -6.933 1.00 84.19 687 THR A CA 1
ATOM 5294 C C . THR A 1 687 ? 14.913 10.232 -5.654 1.00 84.19 687 THR A C 1
ATOM 5296 O O . THR A 1 687 ? 13.696 10.126 -5.502 1.00 84.19 687 THR A O 1
ATOM 5299 N N . ASP A 1 688 ? 15.675 10.788 -4.715 1.00 84.88 688 ASP A N 1
ATOM 5300 C CA . ASP A 1 688 ? 15.093 11.255 -3.450 1.00 84.88 688 ASP A CA 1
ATOM 5301 C C . ASP A 1 688 ? 14.045 12.356 -3.678 1.00 84.88 688 ASP A C 1
ATOM 5303 O O . ASP A 1 688 ? 12.969 12.316 -3.082 1.00 84.88 688 ASP A O 1
ATOM 5307 N N . MET A 1 689 ? 14.275 13.243 -4.653 1.00 85.94 689 MET A N 1
ATOM 5308 C CA . MET A 1 689 ? 13.269 14.213 -5.091 1.00 85.94 689 MET A CA 1
ATOM 5309 C C . MET A 1 689 ? 12.054 13.528 -5.734 1.00 85.94 689 MET A C 1
ATOM 5311 O O . MET A 1 689 ? 10.912 13.832 -5.390 1.00 85.94 689 MET A O 1
ATOM 5315 N N . GLY A 1 690 ? 12.273 12.562 -6.630 1.00 87.75 690 GLY A N 1
ATOM 5316 C CA . GLY A 1 690 ? 11.204 11.807 -7.283 1.00 87.75 690 GLY A CA 1
ATOM 5317 C C . GLY A 1 690 ? 10.317 11.043 -6.298 1.00 87.75 690 GLY A C 1
ATOM 5318 O O . GLY A 1 690 ? 9.095 11.053 -6.455 1.00 87.75 690 GLY A O 1
ATOM 5319 N N . LYS A 1 691 ? 10.903 10.455 -5.245 1.00 90.12 691 LYS A N 1
ATOM 5320 C CA . LYS A 1 691 ? 10.164 9.792 -4.158 1.00 90.12 691 LYS A CA 1
ATOM 5321 C C . LYS A 1 691 ? 9.250 10.774 -3.437 1.00 90.12 691 LYS A C 1
ATOM 5323 O O . LYS A 1 691 ? 8.074 10.473 -3.258 1.00 90.12 691 LYS A O 1
ATOM 5328 N N . VAL A 1 692 ? 9.759 11.958 -3.082 1.00 91.38 692 VAL A N 1
ATOM 5329 C CA . VAL A 1 692 ? 8.974 13.008 -2.411 1.00 91.38 692 VAL A CA 1
ATOM 5330 C C . VAL A 1 692 ? 7.813 13.471 -3.294 1.00 91.38 692 VAL A C 1
ATOM 5332 O O . VAL A 1 692 ? 6.676 13.525 -2.830 1.00 91.38 692 VAL A O 1
ATOM 5335 N N . LYS A 1 693 ? 8.049 13.739 -4.587 1.00 91.75 693 LYS A N 1
ATOM 5336 C CA . LYS A 1 693 ? 6.983 14.167 -5.517 1.00 91.75 693 LYS A CA 1
ATOM 5337 C C . LYS A 1 693 ? 5.925 13.075 -5.727 1.00 91.75 693 LYS A C 1
ATOM 5339 O O . LYS A 1 693 ? 4.731 13.375 -5.713 1.00 91.75 693 LYS A O 1
ATOM 5344 N N . ALA A 1 694 ? 6.339 11.814 -5.873 1.00 93.62 694 ALA A N 1
ATOM 5345 C CA . ALA A 1 694 ? 5.424 10.679 -6.007 1.00 93.62 694 ALA A CA 1
ATOM 5346 C C . ALA A 1 694 ? 4.608 10.442 -4.725 1.00 93.62 694 ALA A C 1
ATOM 5348 O O . ALA A 1 694 ? 3.391 10.265 -4.792 1.00 93.62 694 ALA A O 1
ATOM 5349 N N . ALA A 1 695 ? 5.251 10.495 -3.556 1.00 94.19 695 ALA A N 1
ATOM 5350 C CA . ALA A 1 695 ? 4.580 10.372 -2.267 1.00 94.19 695 ALA A CA 1
ATOM 5351 C C . ALA A 1 695 ? 3.580 11.516 -2.044 1.00 94.19 695 ALA A C 1
ATOM 5353 O O . ALA A 1 695 ? 2.471 11.276 -1.571 1.00 94.19 695 ALA A O 1
ATOM 5354 N N . GLN A 1 696 ? 3.921 12.745 -2.443 1.00 94.38 696 GLN A N 1
ATOM 5355 C CA . GLN A 1 696 ? 3.008 13.886 -2.358 1.00 94.38 696 GLN A CA 1
ATOM 5356 C C . GLN A 1 696 ? 1.778 13.698 -3.262 1.00 94.38 696 GLN A C 1
ATOM 5358 O O . GLN A 1 696 ? 0.650 13.995 -2.862 1.00 94.38 696 GLN A O 1
ATOM 5363 N N . ALA A 1 697 ? 1.966 13.153 -4.468 1.00 94.19 697 ALA A N 1
ATOM 5364 C CA . ALA A 1 697 ? 0.854 12.818 -5.352 1.00 94.19 697 ALA A CA 1
ATOM 5365 C C . ALA A 1 697 ? -0.059 11.736 -4.739 1.00 94.19 697 ALA A C 1
ATOM 5367 O O . ALA A 1 697 ? -1.284 11.870 -4.780 1.00 94.19 697 ALA A O 1
ATOM 5368 N N . LEU A 1 698 ? 0.521 10.704 -4.107 1.00 94.44 698 LEU A N 1
ATOM 5369 C CA . LEU A 1 698 ? -0.229 9.687 -3.357 1.00 94.44 698 LEU A CA 1
ATOM 5370 C C . LEU A 1 698 ? -1.009 10.292 -2.188 1.00 94.44 698 LEU A C 1
ATOM 5372 O O . LEU A 1 698 ? -2.173 9.938 -1.996 1.00 94.44 698 LEU A O 1
ATOM 5376 N N . ALA A 1 699 ? -0.408 11.221 -1.440 1.00 94.31 699 ALA A N 1
ATOM 5377 C CA . ALA A 1 699 ? -1.070 11.920 -0.344 1.00 94.31 699 ALA A CA 1
ATOM 5378 C C . ALA A 1 699 ? -2.332 12.639 -0.846 1.00 94.31 699 ALA A C 1
ATOM 5380 O O . ALA A 1 699 ? -3.429 12.361 -0.371 1.00 94.31 699 ALA A O 1
ATOM 5381 N N . LYS A 1 700 ? -2.222 13.456 -1.903 1.00 94.31 700 LYS A N 1
ATOM 5382 C CA . LYS A 1 700 ? -3.364 14.177 -2.506 1.00 94.31 700 LYS A CA 1
ATOM 5383 C C . LYS A 1 700 ? -4.500 13.262 -2.973 1.00 94.31 700 LYS A C 1
ATOM 5385 O O . LYS A 1 700 ? -5.674 13.618 -2.810 1.00 94.31 700 LYS A O 1
ATOM 5390 N N . ILE A 1 701 ? -4.170 12.098 -3.536 1.00 93.50 701 ILE A N 1
ATOM 5391 C CA . ILE A 1 701 ? -5.157 11.079 -3.925 1.00 93.50 701 ILE A CA 1
ATOM 5392 C C . ILE A 1 701 ? -5.847 10.504 -2.681 1.00 93.50 701 ILE A C 1
ATOM 5394 O O . ILE A 1 701 ? -7.074 10.495 -2.619 1.00 93.50 701 ILE A O 1
ATOM 5398 N N . THR A 1 702 ? -5.070 10.105 -1.671 1.00 92.69 702 THR A N 1
ATOM 5399 C CA . THR A 1 702 ? -5.558 9.487 -0.421 1.00 92.69 702 THR A CA 1
ATOM 5400 C C . THR A 1 702 ? -6.465 10.425 0.386 1.00 92.69 702 THR A C 1
ATOM 5402 O O . THR A 1 702 ? -7.386 9.974 1.061 1.00 92.69 702 THR A O 1
ATOM 5405 N N . ILE A 1 703 ? -6.244 11.740 0.296 1.00 93.19 703 ILE A N 1
ATOM 5406 C CA . ILE A 1 703 ? -7.081 12.751 0.963 1.00 93.19 703 ILE A CA 1
ATOM 5407 C C . ILE A 1 703 ? -8.496 12.806 0.371 1.00 93.19 703 ILE A C 1
ATOM 5409 O O . ILE A 1 703 ? -9.454 13.048 1.094 1.00 93.19 703 ILE A O 1
ATOM 5413 N N . THR A 1 704 ? -8.632 12.628 -0.946 1.00 91.50 704 THR A N 1
ATOM 5414 C CA . THR A 1 704 ? -9.874 12.960 -1.678 1.00 91.50 704 THR A CA 1
ATOM 5415 C C . THR A 1 704 ? -10.655 11.756 -2.170 1.00 91.50 704 THR A C 1
ATOM 5417 O O . THR A 1 704 ? -11.868 11.839 -2.324 1.00 91.50 704 THR A O 1
ATOM 5420 N N . SER A 1 705 ? -9.971 10.647 -2.442 1.00 88.25 705 SER A N 1
ATOM 5421 C CA . SER A 1 705 ? -10.577 9.401 -2.903 1.00 88.25 705 SER A CA 1
ATOM 5422 C C . SER A 1 705 ? -10.593 8.389 -1.766 1.00 88.25 705 SER A C 1
ATOM 5424 O O . SER A 1 705 ? -9.636 8.321 -0.998 1.00 88.25 705 SER A O 1
ATOM 5426 N N . ASN A 1 706 ? -11.640 7.562 -1.687 1.00 87.94 706 ASN A N 1
ATOM 5427 C CA . ASN A 1 706 ? -11.671 6.459 -0.728 1.00 87.94 706 ASN A CA 1
ATOM 5428 C C . ASN A 1 706 ? -10.449 5.536 -0.969 1.00 87.94 706 ASN A C 1
ATOM 5430 O O . ASN A 1 706 ? -10.325 4.999 -2.079 1.00 87.94 706 ASN A O 1
ATOM 5434 N N . PRO A 1 707 ? -9.559 5.337 0.026 1.00 86.56 707 PRO A N 1
ATOM 5435 C CA . PRO A 1 707 ? -8.343 4.542 -0.140 1.00 86.56 707 PRO A CA 1
ATOM 5436 C C . PRO A 1 707 ? -8.582 3.089 -0.571 1.00 86.56 707 PRO A C 1
ATOM 5438 O O . PRO A 1 707 ? -7.752 2.544 -1.296 1.00 86.56 707 PRO A O 1
ATOM 5441 N N . GLU A 1 708 ? -9.715 2.479 -0.208 1.00 85.12 708 GLU A N 1
ATOM 5442 C CA . GLU A 1 708 ? -10.057 1.111 -0.635 1.00 85.12 708 GLU A CA 1
ATOM 5443 C C . GLU A 1 708 ? -10.322 1.020 -2.145 1.00 85.12 708 GLU A C 1
ATOM 5445 O O . GLU A 1 708 ? -9.966 0.031 -2.789 1.00 85.12 708 GLU A O 1
ATOM 5450 N N . ILE A 1 709 ? -10.906 2.075 -2.726 1.00 86.00 709 ILE A N 1
ATOM 5451 C CA . ILE A 1 709 ? -11.174 2.176 -4.167 1.00 86.00 709 ILE A CA 1
ATOM 5452 C C . ILE A 1 709 ? -9.903 2.600 -4.908 1.00 86.00 709 ILE A C 1
ATOM 5454 O O . ILE A 1 709 ? -9.583 2.056 -5.966 1.00 86.00 709 ILE A O 1
ATOM 5458 N N . ALA A 1 710 ? -9.164 3.565 -4.356 1.00 85.19 710 ALA A N 1
ATOM 5459 C CA . ALA A 1 710 ? -7.957 4.092 -4.981 1.00 85.19 710 ALA A CA 1
ATOM 5460 C C . ALA A 1 710 ? -6.815 3.061 -5.034 1.00 85.19 710 ALA A C 1
ATOM 5462 O O . ALA A 1 710 ? -6.042 3.042 -5.999 1.00 85.19 710 ALA A O 1
ATOM 5463 N N . PHE A 1 711 ? -6.725 2.183 -4.029 1.00 88.00 711 PHE A N 1
ATOM 5464 C CA . PHE A 1 711 ? -5.643 1.213 -3.876 1.00 88.00 711 PHE A CA 1
ATOM 5465 C C . PHE A 1 711 ? -6.186 -0.188 -3.537 1.00 88.00 711 PHE A C 1
ATOM 5467 O O . PHE A 1 711 ? -6.055 -0.642 -2.410 1.00 88.00 711 PHE A O 1
ATOM 5474 N N . PRO A 1 712 ? -6.761 -0.942 -4.486 1.00 82.75 712 PRO A N 1
ATOM 5475 C CA . PRO A 1 712 ? -7.431 -2.202 -4.165 1.00 82.75 712 PRO A CA 1
ATOM 5476 C C . PRO A 1 712 ? -6.472 -3.292 -3.647 1.00 82.75 712 PRO A C 1
ATOM 5478 O O . PRO A 1 712 ? -5.392 -3.510 -4.213 1.00 82.75 712 PRO A O 1
ATOM 5481 N N . GLY A 1 713 ? -6.918 -4.033 -2.624 1.00 84.56 713 GLY A N 1
ATOM 5482 C CA . GLY A 1 713 ? -6.231 -5.197 -2.050 1.00 84.56 713 GLY A CA 1
ATOM 5483 C C . GLY A 1 713 ? -5.093 -4.833 -1.090 1.00 84.56 713 GLY A C 1
ATOM 5484 O O . GLY A 1 713 ? -5.209 -3.910 -0.292 1.00 84.56 713 GLY A O 1
ATOM 5485 N N . GLU A 1 714 ? -3.968 -5.548 -1.171 1.00 84.50 714 GLU A N 1
ATOM 5486 C CA . GLU A 1 714 ? -2.808 -5.341 -0.282 1.00 84.50 714 GLU A CA 1
ATOM 5487 C C . GLU A 1 714 ? -2.067 -4.013 -0.525 1.00 84.50 714 GLU A C 1
ATOM 5489 O O . GLU A 1 714 ? -1.284 -3.562 0.310 1.00 84.50 714 GLU A O 1
ATOM 5494 N N . ARG A 1 715 ? -2.351 -3.331 -1.640 1.00 84.56 715 ARG A N 1
ATOM 5495 C CA . ARG A 1 715 ? -1.670 -2.085 -2.017 1.00 84.56 715 ARG A CA 1
ATOM 5496 C C . ARG A 1 715 ? -1.938 -0.929 -1.059 1.00 84.56 715 ARG A C 1
ATOM 5498 O O . ARG A 1 715 ? -1.080 -0.060 -0.942 1.00 84.56 715 ARG A O 1
ATOM 5505 N N . VAL A 1 716 ? -3.072 -0.920 -0.349 1.00 89.06 716 VAL A N 1
ATOM 5506 C CA . VAL A 1 716 ? -3.353 0.107 0.674 1.00 89.06 716 VAL A CA 1
ATOM 5507 C C . VAL A 1 716 ? -2.242 0.136 1.735 1.00 89.06 716 VAL A C 1
ATOM 5509 O O . VAL A 1 716 ? -1.844 1.206 2.190 1.00 89.06 716 VAL A O 1
ATOM 5512 N N . TYR A 1 717 ? -1.683 -1.027 2.094 1.00 89.81 717 TYR A N 1
ATOM 5513 C CA . TYR A 1 717 ? -0.625 -1.132 3.104 1.00 89.81 717 TYR A CA 1
ATOM 5514 C C . TYR A 1 717 ? 0.724 -0.590 2.615 1.00 89.81 717 TYR A C 1
ATOM 5516 O O . TYR A 1 717 ? 1.521 -0.105 3.420 1.00 89.81 717 TYR A O 1
ATOM 5524 N N . GLU A 1 718 ? 0.988 -0.656 1.308 1.00 88.44 718 GLU A N 1
ATOM 5525 C CA . GLU A 1 718 ? 2.227 -0.157 0.703 1.00 88.44 718 GLU A CA 1
ATOM 5526 C C . GLU A 1 718 ? 2.286 1.377 0.704 1.00 88.44 718 GLU A C 1
ATOM 5528 O O . GLU A 1 718 ? 3.371 1.938 0.848 1.00 88.44 718 GLU A O 1
ATOM 5533 N N . VAL A 1 719 ? 1.133 2.058 0.624 1.00 91.00 719 VAL A N 1
ATOM 5534 C CA . VAL A 1 719 ? 1.026 3.532 0.612 1.00 91.00 719 VAL A CA 1
ATOM 5535 C C . VAL A 1 719 ? 1.474 4.164 1.936 1.00 91.00 719 VAL A C 1
ATOM 5537 O O . VAL A 1 719 ? 1.967 5.292 1.948 1.00 91.00 719 VAL A O 1
ATOM 5540 N N . VAL A 1 720 ? 1.381 3.433 3.050 1.00 92.12 720 VAL A N 1
ATOM 5541 C CA . VAL A 1 720 ? 1.735 3.940 4.386 1.00 92.12 720 VAL A CA 1
ATOM 5542 C C . VAL A 1 720 ? 3.191 4.411 4.451 1.00 92.12 720 VAL A C 1
ATOM 5544 O O . VAL A 1 720 ? 3.470 5.500 4.948 1.00 92.12 720 VAL A O 1
ATOM 5547 N N . ARG A 1 721 ? 4.134 3.623 3.923 1.00 90.94 721 ARG A N 1
ATOM 5548 C CA . ARG A 1 721 ? 5.570 3.920 4.042 1.00 90.94 721 ARG A CA 1
ATOM 5549 C C . ARG A 1 721 ? 5.982 5.200 3.287 1.00 90.94 721 ARG A C 1
ATOM 5551 O O . ARG A 1 721 ? 6.664 6.027 3.895 1.00 90.94 721 ARG A O 1
ATOM 5558 N N . PRO A 1 722 ? 5.561 5.427 2.026 1.00 92.31 722 PRO A N 1
ATOM 5559 C CA . PRO A 1 722 ? 5.712 6.713 1.350 1.00 92.31 722 PRO A CA 1
ATOM 5560 C C . PRO A 1 722 ? 5.157 7.906 2.131 1.00 92.31 722 PRO A C 1
ATOM 5562 O O . PRO A 1 722 ? 5.851 8.911 2.264 1.00 92.31 722 PRO A O 1
ATOM 5565 N N . LEU A 1 723 ? 3.953 7.805 2.701 1.00 92.94 723 LEU A N 1
ATOM 5566 C CA . LEU A 1 723 ? 3.365 8.916 3.460 1.00 92.94 723 LEU A CA 1
ATOM 5567 C C . LEU A 1 723 ? 4.163 9.229 4.734 1.00 92.94 723 LEU A C 1
ATOM 5569 O O . LEU A 1 723 ? 4.416 10.390 5.032 1.00 92.94 723 LEU A O 1
ATOM 5573 N N . VAL A 1 724 ? 4.652 8.209 5.446 1.00 91.81 724 VAL A N 1
ATOM 5574 C CA . VAL A 1 724 ? 5.520 8.395 6.627 1.00 91.81 724 VAL A CA 1
ATOM 5575 C C . VAL A 1 724 ? 6.889 8.987 6.257 1.00 91.81 724 VAL A C 1
ATOM 5577 O O . VAL A 1 724 ? 7.527 9.649 7.083 1.00 91.81 724 VAL A O 1
ATOM 5580 N N . SER A 1 725 ? 7.361 8.770 5.024 1.00 90.56 725 SER A N 1
ATOM 5581 C CA . SER A 1 725 ? 8.609 9.371 4.540 1.00 90.56 725 SER A CA 1
ATOM 5582 C C . SER A 1 725 ? 8.502 10.884 4.344 1.00 90.56 725 SER A C 1
ATOM 5584 O O . SER A 1 725 ? 9.485 11.576 4.592 1.00 90.56 725 SER A O 1
ATOM 5586 N N . LEU A 1 726 ? 7.308 11.388 4.002 1.00 90.69 726 LEU A N 1
ATOM 5587 C CA . LEU A 1 726 ? 7.040 12.822 3.874 1.00 90.69 726 LEU A CA 1
ATOM 5588 C C . LEU A 1 726 ? 7.059 13.556 5.214 1.00 90.69 726 LEU A C 1
ATOM 5590 O O . LEU A 1 726 ? 7.302 14.746 5.220 1.00 90.69 726 LEU A O 1
ATOM 5594 N N . LEU A 1 727 ? 6.869 12.862 6.339 1.00 89.12 727 LEU A N 1
ATOM 5595 C CA . LEU A 1 727 ? 6.939 13.430 7.694 1.00 89.12 727 LEU A CA 1
ATOM 5596 C C . LEU A 1 727 ? 8.385 13.718 8.158 1.00 89.12 727 LEU A C 1
ATOM 5598 O O . LEU A 1 727 ? 8.699 13.593 9.342 1.00 89.12 727 LEU A O 1
ATOM 5602 N N . SER A 1 728 ? 9.323 13.948 7.239 1.00 86.50 728 SER A N 1
ATOM 5603 C CA . SER A 1 728 ? 10.694 14.334 7.579 1.00 86.50 728 SER A CA 1
ATOM 5604 C C . SER A 1 728 ? 10.807 15.857 7.689 1.00 86.50 728 SER A C 1
ATOM 5606 O O . SER A 1 728 ? 10.115 16.595 6.996 1.00 86.50 728 SER A O 1
ATOM 5608 N N . LEU A 1 729 ? 11.732 16.337 8.526 1.00 80.19 729 LEU A N 1
ATOM 5609 C CA . LEU A 1 729 ? 11.988 17.775 8.708 1.00 80.19 729 LEU A CA 1
ATOM 5610 C C . LEU A 1 729 ? 12.514 18.467 7.434 1.00 80.19 729 LEU A C 1
ATOM 5612 O O . LEU A 1 729 ? 12.468 19.685 7.329 1.00 80.19 729 LEU A O 1
ATOM 5616 N N . GLU A 1 730 ? 13.021 17.694 6.471 1.00 79.06 730 GLU A N 1
ATOM 5617 C CA . GLU A 1 730 ? 13.513 18.188 5.178 1.00 79.06 730 GLU A CA 1
ATOM 5618 C C . GLU A 1 730 ? 12.371 18.509 4.196 1.00 79.06 730 GLU A C 1
ATOM 5620 O O . GLU A 1 730 ? 12.590 19.187 3.191 1.00 79.06 730 GLU A O 1
ATOM 5625 N N . CYS A 1 731 ? 11.155 18.017 4.464 1.00 84.06 731 CYS A N 1
ATOM 5626 C CA . CYS A 1 731 ? 9.986 18.246 3.623 1.00 84.06 731 CYS A CA 1
ATOM 5627 C C . CYS A 1 731 ? 9.282 19.566 3.965 1.00 84.06 731 CYS A C 1
ATOM 5629 O O . CYS A 1 731 ? 9.331 20.075 5.084 1.00 84.06 731 CYS A O 1
ATOM 5631 N N . THR A 1 732 ? 8.578 20.123 2.978 1.00 87.50 732 THR A N 1
ATOM 5632 C CA . THR A 1 732 ? 7.805 21.363 3.158 1.00 87.50 732 THR A CA 1
ATOM 5633 C C . THR A 1 732 ? 6.597 21.142 4.075 1.00 87.50 732 THR A C 1
ATOM 5635 O O . THR A 1 732 ? 5.987 20.073 4.065 1.00 87.50 732 THR A O 1
ATOM 5638 N N . MET A 1 733 ? 6.164 22.178 4.801 1.00 86.06 733 MET A N 1
ATOM 5639 C CA . MET A 1 733 ? 4.991 22.084 5.689 1.00 86.06 733 MET A CA 1
ATOM 5640 C C . MET A 1 733 ? 3.708 21.659 4.961 1.00 86.06 733 MET A C 1
ATOM 5642 O O . MET A 1 733 ? 2.899 20.921 5.518 1.00 86.06 733 MET A O 1
ATOM 5646 N N . LEU A 1 734 ? 3.549 22.043 3.689 1.00 88.56 734 LEU A N 1
ATOM 5647 C CA . LEU A 1 734 ? 2.429 21.594 2.860 1.00 88.56 734 LEU A CA 1
ATOM 5648 C C . LEU A 1 734 ? 2.458 20.074 2.622 1.00 88.56 734 LEU A C 1
ATOM 5650 O O . LEU A 1 734 ? 1.419 19.424 2.689 1.00 88.56 734 LEU A O 1
ATOM 5654 N N . GLN A 1 735 ? 3.638 19.500 2.374 1.00 91.56 735 GLN A N 1
ATOM 5655 C CA . GLN A 1 735 ? 3.798 18.050 2.212 1.00 91.56 735 GLN A CA 1
ATOM 5656 C C . GLN A 1 735 ? 3.497 17.309 3.516 1.00 91.56 735 GLN A C 1
ATOM 5658 O O . GLN A 1 735 ? 2.822 16.281 3.481 1.00 91.56 735 GLN A O 1
ATOM 5663 N N . ASN A 1 736 ? 3.938 17.857 4.652 1.00 92.50 736 ASN A N 1
ATOM 5664 C CA . ASN A 1 736 ? 3.668 17.298 5.979 1.00 92.50 736 ASN A CA 1
ATOM 5665 C C . ASN A 1 736 ? 2.159 17.282 6.261 1.00 92.50 736 ASN A C 1
ATOM 5667 O O . ASN A 1 736 ? 1.610 16.246 6.631 1.00 92.50 736 ASN A O 1
ATOM 5671 N N . PHE A 1 737 ? 1.472 18.398 5.999 1.00 93.62 737 PHE A N 1
ATOM 5672 C CA . PHE A 1 737 ? 0.018 18.503 6.122 1.00 93.62 737 PHE A CA 1
ATOM 5673 C C . PHE A 1 737 ? -0.713 17.469 5.251 1.00 93.62 737 PHE A C 1
ATOM 5675 O O . PHE A 1 737 ? -1.567 16.730 5.739 1.00 93.62 737 PHE A O 1
ATOM 5682 N N . GLU A 1 738 ? -0.355 17.368 3.968 1.00 94.38 738 GLU A N 1
ATOM 5683 C CA . GLU A 1 738 ? -0.977 16.417 3.039 1.00 94.38 738 GLU A CA 1
ATOM 5684 C C . GLU A 1 738 ? -0.739 14.958 3.463 1.00 94.38 738 GLU A C 1
ATOM 5686 O O . GLU A 1 738 ? -1.647 14.126 3.389 1.00 94.38 738 GLU A O 1
ATOM 5691 N N . ALA A 1 739 ? 0.461 14.643 3.953 1.00 94.94 739 ALA A N 1
ATOM 5692 C CA . ALA A 1 739 ? 0.793 13.318 4.458 1.00 94.94 739 ALA A CA 1
ATOM 5693 C C . ALA A 1 739 ? -0.024 12.951 5.707 1.00 94.94 739 ALA A C 1
ATOM 5695 O O . ALA A 1 739 ? -0.569 11.847 5.767 1.00 94.94 739 ALA A O 1
ATOM 5696 N N . LEU A 1 740 ? -0.158 13.870 6.670 1.00 95.00 740 LEU A N 1
ATOM 5697 C CA . LEU A 1 740 ? -0.954 13.667 7.887 1.00 95.00 740 LEU A CA 1
ATOM 5698 C C . LEU A 1 740 ? -2.433 13.446 7.566 1.00 95.00 740 LEU A C 1
ATOM 5700 O O . LEU A 1 740 ? -3.044 12.519 8.094 1.00 95.00 740 LEU A O 1
ATOM 5704 N N . MET A 1 741 ? -2.992 14.227 6.642 1.00 93.75 741 MET A N 1
ATOM 5705 C CA . MET A 1 741 ? -4.367 14.044 6.173 1.00 93.75 741 MET A CA 1
ATOM 5706 C C . MET A 1 741 ? -4.575 12.671 5.517 1.00 93.75 741 MET A C 1
ATOM 5708 O O . MET A 1 741 ? -5.548 11.975 5.808 1.00 93.75 741 MET A O 1
ATOM 5712 N N . GLY A 1 742 ? -3.638 12.244 4.664 1.00 93.50 742 GLY A N 1
ATOM 5713 C CA . GLY A 1 742 ? -3.674 10.915 4.053 1.00 93.50 742 GLY A CA 1
ATOM 5714 C C . GLY A 1 742 ? -3.589 9.785 5.087 1.00 93.50 742 GLY A C 1
ATOM 5715 O O . GLY A 1 742 ? -4.359 8.828 5.018 1.00 93.50 742 GLY A O 1
ATOM 5716 N N . LEU A 1 743 ? -2.697 9.907 6.076 1.00 94.69 743 LEU A N 1
ATOM 5717 C CA . LEU A 1 743 ? -2.559 8.935 7.167 1.00 94.69 743 LEU A CA 1
ATOM 5718 C C . LEU A 1 743 ? -3.797 8.889 8.069 1.00 94.69 743 LEU A C 1
ATOM 5720 O O . LEU A 1 743 ? -4.197 7.800 8.472 1.00 94.69 743 LEU A O 1
ATOM 5724 N N . THR A 1 744 ? -4.434 10.034 8.321 1.00 94.06 744 THR A N 1
ATOM 5725 C CA . THR A 1 744 ? -5.681 10.130 9.097 1.00 94.06 744 THR A CA 1
ATOM 5726 C C . THR A 1 744 ? -6.786 9.302 8.447 1.00 94.06 744 THR A C 1
ATOM 5728 O O . THR A 1 744 ? -7.403 8.469 9.115 1.00 94.06 744 THR A O 1
ATOM 5731 N N . ASN A 1 745 ? -6.976 9.453 7.130 1.00 93.88 745 ASN A N 1
ATOM 5732 C CA . ASN A 1 745 ? -7.950 8.667 6.370 1.00 93.88 745 ASN A CA 1
ATOM 5733 C C . ASN A 1 745 ? -7.630 7.164 6.409 1.00 93.88 745 ASN A C 1
ATOM 5735 O O . ASN A 1 745 ? -8.533 6.352 6.584 1.00 93.88 745 ASN A O 1
ATOM 5739 N N . LEU A 1 746 ? -6.355 6.775 6.287 1.00 92.62 746 LEU A N 1
ATOM 5740 C CA . LEU A 1 746 ? -5.944 5.364 6.342 1.00 92.62 746 LEU A CA 1
ATOM 5741 C C . LEU A 1 746 ? -6.140 4.741 7.732 1.00 92.62 746 LEU A C 1
ATOM 5743 O O . LEU A 1 746 ? -6.590 3.598 7.835 1.00 92.62 746 LEU A O 1
ATOM 5747 N N . ALA A 1 747 ? -5.823 5.481 8.796 1.00 92.81 747 ALA A N 1
ATOM 5748 C CA . ALA A 1 747 ? -5.985 5.032 10.177 1.00 92.81 747 ALA A CA 1
ATOM 5749 C C . ALA A 1 747 ? -7.462 4.807 10.552 1.00 92.81 747 ALA A C 1
ATOM 5751 O O . ALA A 1 747 ? -7.756 3.950 11.386 1.00 92.81 747 ALA A O 1
ATOM 5752 N N . GLY A 1 748 ? -8.389 5.527 9.909 1.00 90.81 748 GLY A N 1
ATOM 5753 C CA . GLY A 1 748 ? -9.830 5.383 10.126 1.00 90.81 748 GLY A CA 1
ATOM 5754 C C . GLY A 1 748 ? -10.454 4.104 9.547 1.00 90.81 748 GLY A C 1
ATOM 5755 O O . GLY A 1 748 ? -11.550 3.740 9.956 1.00 90.81 748 GLY A O 1
ATOM 5756 N N . ILE A 1 749 ? -9.780 3.397 8.628 1.00 90.31 749 ILE A N 1
ATOM 5757 C CA . ILE A 1 749 ? -10.387 2.282 7.871 1.00 90.31 749 ILE A CA 1
ATOM 5758 C C . ILE A 1 749 ? -10.278 0.939 8.602 1.00 90.31 749 ILE A C 1
ATOM 5760 O O . ILE A 1 749 ? -11.274 0.241 8.772 1.00 90.31 749 ILE A O 1
ATOM 5764 N N . SER A 1 750 ? -9.069 0.523 9.004 1.00 89.06 750 SER A N 1
ATOM 5765 C CA . SER A 1 750 ? -8.862 -0.820 9.570 1.00 89.06 750 SER A CA 1
ATOM 5766 C C . SER A 1 750 ? -7.759 -0.891 10.622 1.00 89.06 750 SER A C 1
ATOM 5768 O O . SER A 1 750 ? -6.755 -0.181 10.550 1.00 89.06 750 SER A O 1
ATOM 5770 N N . GLU A 1 751 ? -7.899 -1.839 11.553 1.00 89.12 751 GLU A N 1
ATOM 5771 C CA . GLU A 1 751 ? -6.897 -2.099 12.595 1.00 89.12 751 GLU A CA 1
ATOM 5772 C C . GLU A 1 751 ? -5.548 -2.537 12.012 1.00 89.12 751 GLU A C 1
ATOM 5774 O O . GLU A 1 751 ? -4.490 -2.100 12.458 1.00 89.12 751 GLU A O 1
ATOM 5779 N N . ARG A 1 752 ? -5.562 -3.325 10.931 1.00 89.31 752 ARG A N 1
ATOM 5780 C CA . ARG A 1 752 ? -4.330 -3.746 10.245 1.00 89.31 752 ARG A CA 1
ATOM 5781 C C . ARG A 1 752 ? -3.550 -2.556 9.673 1.00 89.31 752 ARG A C 1
ATOM 5783 O O . ARG A 1 752 ? -2.320 -2.577 9.694 1.00 89.31 752 ARG A O 1
ATOM 5790 N N . LEU A 1 753 ? -4.240 -1.526 9.168 1.00 90.44 753 LEU A N 1
ATOM 5791 C CA . LEU A 1 753 ? -3.594 -0.302 8.679 1.00 90.44 753 LEU A CA 1
ATOM 5792 C C . LEU A 1 753 ? -2.984 0.501 9.827 1.00 90.44 753 LEU A C 1
ATOM 5794 O O . LEU A 1 753 ? -1.837 0.927 9.706 1.00 90.44 753 LEU A O 1
ATOM 5798 N N . ARG A 1 754 ? -3.688 0.636 10.959 1.00 93.06 754 ARG A N 1
ATOM 5799 C CA . ARG A 1 754 ? -3.141 1.277 12.167 1.00 93.06 754 ARG A CA 1
ATOM 5800 C C . ARG A 1 754 ? -1.875 0.574 12.650 1.00 93.06 754 ARG A C 1
ATOM 5802 O O . ARG A 1 754 ? -0.837 1.217 12.780 1.00 93.06 754 ARG A O 1
ATOM 5809 N N . GLN A 1 755 ? -1.899 -0.754 12.767 1.00 90.69 755 GLN A N 1
ATOM 5810 C CA . GLN A 1 755 ? -0.714 -1.545 13.121 1.00 90.69 755 GLN A CA 1
ATOM 5811 C C . GLN A 1 755 ? 0.440 -1.358 12.127 1.00 90.69 755 GLN A C 1
ATOM 5813 O O . GLN A 1 755 ? 1.604 -1.306 12.523 1.00 90.69 755 GLN A O 1
ATOM 5818 N N . LYS A 1 756 ? 0.152 -1.237 10.825 1.00 91.31 756 LYS A N 1
ATOM 5819 C CA . LYS A 1 756 ? 1.182 -0.961 9.813 1.00 91.31 756 LYS A CA 1
ATOM 5820 C C . LYS A 1 756 ? 1.790 0.433 9.988 1.00 91.31 756 LYS A C 1
ATOM 5822 O O . LYS A 1 756 ? 3.010 0.550 9.920 1.00 91.31 756 LYS A O 1
ATOM 5827 N N . ILE A 1 757 ? 0.975 1.456 10.252 1.00 92.25 757 ILE A N 1
ATOM 5828 C CA . ILE A 1 757 ? 1.439 2.822 10.547 1.00 92.25 757 ILE A CA 1
ATOM 5829 C C . ILE A 1 757 ? 2.371 2.808 11.767 1.00 92.25 757 ILE A C 1
ATOM 5831 O O . ILE A 1 757 ? 3.470 3.358 11.700 1.00 92.25 757 ILE A O 1
ATOM 5835 N N . ILE A 1 758 ? 1.990 2.103 12.835 1.00 89.81 758 ILE A N 1
ATOM 5836 C CA . ILE A 1 758 ? 2.783 1.984 14.068 1.00 89.81 758 ILE A CA 1
ATOM 5837 C C . ILE A 1 758 ? 4.113 1.253 13.812 1.00 89.81 758 ILE A C 1
ATOM 5839 O O . ILE A 1 758 ? 5.176 1.735 14.213 1.00 89.81 758 ILE A O 1
ATOM 5843 N N . LYS A 1 759 ? 4.090 0.138 13.067 1.00 89.50 759 LYS A N 1
ATOM 5844 C CA . LYS A 1 759 ? 5.292 -0.641 12.705 1.00 89.50 759 LYS A CA 1
ATOM 5845 C C . LYS A 1 759 ? 6.330 0.167 11.916 1.00 89.50 759 LYS A C 1
ATOM 5847 O O . LYS A 1 759 ? 7.523 -0.095 12.049 1.00 89.50 759 LYS A O 1
ATOM 5852 N N . GLU A 1 760 ? 5.908 1.163 11.137 1.00 87.62 760 GLU A N 1
ATOM 5853 C CA . GLU A 1 760 ? 6.808 2.072 10.405 1.00 87.62 760 GLU A CA 1
ATOM 5854 C C . GLU A 1 760 ? 7.413 3.186 11.294 1.00 87.62 760 GLU A C 1
ATOM 5856 O O . GLU A 1 760 ? 8.060 4.100 10.782 1.00 87.62 760 GLU A O 1
ATOM 5861 N N . LYS A 1 761 ? 7.244 3.122 12.627 1.00 86.81 761 LYS A N 1
ATOM 5862 C CA . LYS A 1 761 ? 7.776 4.088 13.612 1.00 86.81 761 LYS A CA 1
ATOM 5863 C C . LYS A 1 761 ? 7.344 5.536 13.341 1.00 86.81 761 LYS A C 1
ATOM 5865 O O . LYS A 1 761 ? 8.119 6.473 13.536 1.00 86.81 761 LYS A O 1
ATOM 5870 N N . SER A 1 762 ? 6.110 5.726 12.884 1.00 86.94 762 SER A N 1
ATOM 5871 C CA . SER A 1 762 ? 5.562 7.053 12.583 1.00 86.94 762 SER A CA 1
ATOM 5872 C C . SER A 1 762 ? 5.108 7.827 13.825 1.00 86.94 762 SER A C 1
ATOM 5874 O O . SER A 1 762 ? 5.135 9.054 13.792 1.00 86.94 762 SER A O 1
ATOM 5876 N N . LEU A 1 763 ? 4.741 7.142 14.919 1.00 87.94 763 LEU A N 1
ATOM 5877 C CA . LEU A 1 763 ? 4.157 7.765 16.117 1.00 87.94 763 LEU A CA 1
ATOM 5878 C C . LEU A 1 763 ? 4.983 8.942 16.667 1.00 87.94 763 LEU A C 1
ATOM 5880 O O . LEU A 1 763 ? 4.409 10.018 16.792 1.00 87.94 763 LEU A O 1
ATOM 5884 N N . PRO A 1 764 ? 6.313 8.836 16.890 1.00 89.19 764 PRO A N 1
ATOM 5885 C CA . PRO A 1 764 ? 7.087 9.963 17.419 1.00 89.19 764 PRO A CA 1
ATOM 5886 C C . PRO A 1 764 ? 7.121 11.171 16.475 1.00 89.19 764 PRO A C 1
ATOM 5888 O O . PRO A 1 764 ? 7.238 12.306 16.923 1.00 89.19 764 PRO A O 1
ATOM 5891 N N . LYS A 1 765 ? 7.019 10.938 15.158 1.00 89.25 765 LYS A N 1
ATOM 5892 C CA . LYS A 1 765 ? 6.966 12.022 14.171 1.00 89.25 765 LYS A CA 1
ATOM 5893 C C . LYS A 1 765 ? 5.624 12.741 14.230 1.00 89.25 765 LYS A C 1
ATOM 5895 O O . LYS A 1 765 ? 5.603 13.962 14.258 1.00 89.25 765 LYS A O 1
ATOM 5900 N N . ILE A 1 766 ? 4.522 11.985 14.262 1.00 91.25 766 ILE A N 1
ATOM 5901 C CA . ILE A 1 766 ? 3.164 12.541 14.370 1.00 91.25 766 ILE A CA 1
ATOM 5902 C C . ILE A 1 766 ? 3.024 13.314 15.686 1.00 91.25 766 ILE A C 1
ATOM 5904 O O . ILE A 1 766 ? 2.517 14.429 15.669 1.00 91.25 766 ILE A O 1
ATOM 5908 N N . GLU A 1 767 ? 3.548 12.771 16.789 1.00 88.44 767 GLU A N 1
ATOM 5909 C CA . GLU A 1 767 ? 3.621 13.464 18.081 1.00 88.44 767 GLU A CA 1
ATOM 5910 C C . GLU A 1 767 ? 4.399 14.779 17.971 1.00 88.44 767 GLU A C 1
ATOM 5912 O O . GLU A 1 767 ? 3.911 15.801 18.435 1.00 88.44 767 GLU A O 1
ATOM 5917 N N . GLY A 1 768 ? 5.558 14.792 17.301 1.00 89.00 768 GLY A N 1
ATOM 5918 C CA . GLY A 1 768 ? 6.324 16.019 17.056 1.00 89.00 768 GLY A CA 1
ATOM 5919 C C . GLY A 1 768 ? 5.499 17.114 16.370 1.00 89.00 768 GLY A C 1
ATOM 5920 O O . GLY A 1 768 ? 5.518 18.257 16.814 1.00 89.00 768 GLY A O 1
ATOM 5921 N N . TYR A 1 769 ? 4.701 16.752 15.361 1.00 90.19 769 TYR A N 1
ATOM 5922 C CA . TYR A 1 769 ? 3.825 17.696 14.654 1.00 90.19 769 TYR A CA 1
ATOM 5923 C C . TYR A 1 769 ? 2.630 18.189 15.476 1.00 90.19 769 TYR A C 1
ATOM 5925 O O . TYR A 1 769 ? 2.030 19.196 15.105 1.00 90.19 769 TYR A O 1
ATOM 5933 N N . MET A 1 770 ? 2.283 17.532 16.588 1.00 89.31 770 MET A N 1
ATOM 5934 C CA . MET A 1 770 ? 1.297 18.084 17.519 1.00 89.31 770 MET A CA 1
ATOM 5935 C C . MET A 1 770 ? 1.850 19.329 18.225 1.00 89.31 770 MET A C 1
ATOM 5937 O O . MET A 1 770 ? 1.076 20.230 18.497 1.00 89.31 770 MET A O 1
ATOM 5941 N N . PHE A 1 771 ? 3.165 19.431 18.457 1.00 87.94 771 PHE A N 1
ATOM 5942 C CA . PHE A 1 771 ? 3.794 20.577 19.138 1.00 87.94 771 PHE A CA 1
ATOM 5943 C C . PHE A 1 771 ? 4.156 21.751 18.211 1.00 87.94 771 PHE A C 1
ATOM 5945 O O . PHE A 1 771 ? 4.689 22.752 18.682 1.00 87.94 771 PHE A O 1
ATOM 5952 N N . GLU A 1 772 ? 3.904 21.636 16.907 1.00 86.00 772 GLU A N 1
ATOM 5953 C CA . GLU A 1 772 ? 4.232 22.680 15.930 1.00 86.00 772 GLU A CA 1
ATOM 5954 C C . GLU A 1 772 ? 3.300 23.897 16.035 1.00 86.00 772 GLU A C 1
ATOM 5956 O O . GLU A 1 772 ? 2.115 23.773 16.345 1.00 86.00 772 GLU A O 1
ATOM 5961 N N . GLU A 1 773 ? 3.819 25.084 15.706 1.00 82.81 773 GLU A N 1
ATOM 5962 C CA . GLU A 1 773 ? 3.050 26.341 15.749 1.00 82.81 773 GLU A CA 1
ATOM 5963 C C . GLU A 1 773 ? 2.041 26.463 14.595 1.00 82.81 773 GLU A C 1
ATOM 5965 O O . GLU A 1 773 ? 1.100 27.249 14.659 1.00 82.81 773 GLU A O 1
ATOM 5970 N N . HIS A 1 774 ? 2.211 25.689 13.519 1.00 87.19 774 HIS A N 1
ATOM 5971 C CA . HIS A 1 774 ? 1.355 25.784 12.342 1.00 87.19 774 HIS A CA 1
ATOM 5972 C C . HIS A 1 774 ? -0.009 25.104 12.565 1.00 87.19 774 HIS A C 1
ATOM 5974 O O . HIS A 1 774 ? -0.117 23.877 12.483 1.00 87.19 774 HIS A O 1
ATOM 5980 N N . ASP A 1 775 ? -1.075 25.901 12.680 1.00 87.19 775 ASP A N 1
ATOM 5981 C CA . ASP A 1 775 ? -2.446 25.459 13.003 1.00 87.19 775 ASP A CA 1
ATOM 5982 C C . ASP A 1 775 ? -2.935 24.248 12.197 1.00 87.19 775 ASP A C 1
ATOM 5984 O O . ASP A 1 775 ? -3.298 23.220 12.766 1.00 87.19 775 ASP A O 1
ATOM 5988 N N . LEU A 1 776 ? -2.871 24.310 10.860 1.00 89.06 776 LEU A N 1
ATOM 5989 C CA . LEU A 1 776 ? -3.365 23.218 10.007 1.00 89.06 776 LEU A CA 1
ATOM 5990 C C . LEU A 1 776 ? -2.615 21.890 10.207 1.00 89.06 776 LEU A C 1
ATOM 5992 O O . LEU A 1 776 ? -3.227 20.824 10.136 1.00 89.06 776 LEU A O 1
ATOM 5996 N N . VAL A 1 777 ? -1.299 21.940 10.431 1.00 90.06 777 VAL A N 1
ATOM 5997 C CA . VAL A 1 777 ? -0.460 20.746 10.626 1.00 90.06 777 VAL A CA 1
ATOM 5998 C C . VAL A 1 777 ? -0.733 20.147 12.000 1.00 90.06 777 VAL A C 1
ATOM 6000 O O . VAL A 1 777 ? -0.948 18.940 12.104 1.00 90.06 777 VAL A O 1
ATOM 6003 N N . ARG A 1 778 ? -0.816 20.999 13.025 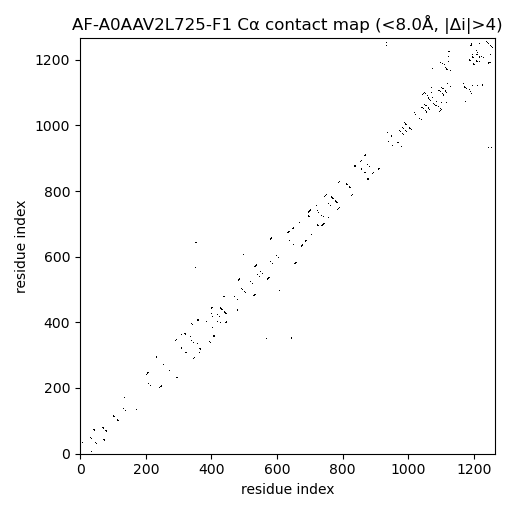1.00 92.12 778 ARG A N 1
ATOM 6004 C CA . ARG A 1 778 ? -1.151 20.622 14.398 1.00 92.12 778 ARG A CA 1
ATOM 6005 C C . ARG A 1 778 ? -2.533 19.970 14.500 1.00 92.12 778 ARG A C 1
ATOM 6007 O O . ARG A 1 778 ? -2.673 18.905 15.108 1.00 92.12 778 ARG A O 1
ATOM 6014 N N . ALA A 1 779 ? -3.540 20.549 13.844 1.00 91.44 779 ALA A N 1
ATOM 6015 C CA . ALA A 1 779 ? -4.881 19.975 13.769 1.00 91.44 779 ALA A CA 1
ATOM 6016 C C . ALA A 1 779 ? -4.875 18.609 13.059 1.00 91.44 779 ALA A C 1
ATOM 6018 O O . ALA A 1 779 ? -5.387 17.634 13.607 1.00 91.44 779 ALA A O 1
ATOM 6019 N N . ALA A 1 780 ? -4.227 18.497 11.893 1.00 93.38 780 ALA A N 1
ATOM 6020 C CA . ALA A 1 780 ? -4.141 17.235 11.151 1.00 93.38 780 ALA A CA 1
ATOM 6021 C C . ALA A 1 780 ? -3.373 16.136 11.914 1.00 93.38 780 ALA A C 1
ATOM 6023 O O . ALA A 1 780 ? -3.744 14.965 11.855 1.00 93.38 780 ALA A O 1
ATOM 6024 N N . ALA A 1 781 ? -2.316 16.491 12.652 1.00 94.19 781 ALA A N 1
ATOM 6025 C CA . ALA A 1 781 ? -1.578 15.550 13.494 1.00 94.19 781 ALA A CA 1
ATOM 6026 C C . ALA A 1 781 ? -2.452 15.009 14.636 1.00 94.19 781 ALA A C 1
ATOM 6028 O O . ALA A 1 781 ? -2.469 13.803 14.887 1.00 94.19 781 ALA A O 1
ATOM 6029 N N . THR A 1 782 ? -3.224 15.890 15.275 1.00 93.06 782 THR A N 1
ATOM 6030 C CA . THR A 1 782 ? -4.137 15.524 16.367 1.00 93.06 782 THR A CA 1
ATOM 6031 C C . THR A 1 782 ? -5.298 14.659 15.863 1.00 93.06 782 THR A C 1
ATOM 6033 O O . THR A 1 782 ? -5.655 13.675 16.506 1.00 93.06 782 THR A O 1
ATOM 6036 N N . GLU A 1 783 ? -5.846 14.947 14.679 1.00 93.50 783 GLU A N 1
ATOM 6037 C CA . GLU A 1 783 ? -6.854 14.094 14.026 1.00 93.50 783 GLU A CA 1
ATOM 6038 C C . GLU A 1 783 ? -6.306 12.703 13.689 1.00 93.50 783 GLU A C 1
ATOM 6040 O O . GLU A 1 783 ? -6.969 11.692 13.931 1.00 93.50 783 GLU A O 1
ATOM 6045 N N . CYS A 1 784 ? -5.074 12.633 13.179 1.00 94.06 784 CYS A N 1
ATOM 6046 C CA . CYS A 1 784 ? -4.405 11.364 12.914 1.00 94.06 784 CYS A CA 1
ATOM 6047 C C . CYS A 1 784 ? -4.259 10.543 14.204 1.00 94.06 784 CYS A C 1
ATOM 6049 O O . CYS A 1 784 ? -4.568 9.348 14.220 1.00 94.06 784 CYS A O 1
ATOM 6051 N N . MET A 1 785 ? -3.858 11.192 15.303 1.00 92.62 785 MET A N 1
ATOM 6052 C CA . MET A 1 785 ? -3.741 10.554 16.614 1.00 92.62 785 MET A CA 1
ATOM 6053 C C . MET A 1 785 ? -5.092 10.044 17.137 1.00 92.62 785 MET A C 1
ATOM 6055 O O . MET A 1 785 ? -5.156 8.922 17.637 1.00 92.62 785 MET A O 1
ATOM 6059 N N . CYS A 1 786 ? -6.178 10.800 16.939 1.00 92.44 786 CYS A N 1
ATOM 6060 C CA . CYS A 1 786 ? -7.537 10.389 17.311 1.00 92.44 786 CYS A CA 1
ATOM 6061 C C . CYS A 1 786 ? -7.921 9.031 16.701 1.00 92.44 786 CYS A C 1
ATOM 6063 O O . CYS A 1 786 ? -8.459 8.166 17.390 1.00 92.44 786 CYS A O 1
ATOM 6065 N N . ASN A 1 787 ? -7.594 8.808 15.424 1.00 93.69 787 ASN A N 1
ATOM 6066 C CA . ASN A 1 787 ? -7.861 7.529 14.761 1.00 93.69 787 ASN A CA 1
ATOM 6067 C C . ASN A 1 787 ? -6.890 6.423 15.201 1.00 93.69 787 ASN A C 1
ATOM 6069 O O . ASN A 1 787 ? -7.272 5.256 15.253 1.00 93.69 787 ASN A O 1
ATOM 6073 N N . LEU A 1 788 ? -5.635 6.760 15.517 1.00 92.19 788 LEU A N 1
ATOM 6074 C CA . LEU A 1 788 ? -4.623 5.791 15.955 1.00 92.19 788 LEU A CA 1
ATOM 6075 C C . LEU A 1 788 ? -4.875 5.254 17.370 1.00 92.19 788 LEU A C 1
ATOM 6077 O O . LEU A 1 788 ? -4.566 4.093 17.632 1.00 92.19 788 LEU A O 1
ATOM 6081 N N . VAL A 1 789 ? -5.489 6.052 18.247 1.00 90.75 789 VAL A N 1
ATOM 6082 C CA . VAL A 1 789 ? -5.868 5.676 19.622 1.00 90.75 789 VAL A CA 1
ATOM 6083 C C . VAL A 1 789 ? -6.855 4.500 19.688 1.00 90.75 789 VAL A C 1
ATOM 6085 O O . VAL A 1 789 ? -6.950 3.833 20.714 1.00 90.75 789 VAL A O 1
ATOM 6088 N N . LEU A 1 790 ? -7.531 4.159 18.588 1.00 88.94 790 LEU A N 1
ATOM 6089 C CA . LEU A 1 790 ? -8.328 2.928 18.491 1.00 88.94 790 LEU A CA 1
ATOM 6090 C C . LEU A 1 790 ? -7.499 1.643 18.648 1.00 88.94 790 LEU A C 1
ATOM 6092 O O . LEU A 1 790 ? -8.066 0.584 18.896 1.00 88.94 790 LEU A O 1
ATOM 6096 N N . SER A 1 791 ? -6.176 1.715 18.480 1.00 90.12 791 SER A N 1
ATOM 6097 C CA . SER A 1 791 ? -5.278 0.581 18.680 1.00 90.12 791 SER A CA 1
ATOM 6098 C C . SER A 1 791 ? -4.813 0.488 20.138 1.00 90.12 791 SER A C 1
ATOM 6100 O O . SER A 1 791 ? -4.294 1.459 20.695 1.00 90.12 791 SER A O 1
ATOM 6102 N N . GLU A 1 792 ? -4.902 -0.704 20.736 1.00 86.31 792 GLU A N 1
ATOM 6103 C CA . GLU A 1 792 ? -4.460 -0.965 22.118 1.00 86.31 792 GLU A CA 1
ATOM 6104 C C . GLU A 1 792 ? -2.991 -0.587 22.373 1.00 86.31 792 GLU A C 1
ATOM 6106 O O . GLU A 1 792 ? -2.624 -0.198 23.483 1.00 86.31 792 GLU A O 1
ATOM 6111 N N . GLU A 1 793 ? -2.125 -0.705 21.358 1.00 85.75 793 GLU A N 1
ATOM 6112 C CA . GLU A 1 793 ? -0.706 -0.344 21.472 1.00 85.75 793 GLU A CA 1
ATOM 6113 C C . GLU A 1 793 ? -0.533 1.152 21.763 1.00 85.75 793 GLU A C 1
ATOM 6115 O O . GLU A 1 793 ? 0.314 1.527 22.573 1.00 85.75 793 GLU A O 1
ATOM 6120 N N . VAL A 1 794 ? -1.363 2.000 21.146 1.00 87.75 794 VAL A N 1
ATOM 6121 C CA . VAL A 1 794 ? -1.333 3.455 21.343 1.00 87.75 794 VAL A CA 1
ATOM 6122 C C . VAL A 1 794 ? -1.966 3.825 22.681 1.00 87.75 794 VAL A C 1
ATOM 6124 O O . VAL A 1 794 ? -1.407 4.645 23.403 1.00 87.75 794 VAL A O 1
ATOM 6127 N N . GLN A 1 795 ? -3.067 3.177 23.075 1.00 88.38 795 GLN A N 1
ATOM 6128 C CA . GLN A 1 795 ? -3.705 3.401 24.382 1.00 88.38 795 GLN A CA 1
ATOM 6129 C C . GLN A 1 795 ? -2.730 3.160 25.545 1.00 88.38 795 GLN A C 1
ATOM 6131 O O . GLN A 1 795 ? -2.617 3.982 26.456 1.00 88.38 795 GLN A O 1
ATOM 6136 N N . LYS A 1 796 ? -1.931 2.086 25.467 1.00 86.00 796 LYS A N 1
ATOM 6137 C CA . LYS A 1 796 ? -0.880 1.774 26.452 1.00 86.00 796 LYS A CA 1
ATOM 6138 C C . LYS A 1 796 ? 0.186 2.872 26.565 1.00 86.00 796 LYS A C 1
ATOM 6140 O O . LYS A 1 796 ? 0.737 3.070 27.648 1.00 86.00 796 LYS A O 1
ATOM 6145 N N . LEU A 1 797 ? 0.463 3.624 25.494 1.00 85.06 797 LEU A N 1
ATOM 6146 C CA . LEU A 1 797 ? 1.407 4.751 25.540 1.00 85.06 797 LEU A CA 1
ATOM 6147 C C . LEU A 1 797 ? 0.879 5.925 26.371 1.00 85.06 797 LEU A C 1
ATOM 6149 O O . LEU A 1 797 ? 1.684 6.624 26.987 1.00 85.06 797 LEU A O 1
ATOM 6153 N N . TYR A 1 798 ? -0.440 6.137 26.418 1.00 84.62 798 TYR A N 1
ATOM 6154 C CA . TYR A 1 798 ? -1.061 7.168 27.258 1.00 84.62 798 TYR A CA 1
ATOM 6155 C C . TYR A 1 798 ? -1.102 6.767 28.742 1.00 84.62 798 TYR A C 1
ATOM 6157 O O . TYR A 1 798 ? -1.014 7.634 29.611 1.00 84.62 798 TYR A O 1
ATOM 6165 N N . LEU A 1 799 ? -1.144 5.465 29.048 1.00 81.81 799 LEU A N 1
ATOM 6166 C CA . LEU A 1 799 ? -1.060 4.952 30.423 1.00 81.81 799 LEU A CA 1
ATOM 6167 C C . LEU A 1 799 ? 0.341 5.084 31.034 1.00 81.81 799 LEU A C 1
ATOM 6169 O O . LEU A 1 799 ? 0.462 5.266 32.244 1.00 81.81 799 LEU A O 1
ATOM 6173 N N . ALA A 1 800 ? 1.400 5.036 30.219 1.00 79.56 800 ALA A N 1
ATOM 6174 C CA . ALA A 1 800 ? 2.773 5.133 30.708 1.00 79.56 800 ALA A CA 1
ATOM 6175 C C . ALA A 1 800 ? 3.003 6.413 31.542 1.00 79.56 800 ALA A C 1
ATOM 6177 O O . ALA A 1 800 ? 2.616 7.520 31.154 1.00 79.56 800 ALA A O 1
ATOM 6178 N N . THR A 1 801 ? 3.640 6.261 32.703 1.00 61.66 801 THR A N 1
ATOM 6179 C CA . THR A 1 801 ? 3.931 7.358 33.633 1.00 61.66 801 THR A CA 1
ATOM 6180 C C . THR A 1 801 ? 5.142 8.173 33.157 1.00 61.66 801 THR A C 1
ATOM 6182 O O . THR A 1 801 ? 6.119 7.618 32.658 1.00 61.66 801 THR A O 1
ATOM 6185 N N . GLY A 1 802 ? 5.071 9.507 33.272 1.00 67.12 802 GLY A N 1
ATOM 6186 C CA . GLY A 1 802 ? 6.156 10.425 32.878 1.00 67.12 802 GLY A CA 1
ATOM 6187 C C . GLY A 1 802 ? 6.050 11.052 31.480 1.00 67.12 802 GLY A C 1
ATOM 6188 O O . GLY A 1 802 ? 7.058 11.523 30.960 1.00 67.12 802 GLY A O 1
ATOM 6189 N N . ASN A 1 803 ? 4.865 11.065 30.857 1.00 78.00 803 ASN A N 1
ATOM 6190 C CA . ASN A 1 803 ? 4.618 11.781 29.602 1.00 78.00 803 ASN A CA 1
ATOM 6191 C C . ASN A 1 803 ? 3.522 12.856 29.748 1.00 78.00 803 ASN A C 1
ATOM 6193 O O . ASN A 1 803 ? 2.562 12.675 30.493 1.00 78.00 803 ASN A O 1
ATOM 6197 N N . ASP A 1 804 ? 3.656 13.956 29.000 1.00 81.81 804 ASP A N 1
ATOM 6198 C CA . ASP A 1 804 ? 2.695 15.075 28.977 1.00 81.81 804 ASP A CA 1
ATOM 6199 C C . ASP A 1 804 ? 1.600 14.899 27.905 1.00 81.81 804 ASP A C 1
ATOM 6201 O O . ASP A 1 804 ? 0.893 15.842 27.547 1.00 81.81 804 ASP A O 1
ATOM 6205 N N . ARG A 1 805 ? 1.428 13.681 27.370 1.00 85.62 805 ARG A N 1
ATOM 6206 C CA . ARG A 1 805 ? 0.494 13.410 26.263 1.00 85.62 805 ARG A CA 1
ATOM 6207 C C . ARG A 1 805 ? -0.957 13.677 26.654 1.00 85.62 805 ARG A C 1
ATOM 6209 O O . ARG A 1 805 ? -1.693 14.309 25.901 1.00 85.62 805 ARG A O 1
ATOM 6216 N N . LEU A 1 806 ? -1.359 13.207 27.838 1.00 87.19 806 LEU A N 1
ATOM 6217 C CA . LEU A 1 806 ? -2.705 13.432 28.370 1.00 87.19 806 LEU A CA 1
ATOM 6218 C C . LEU A 1 806 ? -2.945 14.925 28.631 1.00 87.19 806 LEU A C 1
ATOM 6220 O O . LEU A 1 806 ? -3.990 15.453 28.263 1.00 87.19 806 LEU A O 1
ATOM 6224 N N . LYS A 1 807 ? -1.940 15.615 29.184 1.00 88.62 807 LYS A N 1
ATOM 6225 C CA . LYS A 1 807 ? -1.981 17.058 29.445 1.00 88.62 807 LYS A CA 1
ATOM 6226 C C . LYS A 1 807 ? -2.245 17.855 28.167 1.00 88.62 807 LYS A C 1
ATOM 6228 O O . LYS A 1 807 ? -3.109 18.725 28.154 1.00 88.62 807 LYS A O 1
ATOM 6233 N N . LEU A 1 808 ? -1.540 17.529 27.085 1.00 89.00 808 LEU A N 1
ATOM 6234 C CA . LEU A 1 808 ? -1.688 18.204 25.796 1.00 89.00 808 LEU A CA 1
ATOM 6235 C C . LEU A 1 808 ? -3.098 18.038 25.202 1.00 89.00 808 LEU A C 1
ATOM 6237 O O . LEU A 1 808 ? -3.670 19.014 24.727 1.00 89.00 808 LEU A O 1
ATOM 6241 N N . LEU A 1 809 ? -3.697 16.844 25.288 1.00 89.94 809 LEU A N 1
ATOM 6242 C CA . LEU A 1 809 ? -5.075 16.614 24.822 1.00 89.94 809 LEU A CA 1
ATOM 6243 C C . LEU A 1 809 ? -6.115 17.405 25.628 1.00 89.94 809 LEU A C 1
ATOM 6245 O O . LEU A 1 809 ? -7.077 17.922 25.055 1.00 89.94 809 LEU A O 1
ATOM 6249 N N . VAL A 1 810 ? -5.923 17.515 26.947 1.00 89.81 810 VAL A N 1
ATOM 6250 C CA . VAL A 1 810 ? -6.802 18.320 27.807 1.00 89.81 810 VAL A CA 1
ATOM 6251 C C . VAL A 1 810 ? -6.701 19.796 27.417 1.00 89.81 810 VAL A C 1
ATOM 6253 O O . VAL A 1 810 ? -7.728 20.419 27.169 1.00 89.81 810 VAL A O 1
ATOM 6256 N N . LEU A 1 811 ? -5.487 20.332 27.254 1.00 90.00 811 LEU A N 1
ATOM 6257 C CA . LEU A 1 811 ? -5.278 21.724 26.838 1.00 90.00 811 LEU A CA 1
ATOM 6258 C C . LEU A 1 811 ? -5.880 22.017 25.455 1.00 90.00 811 LEU A C 1
ATOM 6260 O O . LEU A 1 811 ? -6.624 22.981 25.306 1.00 90.00 811 LEU A O 1
ATOM 6264 N N . TYR A 1 812 ? -5.654 21.150 24.463 1.00 91.12 812 TYR A N 1
ATOM 6265 C CA . TYR A 1 812 ? -6.191 21.328 23.105 1.00 91.12 812 TYR A CA 1
ATOM 6266 C C . TYR A 1 812 ? -7.712 21.260 23.022 1.00 91.12 812 TYR A C 1
ATOM 6268 O O . TYR A 1 812 ? -8.301 21.783 22.079 1.00 91.12 812 TYR A O 1
ATOM 6276 N N . SER A 1 813 ? -8.369 20.661 24.012 1.00 88.69 813 SER A N 1
ATOM 6277 C CA . SER A 1 813 ? -9.830 20.680 24.089 1.00 88.69 813 SER A CA 1
ATOM 6278 C C . SER A 1 813 ? -10.381 22.072 24.454 1.00 88.69 813 SER A C 1
ATOM 6280 O O . SER A 1 813 ? -11.527 22.380 24.113 1.00 88.69 813 SER A O 1
ATOM 6282 N N . GLY A 1 814 ? -9.565 22.916 25.098 1.00 84.44 814 GLY A N 1
ATOM 6283 C CA . GLY A 1 814 ? -9.891 24.289 25.502 1.00 84.44 814 GLY A CA 1
ATOM 6284 C C . GLY A 1 814 ? -9.356 25.399 24.587 1.00 84.44 814 GLY A C 1
ATOM 6285 O O . GLY A 1 814 ? -9.604 26.565 24.872 1.00 84.44 814 GLY A O 1
ATOM 6286 N N . GLU A 1 815 ? -8.637 25.061 23.513 1.00 87.00 815 GLU A N 1
ATOM 6287 C CA . GLU A 1 815 ? -8.127 26.020 22.515 1.00 87.00 815 GLU A CA 1
ATOM 6288 C C . GLU A 1 815 ? -9.251 26.669 21.688 1.00 87.00 815 GLU A C 1
ATOM 6290 O O . GLU A 1 815 ? -10.402 26.247 21.761 1.00 87.00 815 GLU A O 1
ATOM 6295 N N . GLU A 1 816 ? -8.938 27.684 20.875 1.00 83.88 816 GLU A N 1
ATOM 6296 C CA . GLU A 1 816 ? -9.933 28.358 20.018 1.00 83.88 816 GLU A CA 1
ATOM 6297 C C . GLU A 1 816 ? -10.210 27.614 18.697 1.00 83.88 816 GLU A C 1
ATOM 6299 O O . GLU A 1 816 ? -11.349 27.614 18.225 1.00 83.88 816 GLU A O 1
ATOM 6304 N N . ASP A 1 817 ? -9.207 26.942 18.110 1.00 88.00 817 ASP A N 1
ATOM 6305 C CA . ASP A 1 817 ? -9.341 26.255 16.813 1.00 88.00 817 ASP A CA 1
ATOM 6306 C C . ASP A 1 817 ? -10.322 25.074 16.890 1.00 88.00 817 ASP A C 1
ATOM 6308 O O . ASP A 1 817 ? -10.036 24.008 17.440 1.00 88.00 817 ASP A O 1
ATOM 6312 N N . GLU A 1 818 ? -11.487 25.247 16.267 1.00 88.31 818 GLU A N 1
ATOM 6313 C CA . GLU A 1 818 ? -12.580 24.278 16.209 1.00 88.31 818 GLU A CA 1
ATOM 6314 C C . GLU A 1 818 ? -12.128 22.886 15.745 1.00 88.31 818 GLU A C 1
ATOM 6316 O O . GLU A 1 818 ? -12.591 21.866 16.272 1.00 88.31 818 GLU A O 1
ATOM 6321 N N . ARG A 1 819 ? -11.216 22.820 14.768 1.00 89.25 819 ARG A N 1
ATOM 6322 C CA . ARG A 1 819 ? -10.749 21.550 14.208 1.00 89.25 819 ARG A CA 1
ATOM 6323 C C . ARG A 1 819 ? -9.873 20.797 15.206 1.00 89.25 819 ARG A C 1
ATOM 6325 O O . ARG A 1 819 ? -10.086 19.604 15.442 1.00 89.25 819 ARG A O 1
ATOM 6332 N N . LEU A 1 820 ? -8.946 21.511 15.838 1.00 91.06 820 LEU A N 1
ATOM 6333 C CA . LEU A 1 820 ? -8.073 20.982 16.880 1.00 91.06 820 LEU A CA 1
ATOM 6334 C C . LEU A 1 820 ? -8.873 20.516 18.105 1.00 91.06 820 LEU A C 1
ATOM 6336 O O . LEU A 1 820 ? -8.697 19.383 18.559 1.00 91.06 820 LEU A O 1
ATOM 6340 N N . ARG A 1 821 ? -9.819 21.339 18.579 1.00 91.75 821 ARG A N 1
ATOM 6341 C CA . ARG A 1 821 ? -10.700 21.014 19.713 1.00 91.75 821 ARG A CA 1
ATOM 6342 C C . ARG A 1 821 ? -11.506 19.751 19.477 1.00 91.75 821 ARG A C 1
ATOM 6344 O O . ARG A 1 821 ? -11.629 18.917 20.375 1.00 91.75 821 ARG A O 1
ATOM 6351 N N . ARG A 1 822 ? -12.069 19.586 18.273 1.00 90.50 822 ARG A N 1
ATOM 6352 C CA . ARG A 1 822 ? -12.805 18.368 17.909 1.00 90.50 822 ARG A CA 1
ATOM 6353 C C . ARG A 1 822 ? -11.893 17.157 18.017 1.00 90.50 822 ARG A C 1
ATOM 6355 O O . ARG A 1 822 ? -12.246 16.204 18.707 1.00 90.50 822 ARG A O 1
ATOM 6362 N N . ALA A 1 823 ? -10.734 17.187 17.372 1.00 91.12 823 ALA A N 1
ATOM 6363 C CA . ALA A 1 823 ? -9.804 16.066 17.394 1.00 91.12 823 ALA A CA 1
ATOM 6364 C C . ALA A 1 823 ? -9.368 15.701 18.825 1.00 91.12 823 ALA A C 1
ATOM 6366 O O . ALA A 1 823 ? -9.436 14.534 19.213 1.00 91.12 823 ALA A O 1
ATOM 6367 N N . ALA A 1 824 ? -9.000 16.699 19.632 1.00 92.88 824 ALA A N 1
ATOM 6368 C CA . ALA A 1 824 ? -8.546 16.504 21.005 1.00 92.88 824 ALA A CA 1
ATOM 6369 C C . ALA A 1 824 ? -9.651 15.952 21.922 1.00 92.88 824 ALA A C 1
ATOM 6371 O O . ALA A 1 824 ? -9.460 14.909 22.548 1.00 92.88 824 ALA A O 1
ATOM 6372 N N . SER A 1 825 ? -10.833 16.580 21.932 1.00 91.38 825 SER A N 1
ATOM 6373 C CA . SER A 1 825 ? -11.979 16.124 22.738 1.00 91.38 825 SER A CA 1
ATOM 6374 C C . SER A 1 825 ? -12.493 14.749 22.303 1.00 91.38 825 SER A C 1
ATOM 6376 O O . SER A 1 825 ? -12.881 13.940 23.140 1.00 91.38 825 SER A O 1
ATOM 6378 N N . GLY A 1 826 ? -12.450 14.441 21.002 1.00 91.12 826 GLY A N 1
ATOM 6379 C CA . GLY A 1 826 ? -12.782 13.112 20.482 1.00 91.12 826 GLY A CA 1
ATOM 6380 C C . GLY A 1 826 ? -11.802 12.051 20.979 1.00 91.12 826 GLY A C 1
ATOM 6381 O O . GLY A 1 826 ? -12.222 11.023 21.504 1.00 91.12 826 GLY A O 1
ATOM 6382 N N . THR A 1 827 ? -10.502 12.346 20.903 1.00 90.75 827 THR A N 1
ATOM 6383 C CA . THR A 1 827 ? -9.447 11.460 21.415 1.00 90.75 827 THR A CA 1
ATOM 6384 C C . THR A 1 827 ? -9.622 11.213 22.915 1.00 90.75 827 THR A C 1
ATOM 6386 O O . THR A 1 827 ? -9.543 10.074 23.369 1.00 90.75 827 THR A O 1
ATOM 6389 N N . LEU A 1 828 ? -9.907 12.266 23.687 1.00 91.44 828 LEU A N 1
ATOM 6390 C CA . LEU A 1 828 ? -10.091 12.182 25.134 1.00 91.44 828 LEU A CA 1
ATOM 6391 C C . LEU A 1 828 ? -11.342 11.377 25.522 1.00 91.44 828 LEU A C 1
ATOM 6393 O O . LEU A 1 828 ? -11.284 10.566 26.444 1.00 91.44 828 LEU A O 1
ATOM 6397 N N . ALA A 1 829 ? -12.453 11.541 24.801 1.00 90.56 829 ALA A N 1
ATOM 6398 C CA . ALA A 1 829 ? -13.670 10.758 25.023 1.00 90.56 829 ALA A CA 1
ATOM 6399 C C . ALA A 1 829 ? -13.446 9.255 24.782 1.00 90.56 829 ALA A C 1
ATOM 6401 O O . ALA A 1 829 ? -13.937 8.424 25.541 1.00 90.56 829 ALA A O 1
ATOM 6402 N N . MET A 1 830 ? -12.666 8.903 23.757 1.00 89.81 830 MET A N 1
ATOM 6403 C CA . MET A 1 830 ? -12.339 7.509 23.438 1.00 89.81 830 MET A CA 1
ATOM 6404 C C . MET A 1 830 ? -11.373 6.899 24.459 1.00 89.81 830 MET A C 1
ATOM 6406 O O . MET A 1 830 ? -11.583 5.777 24.912 1.00 89.81 830 MET A O 1
ATOM 6410 N N . LEU A 1 831 ? -10.343 7.649 24.865 1.00 90.44 831 LEU A N 1
ATOM 6411 C CA . LEU A 1 831 ? -9.392 7.203 25.887 1.00 90.44 831 LEU A CA 1
ATOM 6412 C C . LEU A 1 831 ? -10.066 6.975 27.242 1.00 90.44 831 LEU A C 1
ATOM 6414 O O . LEU A 1 831 ? -9.778 5.976 27.894 1.00 90.44 831 LEU A O 1
ATOM 6418 N N . THR A 1 832 ? -10.960 7.875 27.660 1.00 89.81 832 THR A N 1
ATOM 6419 C CA . THR A 1 832 ? -11.663 7.750 28.949 1.00 89.81 832 THR A CA 1
ATOM 6420 C C . THR A 1 832 ? -12.671 6.601 28.969 1.00 89.81 832 THR A C 1
ATOM 6422 O O . THR A 1 832 ? -12.905 6.042 30.036 1.00 89.81 832 THR A O 1
ATOM 6425 N N . ALA A 1 833 ? -13.230 6.215 27.815 1.00 88.19 833 ALA A N 1
ATOM 6426 C CA . ALA A 1 833 ? -14.140 5.073 27.705 1.00 88.19 833 ALA A CA 1
ATOM 6427 C C . ALA A 1 833 ? -13.410 3.722 27.805 1.00 88.19 833 ALA A C 1
ATOM 6429 O O . ALA A 1 833 ? -13.851 2.835 28.530 1.00 88.19 833 ALA A O 1
ATOM 6430 N N . GLU A 1 834 ? -12.293 3.564 27.087 1.00 86.81 834 GLU A N 1
ATOM 6431 C CA . GLU A 1 834 ? -11.550 2.294 27.023 1.00 86.81 834 GLU A CA 1
ATOM 6432 C C . GLU A 1 834 ? -10.602 2.094 28.219 1.00 86.81 834 GLU A C 1
ATOM 6434 O O . GLU A 1 834 ? -10.324 0.962 28.608 1.00 86.81 834 GLU A O 1
ATOM 6439 N N . GLN A 1 835 ? -10.085 3.182 28.807 1.00 86.62 835 GLN A N 1
ATOM 6440 C CA . GLN A 1 835 ? -9.119 3.149 29.913 1.00 86.62 835 GLN A CA 1
ATOM 6441 C C . GLN A 1 835 ? -9.577 4.040 31.084 1.00 86.62 835 GLN A C 1
ATOM 6443 O O . GLN A 1 835 ? -9.126 5.185 31.209 1.00 86.62 835 GLN A O 1
ATOM 6448 N N . PRO A 1 836 ? -10.429 3.522 31.992 1.00 83.75 836 PRO A N 1
ATOM 6449 C CA . PRO A 1 836 ? -10.956 4.282 33.130 1.00 83.75 836 PRO A CA 1
ATOM 6450 C C . PRO A 1 836 ? -9.869 4.843 34.060 1.00 83.75 836 PRO A C 1
ATOM 6452 O O . PRO A 1 836 ? -10.046 5.912 34.639 1.00 83.75 836 PRO A O 1
ATOM 6455 N N . GLU A 1 837 ? -8.710 4.180 34.147 1.00 84.19 837 GLU A N 1
ATOM 6456 C CA . GLU A 1 837 ? -7.547 4.622 34.934 1.00 84.19 837 GLU A CA 1
ATOM 6457 C C . GLU A 1 837 ? -7.041 6.021 34.531 1.00 84.19 837 GLU A C 1
ATOM 6459 O O . GLU A 1 837 ? -6.513 6.764 35.361 1.00 84.19 837 GLU A O 1
ATOM 6464 N N . LEU A 1 838 ? -7.229 6.423 33.266 1.00 85.00 838 LEU A N 1
ATOM 6465 C CA . LEU A 1 838 ? -6.836 7.753 32.793 1.00 85.00 838 LEU A CA 1
ATOM 6466 C C . LEU A 1 838 ? -7.709 8.864 33.384 1.00 85.00 838 LEU A C 1
ATOM 6468 O O . LEU A 1 838 ? -7.220 9.983 33.538 1.00 85.00 838 LEU A O 1
ATOM 6472 N N . CYS A 1 839 ? -8.962 8.573 33.751 1.00 84.88 839 CYS A N 1
ATOM 6473 C CA . CYS A 1 839 ? -9.883 9.569 34.303 1.00 84.88 839 CYS A CA 1
ATOM 6474 C C . CYS A 1 839 ? -9.360 10.159 35.620 1.00 84.88 839 CYS A C 1
ATOM 6476 O O . CYS A 1 839 ? -9.464 11.365 35.832 1.00 84.88 839 CYS A O 1
ATOM 6478 N N . VAL A 1 840 ? -8.727 9.332 36.460 1.00 84.50 840 VAL A N 1
ATOM 6479 C CA . VAL A 1 840 ? -8.129 9.748 37.743 1.00 84.50 840 VAL A CA 1
ATOM 6480 C C . VAL A 1 840 ? -6.928 10.670 37.534 1.00 84.50 840 VAL A C 1
ATOM 6482 O O . VAL A 1 840 ? -6.705 11.587 38.319 1.00 84.50 840 VAL A O 1
ATOM 6485 N N . ARG A 1 841 ? -6.194 10.493 36.431 1.00 83.38 841 ARG A N 1
ATOM 6486 C CA . ARG A 1 841 ? -5.012 11.303 36.111 1.00 83.38 841 ARG A CA 1
ATOM 6487 C C . ARG A 1 841 ? -5.352 12.668 35.518 1.00 83.38 841 ARG A C 1
ATOM 6489 O O . ARG A 1 841 ? -4.511 13.559 35.573 1.00 83.38 841 ARG A O 1
ATOM 6496 N N . ILE A 1 842 ? -6.544 12.871 34.948 1.00 85.81 842 ILE A N 1
ATOM 6497 C CA . ILE A 1 842 ? -6.907 14.143 34.294 1.00 85.81 842 ILE A CA 1
ATOM 6498 C C . ILE A 1 842 ? -6.744 15.344 35.251 1.00 85.81 842 ILE A C 1
ATOM 6500 O O . ILE A 1 842 ? -6.015 16.271 34.881 1.00 85.81 842 ILE A O 1
ATOM 6504 N N . PRO A 1 843 ? -7.294 15.337 36.484 1.00 83.94 843 PRO A N 1
ATOM 6505 C CA . PRO A 1 843 ? -7.109 16.443 37.428 1.00 83.94 843 PRO A CA 1
ATOM 6506 C C . PRO A 1 843 ? -5.661 16.666 37.875 1.00 83.94 843 PRO A C 1
ATOM 6508 O O . PRO A 1 843 ? -5.301 17.777 38.252 1.00 83.94 843 PRO A O 1
ATOM 6511 N N . GLU A 1 844 ? -4.820 15.629 37.832 1.00 82.19 844 GLU A N 1
ATOM 6512 C CA . GLU A 1 844 ? -3.401 15.724 38.199 1.00 82.19 844 GLU A CA 1
ATOM 6513 C C . GLU A 1 844 ? -2.572 16.441 37.121 1.00 82.19 844 GLU A C 1
ATOM 6515 O O . GLU A 1 844 ? -1.492 16.957 37.406 1.00 82.19 844 GLU A O 1
ATOM 6520 N N . THR A 1 845 ? -3.058 16.486 35.873 1.00 80.06 845 THR A N 1
ATOM 6521 C CA . THR A 1 845 ? -2.282 17.029 34.744 1.00 80.06 845 THR A CA 1
ATOM 6522 C C . THR A 1 845 ? -2.285 18.553 34.650 1.00 80.06 845 THR A C 1
ATOM 6524 O O . THR A 1 845 ? -1.277 19.137 34.238 1.00 80.06 845 THR A O 1
ATOM 6527 N N . THR A 1 846 ? -3.404 19.208 34.975 1.00 80.88 846 THR A N 1
ATOM 6528 C CA . THR A 1 846 ? -3.593 20.659 34.797 1.00 80.88 846 THR A CA 1
ATOM 6529 C C . THR A 1 846 ? -4.572 21.195 35.832 1.00 80.88 846 THR A C 1
ATOM 6531 O O . THR A 1 846 ? -5.598 20.573 36.052 1.00 80.88 846 THR A O 1
ATOM 6534 N N . SER A 1 847 ? -4.322 22.374 36.407 1.00 81.56 847 SER A N 1
ATOM 6535 C CA . SER A 1 847 ? -5.232 23.029 37.366 1.00 81.56 847 SER A CA 1
ATOM 6536 C C . SER A 1 847 ? -6.568 23.468 36.751 1.00 81.56 847 SER A C 1
ATOM 6538 O O . SER A 1 847 ? -7.594 23.396 37.414 1.00 81.56 847 SER A O 1
ATOM 6540 N N . HIS A 1 848 ? -6.564 23.877 35.480 1.00 85.56 848 HIS A N 1
ATOM 6541 C CA . HIS A 1 848 ? -7.724 24.410 34.745 1.00 85.56 848 HIS A CA 1
ATOM 6542 C C . HIS A 1 848 ? -8.582 23.345 34.039 1.00 85.56 848 HIS A C 1
ATOM 6544 O O . HIS A 1 848 ? -9.384 23.672 33.169 1.00 85.56 848 HIS A O 1
ATOM 6550 N N . TRP A 1 849 ? -8.423 22.058 34.367 1.00 87.25 849 TRP A N 1
ATOM 6551 C CA . TRP A 1 849 ? -9.164 20.974 33.703 1.00 87.25 849 TRP A CA 1
ATOM 6552 C C . TRP A 1 849 ? -10.693 21.138 33.817 1.00 87.25 849 TRP A C 1
ATOM 6554 O O . TRP A 1 849 ? -11.417 20.834 32.869 1.00 87.25 849 TRP A O 1
ATOM 6564 N N . LEU A 1 850 ? -11.174 21.667 34.949 1.00 85.81 850 LEU A N 1
ATOM 6565 C CA . LEU A 1 850 ? -12.596 21.891 35.207 1.00 85.81 850 LEU A CA 1
ATOM 6566 C C . LEU A 1 850 ? -13.172 22.996 34.308 1.00 85.81 850 LEU A C 1
ATOM 6568 O O . LEU A 1 850 ? -14.210 22.788 33.685 1.00 85.81 850 LEU A O 1
ATOM 6572 N N . GLU A 1 851 ? -12.467 24.125 34.180 1.00 86.94 851 GLU A N 1
ATOM 6573 C CA . GLU A 1 851 ? -12.857 25.249 33.312 1.00 86.94 851 GLU A CA 1
ATOM 6574 C C . GLU A 1 851 ? -12.948 24.807 31.843 1.00 86.94 851 GLU A C 1
ATOM 6576 O O . GLU A 1 851 ? -13.898 25.144 31.138 1.00 86.94 851 GLU A O 1
ATOM 6581 N N . ILE A 1 852 ? -11.993 23.985 31.390 1.00 87.69 852 ILE A N 1
ATOM 6582 C CA . ILE A 1 852 ? -11.966 23.455 30.021 1.00 87.69 852 ILE A CA 1
ATOM 6583 C C . ILE A 1 852 ? -13.189 22.567 29.757 1.00 87.69 852 ILE A C 1
ATOM 6585 O O . ILE A 1 852 ? -13.831 22.687 28.712 1.00 87.69 852 ILE A O 1
ATOM 6589 N N . PHE A 1 853 ? -13.543 21.679 30.688 1.00 88.06 853 PHE A N 1
ATOM 6590 C CA . PHE A 1 853 ? -14.700 20.799 30.512 1.00 88.06 853 PHE A CA 1
ATOM 6591 C C . PHE A 1 853 ? -16.029 21.542 30.638 1.00 88.06 853 PHE A C 1
ATOM 6593 O O . PHE A 1 853 ? -16.939 21.275 29.855 1.00 88.06 853 PHE A O 1
ATOM 6600 N N . GLN A 1 854 ? -16.131 22.529 31.528 1.00 86.75 854 GLN A N 1
ATOM 6601 C CA . GLN A 1 854 ? -17.284 23.432 31.577 1.00 86.75 854 GLN A CA 1
ATOM 6602 C C . GLN A 1 854 ? -17.451 24.188 30.250 1.00 86.75 854 GLN A C 1
ATOM 6604 O O . GLN A 1 854 ? -18.553 24.235 29.703 1.00 86.75 854 GLN A O 1
ATOM 6609 N N . ALA A 1 855 ? -16.356 24.684 29.666 1.00 86.12 855 ALA A N 1
ATOM 6610 C CA . ALA A 1 855 ? -16.373 25.334 28.357 1.00 86.12 855 ALA A CA 1
ATOM 6611 C C . ALA A 1 855 ? -16.785 24.385 27.212 1.00 86.12 855 ALA A C 1
ATOM 6613 O O . ALA A 1 855 ? -17.416 24.826 26.249 1.00 86.12 855 ALA A O 1
ATOM 6614 N N . LEU A 1 856 ? -16.470 23.085 27.297 1.00 85.75 856 LEU A N 1
ATOM 6615 C CA . LEU A 1 856 ? -16.967 22.083 26.343 1.00 85.75 856 LEU A CA 1
ATOM 6616 C C . LEU A 1 856 ? -18.474 21.844 26.492 1.00 85.75 856 LEU A C 1
ATOM 6618 O O . LEU A 1 856 ? -19.172 21.771 25.482 1.00 85.75 856 LEU A O 1
ATOM 6622 N N . LEU A 1 857 ? -18.983 21.746 27.724 1.00 84.88 857 LEU A N 1
ATOM 6623 C CA . LEU A 1 857 ? -20.412 21.540 27.996 1.00 84.88 857 LEU A CA 1
ATOM 6624 C C . LEU A 1 857 ? -21.267 22.740 27.556 1.00 84.88 857 LEU A C 1
ATOM 6626 O O . LEU A 1 857 ? -22.369 22.560 27.035 1.00 84.88 857 LEU A O 1
ATOM 6630 N N . LEU A 1 858 ? -20.744 23.956 27.724 1.00 86.25 858 LEU A N 1
ATOM 6631 C CA . LEU A 1 858 ? -21.393 25.212 27.328 1.00 86.25 858 LEU A CA 1
ATOM 6632 C C . LEU A 1 858 ? -21.208 25.561 25.843 1.00 86.25 858 LEU A C 1
ATOM 6634 O O . LEU A 1 858 ? -21.703 26.591 25.388 1.00 86.25 858 LEU A O 1
ATOM 6638 N N . CYS A 1 859 ? -20.492 24.737 25.077 1.00 84.31 859 CYS A N 1
ATOM 6639 C CA . CYS A 1 859 ? -20.216 25.025 23.678 1.00 84.31 859 CYS A CA 1
ATOM 6640 C C . CYS A 1 859 ? -21.498 24.979 22.828 1.00 84.31 859 CYS A C 1
ATOM 6642 O O . CYS A 1 859 ? -22.296 24.050 22.933 1.00 84.31 859 CYS A O 1
ATOM 6644 N N . GLU A 1 860 ? -21.660 25.951 21.925 1.00 80.19 860 GLU A N 1
ATOM 6645 C CA . GLU A 1 860 ? -22.797 26.015 20.993 1.00 80.19 860 GLU A CA 1
ATOM 6646 C C . GLU A 1 860 ? -22.754 24.912 19.916 1.00 80.19 860 GLU A C 1
ATOM 6648 O O . GLU A 1 860 ? -23.768 24.607 19.287 1.00 80.19 860 GLU A O 1
ATOM 6653 N N . ILE A 1 861 ? -21.585 24.293 19.696 1.00 84.44 861 ILE A N 1
ATOM 6654 C CA . ILE A 1 861 ? -21.394 23.239 18.693 1.00 84.44 861 ILE A CA 1
ATOM 6655 C C . ILE A 1 861 ? -21.838 21.886 19.281 1.00 84.44 861 ILE A C 1
ATOM 6657 O O . ILE A 1 861 ? -21.178 21.379 20.195 1.00 84.44 861 ILE 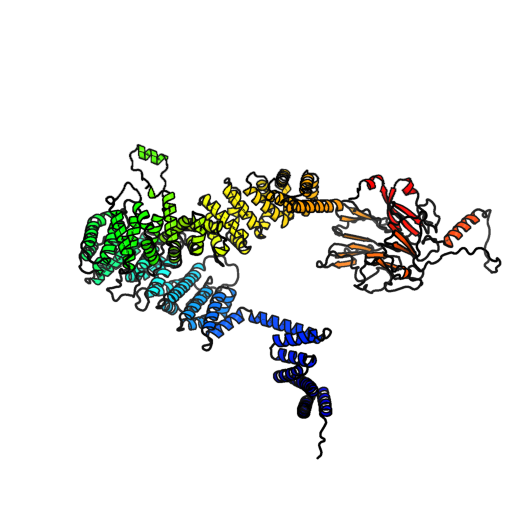A O 1
ATOM 6661 N N . PRO A 1 862 ? -22.871 21.229 18.716 1.00 82.31 862 PRO A N 1
ATOM 6662 C CA . PRO A 1 862 ? -23.471 20.027 19.303 1.00 82.31 862 PRO A CA 1
ATOM 6663 C C . PRO A 1 862 ? -22.497 18.843 19.385 1.00 82.31 862 PRO A C 1
ATOM 6665 O O . PRO A 1 862 ? -22.531 18.088 20.352 1.00 82.31 862 PRO A O 1
ATOM 6668 N N . ASP A 1 863 ? -21.580 18.702 18.423 1.00 84.38 863 ASP A N 1
ATOM 6669 C CA . ASP A 1 863 ? -20.579 17.626 18.424 1.00 84.38 863 ASP A CA 1
ATOM 6670 C C . ASP A 1 863 ? -19.570 17.751 19.575 1.00 84.38 863 ASP A C 1
ATOM 6672 O O . ASP A 1 863 ? -19.170 16.744 20.163 1.00 84.38 863 ASP A O 1
ATOM 6676 N N . LEU A 1 864 ? -19.130 18.978 19.881 1.00 86.94 864 LEU A N 1
ATOM 6677 C CA . LEU A 1 864 ? -18.195 19.248 20.978 1.00 86.94 864 LEU A CA 1
ATOM 6678 C C . LEU A 1 864 ? -18.899 19.110 22.324 1.00 86.94 864 LEU A C 1
ATOM 6680 O O . LEU A 1 864 ? -18.358 18.479 23.230 1.00 86.94 864 LEU A O 1
ATOM 6684 N N . GLN A 1 865 ? -20.128 19.618 22.410 1.00 87.56 865 GLN A N 1
ATOM 6685 C CA . GLN A 1 865 ? -20.983 19.464 23.579 1.00 87.56 865 GLN A CA 1
ATOM 6686 C C . GLN A 1 865 ? -21.242 17.983 23.889 1.00 87.56 865 GLN A C 1
ATOM 6688 O O . GLN A 1 865 ? -21.058 17.552 25.023 1.00 87.56 865 GLN A O 1
ATOM 6693 N N . HIS A 1 866 ? -21.568 17.170 22.877 1.00 88.06 866 HIS A N 1
ATOM 6694 C CA . HIS A 1 866 ? -21.736 15.724 23.029 1.00 88.06 866 HIS A CA 1
ATOM 6695 C C . HIS A 1 866 ? -20.467 15.045 23.568 1.00 88.06 866 HIS A C 1
ATOM 6697 O O . HIS A 1 866 ? -20.537 14.272 24.521 1.00 88.06 866 HIS A O 1
ATOM 6703 N N . ARG A 1 867 ? -19.295 15.345 22.988 1.00 89.31 867 ARG A N 1
ATOM 6704 C CA . ARG A 1 867 ? -18.007 14.787 23.448 1.00 89.31 867 ARG A CA 1
ATOM 6705 C C . ARG A 1 867 ? -17.705 15.192 24.890 1.00 89.31 867 ARG A C 1
ATOM 6707 O O . ARG A 1 867 ? -17.274 14.344 25.663 1.00 89.31 867 ARG A O 1
ATOM 6714 N N . GLY A 1 868 ? -17.979 16.445 25.256 1.00 88.31 868 GLY A N 1
ATOM 6715 C CA . GLY A 1 868 ? -17.850 16.941 26.627 1.00 88.31 868 GLY A CA 1
ATOM 6716 C C . GLY A 1 868 ? -18.711 16.155 27.617 1.00 88.31 868 GLY A C 1
ATOM 6717 O O . GLY A 1 868 ? -18.198 15.685 28.629 1.00 88.31 868 GLY A O 1
ATOM 6718 N N . VAL A 1 869 ? -19.992 15.932 27.295 1.00 88.19 869 VAL A N 1
ATOM 6719 C CA . VAL A 1 869 ? -20.905 15.147 28.146 1.00 88.19 869 VAL A CA 1
ATOM 6720 C C . VAL A 1 869 ? -20.421 13.700 28.299 1.00 88.19 869 VAL A C 1
ATOM 6722 O O . VAL A 1 869 ? -20.430 13.179 29.411 1.00 88.19 869 VAL A O 1
ATOM 6725 N N . VAL A 1 870 ? -19.947 13.063 27.221 1.00 89.56 870 VAL A N 1
ATOM 6726 C CA . VAL A 1 870 ? -19.409 11.689 27.269 1.00 89.56 870 VAL A CA 1
ATOM 6727 C C . VAL A 1 870 ? -18.153 11.600 28.140 1.00 89.56 870 VAL A C 1
ATOM 6729 O O . VAL A 1 870 ? -18.034 10.672 28.935 1.00 89.56 870 VAL A O 1
ATOM 6732 N N . ILE A 1 871 ? -17.233 12.567 28.046 1.00 89.69 871 ILE A N 1
ATOM 6733 C CA . ILE A 1 871 ? -16.036 12.607 28.905 1.00 89.69 871 ILE A CA 1
ATOM 6734 C C . ILE A 1 871 ? -16.449 12.681 30.379 1.00 89.69 871 ILE A C 1
ATOM 6736 O O . ILE A 1 871 ? -15.966 11.892 31.188 1.00 89.69 871 ILE A O 1
ATOM 6740 N N . VAL A 1 872 ? -17.373 13.583 30.724 1.00 88.31 872 VAL A N 1
ATOM 6741 C CA . VAL A 1 872 ? -17.858 13.740 32.104 1.00 88.31 872 VAL A CA 1
ATOM 6742 C C . VAL A 1 872 ? -18.567 12.475 32.590 1.00 88.31 872 VAL A C 1
ATOM 6744 O O . VAL A 1 872 ? -18.320 12.029 33.709 1.00 88.31 872 VAL A O 1
ATOM 6747 N N . GLN A 1 873 ? -19.377 11.840 31.742 1.00 87.88 873 GLN A N 1
ATOM 6748 C CA . GLN A 1 873 ? -20.022 10.567 32.062 1.00 87.88 873 GLN A CA 1
ATOM 6749 C C . GLN A 1 873 ? -18.993 9.465 32.356 1.00 87.88 873 GLN A C 1
ATOM 6751 O O . GLN A 1 873 ? -19.114 8.765 33.361 1.00 87.88 873 GLN A O 1
ATOM 6756 N N . ASN A 1 874 ? -17.962 9.331 31.518 1.00 89.44 874 ASN A N 1
ATOM 6757 C CA . ASN A 1 874 ? -16.897 8.349 31.720 1.00 89.44 874 ASN A CA 1
ATOM 6758 C C . ASN A 1 874 ? -16.129 8.615 33.022 1.00 89.44 874 ASN A C 1
ATOM 6760 O O . ASN A 1 874 ? -15.814 7.676 33.749 1.00 89.44 874 ASN A O 1
ATOM 6764 N N . MET A 1 875 ? -15.884 9.884 33.364 1.00 86.19 875 MET A N 1
ATOM 6765 C CA . MET A 1 875 ? -15.240 10.256 34.628 1.00 86.19 875 MET A CA 1
ATOM 6766 C C . MET A 1 875 ? -16.091 9.889 35.851 1.00 86.19 875 MET A C 1
ATOM 6768 O O . MET A 1 875 ? -15.548 9.363 36.822 1.00 86.19 875 MET A O 1
ATOM 6772 N N . ILE A 1 876 ? -17.410 10.103 35.792 1.00 84.56 876 ILE A N 1
ATOM 6773 C CA . ILE A 1 876 ? -18.345 9.702 36.858 1.00 84.56 876 ILE A CA 1
ATOM 6774 C C . ILE A 1 876 ? -18.390 8.176 36.997 1.00 84.56 876 ILE A C 1
ATOM 6776 O O . ILE A 1 876 ? -18.442 7.638 38.104 1.00 84.56 876 ILE A O 1
ATOM 6780 N N . LEU A 1 877 ? -18.330 7.442 35.883 1.00 81.94 877 LEU A N 1
ATOM 6781 C CA . LEU A 1 877 ? -18.269 5.980 35.898 1.00 81.94 877 LEU A CA 1
ATOM 6782 C C . LEU A 1 877 ? -16.950 5.453 36.477 1.00 81.94 877 LEU A C 1
ATOM 6784 O O . LEU A 1 877 ? -16.986 4.469 37.219 1.00 81.94 877 LEU A O 1
ATOM 6788 N N . ALA A 1 878 ? -15.827 6.118 36.200 1.00 83.19 878 ALA A N 1
ATOM 6789 C CA . ALA A 1 878 ? -14.493 5.649 36.556 1.00 83.19 878 ALA A CA 1
ATOM 6790 C C . ALA A 1 878 ? -14.180 5.711 38.059 1.00 83.19 878 ALA A C 1
ATOM 6792 O O . ALA A 1 878 ? -13.667 4.731 38.594 1.00 83.19 878 ALA A O 1
ATOM 6793 N N . ASP A 1 879 ? -14.479 6.821 38.748 1.00 81.69 879 ASP A N 1
ATOM 6794 C CA . ASP A 1 879 ? -14.093 6.984 40.158 1.00 81.69 879 ASP A CA 1
ATOM 6795 C C . ASP A 1 879 ? -15.084 7.814 40.996 1.00 81.69 879 ASP A C 1
ATOM 6797 O O . ASP A 1 879 ? -15.701 8.775 40.526 1.00 81.69 879 ASP A O 1
ATOM 6801 N N . LYS A 1 880 ? -15.232 7.441 42.275 1.00 77.88 880 LYS A N 1
ATOM 6802 C CA . LYS A 1 880 ? -16.162 8.083 43.219 1.00 77.88 880 LYS A CA 1
ATOM 6803 C C . LYS A 1 880 ? -15.658 9.456 43.674 1.00 77.88 880 LYS A C 1
ATOM 6805 O O . LYS A 1 880 ? -16.444 10.398 43.700 1.00 77.88 880 LYS A O 1
ATOM 6810 N N . SER A 1 881 ? -14.357 9.608 43.934 1.00 78.69 881 SER A N 1
ATOM 6811 C CA . SER A 1 881 ? -13.792 10.887 44.398 1.00 78.69 881 SER A CA 1
ATOM 6812 C C . SER A 1 881 ? -13.873 11.987 43.329 1.00 78.69 881 SER A C 1
ATOM 6814 O O . SER A 1 881 ? -14.080 13.163 43.630 1.00 78.69 881 SER A O 1
ATOM 6816 N N . LEU A 1 882 ? -13.759 11.606 42.051 1.00 78.75 882 LEU A N 1
ATOM 6817 C CA . LEU A 1 882 ? -13.995 12.506 40.918 1.00 78.75 882 LEU A CA 1
ATOM 6818 C C . LEU A 1 882 ? -15.461 12.919 40.817 1.00 78.75 882 LEU A C 1
ATOM 6820 O O . LEU A 1 882 ? -15.750 14.075 40.516 1.00 78.75 882 LEU A O 1
ATOM 6824 N N . THR A 1 883 ? -16.370 11.975 41.068 1.00 78.25 883 THR A N 1
ATOM 6825 C CA . THR A 1 883 ? -17.813 12.222 41.049 1.00 78.25 883 THR A CA 1
ATOM 6826 C C . THR A 1 883 ? -18.182 13.278 42.092 1.00 78.25 883 THR A C 1
ATOM 6828 O O . THR A 1 883 ? -18.872 14.234 41.758 1.00 78.25 883 THR A O 1
ATOM 6831 N N . GLU A 1 884 ? -17.644 13.179 43.311 1.00 78.81 884 GLU A N 1
ATOM 6832 C CA . GLU A 1 884 ? -17.835 14.177 44.376 1.00 78.81 884 GLU A CA 1
ATOM 6833 C C . GLU A 1 884 ? -17.351 15.573 43.947 1.00 78.81 884 GLU A C 1
ATOM 6835 O O . GLU A 1 884 ? -18.119 16.531 44.000 1.00 78.81 884 GLU A O 1
ATOM 6840 N N . LYS A 1 885 ? -16.135 15.685 43.395 1.00 79.56 885 LYS A N 1
ATOM 6841 C CA . LYS A 1 885 ? -15.596 16.967 42.891 1.00 79.56 885 LYS A CA 1
ATOM 6842 C C . LYS A 1 885 ? -16.414 17.569 41.745 1.00 79.56 885 LYS A C 1
ATOM 6844 O O . LYS A 1 885 ? -16.501 18.788 41.624 1.00 79.56 885 LYS A O 1
ATOM 6849 N N . LEU A 1 886 ? -16.979 16.732 40.873 1.00 79.38 886 LEU A N 1
ATOM 6850 C CA . LEU A 1 886 ? -17.840 17.179 39.776 1.00 79.38 886 LEU A CA 1
ATOM 6851 C C . LEU A 1 886 ? -19.209 17.644 40.291 1.00 79.38 886 LEU A C 1
ATOM 6853 O O . LEU A 1 886 ? -19.728 18.634 39.778 1.00 79.38 886 LEU A O 1
ATOM 6857 N N . ILE A 1 887 ? -19.759 16.980 41.313 1.00 74.69 887 ILE A N 1
ATOM 6858 C CA . ILE A 1 887 ? -21.015 17.362 41.981 1.00 74.69 887 ILE A CA 1
ATOM 6859 C C . ILE A 1 887 ? -20.866 18.680 42.746 1.00 74.69 887 ILE A C 1
ATOM 6861 O O . ILE A 1 887 ? -21.778 19.499 42.721 1.00 74.69 887 ILE A O 1
ATOM 6865 N N . GLU A 1 888 ? -19.723 18.909 43.394 1.00 77.69 888 GLU A N 1
ATOM 6866 C CA . GLU A 1 888 ? -19.418 20.171 44.084 1.00 77.69 888 GLU A CA 1
ATOM 6867 C C . GLU A 1 888 ? -19.273 21.369 43.124 1.00 77.69 888 GLU A C 1
ATOM 6869 O O . GLU A 1 888 ? -19.241 22.518 43.564 1.00 77.69 888 GLU A O 1
ATOM 6874 N N . SER A 1 889 ? -19.190 21.119 41.814 1.00 79.25 889 SER A N 1
ATOM 6875 C CA . SER A 1 889 ? -19.020 22.139 40.778 1.00 79.25 889 SER A CA 1
ATOM 6876 C C . SER A 1 889 ? -20.318 22.466 40.026 1.00 79.25 889 SER A C 1
ATOM 6878 O O . SER A 1 889 ? -21.266 21.684 40.000 1.00 79.25 889 SER A O 1
ATOM 6880 N N . GLU A 1 890 ? -20.321 23.578 39.281 1.00 80.50 890 GLU A N 1
ATOM 6881 C CA . GLU A 1 890 ? -21.435 23.989 38.403 1.00 80.50 890 GLU A CA 1
ATOM 6882 C C . GLU A 1 890 ? -21.717 23.004 37.243 1.00 80.50 890 GLU A C 1
ATOM 6884 O O . GLU A 1 890 ? -22.703 23.149 36.519 1.00 80.50 890 GLU A O 1
ATOM 6889 N N . ALA A 1 891 ? -20.886 21.971 37.046 1.00 77.50 891 ALA A N 1
ATOM 6890 C CA . ALA A 1 891 ? -21.056 20.993 35.969 1.00 77.50 891 ALA A CA 1
ATOM 6891 C C . ALA A 1 891 ? -22.415 20.270 36.027 1.00 77.50 891 ALA A C 1
ATOM 6893 O O . ALA A 1 891 ? -23.000 19.974 34.983 1.00 77.50 891 ALA A O 1
ATOM 6894 N N . LEU A 1 892 ? -22.946 20.019 37.228 1.00 76.50 892 LEU A N 1
ATOM 6895 C CA . LEU A 1 892 ? -24.218 19.317 37.417 1.00 76.50 892 LEU A CA 1
ATOM 6896 C C . LEU A 1 892 ? -25.426 20.202 37.066 1.00 76.50 892 LEU A C 1
ATOM 6898 O O . LEU A 1 892 ? -26.403 19.724 36.481 1.00 76.50 892 LEU A O 1
ATOM 6902 N N . GLU A 1 893 ? -25.332 21.507 37.333 1.00 80.25 893 GLU A N 1
ATOM 6903 C CA . GLU A 1 893 ? -26.328 22.493 36.901 1.00 80.25 893 GLU A CA 1
ATOM 6904 C C . GLU A 1 893 ? -26.371 22.580 35.374 1.00 80.25 893 GLU A C 1
ATOM 6906 O O . GLU A 1 893 ? -27.447 22.498 34.775 1.00 80.25 893 GLU A O 1
ATOM 6911 N N . ILE A 1 894 ? -25.196 22.639 34.737 1.00 81.12 894 ILE A N 1
ATOM 6912 C CA . ILE A 1 894 ? -25.068 22.650 33.276 1.00 81.12 894 ILE A CA 1
ATOM 6913 C C . ILE A 1 894 ? -25.676 21.371 32.679 1.00 81.12 894 ILE A C 1
ATOM 6915 O O . ILE A 1 894 ? -26.509 21.453 31.776 1.00 81.12 894 ILE A O 1
ATOM 6919 N N . LEU A 1 895 ? -25.346 20.187 33.211 1.00 81.25 895 LEU A N 1
ATOM 6920 C CA . LEU A 1 895 ? -25.923 18.910 32.762 1.00 81.25 895 LEU A CA 1
ATOM 6921 C C . LEU A 1 895 ? -27.447 18.857 32.931 1.00 81.25 895 LEU A C 1
ATOM 6923 O O . LEU A 1 895 ? -28.142 18.323 32.067 1.00 81.25 895 LEU A O 1
ATOM 6927 N N . THR A 1 896 ? -27.983 19.453 33.997 1.00 80.81 896 THR A N 1
ATOM 6928 C CA . THR A 1 896 ? -29.432 19.527 34.243 1.00 80.81 896 THR A CA 1
ATOM 6929 C C . THR A 1 896 ? -30.138 20.403 33.209 1.00 80.81 896 THR A C 1
ATOM 6931 O O . THR A 1 896 ? -31.225 20.057 32.740 1.00 80.81 896 THR A O 1
ATOM 6934 N N . VAL A 1 897 ? -29.526 21.523 32.816 1.00 81.38 897 VAL A N 1
ATOM 6935 C CA . VAL A 1 897 ? -30.036 22.375 31.730 1.00 81.38 897 VAL A CA 1
ATOM 6936 C C . VAL A 1 897 ? -30.006 21.620 30.399 1.00 81.38 897 VAL A C 1
ATOM 6938 O O . VAL A 1 897 ? -30.991 21.649 29.661 1.00 81.38 897 VAL A O 1
ATOM 6941 N N . LEU A 1 898 ? -28.925 20.884 30.119 1.00 79.69 898 LEU A N 1
ATOM 6942 C CA . LEU A 1 898 ? -28.795 20.071 28.905 1.00 79.69 898 LEU A CA 1
ATOM 6943 C C . LEU A 1 898 ? -29.808 18.917 28.850 1.00 79.69 898 LEU A C 1
ATOM 6945 O O . LEU A 1 898 ? -30.345 18.623 27.781 1.00 79.69 898 LEU A O 1
ATOM 6949 N N . ALA A 1 899 ? -30.117 18.295 29.990 1.00 77.62 899 ALA A N 1
ATOM 6950 C CA . ALA A 1 899 ? -31.119 17.236 30.087 1.00 77.62 899 ALA A CA 1
ATOM 6951 C C . ALA A 1 899 ? -32.545 17.756 29.818 1.00 77.62 899 ALA A C 1
ATOM 6953 O O . ALA A 1 899 ? -33.323 17.075 29.153 1.00 77.62 899 ALA A O 1
ATOM 6954 N N . LYS A 1 900 ? -32.867 18.983 30.256 1.00 74.94 900 LYS A N 1
ATOM 6955 C CA . LYS A 1 900 ? -34.190 19.628 30.105 1.00 74.94 900 LYS A CA 1
ATOM 6956 C C . LYS A 1 900 ? -34.454 20.262 28.732 1.00 74.94 900 LYS A C 1
ATOM 6958 O O . LYS A 1 900 ? -35.522 20.837 28.534 1.00 74.94 900 LYS A O 1
ATOM 6963 N N . GLY A 1 901 ? -33.507 20.205 27.796 1.00 67.50 901 GLY A N 1
ATOM 6964 C CA . GLY A 1 901 ? -33.656 20.799 26.466 1.00 67.50 901 GLY A CA 1
ATOM 6965 C C . GLY A 1 901 ? -34.767 20.141 25.637 1.00 67.50 901 GLY A C 1
ATOM 6966 O O . GLY A 1 901 ? -34.529 19.158 24.938 1.00 67.50 901 GLY A O 1
ATOM 6967 N N . GLU A 1 902 ? -35.980 20.694 25.678 1.00 49.44 902 GLU A N 1
ATOM 6968 C CA . GLU A 1 902 ? -37.119 20.241 24.877 1.00 49.44 902 GLU A CA 1
ATOM 6969 C C . GLU A 1 902 ? -37.034 20.763 23.427 1.00 49.44 902 GLU A C 1
ATOM 6971 O O . GLU A 1 902 ? -37.165 21.956 23.165 1.00 49.44 902 GLU A O 1
ATOM 6976 N N . GLY A 1 903 ? -36.865 19.849 22.461 1.00 51.09 903 GLY A N 1
ATOM 6977 C CA . GLY A 1 903 ? -37.261 20.065 21.059 1.00 51.09 903 GLY A CA 1
ATOM 6978 C C . GLY A 1 903 ? -36.200 20.616 20.094 1.00 51.09 903 GLY A C 1
ATOM 6979 O O . GLY A 1 903 ? -36.324 21.731 19.596 1.00 51.09 903 GLY A O 1
ATOM 6980 N N . GLY A 1 904 ? -35.210 19.796 19.719 1.00 53.31 904 GLY A N 1
ATOM 6981 C CA . GLY A 1 904 ? -34.288 20.072 18.607 1.00 53.31 904 GLY A CA 1
ATOM 6982 C C . GLY A 1 904 ? -33.289 18.936 18.348 1.00 53.31 904 GLY A C 1
ATOM 6983 O O . GLY A 1 904 ? -33.314 17.920 19.039 1.00 53.31 904 GLY A O 1
ATOM 6984 N N . VAL A 1 905 ? -32.388 19.113 17.368 1.00 51.47 905 VAL A N 1
ATOM 6985 C CA . VAL A 1 905 ? -31.334 18.166 16.906 1.00 51.47 905 VAL A CA 1
ATOM 6986 C C . VAL A 1 905 ? -30.482 17.551 18.050 1.00 51.47 905 VAL A C 1
ATOM 6988 O O . VAL A 1 905 ? -29.904 16.481 17.880 1.00 51.47 905 VAL A O 1
ATOM 6991 N N . ASN A 1 906 ? -30.510 18.132 19.255 1.00 56.38 906 ASN A N 1
ATOM 6992 C CA . ASN A 1 906 ? -29.790 17.722 20.472 1.00 56.38 906 ASN A CA 1
ATOM 6993 C C . ASN A 1 906 ? -30.387 16.532 21.265 1.00 56.38 906 ASN A C 1
ATOM 6995 O O . ASN A 1 906 ? -30.013 16.314 22.418 1.00 56.38 906 ASN A O 1
ATOM 6999 N N . SER A 1 907 ? -31.272 15.714 20.680 1.00 66.19 907 SER A N 1
ATOM 7000 C CA . SER A 1 907 ? -31.898 14.580 21.399 1.00 66.19 907 SER A CA 1
ATOM 7001 C C . SER A 1 907 ? -30.906 13.534 21.943 1.00 66.19 907 SER A C 1
ATOM 7003 O O . SER A 1 907 ? -31.207 12.863 22.927 1.00 66.19 907 SER A O 1
ATOM 7005 N N . GLN A 1 908 ? -29.730 13.379 21.322 1.00 72.44 908 GLN A N 1
ATOM 7006 C CA . GLN A 1 908 ? -28.683 12.472 21.810 1.00 72.44 908 GLN A CA 1
ATOM 7007 C C . GLN A 1 908 ? -27.958 13.052 23.029 1.00 72.44 908 GLN A C 1
ATOM 7009 O O . GLN A 1 908 ? -27.797 12.347 24.018 1.00 72.44 908 GLN A O 1
ATOM 7014 N N . VAL A 1 909 ? -27.598 14.339 23.000 1.00 79.12 909 VAL A N 1
ATOM 7015 C CA . VAL A 1 909 ? -26.921 15.024 24.116 1.00 79.12 909 VAL A CA 1
ATOM 7016 C C . VAL A 1 909 ? -27.795 15.025 25.369 1.00 79.12 909 VAL A C 1
ATOM 7018 O O . VAL A 1 909 ? -27.312 14.667 26.436 1.00 79.12 909 VAL A O 1
ATOM 7021 N N . SER A 1 910 ? -29.087 15.345 25.230 1.00 78.94 910 SER A N 1
ATOM 7022 C CA . SER A 1 910 ? -30.044 15.342 26.348 1.00 78.94 910 SER A CA 1
ATOM 7023 C C . SER A 1 910 ? -30.188 13.949 26.980 1.00 78.94 910 SER A C 1
ATOM 7025 O O . SER A 1 910 ? -30.130 13.831 28.201 1.00 78.94 910 SER A O 1
ATOM 7027 N N . LYS A 1 911 ? -30.253 12.876 26.174 1.00 80.56 911 LYS A N 1
ATOM 7028 C CA . LYS A 1 911 ? -30.293 11.489 26.683 1.00 80.56 911 LYS A CA 1
ATOM 7029 C C . LYS A 1 911 ? -29.024 11.092 27.430 1.00 80.56 911 LYS A C 1
ATOM 7031 O O . LYS A 1 911 ? -29.107 10.480 28.488 1.00 80.56 911 LYS A O 1
ATOM 7036 N N . VAL A 1 912 ? -27.851 11.412 26.879 1.00 80.88 912 VAL A N 1
ATOM 7037 C CA . VAL A 1 912 ? -26.569 11.086 27.523 1.00 80.88 912 VAL A CA 1
ATOM 7038 C C . VAL A 1 912 ? -26.405 11.899 28.812 1.00 80.88 912 VAL A C 1
ATOM 7040 O O . VAL A 1 912 ? -25.992 11.345 29.825 1.00 80.88 912 VAL A O 1
ATOM 7043 N N . ALA A 1 913 ? -26.806 13.175 28.815 1.00 81.38 913 ALA A N 1
ATOM 7044 C CA . ALA A 1 913 ? -26.809 14.020 30.008 1.00 81.38 913 ALA A CA 1
ATOM 7045 C C . ALA A 1 913 ? -27.776 13.501 31.085 1.00 81.38 913 ALA A C 1
ATOM 7047 O O . ALA A 1 913 ? -27.419 13.482 32.259 1.00 81.38 913 ALA A O 1
ATOM 7048 N N . GLN A 1 914 ? -28.959 13.016 30.696 1.00 82.38 914 GLN A N 1
ATOM 7049 C CA . GLN A 1 914 ? -29.914 12.400 31.618 1.00 82.38 914 GLN A CA 1
ATOM 7050 C C . GLN A 1 914 ? -29.358 11.106 32.229 1.00 82.38 914 GLN A C 1
ATOM 7052 O O . GLN A 1 914 ? -29.319 10.984 33.447 1.00 82.38 914 GLN A O 1
ATOM 7057 N N . ASN A 1 915 ? -28.802 10.207 31.411 1.00 82.19 915 ASN A N 1
ATOM 7058 C CA . ASN A 1 915 ? -28.142 8.994 31.908 1.00 82.19 915 ASN A CA 1
ATOM 7059 C C . ASN A 1 915 ? -26.972 9.318 32.856 1.00 82.19 915 ASN A C 1
ATOM 7061 O O . ASN A 1 915 ? -26.743 8.611 33.836 1.00 82.19 915 ASN A O 1
ATOM 7065 N N . CYS A 1 916 ? -26.215 10.375 32.554 1.00 81.75 916 CYS A N 1
ATOM 7066 C CA . CYS A 1 916 ? -25.114 10.862 33.381 1.00 81.75 916 CYS A CA 1
ATOM 7067 C C . CYS A 1 916 ? -25.612 11.314 34.766 1.00 81.75 916 CYS A C 1
ATOM 7069 O O . CYS A 1 916 ? -25.038 10.916 35.780 1.00 81.75 916 CYS A O 1
ATOM 7071 N N . LEU A 1 917 ? -26.722 12.062 34.813 1.00 80.50 917 LEU A N 1
ATOM 7072 C CA . LEU A 1 917 ? -27.379 12.481 36.057 1.00 80.50 917 LEU A CA 1
ATOM 7073 C C . LEU A 1 917 ? -27.910 11.284 36.854 1.00 80.50 917 LEU A C 1
ATOM 7075 O O . LEU A 1 917 ? -27.637 11.194 38.048 1.00 80.50 917 LEU A O 1
ATOM 7079 N N . ASP A 1 918 ? -28.591 10.340 36.203 1.00 79.69 918 ASP A N 1
ATOM 7080 C CA . ASP A 1 918 ? -29.131 9.143 36.861 1.00 79.69 918 ASP A CA 1
ATOM 7081 C C . ASP A 1 918 ? -28.009 8.305 37.502 1.00 79.69 918 ASP A C 1
ATOM 7083 O O . ASP A 1 918 ? -28.104 7.892 38.658 1.00 79.69 918 ASP A O 1
ATOM 7087 N N . THR A 1 919 ? -26.891 8.134 36.786 1.00 77.19 919 THR A N 1
ATOM 7088 C CA . THR A 1 919 ? -25.712 7.394 37.273 1.00 77.19 919 THR A CA 1
ATOM 7089 C C . THR A 1 919 ? -25.035 8.111 38.446 1.00 77.19 919 THR A C 1
ATOM 7091 O O . THR A 1 919 ? -24.593 7.469 39.403 1.00 77.19 919 THR A O 1
ATOM 7094 N N . ALA A 1 920 ? -24.949 9.445 38.394 1.00 74.12 920 ALA A N 1
ATOM 7095 C CA . ALA A 1 920 ? -24.419 10.244 39.494 1.00 74.12 920 ALA A CA 1
ATOM 7096 C C . ALA A 1 920 ? -25.299 10.104 40.749 1.00 74.12 920 ALA A C 1
ATOM 7098 O O . ALA A 1 920 ? -24.777 9.893 41.841 1.00 74.12 920 ALA A O 1
ATOM 7099 N N . ILE A 1 921 ? -26.627 10.135 40.591 1.00 70.00 921 ILE A N 1
ATOM 7100 C CA . ILE A 1 921 ? -27.595 9.974 41.687 1.00 70.00 921 ILE A CA 1
ATOM 7101 C C . ILE A 1 921 ? -27.532 8.567 42.292 1.00 70.00 921 ILE A C 1
ATOM 7103 O O . ILE A 1 921 ? -27.603 8.433 43.513 1.00 70.00 921 ILE A O 1
ATOM 7107 N N . GLU A 1 922 ? -27.367 7.521 41.480 1.00 67.44 922 GLU A N 1
ATOM 7108 C CA . GLU A 1 922 ? -27.229 6.141 41.962 1.00 67.44 922 GLU A CA 1
ATOM 7109 C C . GLU A 1 922 ? -25.945 5.959 42.788 1.00 67.44 922 GLU A C 1
ATOM 7111 O O . GLU A 1 922 ? -25.990 5.452 43.915 1.00 67.44 922 GLU A O 1
ATOM 7116 N N . LYS A 1 923 ? -24.802 6.451 42.285 1.00 63.22 923 LYS A N 1
ATOM 7117 C CA . LYS A 1 923 ? -23.528 6.401 43.021 1.00 63.22 923 LYS A CA 1
ATOM 7118 C C . LYS A 1 923 ? -23.570 7.215 44.317 1.00 63.22 923 LYS A C 1
ATOM 7120 O O . LYS A 1 923 ? -22.986 6.783 45.309 1.00 63.22 923 LYS A O 1
ATOM 7125 N N . VAL A 1 924 ? -24.293 8.335 44.348 1.00 56.38 924 VAL A N 1
ATOM 7126 C CA . VAL A 1 924 ? -24.490 9.147 45.562 1.00 56.38 924 VAL A CA 1
ATOM 7127 C C . VAL A 1 924 ? -25.499 8.507 46.527 1.00 56.38 924 VAL A C 1
ATOM 7129 O O . VAL A 1 924 ? -25.267 8.512 47.731 1.00 56.38 924 VAL A O 1
ATOM 7132 N N . SER A 1 925 ? -26.579 7.884 46.041 1.00 43.88 925 SER A N 1
ATOM 7133 C CA . SER A 1 925 ? -27.578 7.197 46.886 1.00 43.88 925 SER A CA 1
ATOM 7134 C C . SER A 1 925 ? -27.020 5.963 47.591 1.00 43.88 925 SER A C 1
ATOM 7136 O O . SER A 1 925 ? -27.486 5.608 48.672 1.00 43.88 925 SER A O 1
ATOM 7138 N N . SER A 1 926 ? -25.980 5.338 47.029 1.00 43.62 926 SER A N 1
ATOM 7139 C CA . SER A 1 926 ? -25.228 4.272 47.704 1.00 43.62 926 SER A CA 1
ATOM 7140 C C . SER A 1 926 ? -24.454 4.740 48.954 1.00 43.62 926 SER A C 1
ATOM 7142 O O . SER A 1 926 ? -23.883 3.908 49.653 1.00 43.62 926 SER A O 1
ATOM 7144 N N . ALA A 1 927 ? -24.445 6.047 49.257 1.00 35.41 927 ALA A N 1
ATOM 7145 C CA . ALA A 1 927 ? -23.752 6.653 50.397 1.00 35.41 927 ALA A CA 1
ATOM 7146 C C . ALA A 1 927 ? -24.643 6.939 51.629 1.00 35.41 927 ALA A C 1
ATOM 7148 O O . ALA A 1 927 ? -24.175 7.575 52.571 1.00 35.41 927 ALA A O 1
ATOM 7149 N N . LEU A 1 928 ? -25.904 6.484 51.671 1.00 31.16 928 LEU A N 1
ATOM 7150 C CA . LEU A 1 928 ? -26.693 6.508 52.913 1.00 31.16 928 LEU A CA 1
ATOM 7151 C C . LEU A 1 928 ? -26.473 5.201 53.701 1.00 31.16 928 LEU A C 1
ATOM 7153 O O . LEU A 1 928 ? -26.785 4.129 53.174 1.00 31.16 928 LEU A O 1
ATOM 7157 N N . PRO A 1 929 ? -25.980 5.239 54.956 1.00 33.72 929 PRO A N 1
ATOM 7158 C CA . PRO A 1 929 ? -25.790 4.031 55.753 1.00 33.72 929 PRO A CA 1
ATOM 7159 C C . PRO A 1 929 ? -27.144 3.367 56.056 1.00 33.72 929 PRO A C 1
ATOM 7161 O O . PRO A 1 929 ? -27.965 3.905 56.799 1.00 33.72 929 PRO A O 1
ATOM 7164 N N . GLN A 1 930 ? -27.393 2.173 55.503 1.00 35.75 930 GLN A N 1
ATOM 7165 C CA . GLN A 1 930 ? -28.481 1.305 55.967 1.00 35.75 930 GLN A CA 1
ATOM 7166 C C . GLN A 1 930 ? -28.106 0.741 57.343 1.00 35.75 930 GLN A C 1
ATOM 7168 O O . GLN A 1 930 ? -27.394 -0.256 57.442 1.00 35.75 930 GLN A O 1
ATOM 7173 N N . ILE A 1 931 ? -28.603 1.352 58.417 1.00 36.62 931 ILE A N 1
ATOM 7174 C CA . ILE A 1 931 ? -28.521 0.766 59.760 1.00 36.62 931 ILE A CA 1
ATOM 7175 C C . ILE A 1 931 ? -29.530 -0.392 59.823 1.00 36.62 931 ILE A C 1
ATOM 7177 O O . ILE A 1 931 ? -30.731 -0.157 59.925 1.00 36.62 931 ILE A O 1
ATOM 7181 N N . ARG A 1 932 ? -29.059 -1.644 59.741 1.00 42.44 932 ARG A N 1
ATOM 7182 C CA . ARG A 1 932 ? -29.871 -2.846 60.016 1.00 42.44 932 ARG A CA 1
ATOM 7183 C C . ARG A 1 932 ? -29.633 -3.320 61.445 1.00 42.44 932 ARG A C 1
ATOM 7185 O O . ARG A 1 932 ? -28.483 -3.435 61.870 1.00 42.44 932 ARG A O 1
ATOM 7192 N N . ALA A 1 933 ? -30.697 -3.640 62.176 1.00 40.38 933 ALA A N 1
ATOM 7193 C CA . ALA A 1 933 ? -30.554 -4.310 63.465 1.00 40.38 933 ALA A CA 1
ATOM 7194 C C . ALA A 1 933 ? -30.220 -5.797 63.227 1.00 40.38 933 ALA A C 1
ATOM 7196 O O . ALA A 1 933 ? -30.863 -6.462 62.423 1.00 40.38 933 ALA A O 1
ATOM 7197 N N . SER A 1 934 ? -29.210 -6.342 63.910 1.00 47.56 934 SER A N 1
ATOM 7198 C CA . SER A 1 934 ? -28.912 -7.785 63.927 1.00 47.56 934 SER A CA 1
ATOM 7199 C C . SER A 1 934 ? -28.503 -8.210 65.339 1.00 47.56 934 SER A C 1
ATOM 7201 O O . SER A 1 934 ? -27.978 -7.396 66.100 1.00 47.56 934 SER A O 1
ATOM 7203 N N . TRP A 1 935 ? -28.772 -9.461 65.728 1.00 44.38 935 TRP A N 1
ATOM 7204 C CA . TRP A 1 935 ? -28.486 -9.951 67.081 1.00 44.38 935 TRP A CA 1
ATOM 7205 C C . TRP A 1 935 ? -27.619 -11.217 67.086 1.00 44.38 935 TRP A C 1
ATOM 7207 O O . TRP A 1 935 ? -27.972 -12.220 66.475 1.00 44.38 935 TRP A O 1
ATOM 7217 N N . SER A 1 936 ? -26.532 -11.192 67.866 1.00 42.97 936 SER A N 1
ATOM 7218 C CA . SER A 1 936 ? -25.788 -12.366 68.344 1.00 42.97 936 SER A CA 1
ATOM 7219 C C . SER A 1 936 ? -25.344 -12.135 69.795 1.00 42.97 936 SER A C 1
ATOM 7221 O O . SER A 1 936 ? -24.959 -11.027 70.165 1.00 42.97 936 SER A O 1
ATOM 7223 N N . ARG A 1 937 ? -25.356 -13.177 70.645 1.00 38.28 937 ARG A N 1
ATOM 7224 C CA . ARG A 1 937 ? -24.919 -13.096 72.061 1.00 38.28 937 ARG A CA 1
ATOM 7225 C C . ARG A 1 937 ? -23.451 -12.705 72.251 1.00 38.28 937 ARG A C 1
ATOM 7227 O O . ARG A 1 937 ? -23.063 -12.390 73.373 1.00 38.28 937 ARG A O 1
ATOM 7234 N N . ARG A 1 938 ? -22.628 -12.798 71.205 1.00 39.44 938 ARG A N 1
ATOM 7235 C CA . ARG A 1 938 ? -21.169 -12.644 71.295 1.00 39.44 938 ARG A CA 1
ATOM 7236 C C . ARG A 1 938 ? -20.616 -11.507 70.443 1.00 39.44 938 ARG A C 1
ATOM 7238 O O . ARG A 1 938 ? -19.446 -11.208 70.624 1.00 39.44 938 ARG A O 1
ATOM 7245 N N . LEU A 1 939 ? -21.402 -10.907 69.543 1.00 41.19 939 LEU A N 1
ATOM 7246 C CA . LEU A 1 939 ? -20.901 -10.036 68.475 1.00 41.19 939 LEU A CA 1
ATOM 7247 C C . LEU A 1 939 ? -21.924 -8.979 68.040 1.00 41.19 939 LEU A C 1
ATOM 7249 O O . LEU A 1 939 ? -23.099 -9.275 67.845 1.00 41.19 939 LEU A O 1
ATOM 7253 N N . SER A 1 940 ? -21.427 -7.772 67.824 1.00 39.25 940 SER A N 1
ATOM 7254 C CA . SER A 1 940 ? -22.040 -6.628 67.165 1.00 39.25 940 SER A CA 1
ATOM 7255 C C . SER A 1 940 ? -21.241 -6.336 65.897 1.00 39.25 940 SER A C 1
ATOM 7257 O O . SER A 1 940 ? -20.027 -6.555 65.852 1.00 39.25 940 SER A O 1
ATOM 7259 N N . LEU A 1 941 ? -21.954 -5.932 64.851 1.00 45.75 941 LEU A N 1
ATOM 7260 C CA . LEU A 1 941 ? -21.436 -5.783 63.497 1.00 45.75 941 LEU A CA 1
ATOM 7261 C C . LEU A 1 941 ? -21.546 -4.305 63.124 1.00 45.75 941 LEU A C 1
ATOM 7263 O O . LEU A 1 941 ? -22.643 -3.749 63.149 1.00 45.75 941 LEU A O 1
ATOM 7267 N N . GLN A 1 942 ? -20.418 -3.670 62.817 1.00 45.09 942 GLN A N 1
ATOM 7268 C CA . GLN A 1 942 ? -20.385 -2.309 62.281 1.00 45.09 942 GLN A CA 1
ATOM 7269 C C . GLN A 1 942 ? -19.775 -2.344 60.880 1.00 45.09 942 GLN A C 1
ATOM 7271 O O . GLN A 1 942 ? -18.729 -2.962 60.667 1.00 45.09 942 GLN A O 1
ATOM 7276 N N . LEU A 1 943 ? -20.472 -1.714 59.934 1.00 43.56 943 LEU A N 1
ATOM 7277 C CA . LEU A 1 943 ? -19.989 -1.459 58.581 1.00 43.56 943 LEU A CA 1
ATOM 7278 C C . LEU A 1 943 ? -19.325 -0.083 58.594 1.00 43.56 943 LEU A C 1
ATOM 7280 O O . LEU A 1 943 ? -19.982 0.902 58.924 1.00 43.56 943 LEU A O 1
ATOM 7284 N N . ASP A 1 944 ? -18.035 -0.040 58.284 1.00 43.56 944 ASP A N 1
ATOM 7285 C CA . ASP A 1 944 ? -17.293 1.212 58.104 1.00 43.56 944 ASP A CA 1
ATOM 7286 C C . ASP A 1 944 ? -17.448 1.735 56.662 1.00 43.56 944 ASP A C 1
ATOM 7288 O O . ASP A 1 944 ? -17.796 0.967 55.756 1.00 43.56 944 ASP A O 1
ATOM 7292 N N . ASP A 1 945 ? -17.134 3.015 56.440 1.00 43.62 945 ASP A N 1
ATOM 7293 C CA . ASP A 1 945 ? -17.254 3.741 55.161 1.00 43.62 945 ASP A CA 1
ATOM 7294 C C . ASP A 1 945 ? -16.509 3.053 53.988 1.00 43.62 945 ASP A C 1
ATOM 7296 O O . ASP A 1 945 ? -16.807 3.294 52.816 1.00 43.62 945 ASP A O 1
ATOM 7300 N N . GLU A 1 946 ? -15.576 2.138 54.288 1.00 44.00 946 GLU A N 1
ATOM 7301 C CA . GLU A 1 946 ? -14.801 1.342 53.325 1.00 44.00 946 GLU A CA 1
ATOM 7302 C C . GLU A 1 946 ? -15.280 -0.118 53.132 1.00 44.00 946 GLU A C 1
ATOM 7304 O O . GLU A 1 946 ? -14.551 -0.939 52.569 1.00 44.00 946 GLU A O 1
ATOM 7309 N N . SER A 1 947 ? -16.496 -0.488 53.560 1.00 47.31 947 SER A N 1
ATOM 7310 C CA . SER A 1 947 ? -17.040 -1.860 53.397 1.00 47.31 947 SER A CA 1
ATOM 7311 C C . SER A 1 947 ? -16.222 -2.956 54.114 1.00 47.31 947 SER A C 1
ATOM 7313 O O . SER A 1 947 ? -16.091 -4.080 53.618 1.00 47.31 947 SER A O 1
ATOM 7315 N N . GLY A 1 948 ? -15.619 -2.623 55.260 1.00 46.56 948 GLY A N 1
ATOM 7316 C CA . GLY A 1 948 ? -14.931 -3.564 56.151 1.00 46.56 948 GLY A CA 1
ATOM 7317 C C . GLY A 1 948 ? -15.827 -4.014 57.307 1.00 46.56 948 GLY A C 1
ATOM 7318 O O . GLY A 1 948 ? -16.664 -3.247 57.781 1.00 46.56 948 GLY A O 1
ATOM 7319 N N . VAL A 1 949 ? -15.652 -5.257 57.766 1.00 48.16 949 VAL A N 1
ATOM 7320 C CA . VAL A 1 949 ? -16.447 -5.833 58.862 1.00 48.16 949 VAL A CA 1
ATOM 7321 C C . VAL A 1 949 ? -15.730 -5.672 60.194 1.00 48.16 949 VAL A C 1
ATOM 7323 O O . VAL A 1 949 ? -14.693 -6.300 60.424 1.00 48.16 949 VAL A O 1
ATOM 7326 N N . PHE A 1 950 ? -16.319 -4.889 61.097 1.00 47.16 950 PHE A N 1
ATOM 7327 C CA . PHE A 1 950 ? -15.910 -4.842 62.498 1.00 47.16 950 PHE A CA 1
ATOM 7328 C C . PHE A 1 950 ? -16.754 -5.798 63.342 1.00 47.16 950 PHE A C 1
ATOM 7330 O O . PHE A 1 950 ? -17.983 -5.787 63.291 1.00 47.16 950 PHE A O 1
ATOM 7337 N N . LEU A 1 951 ? -16.061 -6.626 64.120 1.00 49.16 951 LEU A N 1
ATOM 7338 C CA . LEU A 1 951 ? -16.621 -7.591 65.059 1.00 49.16 951 LEU A CA 1
ATOM 7339 C C . LEU A 1 951 ? -16.324 -7.089 66.479 1.00 49.16 951 LEU A C 1
ATOM 7341 O O . LEU A 1 951 ? -15.177 -7.171 66.915 1.00 49.16 951 LEU A O 1
ATOM 7345 N N . ASP A 1 952 ? -17.327 -6.581 67.198 1.00 41.41 952 ASP A N 1
ATOM 7346 C CA . ASP A 1 952 ? -17.168 -6.164 68.603 1.00 41.41 952 ASP A CA 1
ATOM 7347 C C . ASP A 1 952 ? -18.117 -6.939 69.524 1.00 41.41 952 ASP A C 1
ATOM 7349 O O . ASP A 1 952 ? -19.292 -7.090 69.213 1.00 41.41 952 ASP A O 1
ATOM 7353 N N . GLY A 1 953 ? -17.636 -7.486 70.640 1.00 41.06 953 GLY A N 1
ATOM 7354 C CA . GLY A 1 953 ? -18.331 -8.555 71.358 1.00 41.06 953 GLY A CA 1
ATOM 7355 C C . GLY A 1 953 ? -18.108 -8.614 72.867 1.00 41.06 953 GLY A C 1
ATOM 7356 O O . GLY A 1 953 ? -16.976 -8.624 73.345 1.00 41.06 953 GLY A O 1
ATOM 7357 N N . PHE A 1 954 ? -19.195 -8.763 73.637 1.00 34.91 954 PHE A N 1
ATOM 7358 C CA . PHE A 1 954 ? -19.156 -9.011 75.084 1.00 34.91 954 PHE A CA 1
ATOM 7359 C C . PHE A 1 954 ? -18.598 -10.415 75.396 1.00 34.91 954 PHE A C 1
ATOM 7361 O O . PHE A 1 954 ? -19.270 -11.425 75.175 1.00 34.91 954 PHE A O 1
ATOM 7368 N N . ARG A 1 955 ? -17.395 -10.506 75.983 1.00 37.88 955 ARG A N 1
ATOM 7369 C CA . ARG A 1 955 ? -16.904 -11.743 76.623 1.00 37.88 955 ARG A CA 1
ATOM 7370 C C . ARG A 1 955 ? -17.165 -11.744 78.129 1.00 37.88 955 ARG A C 1
ATOM 7372 O O . ARG A 1 955 ? -16.857 -10.786 78.833 1.00 37.88 955 ARG A O 1
ATOM 7379 N N . GLY A 1 956 ? -17.657 -12.880 78.626 1.00 32.50 956 GLY A N 1
ATOM 7380 C CA . GLY A 1 956 ? -17.582 -13.239 80.042 1.00 32.50 956 GLY A CA 1
ATOM 7381 C C . GLY A 1 956 ? -16.125 -13.370 80.504 1.00 32.50 956 GLY A C 1
ATOM 7382 O O . GLY A 1 956 ? -15.256 -13.785 79.739 1.00 32.50 956 GLY A O 1
ATOM 7383 N N . LEU A 1 957 ? -15.884 -12.974 81.755 1.00 31.98 957 LEU A N 1
ATOM 7384 C CA . LEU A 1 957 ? -14.592 -12.858 82.442 1.00 31.98 957 LEU A CA 1
ATOM 7385 C C . LEU A 1 957 ? -13.549 -13.937 82.066 1.00 31.98 957 LEU A C 1
ATOM 7387 O O . LEU A 1 957 ? -13.666 -15.085 82.484 1.00 31.98 957 LEU A O 1
ATOM 7391 N N . GLY A 1 958 ? -12.471 -13.517 81.384 1.00 36.50 958 GLY A N 1
ATOM 7392 C CA . GLY A 1 958 ? -11.163 -14.190 81.435 1.00 36.50 958 GLY A CA 1
ATOM 7393 C C . GLY A 1 958 ? -10.563 -14.706 80.118 1.00 36.50 958 GLY A C 1
ATOM 7394 O O . GLY A 1 958 ? -10.387 -15.908 79.985 1.00 36.50 958 GLY A O 1
ATOM 7395 N N . ALA A 1 959 ? -10.168 -13.830 79.183 1.00 30.56 959 ALA A N 1
ATOM 7396 C CA . ALA A 1 959 ? -9.066 -14.058 78.222 1.00 30.56 959 ALA A CA 1
ATOM 7397 C C . ALA A 1 959 ? -8.774 -12.771 77.417 1.00 30.56 959 ALA A C 1
ATOM 7399 O O . ALA A 1 959 ? -9.702 -12.037 77.096 1.00 30.56 959 ALA A O 1
ATOM 7400 N N . LYS A 1 960 ? -7.488 -12.516 77.128 1.00 35.50 960 LYS A N 1
ATOM 7401 C CA . LYS A 1 960 ? -6.894 -11.286 76.558 1.00 35.50 960 LYS A CA 1
ATOM 7402 C C . LYS A 1 960 ? -7.559 -10.754 75.273 1.00 35.50 960 LYS A C 1
ATOM 7404 O O . LYS A 1 960 ? -8.030 -11.530 74.449 1.00 35.50 960 LYS A O 1
ATOM 7409 N N . GLU A 1 961 ? -7.507 -9.426 75.147 1.00 38.69 961 GLU A N 1
ATOM 7410 C CA . GLU A 1 961 ? -7.915 -8.560 74.030 1.00 38.69 961 GLU A CA 1
ATOM 7411 C C . GLU A 1 961 ? -7.659 -9.163 72.637 1.00 38.69 961 GLU A C 1
ATOM 7413 O O . GLU A 1 961 ? -6.531 -9.521 72.299 1.00 38.69 961 GLU A O 1
ATOM 7418 N N . CYS A 1 962 ? -8.706 -9.216 71.812 1.00 34.91 962 CYS A N 1
ATOM 7419 C CA . CYS A 1 962 ? -8.613 -9.342 70.357 1.00 34.91 962 CYS A CA 1
ATOM 7420 C C . CYS A 1 962 ? -9.731 -8.505 69.725 1.00 34.91 962 CYS A C 1
ATOM 7422 O O . CYS A 1 962 ? -10.805 -9.018 69.430 1.00 34.91 962 CYS A O 1
ATOM 7424 N N . CYS A 1 963 ? -9.460 -7.217 69.507 1.00 37.75 963 CYS A N 1
ATOM 7425 C CA . CYS A 1 963 ? -10.059 -6.474 68.402 1.00 37.75 963 CYS A CA 1
ATOM 7426 C C . CYS A 1 963 ? -9.315 -6.907 67.131 1.00 37.75 963 CYS A C 1
ATOM 7428 O O . CYS A 1 963 ? -8.316 -6.295 66.759 1.00 37.75 963 CYS A O 1
ATOM 7430 N N . SER A 1 964 ? -9.705 -8.024 66.517 1.00 42.94 964 SER A N 1
ATOM 7431 C CA . SER A 1 964 ? -9.089 -8.477 65.267 1.00 42.94 964 SER A CA 1
ATOM 7432 C C . SER A 1 964 ? -9.901 -7.961 64.085 1.00 42.94 964 SER A C 1
ATOM 7434 O O . SER A 1 964 ? -10.966 -8.486 63.766 1.00 42.94 964 SER A O 1
ATOM 7436 N N . PHE A 1 965 ? -9.370 -6.925 63.443 1.00 40.62 965 PHE A N 1
ATOM 7437 C CA . PHE A 1 965 ? -9.759 -6.480 62.110 1.00 40.62 965 PHE A CA 1
ATOM 7438 C C . PHE A 1 965 ? -9.662 -7.656 61.126 1.00 40.62 965 PHE A C 1
ATOM 7440 O O . PHE A 1 965 ? -8.583 -8.229 60.957 1.00 40.62 965 PHE A O 1
ATOM 7447 N N . ILE A 1 966 ? -10.769 -8.035 60.477 1.00 51.25 966 ILE A N 1
ATOM 7448 C CA . ILE A 1 966 ? -10.722 -9.003 59.373 1.00 51.25 966 ILE A CA 1
ATOM 7449 C C . ILE A 1 966 ? -10.467 -8.219 58.085 1.00 51.25 966 ILE A C 1
ATOM 7451 O O . ILE A 1 966 ? -11.382 -7.904 57.326 1.00 51.25 966 ILE A O 1
ATOM 7455 N N . GLU A 1 967 ? -9.192 -7.935 57.822 1.00 46.34 967 GLU A N 1
ATOM 7456 C CA . GLU A 1 967 ? -8.704 -7.249 56.613 1.00 46.34 967 GLU A CA 1
ATOM 7457 C C . GLU A 1 967 ? -9.167 -7.947 55.312 1.00 46.34 967 GLU A C 1
ATOM 7459 O O . GLU A 1 967 ? -9.345 -7.315 54.273 1.00 46.34 967 GLU A O 1
ATOM 7464 N N . LYS A 1 968 ? -9.461 -9.255 55.394 1.00 51.88 968 LYS A N 1
ATOM 7465 C CA . LYS A 1 968 ? -9.954 -10.110 54.299 1.00 51.88 968 LYS A CA 1
ATOM 7466 C C . LYS A 1 968 ? -11.445 -9.922 53.945 1.00 51.88 968 LYS A C 1
ATOM 7468 O O . LYS A 1 968 ? -11.908 -10.560 53.007 1.00 51.88 968 LYS A O 1
ATOM 7473 N N . SER A 1 969 ? -12.193 -9.075 54.663 1.00 52.03 969 SER A N 1
ATOM 7474 C CA . SER A 1 969 ? -13.641 -8.851 54.451 1.00 52.03 969 SER A CA 1
ATOM 7475 C C . SER A 1 969 ? -13.988 -7.687 53.506 1.00 52.03 969 SER A C 1
ATOM 7477 O O . SER A 1 969 ? -15.165 -7.444 53.234 1.00 52.03 969 SER A O 1
ATOM 7479 N N . ARG A 1 970 ? -12.978 -6.983 52.975 1.00 56.28 970 ARG A N 1
ATOM 7480 C CA . ARG A 1 970 ? -13.168 -5.876 52.024 1.00 56.28 970 ARG A CA 1
ATOM 7481 C C . ARG A 1 970 ? -13.883 -6.352 50.753 1.00 56.28 970 ARG A C 1
ATOM 7483 O O . ARG A 1 970 ? -13.431 -7.292 50.100 1.00 56.28 970 ARG A O 1
ATOM 7490 N N . GLY A 1 971 ? -14.975 -5.675 50.391 1.00 53.97 971 GLY A N 1
ATOM 7491 C CA . GLY A 1 971 ? -15.770 -5.977 49.191 1.00 53.97 971 GLY A CA 1
ATOM 7492 C C . GLY A 1 971 ? -16.880 -7.019 49.391 1.00 53.97 971 GLY A C 1
ATOM 7493 O O . GLY A 1 971 ? -17.364 -7.594 48.413 1.00 53.97 971 GLY A O 1
ATOM 7494 N N . CYS A 1 972 ? -17.278 -7.286 50.638 1.00 55.81 972 CYS A N 1
ATOM 7495 C CA . CYS A 1 972 ? -18.446 -8.113 50.937 1.00 55.81 972 CYS A CA 1
ATOM 7496 C C . CYS A 1 972 ? -19.757 -7.434 50.484 1.00 55.81 972 CYS A C 1
ATOM 7498 O O . CYS A 1 972 ? -19.914 -6.218 50.567 1.00 55.81 972 CYS A O 1
ATOM 7500 N N . LYS A 1 973 ? -20.700 -8.234 49.972 1.00 52.59 973 LYS A N 1
ATOM 7501 C CA . LYS A 1 973 ? -22.041 -7.798 49.543 1.00 52.59 973 LYS A CA 1
ATOM 7502 C C . LYS A 1 973 ? -23.104 -7.994 50.618 1.00 52.59 973 LYS A C 1
ATOM 7504 O O . LYS A 1 973 ? -24.040 -7.205 50.681 1.00 52.59 973 LYS A O 1
ATOM 7509 N N . ASP A 1 974 ? -22.999 -9.069 51.394 1.00 49.62 974 ASP A N 1
ATOM 7510 C CA . ASP A 1 974 ? -23.947 -9.399 52.460 1.00 49.62 974 ASP A CA 1
ATOM 7511 C C . ASP A 1 974 ? -23.262 -10.247 53.538 1.00 49.62 974 ASP A C 1
ATOM 7513 O O . ASP A 1 974 ? -22.280 -10.946 53.261 1.00 49.62 974 ASP A O 1
ATOM 7517 N N . ILE A 1 975 ? -23.748 -10.165 54.776 1.00 53.94 975 ILE A N 1
ATOM 7518 C CA . ILE A 1 975 ? -23.153 -10.836 55.937 1.00 53.94 975 ILE A CA 1
ATOM 7519 C C . ILE A 1 975 ? -24.264 -11.335 56.850 1.00 53.94 975 ILE A C 1
ATOM 7521 O O . ILE A 1 975 ? -25.169 -10.589 57.218 1.00 53.94 975 ILE A O 1
ATOM 7525 N N . THR A 1 976 ? -24.159 -12.591 57.276 1.00 53.97 976 THR A N 1
ATOM 7526 C CA . THR A 1 976 ? -25.071 -13.183 58.260 1.00 53.97 976 THR A CA 1
ATOM 7527 C C . THR A 1 976 ? -24.288 -13.879 59.366 1.00 53.97 976 THR A C 1
ATOM 7529 O O . THR A 1 976 ? -23.271 -14.524 59.121 1.00 53.97 976 THR A O 1
ATOM 7532 N N . ASN A 1 977 ? -24.736 -13.736 60.612 1.00 54.28 977 ASN A N 1
ATOM 7533 C CA . ASN A 1 977 ? -24.093 -14.324 61.784 1.00 54.28 977 ASN A CA 1
ATOM 7534 C C . ASN A 1 977 ? -25.050 -15.245 62.559 1.00 54.28 977 ASN A C 1
ATOM 7536 O O . ASN A 1 977 ? -26.264 -15.064 62.563 1.00 54.28 977 ASN A O 1
ATOM 7540 N N . ASN A 1 978 ? -24.478 -16.240 63.233 1.00 51.97 978 ASN A N 1
ATOM 7541 C CA . ASN A 1 978 ? -25.142 -17.129 64.188 1.00 51.97 978 ASN A CA 1
ATOM 7542 C C . ASN A 1 978 ? -24.314 -17.186 65.498 1.00 51.97 978 ASN A C 1
ATOM 7544 O O . ASN A 1 978 ? -23.250 -16.572 65.590 1.00 51.97 978 ASN A O 1
ATOM 7548 N N . GLU A 1 979 ? -24.766 -17.910 66.530 1.00 52.78 979 GLU A N 1
ATOM 7549 C CA . GLU A 1 979 ? -24.065 -18.036 67.822 1.00 52.78 979 GLU A CA 1
ATOM 7550 C C . GLU A 1 979 ? -22.658 -18.669 67.704 1.00 52.78 979 GLU A C 1
ATOM 7552 O O . GLU A 1 979 ? -21.809 -18.419 68.564 1.00 52.78 979 GLU A O 1
ATOM 7557 N N . SER A 1 980 ? -22.395 -19.452 66.647 1.00 50.25 980 SER A N 1
ATOM 7558 C CA . SER A 1 980 ? -21.124 -20.161 66.408 1.00 50.25 980 SER A CA 1
ATOM 7559 C C . SER A 1 980 ? -20.456 -19.875 65.055 1.00 50.25 980 SER A C 1
ATOM 7561 O O . SER A 1 980 ? -19.279 -20.187 64.897 1.00 50.25 980 SER A O 1
ATOM 7563 N N . LEU A 1 981 ? -21.160 -19.277 64.085 1.00 54.16 981 LEU A N 1
ATOM 7564 C CA . LEU A 1 981 ? -20.686 -19.150 62.700 1.00 54.16 981 LEU A CA 1
ATOM 7565 C C . LEU A 1 981 ? -20.911 -17.747 62.123 1.00 54.16 981 LEU A C 1
ATOM 7567 O O . LEU A 1 981 ? -21.898 -17.089 62.451 1.00 54.16 981 LEU A O 1
ATOM 7571 N N . LEU A 1 982 ? -20.027 -17.325 61.223 1.00 58.19 982 LEU A N 1
ATOM 7572 C CA . LEU A 1 982 ? -20.120 -16.101 60.426 1.00 58.19 982 LEU A CA 1
ATOM 7573 C C . LEU A 1 982 ? -20.078 -16.451 58.944 1.00 58.19 982 LEU A C 1
ATOM 7575 O O . LEU A 1 982 ? -19.134 -17.084 58.485 1.00 58.19 982 LEU A O 1
ATOM 7579 N N . LEU A 1 983 ? -21.087 -16.022 58.200 1.00 57.59 983 LEU A N 1
ATOM 7580 C CA . LEU A 1 983 ? -21.194 -16.227 56.765 1.00 57.59 983 LEU A CA 1
ATOM 7581 C C . LEU A 1 983 ? -21.004 -14.883 56.058 1.00 57.59 983 LEU A C 1
ATOM 7583 O O . LEU A 1 983 ? -21.731 -13.925 56.320 1.00 57.59 983 LEU A O 1
ATOM 7587 N N . ILE A 1 984 ? -20.005 -14.817 55.183 1.00 61.44 984 ILE A N 1
ATOM 7588 C CA . ILE A 1 984 ? -19.627 -13.622 54.427 1.00 61.44 984 ILE A CA 1
ATOM 7589 C C . ILE A 1 984 ? -19.863 -13.913 52.949 1.00 61.44 984 ILE A C 1
ATOM 7591 O O . ILE A 1 984 ? -19.330 -14.880 52.403 1.00 61.44 984 ILE A O 1
ATOM 7595 N N . MET A 1 985 ? -20.656 -13.073 52.291 1.00 53.91 985 MET A N 1
ATOM 7596 C CA . MET A 1 985 ? -20.880 -13.152 50.854 1.00 53.91 985 MET A CA 1
ATOM 7597 C C . MET A 1 985 ? -20.045 -12.109 50.122 1.00 53.91 985 MET A C 1
ATOM 7599 O O . MET A 1 985 ? -20.129 -10.916 50.406 1.00 53.91 985 MET A O 1
ATOM 7603 N N . PHE A 1 986 ? -19.302 -12.556 49.119 1.00 62.97 986 PHE A N 1
ATOM 7604 C CA . PHE A 1 986 ? -18.607 -11.722 48.146 1.00 62.97 986 PHE A CA 1
ATOM 7605 C C . PHE A 1 986 ? -19.346 -11.756 46.804 1.00 62.97 986 PHE A C 1
ATOM 7607 O O . PHE A 1 986 ? -20.327 -12.477 46.620 1.00 62.97 986 PHE A O 1
ATOM 7614 N N . GLN A 1 987 ? -18.894 -10.948 45.844 1.00 58.28 987 GLN A N 1
ATOM 7615 C CA . GLN A 1 987 ? -19.461 -10.959 44.494 1.00 58.28 987 GLN A CA 1
ATOM 7616 C C . GLN A 1 987 ? -19.184 -12.266 43.738 1.00 58.28 987 GLN A C 1
ATOM 7618 O O . GLN A 1 987 ? -19.949 -12.606 42.840 1.00 58.28 987 GLN A O 1
ATOM 7623 N N . ASP A 1 988 ? -18.095 -12.952 44.078 1.00 59.16 988 ASP A N 1
ATOM 7624 C CA . ASP A 1 988 ? -17.580 -14.131 43.389 1.00 59.16 988 ASP A CA 1
ATOM 7625 C C . ASP A 1 988 ? -17.496 -15.383 44.272 1.00 59.16 988 ASP A C 1
ATOM 7627 O O . ASP A 1 988 ? -17.273 -16.458 43.727 1.00 59.16 988 ASP A O 1
ATOM 7631 N N . ARG A 1 989 ? -17.711 -15.292 45.591 1.00 61.22 989 ARG A N 1
ATOM 7632 C CA . ARG A 1 989 ? -17.642 -16.440 46.510 1.00 61.22 989 ARG A CA 1
ATOM 7633 C C . ARG A 1 989 ? -18.459 -16.250 47.788 1.00 61.22 989 ARG A C 1
ATOM 7635 O O . ARG A 1 989 ? -18.794 -15.128 48.160 1.00 61.22 989 ARG A O 1
ATOM 7642 N N . VAL A 1 990 ? -18.739 -17.342 48.492 1.00 61.69 990 VAL A N 1
ATOM 7643 C CA . VAL A 1 990 ? -19.368 -17.354 49.822 1.00 61.69 990 VAL A CA 1
ATOM 7644 C C . VAL A 1 990 ? -18.456 -18.083 50.798 1.00 61.69 990 VAL A C 1
ATOM 7646 O O . VAL A 1 990 ? -18.003 -19.184 50.502 1.00 61.69 990 VAL A O 1
ATOM 7649 N N . GLU A 1 991 ? -18.210 -17.492 51.965 1.00 62.88 991 GLU A N 1
ATOM 7650 C CA . GLU A 1 991 ? -17.327 -18.038 52.997 1.00 62.88 991 GLU A CA 1
ATOM 7651 C C . GLU A 1 991 ? -18.064 -18.219 54.328 1.00 62.88 991 GLU A C 1
ATOM 7653 O O . GLU A 1 991 ? -18.860 -17.371 54.724 1.00 62.88 991 GLU A O 1
ATOM 7658 N N . VAL A 1 992 ? -17.761 -19.302 55.047 1.00 64.56 992 VAL A N 1
ATOM 7659 C CA . VAL A 1 992 ? -18.262 -19.586 56.398 1.00 64.56 992 VAL A CA 1
ATOM 7660 C C . VAL A 1 992 ? -17.090 -19.724 57.358 1.00 64.56 992 VAL A C 1
ATOM 7662 O O . VAL A 1 992 ? -16.159 -20.488 57.120 1.00 64.56 992 VAL A O 1
ATOM 7665 N N . TRP A 1 993 ? -17.171 -19.019 58.475 1.00 61.44 993 TRP A N 1
ATOM 7666 C CA . TRP A 1 993 ? -16.153 -18.922 59.510 1.00 61.44 993 TRP A CA 1
ATOM 7667 C C . TRP A 1 993 ? -16.721 -19.431 60.838 1.00 61.44 993 TRP A C 1
ATOM 7669 O O . TRP A 1 993 ? -17.854 -19.110 61.181 1.00 61.44 993 TRP A O 1
ATOM 7679 N N . ASP A 1 994 ? -15.949 -20.228 61.579 1.00 62.41 994 ASP A N 1
ATOM 7680 C CA . ASP A 1 994 ? -16.296 -20.734 62.916 1.00 62.41 994 ASP A CA 1
ATOM 7681 C C . ASP A 1 994 ? -15.425 -20.033 63.944 1.00 62.41 994 ASP A C 1
ATOM 7683 O O . ASP A 1 994 ? -14.201 -20.005 63.828 1.00 62.41 994 ASP A O 1
ATOM 7687 N N . PHE A 1 995 ? -16.073 -19.463 64.953 1.00 55.31 995 PHE A N 1
ATOM 7688 C CA . PHE A 1 995 ? -15.406 -18.710 66.006 1.00 55.31 995 PHE A CA 1
ATOM 7689 C C . PHE A 1 995 ? -14.747 -19.600 67.071 1.00 55.31 995 PHE A C 1
ATOM 7691 O O . PHE A 1 995 ? -13.983 -19.092 67.894 1.00 55.31 995 PHE A O 1
ATOM 7698 N N . GLU A 1 996 ? -15.039 -20.905 67.099 1.00 53.00 996 GLU A N 1
ATOM 7699 C CA . GLU A 1 996 ? -14.469 -21.859 68.058 1.00 53.00 996 GLU A CA 1
ATOM 7700 C C . GLU A 1 996 ? -13.184 -22.534 67.550 1.00 53.00 996 GLU A C 1
ATOM 7702 O O . GLU A 1 996 ? -12.407 -23.055 68.355 1.00 53.00 996 GLU A O 1
ATOM 7707 N N . LYS A 1 997 ? -12.905 -22.485 66.240 1.00 54.22 997 LYS A N 1
ATOM 7708 C CA . LYS A 1 997 ? -11.667 -23.014 65.647 1.00 54.22 997 LYS A CA 1
ATOM 7709 C C . LYS A 1 997 ? -10.618 -21.915 65.487 1.00 54.22 997 LYS A C 1
ATOM 7711 O O . LYS A 1 997 ? -10.853 -20.903 64.845 1.00 54.22 997 LYS A O 1
ATOM 7716 N N . SER A 1 998 ? -9.420 -22.139 66.028 1.00 44.00 998 SER A N 1
ATOM 7717 C CA . SER A 1 998 ? -8.281 -21.211 65.941 1.00 44.00 998 SER A CA 1
ATOM 7718 C C . SER A 1 998 ? -7.468 -21.354 64.641 1.00 44.00 998 SER A C 1
ATOM 7720 O O . SER A 1 998 ? -6.243 -21.231 64.678 1.00 44.00 998 SER A O 1
ATOM 7722 N N . GLU A 1 999 ? -8.102 -21.714 63.523 1.00 47.03 999 GLU A N 1
ATOM 7723 C CA . GLU A 1 999 ? -7.423 -21.868 62.228 1.00 47.03 999 GLU A CA 1
ATOM 7724 C C . GLU A 1 999 ? -7.581 -20.601 61.373 1.00 47.03 999 GLU A C 1
ATOM 7726 O O . GLU A 1 999 ? -8.605 -19.929 61.416 1.00 47.03 999 GLU A O 1
ATOM 7731 N N . ASP A 1 1000 ? -6.551 -20.271 60.591 1.00 51.78 1000 ASP A N 1
ATOM 7732 C CA . ASP A 1 1000 ? -6.373 -18.985 59.890 1.00 51.78 1000 ASP A CA 1
ATOM 7733 C C . ASP A 1 1000 ? -7.191 -18.848 58.574 1.00 51.78 1000 ASP A C 1
ATOM 7735 O O . ASP A 1 1000 ? -6.826 -18.095 57.658 1.00 51.78 1000 ASP A O 1
ATOM 7739 N N . GLY A 1 1001 ? -8.292 -19.598 58.439 1.00 56.44 1001 GLY A N 1
ATOM 7740 C CA . GLY A 1 1001 ? -9.085 -19.683 57.207 1.00 56.44 1001 GLY A CA 1
ATOM 7741 C C . GLY A 1 1001 ? -10.559 -20.060 57.413 1.00 56.44 1001 GLY A C 1
ATOM 7742 O O . GLY A 1 1001 ? -10.938 -20.507 58.497 1.00 56.44 1001 GLY A O 1
ATOM 7743 N N . PRO A 1 1002 ? -11.402 -19.887 56.374 1.00 62.53 1002 PRO A N 1
ATOM 7744 C CA . PRO A 1 1002 ? -12.817 -20.221 56.447 1.00 62.53 1002 PRO A CA 1
ATOM 7745 C C . PRO A 1 1002 ? -13.000 -21.733 56.616 1.00 62.53 1002 PRO A C 1
ATOM 7747 O O . PRO A 1 1002 ? -12.325 -22.542 55.981 1.00 62.53 1002 PRO A O 1
ATOM 7750 N N . VAL A 1 1003 ? -13.965 -22.115 57.446 1.00 62.09 1003 VAL A N 1
ATOM 7751 C CA . VAL A 1 1003 ? -14.399 -23.506 57.654 1.00 62.09 1003 VAL A CA 1
ATOM 7752 C C . VAL A 1 1003 ? -14.915 -24.108 56.358 1.00 62.09 1003 VAL A C 1
ATOM 7754 O O . VAL A 1 1003 ? -14.815 -25.316 56.144 1.00 62.09 1003 VAL A O 1
ATOM 7757 N N . TRP A 1 1004 ? -15.494 -23.261 55.510 1.00 56.75 1004 TRP A N 1
ATOM 7758 C CA . TRP A 1 1004 ? -16.042 -23.637 54.222 1.00 56.75 1004 TRP A CA 1
ATOM 7759 C C . TRP A 1 1004 ? -16.062 -22.430 53.279 1.00 56.75 1004 TRP A C 1
ATOM 7761 O O . TRP A 1 1004 ? -16.309 -21.307 53.715 1.00 56.75 1004 TRP A O 1
ATOM 7771 N N . SER A 1 1005 ? -15.803 -22.657 51.992 1.00 59.66 1005 SER A N 1
ATOM 7772 C CA . SER A 1 1005 ? -15.868 -21.634 50.946 1.00 59.66 1005 SER A CA 1
ATOM 7773 C C . SER A 1 1005 ? -16.376 -22.239 49.635 1.00 59.66 1005 SER A C 1
ATOM 7775 O O . SER A 1 1005 ? -16.094 -23.406 49.351 1.00 59.66 1005 SER A O 1
ATOM 7777 N N . MET A 1 1006 ? -17.118 -21.456 48.850 1.00 52.72 1006 MET A N 1
ATOM 7778 C CA . MET A 1 1006 ? -17.635 -21.836 47.532 1.00 52.72 1006 MET A CA 1
ATOM 7779 C C . MET A 1 1006 ? -17.575 -20.664 46.552 1.00 52.72 1006 MET A C 1
ATOM 7781 O O . MET A 1 1006 ? -18.060 -19.576 46.859 1.00 52.72 1006 MET A O 1
ATOM 7785 N N . ASP A 1 1007 ? -17.050 -20.917 45.353 1.00 56.44 1007 ASP A N 1
ATOM 7786 C CA . ASP A 1 1007 ? -17.012 -19.952 44.251 1.00 56.44 1007 ASP A CA 1
ATOM 7787 C C . ASP A 1 1007 ? -18.369 -19.880 43.520 1.00 56.44 1007 ASP A C 1
ATOM 7789 O O . ASP A 1 1007 ? -19.066 -20.883 43.352 1.00 56.44 1007 ASP A O 1
ATOM 7793 N N . THR A 1 1008 ? -18.740 -18.685 43.063 1.00 56.19 1008 THR A N 1
ATOM 7794 C CA . THR A 1 1008 ? -19.951 -18.401 42.276 1.00 56.19 1008 THR A CA 1
ATOM 7795 C C . THR A 1 1008 ? -19.560 -18.030 40.837 1.00 56.19 1008 THR A C 1
ATOM 7797 O O . THR A 1 1008 ? -18.740 -17.138 40.620 1.00 56.19 1008 THR A O 1
ATOM 7800 N N . ASP A 1 1009 ? -20.107 -18.733 39.838 1.00 46.88 1009 ASP A N 1
ATOM 7801 C CA . ASP A 1 1009 ? -19.723 -18.567 38.425 1.00 46.88 1009 ASP A CA 1
ATOM 7802 C C . ASP A 1 1009 ? -20.168 -17.214 37.824 1.00 46.88 1009 ASP A C 1
ATOM 7804 O O . ASP A 1 1009 ? -21.292 -16.754 38.021 1.00 46.88 1009 ASP A O 1
ATOM 7808 N N . LYS A 1 1010 ? -19.292 -16.593 37.016 1.00 45.47 1010 LYS A N 1
ATOM 7809 C CA . LYS A 1 1010 ? -19.450 -15.231 36.450 1.00 45.47 1010 LYS A CA 1
ATOM 7810 C C . LYS A 1 1010 ? -20.412 -15.097 35.250 1.00 45.47 1010 LYS A C 1
ATOM 7812 O O . LYS A 1 1010 ? -20.526 -14.002 34.703 1.00 45.47 1010 LYS A O 1
ATOM 7817 N N . SER A 1 1011 ? -21.046 -16.175 34.782 1.00 38.62 1011 SER A N 1
ATOM 7818 C CA . SER A 1 1011 ? -21.758 -16.199 33.487 1.00 38.62 1011 SER A CA 1
ATOM 7819 C C . SER A 1 1011 ? -23.277 -16.006 33.538 1.00 38.62 1011 SER A C 1
ATOM 7821 O O . SER A 1 1011 ? -23.889 -15.984 32.474 1.00 38.62 1011 SER A O 1
ATOM 7823 N N . ASP A 1 1012 ? -23.883 -15.847 34.714 1.00 31.44 1012 ASP A N 1
ATOM 7824 C CA . ASP A 1 1012 ? -25.331 -15.632 34.854 1.00 31.44 1012 ASP A CA 1
ATOM 7825 C C . ASP A 1 1012 ? -25.672 -14.240 35.435 1.00 31.44 1012 ASP A C 1
ATOM 7827 O O . ASP A 1 1012 ? -24.841 -13.642 36.126 1.00 31.44 1012 ASP A O 1
ATOM 7831 N N . PRO A 1 1013 ? -26.870 -13.680 35.136 1.00 33.56 1013 PRO A N 1
ATOM 7832 C CA . PRO A 1 1013 ? -27.321 -12.375 35.646 1.00 33.56 1013 PRO A CA 1
ATOM 7833 C C . PRO A 1 1013 ? -27.233 -12.313 37.180 1.00 33.56 1013 PRO A C 1
ATOM 7835 O O . PRO A 1 1013 ? -27.228 -13.372 37.807 1.00 33.56 1013 PRO A O 1
ATOM 7838 N N . PRO A 1 1014 ? -27.189 -11.111 37.806 1.00 32.56 1014 PRO A N 1
ATOM 7839 C CA . PRO A 1 1014 ? -26.972 -10.968 39.246 1.00 32.56 1014 PRO A CA 1
ATOM 7840 C C . PRO A 1 1014 ? -27.891 -11.920 40.006 1.00 32.56 1014 PRO A C 1
ATOM 7842 O O . PRO A 1 1014 ? -29.114 -11.770 39.990 1.00 32.56 1014 PRO A O 1
ATOM 7845 N N . LEU A 1 1015 ? -27.275 -12.940 40.602 1.00 31.95 1015 LEU A N 1
ATOM 7846 C CA . LEU A 1 1015 ? -27.940 -14.024 41.302 1.00 31.95 1015 LEU A CA 1
ATOM 7847 C C . LEU A 1 1015 ? -28.889 -13.433 42.351 1.00 31.95 1015 LEU A C 1
ATOM 7849 O O . LEU A 1 1015 ? -28.465 -13.000 43.421 1.00 31.95 1015 LEU A O 1
ATOM 7853 N N . LYS A 1 1016 ? -30.196 -13.441 42.067 1.00 34.62 1016 LYS A N 1
ATOM 7854 C CA . LYS A 1 1016 ? -31.219 -13.476 43.114 1.00 34.62 1016 LYS A CA 1
ATOM 7855 C C . LYS A 1 1016 ? -31.139 -14.873 43.725 1.00 34.62 1016 LYS A C 1
ATOM 7857 O O . LYS A 1 1016 ? -31.769 -15.791 43.219 1.00 34.62 1016 LYS A O 1
ATOM 7862 N N . LEU A 1 1017 ? -30.271 -15.004 44.730 1.00 28.78 1017 LEU A N 1
ATOM 7863 C CA . LEU A 1 1017 ? -30.114 -16.133 45.655 1.00 28.78 1017 LEU A CA 1
ATOM 7864 C C . LEU A 1 1017 ? -30.529 -17.519 45.110 1.00 28.78 1017 LEU A C 1
ATOM 7866 O O . LEU A 1 1017 ? -31.666 -17.946 45.326 1.00 28.78 1017 LEU A O 1
ATOM 7870 N N . PRO A 1 1018 ? -29.608 -18.325 44.559 1.00 29.47 1018 PRO A N 1
ATOM 7871 C CA . PRO A 1 1018 ? -29.612 -19.744 44.832 1.00 29.47 1018 PRO A CA 1
ATOM 7872 C C . PRO A 1 1018 ? -28.846 -19.953 46.137 1.00 29.47 1018 PRO A C 1
ATOM 7874 O O . PRO A 1 1018 ? -27.636 -19.766 46.239 1.00 29.47 1018 PRO A O 1
ATOM 7877 N N . LEU A 1 1019 ? -29.628 -20.292 47.151 1.00 38.25 1019 LEU A N 1
ATOM 7878 C CA . LEU A 1 1019 ? -29.208 -20.851 48.425 1.00 38.25 1019 LEU A CA 1
ATOM 7879 C C . LEU A 1 1019 ? -28.090 -21.891 48.232 1.00 38.25 1019 LEU A C 1
ATOM 7881 O O . LEU A 1 1019 ? -28.142 -22.690 47.296 1.00 38.25 1019 LEU A O 1
ATOM 7885 N N . VAL A 1 1020 ? -27.127 -21.894 49.156 1.00 31.42 1020 VAL A N 1
ATOM 7886 C CA . VAL A 1 1020 ? -26.076 -22.913 49.301 1.00 31.42 1020 VAL A CA 1
ATOM 7887 C C . VAL A 1 1020 ? -26.651 -24.317 49.039 1.00 31.42 1020 VAL A C 1
ATOM 7889 O O . VAL A 1 1020 ? -27.645 -24.690 49.676 1.00 31.42 1020 VAL A O 1
ATOM 7892 N N . PRO A 1 1021 ? -26.063 -25.126 48.138 1.00 28.23 1021 PRO A N 1
ATOM 7893 C CA . PRO A 1 1021 ? -26.357 -26.545 48.119 1.00 28.23 1021 PRO A CA 1
ATOM 7894 C C . PRO A 1 1021 ? -25.777 -27.140 49.409 1.00 28.23 1021 PRO A C 1
ATOM 7896 O O . PRO A 1 1021 ? -24.566 -27.197 49.572 1.00 28.23 1021 PRO A O 1
ATOM 7899 N N . GLU A 1 1022 ? -26.671 -27.580 50.301 1.00 31.33 1022 GLU A N 1
ATOM 7900 C CA . GLU A 1 1022 ? -26.412 -28.353 51.533 1.00 31.33 1022 GLU A CA 1
ATOM 7901 C C . GLU A 1 1022 ? -26.227 -27.585 52.863 1.00 31.33 1022 GLU A C 1
ATOM 7903 O O . GLU A 1 1022 ? -25.133 -27.480 53.406 1.00 31.33 1022 GLU A O 1
ATOM 7908 N N . GLY A 1 1023 ? -27.351 -27.263 53.517 1.00 33.78 1023 GLY A N 1
ATOM 7909 C CA . GLY A 1 1023 ? -27.509 -27.664 54.924 1.00 33.78 1023 GLY A CA 1
ATOM 7910 C C . GLY A 1 1023 ? -27.756 -26.576 55.975 1.00 33.78 1023 GLY A C 1
ATOM 7911 O O . GLY A 1 1023 ? -27.156 -25.508 55.996 1.00 33.78 1023 GLY A O 1
ATOM 7912 N N . TYR A 1 1024 ? -28.639 -26.927 56.911 1.00 37.47 1024 TYR A N 1
ATOM 7913 C CA . TYR A 1 1024 ? -28.825 -26.295 58.214 1.00 37.47 1024 TYR A CA 1
ATOM 7914 C C . TYR A 1 1024 ? -27.609 -26.638 59.090 1.00 37.47 1024 TYR A C 1
ATOM 7916 O O . TYR A 1 1024 ? -27.390 -27.815 59.383 1.00 37.47 1024 TYR A O 1
ATOM 7924 N N . ILE A 1 1025 ? -26.804 -25.657 59.515 1.00 36.91 1025 ILE A N 1
ATOM 7925 C CA . ILE A 1 1025 ? -25.670 -25.944 60.405 1.00 36.91 1025 ILE A CA 1
ATOM 7926 C C . ILE A 1 1025 ? -26.179 -26.019 61.847 1.00 36.91 1025 ILE A C 1
ATOM 7928 O O . ILE A 1 1025 ? -26.210 -25.034 62.579 1.00 36.91 1025 ILE A O 1
ATOM 7932 N N . SER A 1 1026 ? -26.612 -27.216 62.241 1.00 35.03 1026 SER A N 1
ATOM 7933 C CA . SER A 1 1026 ? -26.811 -27.595 63.641 1.00 35.03 1026 SER A CA 1
ATOM 7934 C C . SER A 1 1026 ? -25.674 -28.506 64.092 1.00 35.03 1026 SER A C 1
ATOM 7936 O O . SER A 1 1026 ? -25.217 -29.367 63.344 1.00 35.03 1026 SER A O 1
ATOM 7938 N N . LEU A 1 1027 ? -25.252 -28.361 65.351 1.00 35.34 1027 LEU A N 1
ATOM 7939 C CA . LEU A 1 1027 ? -24.259 -29.225 66.008 1.00 35.34 1027 LEU A CA 1
ATOM 7940 C C . LEU A 1 1027 ? -24.776 -30.662 66.272 1.00 35.34 1027 LEU A C 1
ATOM 7942 O O . LEU A 1 1027 ? -24.038 -31.506 66.778 1.00 35.34 1027 LEU A O 1
ATOM 7946 N N . LYS A 1 1028 ? -26.035 -30.966 65.925 1.00 32.44 1028 LYS A N 1
ATOM 7947 C CA . LYS A 1 1028 ? -26.595 -32.326 65.808 1.00 32.44 1028 LYS A CA 1
ATOM 7948 C C . LYS A 1 1028 ? -27.004 -32.561 64.355 1.00 32.44 1028 LYS A C 1
ATOM 7950 O O . LYS A 1 1028 ? -27.573 -31.640 63.790 1.00 32.44 1028 LYS A O 1
ATOM 7955 N N . PRO A 1 1029 ? -26.802 -33.755 63.767 1.00 31.61 1029 PRO A N 1
ATOM 7956 C CA . PRO A 1 1029 ? -26.905 -33.939 62.320 1.00 31.61 1029 PRO A CA 1
ATOM 7957 C C . PRO A 1 1029 ? -28.351 -33.765 61.823 1.00 31.61 1029 PRO A C 1
ATOM 7959 O O . PRO A 1 1029 ? -29.202 -34.568 62.221 1.00 31.61 1029 PRO A O 1
ATOM 7962 N N . PRO A 1 1030 ? -28.646 -32.798 60.927 1.00 35.88 1030 PRO A N 1
ATOM 7963 C CA . PRO A 1 1030 ? -29.932 -32.746 60.246 1.00 35.88 1030 PRO A CA 1
ATOM 7964 C C . PRO A 1 1030 ? -29.768 -32.814 58.715 1.00 35.88 1030 PRO A C 1
ATOM 7966 O O . PRO A 1 1030 ? -29.050 -32.038 58.100 1.00 35.88 1030 PRO A O 1
ATOM 7969 N N . PHE A 1 1031 ? -30.500 -33.748 58.110 1.00 37.69 1031 PHE A N 1
ATOM 7970 C CA . PHE A 1 1031 ? -31.112 -33.653 56.777 1.00 37.69 1031 PHE A CA 1
ATOM 7971 C C . PHE A 1 1031 ? -30.265 -33.080 55.621 1.00 37.69 1031 PHE A C 1
ATOM 7973 O O . PHE A 1 1031 ? -30.396 -31.925 55.229 1.00 37.69 1031 PHE A O 1
ATOM 7980 N N . TYR A 1 1032 ? -29.488 -33.956 54.978 1.00 38.91 1032 TYR A N 1
ATOM 7981 C CA . TYR A 1 1032 ? -28.814 -33.690 53.702 1.00 38.91 1032 TYR A CA 1
ATOM 7982 C C . TYR A 1 1032 ? -29.750 -33.984 52.519 1.00 38.91 1032 TYR A C 1
ATOM 7984 O O . TYR A 1 1032 ? -29.757 -35.100 51.991 1.00 38.91 1032 TYR A O 1
ATOM 7992 N N . ARG A 1 1033 ? -30.567 -33.009 52.097 1.00 43.22 1033 ARG A N 1
ATOM 7993 C CA . ARG A 1 1033 ? -31.186 -33.029 50.759 1.00 43.22 1033 ARG A CA 1
ATOM 7994 C C . ARG A 1 1033 ? -31.141 -31.638 50.118 1.00 43.22 1033 ARG A C 1
ATOM 7996 O O . ARG A 1 1033 ? -31.617 -30.687 50.736 1.00 43.22 1033 ARG A O 1
ATOM 8003 N N . PRO A 1 1034 ? -30.601 -31.501 48.895 1.00 49.03 1034 PRO A N 1
ATOM 8004 C CA . PRO A 1 1034 ? -30.651 -30.245 48.157 1.00 49.03 1034 PRO A CA 1
ATOM 8005 C C . PRO A 1 1034 ? -32.105 -29.871 47.834 1.00 49.03 1034 PRO A C 1
ATOM 8007 O O . PRO A 1 1034 ? -32.908 -30.725 47.447 1.00 49.03 1034 PRO A O 1
ATOM 8010 N N . LEU A 1 1035 ? -32.440 -28.588 47.995 1.00 52.22 1035 LEU A N 1
ATOM 8011 C CA . LEU A 1 1035 ? -33.744 -28.040 47.618 1.00 52.22 1035 LEU A CA 1
ATOM 8012 C C . LEU A 1 1035 ? -33.947 -28.164 46.102 1.00 52.22 1035 LEU A C 1
ATOM 8014 O O . LEU A 1 1035 ? -32.996 -28.080 45.325 1.00 52.22 1035 LEU A O 1
ATOM 8018 N N . SER A 1 1036 ? -35.193 -28.367 45.663 1.00 54.12 1036 SER A N 1
ATOM 8019 C CA . SER A 1 1036 ? -35.465 -28.501 44.230 1.00 54.12 1036 SER A CA 1
ATOM 8020 C C . SER A 1 1036 ? -35.109 -27.195 43.495 1.00 54.12 1036 SER A C 1
ATOM 8022 O O . SER A 1 1036 ? -35.519 -26.128 43.958 1.00 54.12 1036 SER A O 1
ATOM 8024 N N . PRO A 1 1037 ? -34.459 -27.246 42.318 1.00 56.38 1037 PRO A N 1
ATOM 8025 C CA . PRO A 1 1037 ? -34.123 -26.050 41.535 1.00 56.38 1037 PRO A CA 1
ATOM 8026 C C . PRO A 1 1037 ? -35.352 -25.268 41.033 1.00 56.38 1037 PRO A C 1
ATOM 8028 O O . PRO A 1 1037 ? -35.222 -24.146 40.557 1.00 56.38 1037 PRO A O 1
ATOM 8031 N N . HIS A 1 1038 ? -36.557 -25.834 41.153 1.00 56.59 1038 HIS A N 1
ATOM 8032 C CA . HIS A 1 1038 ? -37.815 -25.159 40.827 1.00 56.59 1038 HIS A CA 1
ATOM 8033 C C . HIS A 1 1038 ? -38.297 -24.218 41.948 1.00 56.59 1038 HIS A C 1
ATOM 8035 O O . HIS A 1 1038 ? -39.204 -23.417 41.727 1.00 56.59 1038 HIS A O 1
ATOM 8041 N N . LEU A 1 1039 ? -37.719 -24.306 43.153 1.00 60.16 1039 LEU A N 1
ATOM 8042 C CA . LEU A 1 1039 ? -38.110 -23.514 44.316 1.00 60.16 1039 LEU A CA 1
ATOM 8043 C C . LEU A 1 1039 ? -37.279 -22.222 44.370 1.00 60.16 1039 LEU A C 1
ATOM 8045 O O . LEU A 1 1039 ? -36.215 -22.176 44.979 1.00 60.16 1039 LEU A O 1
ATOM 8049 N N . GLN A 1 1040 ? -37.760 -21.162 43.717 1.00 66.69 1040 GLN A N 1
ATOM 8050 C CA . GLN A 1 1040 ? -37.106 -19.849 43.753 1.00 66.69 1040 GLN A CA 1
ATOM 8051 C C . GLN A 1 1040 ? -37.355 -19.167 45.104 1.00 66.69 1040 GLN A C 1
ATOM 8053 O O . GLN A 1 1040 ? -38.464 -18.700 45.372 1.00 66.69 1040 GLN A O 1
ATOM 8058 N N . ALA A 1 1041 ? -36.341 -19.123 45.964 1.00 60.75 1041 ALA A N 1
ATOM 8059 C CA . ALA A 1 1041 ? -36.409 -18.510 47.286 1.00 60.75 1041 ALA A CA 1
ATOM 8060 C C . ALA A 1 1041 ? -36.244 -16.982 47.222 1.00 60.75 1041 ALA A C 1
ATOM 8062 O O . ALA A 1 1041 ? -35.400 -16.470 46.495 1.00 60.75 1041 ALA A O 1
ATOM 8063 N N . LYS A 1 1042 ? -37.038 -16.253 48.009 1.00 66.62 1042 LYS A N 1
ATOM 8064 C CA . LYS A 1 1042 ? -36.938 -14.800 48.217 1.00 66.62 1042 LYS A CA 1
ATOM 8065 C C . LYS A 1 1042 ? -36.316 -14.461 49.574 1.00 66.62 1042 LYS A C 1
ATOM 8067 O O . LYS A 1 1042 ? -35.535 -13.523 49.651 1.00 66.62 1042 LYS A O 1
ATOM 8072 N N . SER A 1 1043 ? -36.684 -15.185 50.633 1.00 66.38 1043 SER A N 1
ATOM 8073 C CA . SER A 1 1043 ? -36.153 -14.996 51.992 1.00 66.38 1043 SER A CA 1
ATOM 8074 C C . SER A 1 1043 ? -36.306 -16.275 52.823 1.00 66.38 1043 SER A C 1
ATOM 8076 O O . SER A 1 1043 ? -37.138 -17.125 52.499 1.00 66.38 1043 SER A O 1
ATOM 8078 N N . LEU A 1 1044 ? -35.513 -16.416 53.884 1.00 68.81 1044 LEU A N 1
ATOM 8079 C CA . LEU A 1 1044 ? -35.534 -17.548 54.808 1.00 68.81 1044 LEU A CA 1
ATOM 8080 C C . LEU A 1 1044 ? -35.454 -17.032 56.253 1.00 68.81 1044 LEU A C 1
ATOM 8082 O O . LEU A 1 1044 ? -34.579 -16.232 56.569 1.00 68.81 1044 LEU A O 1
ATOM 8086 N N . ALA A 1 1045 ? -36.335 -17.512 57.129 1.00 72.19 1045 ALA A N 1
ATOM 8087 C CA . ALA A 1 1045 ? -36.291 -17.276 58.567 1.00 72.19 1045 ALA A CA 1
ATOM 8088 C C . ALA A 1 1045 ? -36.016 -18.593 59.307 1.00 72.19 1045 ALA A C 1
ATOM 8090 O O . ALA A 1 1045 ? -36.611 -19.632 59.009 1.00 72.19 1045 ALA A O 1
ATOM 8091 N N . LEU A 1 1046 ? -35.090 -18.547 60.264 1.00 73.19 1046 LEU A N 1
ATOM 8092 C CA . LEU A 1 1046 ? -34.592 -19.715 60.987 1.00 73.19 1046 LEU A CA 1
ATOM 8093 C C . LEU A 1 1046 ? -35.057 -19.676 62.443 1.00 73.19 1046 LEU A C 1
ATOM 8095 O O . LEU A 1 1046 ? -34.672 -18.781 63.190 1.00 73.19 1046 LEU A O 1
ATOM 8099 N N . GLY A 1 1047 ? -35.838 -20.674 62.852 1.00 70.00 1047 GLY A N 1
ATOM 8100 C CA . GLY A 1 1047 ? -36.054 -20.986 64.261 1.00 70.00 1047 GLY A CA 1
ATOM 8101 C C . GLY A 1 1047 ? -35.026 -22.014 64.761 1.00 70.00 1047 GLY A C 1
ATOM 8102 O O . GLY A 1 1047 ? -34.362 -22.663 63.947 1.00 70.00 1047 GLY A O 1
ATOM 8103 N N . PRO A 1 1048 ? -34.913 -22.247 66.084 1.00 68.00 1048 PRO A N 1
ATOM 8104 C CA . PRO A 1 1048 ? -33.967 -23.215 66.658 1.00 68.00 1048 PRO A CA 1
ATOM 8105 C C . PRO A 1 1048 ? -34.182 -24.668 66.215 1.00 68.00 1048 PRO A C 1
ATOM 8107 O O . PRO A 1 1048 ? -33.260 -25.476 66.278 1.00 68.00 1048 PRO A O 1
ATOM 8110 N N . GLU A 1 1049 ? -35.408 -25.016 65.814 1.00 75.88 1049 GLU A N 1
ATOM 8111 C CA . GLU A 1 1049 ? -35.784 -26.387 65.441 1.00 75.88 1049 GLU A CA 1
ATOM 8112 C C . GLU A 1 1049 ? -36.553 -26.474 64.107 1.00 75.88 1049 GLU A C 1
ATOM 8114 O O . GLU A 1 1049 ? -36.956 -27.564 63.708 1.00 75.88 1049 GLU A O 1
ATOM 8119 N N . HIS A 1 1050 ? -36.795 -25.355 63.415 1.00 76.31 1050 HIS A N 1
ATOM 8120 C CA . HIS A 1 1050 ? -37.588 -25.307 62.179 1.00 76.31 1050 HIS A CA 1
ATOM 8121 C C . HIS A 1 1050 ? -37.160 -24.153 61.265 1.00 76.31 1050 HIS A C 1
ATOM 8123 O O . HIS A 1 1050 ? -36.465 -23.231 61.689 1.00 76.31 1050 HIS A O 1
ATOM 8129 N N . VAL A 1 1051 ? -37.584 -24.211 60.004 1.00 78.19 1051 VAL A N 1
ATOM 8130 C CA . VAL A 1 1051 ? -37.262 -23.230 58.964 1.00 78.19 1051 VAL A CA 1
ATOM 8131 C C . VAL A 1 1051 ? -38.539 -22.749 58.288 1.00 78.19 1051 VAL A C 1
ATOM 8133 O O . VAL A 1 1051 ? -39.447 -23.544 58.038 1.00 78.19 1051 VAL A O 1
ATOM 8136 N N . VAL A 1 1052 ? -38.578 -21.459 57.958 1.00 80.12 1052 VAL A N 1
ATOM 8137 C CA . VAL A 1 1052 ? -39.628 -20.821 57.161 1.00 80.12 1052 VAL A CA 1
ATOM 8138 C C . VAL A 1 1052 ? -38.993 -20.192 55.926 1.00 80.12 1052 VAL A C 1
ATOM 8140 O O . VAL A 1 1052 ? -38.102 -19.357 56.029 1.00 80.12 1052 VAL A O 1
ATOM 8143 N N . LEU A 1 1053 ? -39.452 -20.570 54.743 1.00 81.06 1053 LEU A N 1
ATOM 8144 C CA . LEU A 1 1053 ? -38.992 -20.048 53.461 1.00 81.06 1053 LEU A CA 1
ATOM 8145 C C . LEU A 1 1053 ? -40.109 -19.252 52.801 1.00 81.06 1053 LEU A C 1
ATOM 8147 O O . LEU A 1 1053 ? -41.213 -19.759 52.613 1.00 81.06 1053 LEU A O 1
ATOM 8151 N N . LEU A 1 1054 ? -39.787 -18.045 52.356 1.00 80.00 1054 LEU A N 1
ATOM 8152 C CA . LEU A 1 1054 ? -40.609 -17.257 51.455 1.00 80.00 1054 LEU A CA 1
ATOM 8153 C C . LEU A 1 1054 ? -40.111 -17.441 50.022 1.00 80.00 1054 LEU A C 1
ATOM 8155 O O . LEU A 1 1054 ? -38.954 -17.150 49.730 1.00 80.00 1054 LEU A O 1
ATOM 8159 N N . SER A 1 1055 ? -40.972 -17.887 49.112 1.00 78.94 1055 SER A N 1
ATOM 8160 C CA . SER A 1 1055 ? -40.641 -18.005 47.685 1.00 78.94 1055 SER A CA 1
ATOM 8161 C C . SER A 1 1055 ? -40.830 -16.687 46.920 1.00 78.94 1055 SER A C 1
ATOM 8163 O O . SER A 1 1055 ? -41.553 -15.792 47.359 1.00 78.94 1055 SER A O 1
ATOM 8165 N N . ALA A 1 1056 ? -40.244 -16.582 45.724 1.00 77.75 1056 ALA A N 1
ATOM 8166 C CA . ALA A 1 1056 ? -40.435 -15.458 44.802 1.00 77.75 1056 ALA A CA 1
ATOM 8167 C C . ALA A 1 1056 ? -41.908 -15.259 44.395 1.00 77.75 1056 ALA A C 1
ATOM 8169 O O . ALA A 1 1056 ? -42.316 -14.143 44.090 1.00 77.75 1056 ALA A O 1
ATOM 8170 N N . THR A 1 1057 ? -42.711 -16.327 44.445 1.00 79.94 1057 THR A N 1
ATOM 8171 C CA . THR A 1 1057 ? -44.160 -16.285 44.180 1.00 79.94 1057 THR A CA 1
ATOM 8172 C C . THR A 1 1057 ? -44.989 -15.754 45.355 1.00 79.94 1057 THR A C 1
ATOM 8174 O O . THR A 1 1057 ? -46.197 -15.596 45.221 1.00 79.94 1057 THR A O 1
ATOM 8177 N N . GLY A 1 1058 ? -44.367 -15.495 46.512 1.00 81.81 1058 GLY A N 1
ATOM 8178 C CA . GLY A 1 1058 ? -45.059 -15.103 47.743 1.00 81.81 1058 GLY A CA 1
ATOM 8179 C C . GLY A 1 1058 ? -45.620 -16.278 48.553 1.00 81.81 1058 GLY A C 1
ATOM 8180 O O . GLY A 1 1058 ? -46.237 -16.048 49.587 1.00 81.81 1058 GLY A O 1
ATOM 8181 N N . ALA A 1 1059 ? -45.405 -17.528 48.127 1.00 86.44 1059 ALA A N 1
ATOM 8182 C CA . ALA A 1 1059 ? -45.788 -18.716 48.894 1.00 86.44 1059 ALA A CA 1
ATOM 8183 C C . ALA A 1 1059 ? -44.783 -19.021 50.018 1.00 86.44 1059 ALA A C 1
ATOM 8185 O O . ALA A 1 1059 ? -43.571 -18.887 49.806 1.00 86.44 1059 ALA A O 1
ATOM 8186 N N . VAL A 1 1060 ? -45.292 -19.478 51.168 1.00 87.06 1060 VAL A N 1
ATOM 8187 C CA . VAL A 1 1060 ? -44.511 -19.841 52.361 1.00 87.06 1060 VAL A CA 1
ATOM 8188 C C . VAL A 1 1060 ? -44.380 -21.358 52.481 1.00 87.06 1060 VAL A C 1
ATOM 8190 O O . VAL A 1 1060 ? -45.367 -22.086 52.368 1.00 87.06 1060 VAL A O 1
ATOM 8193 N N . TYR A 1 1061 ? -43.160 -21.828 52.731 1.00 83.75 1061 TYR A N 1
ATOM 8194 C CA . TYR A 1 1061 ? -42.841 -23.233 52.971 1.00 83.75 1061 TYR A CA 1
ATOM 8195 C C . TYR A 1 1061 ? -42.207 -23.393 54.347 1.00 83.75 1061 TYR A C 1
ATOM 8197 O O . TYR A 1 1061 ? -41.365 -22.586 54.731 1.00 83.75 1061 TYR A O 1
ATOM 8205 N N . THR A 1 1062 ? -42.567 -24.447 55.070 1.00 84.75 1062 THR A N 1
ATOM 8206 C CA . THR A 1 1062 ? -42.032 -24.732 56.406 1.00 84.75 1062 THR A CA 1
ATOM 8207 C C . THR A 1 1062 ? -41.642 -26.198 56.537 1.00 84.75 1062 THR A C 1
ATOM 8209 O O . THR A 1 1062 ? -42.303 -27.089 55.994 1.00 84.75 1062 THR A O 1
ATOM 8212 N N . TRP A 1 1063 ? -40.540 -26.452 57.241 1.00 83.81 1063 TRP A N 1
ATOM 8213 C CA . TRP A 1 1063 ? -40.061 -27.798 57.567 1.00 83.81 1063 TRP A CA 1
ATOM 8214 C C . TRP A 1 1063 ? -39.184 -27.781 58.825 1.00 83.81 1063 TRP A C 1
ATOM 8216 O O . TRP A 1 1063 ? -38.766 -26.725 59.299 1.00 83.81 1063 TRP A O 1
ATOM 8226 N N . GLY A 1 1064 ? -38.924 -28.957 59.388 1.00 79.94 1064 GLY A N 1
ATOM 8227 C CA . GLY A 1 1064 ? -38.233 -29.177 60.654 1.00 79.94 1064 GLY A CA 1
ATOM 8228 C C . GLY A 1 1064 ? -39.153 -29.782 61.714 1.00 79.94 1064 GLY A C 1
ATOM 8229 O O . GLY A 1 1064 ? -40.071 -30.547 61.416 1.00 79.94 1064 GLY A O 1
ATOM 8230 N N . GLN A 1 1065 ? -38.899 -29.458 62.979 1.00 81.75 1065 GLN A N 1
ATOM 8231 C CA . GLN A 1 1065 ? -39.680 -29.943 64.110 1.00 81.75 1065 GLN A CA 1
ATOM 8232 C C . GLN A 1 1065 ? -41.077 -29.310 64.122 1.00 81.75 1065 GLN A C 1
ATOM 8234 O O . GLN A 1 1065 ? -41.202 -28.093 64.035 1.00 81.75 1065 GLN A O 1
ATOM 8239 N N . GLY A 1 1066 ? -42.126 -30.129 64.264 1.00 84.06 1066 GLY A N 1
ATOM 8240 C CA . GLY A 1 1066 ? -43.527 -29.674 64.253 1.00 84.06 1066 GLY A CA 1
ATOM 8241 C C . GLY A 1 1066 ? -44.300 -29.886 65.554 1.00 84.06 1066 GLY A C 1
ATOM 8242 O O . GLY A 1 1066 ? -45.492 -29.597 65.602 1.00 84.06 1066 GLY A O 1
ATOM 8243 N N . SER A 1 1067 ? -43.651 -30.371 66.619 1.00 84.56 1067 SER A N 1
ATOM 8244 C CA . SER A 1 1067 ? -44.316 -30.820 67.856 1.00 84.56 1067 SER A CA 1
ATOM 8245 C C . SER A 1 1067 ? -45.128 -29.754 68.602 1.00 84.56 1067 SER A C 1
ATOM 8247 O O . SER A 1 1067 ? -45.951 -30.105 69.442 1.00 84.56 1067 SER A O 1
ATOM 8249 N N . HIS A 1 1068 ? -44.916 -28.473 68.307 1.00 85.44 1068 HIS A N 1
ATOM 8250 C CA . HIS A 1 1068 ? -45.609 -27.340 68.918 1.00 85.44 1068 HIS A CA 1
ATOM 8251 C C . HIS A 1 1068 ? -46.450 -26.542 67.904 1.00 85.44 1068 HIS A C 1
ATOM 8253 O O . HIS A 1 1068 ? -46.844 -25.413 68.180 1.00 85.44 1068 HIS A O 1
ATOM 8259 N N . GLY A 1 1069 ? -46.717 -27.103 66.719 1.00 87.25 1069 GLY A N 1
ATOM 8260 C CA . GLY A 1 1069 ? -47.502 -26.450 65.667 1.00 87.25 1069 GLY A CA 1
ATOM 8261 C C . GLY A 1 1069 ? -46.748 -25.362 64.898 1.00 87.25 1069 GLY A C 1
ATOM 8262 O O . GLY A 1 1069 ? -47.351 -24.694 64.064 1.00 87.25 1069 GLY A O 1
ATOM 8263 N N . GLN A 1 1070 ? -45.440 -25.195 65.125 1.00 88.38 1070 GLN A N 1
ATOM 8264 C CA . GLN A 1 1070 ? -44.612 -24.137 64.525 1.00 88.38 1070 GLN A CA 1
ATOM 8265 C C . GLN A 1 1070 ? -44.488 -24.222 62.992 1.00 88.38 1070 GLN A C 1
ATOM 8267 O O . GLN A 1 1070 ? -44.048 -23.276 62.352 1.00 88.38 1070 GLN A O 1
ATOM 8272 N N . LEU A 1 1071 ? -44.905 -25.332 62.377 1.00 87.69 1071 LEU A N 1
ATOM 8273 C CA . LEU A 1 1071 ? -44.890 -25.481 60.920 1.00 87.69 1071 LEU A CA 1
ATOM 8274 C C . LEU A 1 1071 ? -46.146 -24.921 60.236 1.00 87.69 1071 LEU A C 1
ATOM 8276 O O . LEU A 1 1071 ? -46.093 -24.639 59.046 1.00 87.69 1071 LEU A O 1
ATOM 8280 N N . GLY A 1 1072 ? -47.266 -24.743 60.942 1.00 88.94 1072 GLY A N 1
ATOM 8281 C CA . GLY A 1 1072 ? -48.473 -24.147 60.350 1.00 88.94 1072 GLY A CA 1
ATOM 8282 C C . GLY A 1 1072 ? -49.309 -25.086 59.462 1.00 88.94 1072 GLY A C 1
ATOM 8283 O O . GLY A 1 1072 ? -50.244 -24.630 58.808 1.00 88.94 1072 GLY A O 1
ATOM 8284 N N . HIS A 1 1073 ? -49.004 -26.391 59.436 1.00 88.94 1073 HIS A N 1
ATOM 8285 C CA . HIS A 1 1073 ? -49.695 -27.396 58.600 1.00 88.94 1073 HIS A CA 1
ATOM 8286 C C . HIS A 1 1073 ? -50.974 -27.976 59.225 1.00 88.94 1073 HIS A C 1
ATOM 8288 O O . HIS A 1 1073 ? -51.563 -28.903 58.672 1.00 88.94 1073 HIS A O 1
ATOM 8294 N N . GLY A 1 1074 ? -51.373 -27.514 60.411 1.00 83.81 1074 GLY A N 1
ATOM 8295 C CA . GLY A 1 1074 ? -52.505 -28.064 61.167 1.00 83.81 1074 GLY A CA 1
ATOM 8296 C C . GLY A 1 1074 ? -52.233 -29.357 61.923 1.00 83.81 1074 GLY A C 1
ATOM 8297 O O . GLY A 1 1074 ? -53.096 -29.842 62.652 1.00 83.81 1074 GLY A O 1
ATOM 8298 N N . ILE A 1 1075 ? -51.039 -29.919 61.759 1.00 83.12 1075 ILE A N 1
ATOM 8299 C CA . ILE A 1 1075 ? -50.593 -31.163 62.384 1.00 83.12 1075 ILE A CA 1
ATOM 8300 C C . ILE A 1 1075 ? -49.339 -30.905 63.219 1.00 83.12 1075 ILE A C 1
ATOM 8302 O O . ILE A 1 1075 ? -48.565 -29.995 62.932 1.00 83.12 1075 ILE A O 1
ATOM 8306 N N . LEU A 1 1076 ? -49.132 -31.723 64.256 1.00 87.69 1076 LEU A N 1
ATOM 8307 C CA . LEU A 1 1076 ? -47.997 -31.608 65.185 1.00 87.69 1076 LEU A CA 1
ATOM 8308 C C . LEU A 1 1076 ? -46.826 -32.540 64.822 1.00 87.69 1076 LEU A C 1
ATOM 8310 O O . LEU A 1 1076 ? -46.020 -32.915 65.674 1.00 87.69 1076 LEU A O 1
ATOM 8314 N N . THR A 1 1077 ? -46.758 -32.978 63.565 1.00 85.31 1077 THR A N 1
ATOM 8315 C CA . THR A 1 1077 ? -45.709 -33.871 63.061 1.00 85.31 1077 THR A CA 1
ATOM 8316 C C . THR A 1 1077 ? -44.568 -33.071 62.451 1.00 85.31 1077 THR A C 1
ATOM 8318 O O . THR A 1 1077 ? -44.798 -32.080 61.764 1.00 85.31 1077 THR A O 1
ATOM 8321 N N . SER A 1 1078 ? -43.335 -33.516 62.681 1.00 83.62 1078 SER A N 1
ATOM 8322 C CA . SER A 1 1078 ? -42.148 -32.935 62.049 1.00 83.62 1078 SER A CA 1
ATOM 8323 C C . SER A 1 1078 ? -42.102 -33.277 60.559 1.00 83.62 1078 SER A C 1
ATOM 8325 O O . SER A 1 1078 ? -42.342 -34.424 60.183 1.00 83.62 1078 SER A O 1
ATOM 8327 N N . GLU A 1 1079 ? -41.759 -32.296 59.730 1.00 80.56 1079 GLU A N 1
ATOM 8328 C CA . GLU A 1 1079 ? -41.636 -32.436 58.276 1.00 80.56 1079 GLU A CA 1
ATOM 8329 C C . GLU A 1 1079 ? -40.164 -32.334 57.889 1.00 80.56 1079 GLU A C 1
ATOM 8331 O O . GLU A 1 1079 ? -39.474 -31.416 58.319 1.00 80.56 1079 GLU A O 1
ATOM 8336 N N . GLN A 1 1080 ? -39.661 -33.271 57.088 1.00 74.00 1080 GLN A N 1
ATOM 8337 C CA . GLN A 1 1080 ? -38.236 -33.300 56.725 1.00 74.00 1080 GLN A CA 1
ATOM 8338 C C . GLN A 1 1080 ? -37.921 -32.606 55.403 1.00 74.00 1080 GLN A C 1
ATOM 8340 O O . GLN A 1 1080 ? -36.757 -32.364 55.094 1.00 74.00 1080 GLN A O 1
ATOM 8345 N N . GLU A 1 1081 ? -38.953 -32.282 54.629 1.00 72.12 1081 GLU A N 1
ATOM 8346 C CA . GLU A 1 1081 ? -38.842 -31.582 53.355 1.00 72.12 1081 GLU A CA 1
ATOM 8347 C C . GLU A 1 1081 ? -39.723 -30.327 53.381 1.00 72.12 1081 GLU A C 1
ATOM 8349 O O . GLU A 1 1081 ? -40.750 -30.332 54.066 1.00 72.12 1081 GLU A O 1
ATOM 8354 N N . PRO A 1 1082 ? -39.351 -29.257 52.648 1.00 79.75 1082 PRO A N 1
ATOM 8355 C CA . PRO A 1 1082 ? -40.160 -28.049 52.552 1.00 79.75 1082 PRO A CA 1
ATOM 8356 C C . PRO A 1 1082 ? -41.577 -28.368 52.095 1.00 79.75 1082 PRO A C 1
ATOM 8358 O O . PRO A 1 1082 ? -41.804 -28.774 50.953 1.00 79.75 1082 PRO A O 1
ATOM 8361 N N . ARG A 1 1083 ? -42.540 -28.130 52.980 1.00 83.88 1083 ARG A N 1
ATOM 8362 C CA . ARG A 1 1083 ? -43.957 -28.285 52.683 1.00 83.88 1083 ARG A CA 1
ATOM 8363 C C . ARG A 1 1083 ? -44.601 -26.910 52.620 1.00 83.88 1083 ARG A C 1
ATOM 8365 O O . ARG A 1 1083 ? -44.357 -26.071 53.483 1.00 83.88 1083 ARG A O 1
ATOM 8372 N N . ALA A 1 1084 ? -45.392 -26.664 51.580 1.00 86.88 1084 ALA A N 1
ATOM 8373 C CA . ALA A 1 1084 ? -46.133 -25.414 51.455 1.00 86.88 1084 ALA A CA 1
ATOM 8374 C C . ALA A 1 1084 ? -47.169 -25.311 52.581 1.00 86.88 1084 ALA A C 1
ATOM 8376 O O . ALA A 1 1084 ? -47.878 -26.279 52.853 1.00 86.88 1084 ALA A O 1
ATOM 8377 N N . VAL A 1 1085 ? -47.271 -24.142 53.212 1.00 90.56 1085 VAL A N 1
ATOM 8378 C CA . VAL A 1 1085 ? -48.314 -23.866 54.204 1.00 90.56 1085 VAL A CA 1
ATOM 8379 C C . VAL A 1 1085 ? -49.615 -23.585 53.455 1.00 90.56 1085 VAL A C 1
ATOM 8381 O O . VAL A 1 1085 ? -49.891 -22.456 53.056 1.00 90.56 1085 VAL A O 1
ATOM 8384 N N . GLU A 1 1086 ? -50.400 -24.636 53.223 1.00 86.94 1086 GLU A N 1
ATOM 8385 C CA . GLU A 1 1086 ? -51.604 -24.598 52.375 1.00 86.94 1086 GLU A CA 1
ATOM 8386 C C . GLU A 1 1086 ? -52.643 -23.570 52.851 1.00 86.94 1086 GLU A C 1
ATOM 8388 O O . GLU A 1 1086 ? -53.342 -22.976 52.035 1.00 86.94 1086 GLU A O 1
ATOM 8393 N N . ALA A 1 1087 ? -52.703 -23.295 54.158 1.00 86.12 1087 ALA A N 1
ATOM 8394 C CA . ALA A 1 1087 ? -53.600 -22.294 54.737 1.00 86.12 1087 ALA A CA 1
ATOM 8395 C C . ALA A 1 1087 ? -53.327 -20.854 54.252 1.00 86.12 1087 ALA A C 1
ATOM 8397 O O . ALA A 1 1087 ? -54.210 -20.008 54.350 1.00 86.12 1087 ALA A O 1
ATOM 8398 N N . LEU A 1 1088 ? -52.132 -20.577 53.716 1.00 88.94 1088 LEU A N 1
ATOM 8399 C CA . LEU A 1 1088 ? -51.748 -19.274 53.155 1.00 88.94 1088 LEU A CA 1
ATOM 8400 C C . LEU A 1 1088 ? -51.836 -19.241 51.621 1.00 88.94 1088 LEU A C 1
ATOM 8402 O O . LEU A 1 1088 ? -51.448 -18.251 50.997 1.00 88.94 1088 LEU A O 1
ATOM 8406 N N . TRP A 1 1089 ? -52.313 -20.309 50.971 1.00 83.19 1089 TRP A N 1
ATOM 8407 C CA . TRP A 1 1089 ? -52.434 -20.322 49.515 1.00 83.19 1089 TRP A CA 1
ATOM 8408 C C . TRP A 1 1089 ? -53.398 -19.247 49.010 1.00 83.19 1089 TRP A C 1
ATOM 8410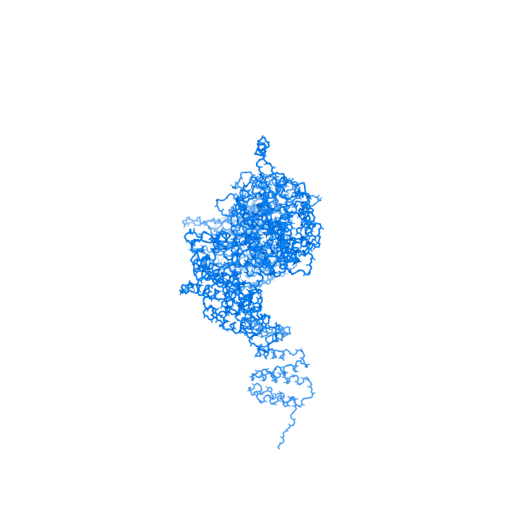 O O . TRP A 1 1089 ? -54.523 -19.111 49.479 1.00 83.19 1089 TRP A O 1
ATOM 8420 N N . GLY A 1 1090 ? -52.946 -18.500 48.001 1.00 78.38 1090 GLY A N 1
ATOM 8421 C CA . GLY A 1 1090 ? -53.702 -17.402 47.396 1.00 78.38 1090 GLY A CA 1
ATOM 8422 C C . GLY A 1 1090 ? -53.468 -16.034 48.040 1.00 78.38 1090 GLY A C 1
ATOM 8423 O O . GLY A 1 1090 ? -53.837 -15.036 47.428 1.00 78.38 1090 GLY A O 1
ATOM 8424 N N . VAL A 1 1091 ? -52.802 -15.960 49.199 1.00 87.69 1091 VAL A N 1
ATOM 8425 C CA . VAL A 1 1091 ? -52.412 -14.688 49.825 1.00 87.69 1091 VAL A CA 1
ATOM 8426 C C . VAL A 1 1091 ? -50.894 -14.507 49.674 1.00 87.69 1091 VAL A C 1
ATOM 8428 O O . VAL A 1 1091 ? -50.127 -15.242 50.296 1.00 87.69 1091 VAL A O 1
ATOM 8431 N N . PRO A 1 1092 ? -50.413 -13.576 48.830 1.00 88.56 1092 PRO A N 1
ATOM 8432 C CA . PRO A 1 1092 ? -48.981 -13.396 48.619 1.00 88.56 1092 PRO A CA 1
ATOM 8433 C C . PRO A 1 1092 ? -48.327 -12.790 49.864 1.00 88.56 1092 PRO A C 1
ATOM 8435 O O . PRO A 1 1092 ? -48.713 -11.713 50.315 1.00 88.56 1092 PRO A O 1
ATOM 8438 N N . MET A 1 1093 ? -47.315 -13.467 50.407 1.00 90.00 1093 MET A N 1
ATOM 8439 C CA . MET A 1 1093 ? -46.544 -12.984 51.553 1.00 90.00 1093 MET A CA 1
ATOM 8440 C C . MET A 1 1093 ? -45.362 -12.117 51.104 1.00 90.00 1093 MET A C 1
ATOM 8442 O O . MET A 1 1093 ? -44.707 -12.399 50.094 1.00 90.00 1093 MET A O 1
ATOM 8446 N N . LYS A 1 1094 ? -45.062 -11.057 51.863 1.00 88.44 1094 LYS A N 1
ATOM 8447 C CA . LYS A 1 1094 ? -43.916 -10.165 51.612 1.00 88.44 1094 LYS A CA 1
ATOM 8448 C C . LYS A 1 1094 ? -42.733 -10.424 52.545 1.00 88.44 1094 LYS A C 1
ATOM 8450 O O . LYS A 1 1094 ? -41.601 -10.220 52.105 1.00 88.44 1094 LYS A O 1
ATOM 8455 N N . ALA A 1 1095 ? -42.984 -10.902 53.768 1.00 84.69 1095 ALA A N 1
ATOM 8456 C CA . ALA A 1 1095 ? -41.970 -11.152 54.795 1.00 84.69 1095 ALA A CA 1
ATOM 8457 C C . ALA A 1 1095 ? -42.352 -12.334 55.705 1.00 84.69 1095 ALA A C 1
ATOM 8459 O O . ALA A 1 1095 ? -43.532 -12.637 55.873 1.00 84.69 1095 ALA A O 1
ATOM 8460 N N . VAL A 1 1096 ? -41.348 -12.988 56.296 1.00 88.00 1096 VAL A N 1
ATOM 8461 C CA . VAL A 1 1096 ? -41.495 -14.121 57.227 1.00 88.00 1096 VAL A CA 1
ATOM 8462 C C . VAL A 1 1096 ? -40.538 -13.952 58.408 1.00 88.00 1096 VAL A C 1
ATOM 8464 O O . VAL A 1 1096 ? -39.439 -13.431 58.232 1.00 88.00 1096 VAL A O 1
ATOM 8467 N N . ALA A 1 1097 ? -40.939 -14.413 59.589 1.00 86.50 1097 ALA A N 1
ATOM 8468 C CA . ALA A 1 1097 ? -40.130 -14.452 60.801 1.00 86.50 1097 ALA A CA 1
ATOM 8469 C C . ALA A 1 1097 ? -40.371 -15.771 61.553 1.00 86.50 1097 ALA A C 1
ATOM 8471 O O . ALA A 1 1097 ? -41.478 -16.311 61.553 1.00 86.50 1097 ALA A O 1
ATOM 8472 N N . ALA A 1 1098 ? -39.326 -16.294 62.191 1.00 85.00 1098 ALA A N 1
ATOM 8473 C CA . ALA A 1 1098 ? -39.362 -17.556 62.922 1.00 85.00 1098 ALA A CA 1
ATOM 8474 C C . ALA A 1 1098 ? -38.750 -17.356 64.309 1.00 85.00 1098 ALA A C 1
ATOM 8476 O O . ALA A 1 1098 ? -37.664 -16.798 64.434 1.00 85.00 1098 ALA A O 1
ATOM 8477 N N . GLY A 1 1099 ? -39.472 -17.778 65.344 1.00 84.44 1099 GLY A N 1
ATOM 8478 C CA . GLY A 1 1099 ? -39.045 -17.710 66.737 1.00 84.44 1099 GLY A CA 1
ATOM 8479 C C . GLY A 1 1099 ? -38.630 -19.074 67.282 1.00 84.44 1099 GLY A C 1
ATOM 8480 O O . GLY A 1 1099 ? -38.334 -20.008 66.540 1.00 84.44 1099 GLY A O 1
ATOM 8481 N N . GLY A 1 1100 ? -38.648 -19.221 68.610 1.00 82.06 1100 GLY A N 1
ATOM 8482 C CA . GLY A 1 1100 ? -38.344 -20.496 69.277 1.00 82.06 1100 GLY A CA 1
ATOM 8483 C C . GLY A 1 1100 ? -39.306 -21.624 68.885 1.00 82.06 1100 GLY A C 1
ATOM 8484 O O . GLY A 1 1100 ? -38.901 -22.661 68.364 1.00 82.06 1100 GLY A O 1
ATOM 8485 N N . TRP A 1 1101 ? -40.597 -21.385 69.119 1.00 88.50 1101 TRP A N 1
ATOM 8486 C CA . TRP A 1 1101 ? -41.685 -22.352 68.904 1.00 88.50 1101 TRP A CA 1
ATOM 8487 C C . TRP A 1 1101 ? -42.895 -21.744 68.177 1.00 88.50 1101 TRP A C 1
ATOM 8489 O O . TRP A 1 1101 ? -43.997 -22.284 68.255 1.00 88.50 1101 TRP A O 1
ATOM 8499 N N . HIS A 1 1102 ? -42.713 -20.603 67.513 1.00 91.62 1102 HIS A N 1
ATOM 8500 C CA . HIS A 1 1102 ? -43.756 -19.904 66.763 1.00 91.62 1102 HIS A CA 1
ATOM 8501 C C . HIS A 1 1102 ? -43.181 -19.245 65.509 1.00 91.62 1102 HIS A C 1
ATOM 8503 O O . HIS A 1 1102 ? -41.965 -19.094 65.385 1.00 91.62 1102 HIS A O 1
ATOM 8509 N N . CYS A 1 1103 ? -44.057 -18.855 64.595 1.00 92.75 1103 CYS A N 1
ATOM 8510 C CA . CYS A 1 1103 ? -43.723 -18.160 63.362 1.00 92.75 1103 CYS A CA 1
ATOM 8511 C C . CYS A 1 1103 ? -44.719 -17.042 63.101 1.00 92.75 1103 CYS A C 1
ATOM 8513 O O . CYS A 1 1103 ? -45.882 -17.129 63.507 1.00 92.75 1103 CYS A O 1
ATOM 8515 N N . CYS A 1 1104 ? -44.258 -16.054 62.341 1.00 93.19 1104 CYS A N 1
ATOM 8516 C CA . CYS A 1 1104 ? -45.086 -14.980 61.831 1.00 93.19 1104 CYS A CA 1
ATOM 8517 C C . CYS A 1 1104 ? -44.794 -14.734 60.347 1.00 93.19 1104 CYS A C 1
ATOM 8519 O O . CYS A 1 1104 ? -43.678 -14.950 59.869 1.00 93.19 1104 CYS A O 1
ATOM 8521 N N . CYS A 1 1105 ? -45.770 -14.227 59.605 1.00 92.69 1105 CYS A N 1
ATOM 8522 C CA . CYS A 1 1105 ? -45.542 -13.686 58.271 1.00 92.69 1105 CYS A CA 1
ATOM 8523 C C . CYS A 1 1105 ? -46.425 -12.474 58.004 1.00 92.69 1105 CYS A C 1
ATOM 8525 O O . CYS A 1 1105 ? -47.475 -12.314 58.620 1.00 92.69 1105 CYS A O 1
ATOM 8527 N N . ILE A 1 1106 ? -45.976 -11.628 57.079 1.00 92.69 1106 ILE A N 1
ATOM 8528 C CA . ILE A 1 1106 ? -46.694 -10.423 56.673 1.00 92.69 1106 ILE A CA 1
ATOM 8529 C C . ILE A 1 1106 ? -47.155 -10.599 55.229 1.00 92.69 1106 ILE A C 1
ATOM 8531 O O . ILE A 1 1106 ? -46.342 -10.941 54.358 1.00 92.69 1106 ILE A O 1
ATOM 8535 N N . SER A 1 1107 ? -48.438 -10.363 54.970 1.00 91.31 1107 SER A N 1
ATOM 8536 C CA . SER A 1 1107 ? -48.996 -10.359 53.617 1.00 91.31 1107 SER A CA 1
ATOM 8537 C C . SER A 1 1107 ? -48.528 -9.137 52.815 1.00 91.31 1107 SER A C 1
ATOM 8539 O O . SER A 1 1107 ? -47.981 -8.174 53.349 1.00 91.31 1107 SER A O 1
ATOM 8541 N N . ALA A 1 1108 ? -48.740 -9.154 51.501 1.00 87.56 1108 ALA A N 1
ATOM 8542 C CA . ALA A 1 1108 ? -48.555 -7.974 50.656 1.00 87.56 1108 ALA A CA 1
ATOM 8543 C C . ALA A 1 1108 ? -49.565 -6.844 50.949 1.00 87.56 1108 ALA A C 1
ATOM 8545 O O . ALA A 1 1108 ? -49.380 -5.742 50.445 1.00 87.56 1108 ALA A O 1
ATOM 8546 N N . THR A 1 1109 ? -50.622 -7.130 51.717 1.00 86.12 1109 THR A N 1
ATOM 8547 C CA . THR A 1 1109 ? -51.609 -6.170 52.239 1.00 86.12 1109 THR A CA 1
ATOM 8548 C C . THR A 1 1109 ? -51.298 -5.738 53.673 1.00 86.12 1109 THR A C 1
ATOM 8550 O O . THR A 1 1109 ? -52.137 -5.127 54.318 1.00 86.12 1109 THR A O 1
ATOM 8553 N N . ASP A 1 1110 ? -50.091 -6.040 54.157 1.00 88.19 1110 ASP A N 1
ATOM 8554 C CA . ASP A 1 1110 ? -49.552 -5.609 55.451 1.00 88.19 1110 ASP A CA 1
ATOM 8555 C C . ASP A 1 1110 ? -50.251 -6.221 56.680 1.00 88.19 1110 ASP A C 1
ATOM 8557 O O . ASP A 1 1110 ? -50.041 -5.775 57.810 1.00 88.19 1110 ASP A O 1
ATOM 8561 N N . ASP A 1 1111 ? -50.989 -7.314 56.463 1.00 89.25 1111 ASP A N 1
ATOM 8562 C CA . ASP A 1 1111 ? -51.637 -8.117 57.500 1.00 89.25 1111 ASP A CA 1
ATOM 8563 C C . ASP A 1 1111 ? -50.644 -9.082 58.162 1.00 89.25 1111 ASP A C 1
ATOM 8565 O O . ASP A 1 1111 ? -49.826 -9.717 57.483 1.00 89.25 1111 ASP A O 1
ATOM 8569 N N . LEU A 1 1112 ? -50.758 -9.257 59.480 1.00 92.31 1112 LEU A N 1
ATOM 8570 C CA . LEU A 1 1112 ? -49.894 -10.130 60.272 1.00 92.31 1112 LEU A CA 1
ATOM 8571 C C . LEU A 1 1112 ? -50.552 -11.485 60.548 1.00 92.31 1112 LEU A C 1
ATOM 8573 O O . LEU A 1 1112 ? -51.592 -11.568 61.194 1.00 92.31 1112 LEU A O 1
ATOM 8577 N N . TYR A 1 1113 ? -49.897 -12.563 60.124 1.00 93.56 1113 TYR A N 1
ATOM 8578 C CA . TYR A 1 1113 ? -50.306 -13.934 60.422 1.00 93.56 1113 TYR A CA 1
ATOM 8579 C C . TYR A 1 1113 ? -49.335 -14.580 61.403 1.00 93.56 1113 TYR A C 1
ATOM 8581 O O . TYR A 1 1113 ? -48.123 -14.460 61.232 1.00 93.56 1113 TYR A O 1
ATOM 8589 N N . VAL A 1 1114 ? -49.858 -15.306 62.392 1.00 93.75 1114 VAL A N 1
ATOM 8590 C CA . VAL A 1 1114 ? -49.090 -15.932 63.481 1.00 93.75 1114 VAL A CA 1
ATOM 8591 C C . VAL A 1 1114 ? -49.528 -17.381 63.713 1.00 93.75 1114 VAL A C 1
ATOM 8593 O O . VAL A 1 1114 ? -50.707 -17.713 63.587 1.00 93.75 1114 VAL A O 1
ATOM 8596 N N . TRP A 1 1115 ? -48.594 -18.277 64.038 1.00 94.56 1115 TRP A N 1
ATOM 8597 C CA . TRP A 1 1115 ? -48.904 -19.667 64.406 1.00 94.56 1115 TRP A CA 1
ATOM 8598 C C . TRP A 1 1115 ? -47.810 -20.307 65.261 1.00 94.56 1115 TRP A C 1
ATOM 8600 O O . TRP A 1 1115 ? -46.673 -19.843 65.318 1.00 94.56 1115 TRP A O 1
ATOM 8610 N N . GLY A 1 1116 ? -48.155 -21.416 65.910 1.00 92.25 1116 GLY A N 1
ATOM 8611 C CA . GLY A 1 1116 ? -47.269 -22.220 66.741 1.00 92.25 1116 GLY A CA 1
ATOM 8612 C C . GLY A 1 1116 ? -47.727 -22.307 68.191 1.00 92.25 1116 GLY A C 1
ATOM 8613 O O . GLY A 1 1116 ? -48.918 -22.391 68.492 1.00 92.25 1116 GLY A O 1
ATOM 8614 N N . TRP A 1 1117 ? -46.764 -22.331 69.102 1.00 90.81 1117 TRP A N 1
ATOM 8615 C CA . TRP A 1 1117 ? -47.007 -22.460 70.534 1.00 90.81 1117 TRP A CA 1
ATOM 8616 C C . TRP A 1 1117 ? -47.460 -21.134 71.145 1.00 90.81 1117 TRP A C 1
ATOM 8618 O O . TRP A 1 1117 ? -46.887 -20.110 70.792 1.00 90.81 1117 TRP A O 1
ATOM 8628 N N . ASN A 1 1118 ? -48.399 -21.144 72.099 1.00 90.12 1118 ASN A N 1
ATOM 8629 C CA . ASN A 1 1118 ? -48.962 -19.931 72.711 1.00 90.12 1118 ASN A CA 1
ATOM 8630 C C . ASN A 1 1118 ? -49.192 -20.026 74.235 1.00 90.12 1118 ASN A C 1
ATOM 8632 O O . ASN A 1 1118 ? -50.092 -19.401 74.784 1.00 90.12 1118 ASN A O 1
ATOM 8636 N N . GLU A 1 1119 ? -48.402 -20.815 74.964 1.00 86.00 1119 GLU A N 1
ATOM 8637 C CA . GLU A 1 1119 ? -48.610 -20.966 76.418 1.00 86.00 1119 GLU A CA 1
ATOM 8638 C C . GLU A 1 1119 ? -48.432 -19.665 77.218 1.00 86.00 1119 GLU A C 1
ATOM 8640 O O . GLU A 1 1119 ? -49.083 -19.501 78.250 1.00 86.00 1119 GLU A O 1
ATOM 8645 N N . ILE A 1 1120 ? -47.580 -18.744 76.753 1.00 84.38 1120 ILE A N 1
ATOM 8646 C CA . ILE A 1 1120 ? -47.280 -17.470 77.428 1.00 84.38 1120 ILE A CA 1
ATOM 8647 C C . ILE A 1 1120 ? -47.573 -16.278 76.498 1.00 84.38 1120 ILE A C 1
ATOM 8649 O O . ILE A 1 1120 ? -46.881 -15.264 76.530 1.00 84.38 1120 ILE A O 1
ATOM 8653 N N . GLY A 1 1121 ? -48.574 -16.411 75.626 1.00 86.56 1121 GLY A N 1
ATOM 8654 C CA . GLY A 1 1121 ? -49.075 -15.290 74.833 1.00 86.56 1121 GLY A CA 1
ATOM 8655 C C . GLY A 1 1121 ? -48.209 -14.864 73.650 1.00 86.56 1121 GLY A C 1
ATOM 8656 O O . GLY A 1 1121 ? -48.475 -13.826 73.060 1.00 86.56 1121 GLY A O 1
ATOM 8657 N N . GLN A 1 1122 ? -47.177 -15.624 73.270 1.00 90.31 1122 GLN A N 1
ATOM 8658 C CA . GLN A 1 1122 ? -46.260 -15.250 72.185 1.00 90.31 1122 GLN A CA 1
ATOM 8659 C C . GLN A 1 1122 ? -46.922 -15.115 70.802 1.00 90.31 1122 GLN A C 1
ATOM 8661 O O . GLN A 1 1122 ? -46.320 -14.546 69.906 1.00 90.31 1122 GLN A O 1
ATOM 8666 N N . LEU A 1 1123 ? -48.147 -15.609 70.604 1.00 89.56 1123 LEU A N 1
ATOM 8667 C CA . LEU A 1 1123 ? -48.893 -15.374 69.364 1.00 89.56 1123 LEU A CA 1
ATOM 8668 C C . LEU A 1 1123 ? -49.781 -14.128 69.419 1.00 89.56 1123 LEU A C 1
ATOM 8670 O O . LEU A 1 1123 ? -50.392 -13.801 68.415 1.00 89.56 1123 LEU A O 1
ATOM 8674 N N . GLY A 1 1124 ? -49.900 -13.452 70.564 1.00 85.50 1124 GLY A N 1
ATOM 8675 C CA . GLY A 1 1124 ? -50.865 -12.360 70.722 1.00 85.50 1124 GLY A CA 1
ATOM 8676 C C . GLY A 1 1124 ? -52.316 -12.859 70.779 1.00 85.50 1124 GLY A C 1
ATOM 8677 O O . GLY A 1 1124 ? -53.237 -12.131 70.425 1.00 85.50 1124 GLY A O 1
ATOM 8678 N N . LEU A 1 1125 ? -52.513 -14.125 71.169 1.00 86.25 1125 LEU A N 1
ATOM 8679 C CA . LEU A 1 1125 ? -53.817 -14.776 71.311 1.00 86.25 1125 LEU A CA 1
ATOM 8680 C C . LEU A 1 1125 ? -54.050 -15.195 72.774 1.00 86.25 1125 LEU A C 1
ATOM 8682 O O . LEU A 1 1125 ? -53.074 -15.539 73.451 1.00 86.25 1125 LEU A O 1
ATOM 8686 N N . PRO A 1 1126 ? -55.310 -15.291 73.250 1.00 83.19 1126 PRO A N 1
ATOM 8687 C CA . PRO A 1 1126 ? -55.620 -15.612 74.645 1.00 83.19 1126 PRO A CA 1
ATOM 8688 C C . PRO A 1 1126 ? -54.924 -16.884 75.151 1.00 83.19 1126 PRO A C 1
ATOM 8690 O O . PRO A 1 1126 ? -55.143 -17.983 74.627 1.00 83.19 1126 PRO A O 1
ATOM 8693 N N . SER A 1 1127 ? -54.108 -16.744 76.202 1.00 82.75 1127 SER A N 1
ATOM 8694 C CA . SER A 1 1127 ? -53.268 -17.823 76.737 1.00 82.75 1127 SER A CA 1
ATOM 8695 C C . SER A 1 1127 ? -53.578 -18.156 78.199 1.00 82.75 1127 SER A C 1
ATOM 8697 O O . SER A 1 1127 ? -53.901 -17.302 79.028 1.00 82.75 1127 SER A O 1
ATOM 8699 N N . ARG A 1 1128 ? -53.448 -19.438 78.560 1.00 76.12 1128 ARG A N 1
ATOM 8700 C CA . ARG A 1 1128 ? -53.691 -19.898 79.937 1.00 76.12 1128 ARG A CA 1
ATOM 8701 C C . ARG A 1 1128 ? -52.585 -19.457 80.905 1.00 76.12 1128 ARG A C 1
ATOM 8703 O O . ARG A 1 1128 ? -52.865 -19.236 82.086 1.00 76.12 1128 ARG A O 1
ATOM 8710 N N . GLY A 1 1129 ? -51.337 -19.368 80.436 1.00 69.69 1129 GLY A N 1
ATOM 8711 C CA . GLY A 1 1129 ? -50.175 -19.043 81.266 1.00 69.69 1129 GLY A CA 1
ATOM 8712 C C . GLY A 1 1129 ? -50.206 -17.615 81.804 1.00 69.69 1129 GLY A C 1
ATOM 8713 O O . GLY A 1 1129 ? -49.966 -17.416 82.996 1.00 69.69 1129 GLY A O 1
ATOM 8714 N N . VAL A 1 1130 ? -50.591 -16.641 80.973 1.00 75.00 1130 VAL A N 1
ATOM 8715 C CA . VAL A 1 1130 ? -50.660 -15.224 81.368 1.00 75.00 1130 VAL A CA 1
ATOM 8716 C C . VAL A 1 1130 ? -51.771 -14.986 82.399 1.00 75.00 1130 VAL A C 1
ATOM 8718 O O . VAL A 1 1130 ? -51.509 -14.399 83.452 1.00 75.00 1130 VAL A O 1
ATOM 8721 N N . ARG A 1 1131 ? -52.979 -15.540 82.201 1.00 70.50 1131 ARG A N 1
ATOM 8722 C CA . ARG A 1 1131 ? -54.078 -15.395 83.181 1.00 70.50 1131 ARG A CA 1
ATOM 8723 C C . ARG A 1 1131 ? -53.790 -16.072 84.523 1.00 70.50 1131 ARG A C 1
ATOM 8725 O O . ARG A 1 1131 ? -54.131 -15.519 85.567 1.00 70.50 1131 ARG A O 1
ATOM 8732 N N . ARG A 1 1132 ? -53.129 -17.240 84.534 1.00 63.75 1132 ARG A N 1
ATOM 8733 C CA . ARG A 1 1132 ? -52.685 -17.892 85.784 1.00 63.75 1132 ARG A CA 1
ATOM 8734 C C . ARG A 1 1132 ? -51.682 -17.035 86.553 1.00 63.75 1132 ARG A C 1
ATOM 8736 O O . ARG A 1 1132 ? -51.811 -16.927 87.769 1.00 63.75 1132 ARG A O 1
ATOM 8743 N N . ALA A 1 1133 ? -50.727 -16.413 85.861 1.00 60.16 1133 ALA A N 1
ATOM 8744 C CA . ALA A 1 1133 ? -49.759 -15.509 86.479 1.00 60.16 1133 ALA A CA 1
ATOM 8745 C C . ALA A 1 1133 ? -50.437 -14.245 87.046 1.00 60.16 1133 ALA A C 1
ATOM 8747 O O . ALA A 1 1133 ? -50.132 -13.828 88.164 1.00 60.16 1133 ALA A O 1
ATOM 8748 N N . GLN A 1 1134 ? -51.423 -13.683 86.336 1.00 63.00 1134 GLN A N 1
ATOM 8749 C CA . GLN A 1 1134 ? -52.239 -12.563 86.825 1.00 63.00 1134 GLN A CA 1
ATOM 8750 C C . GLN A 1 1134 ? -53.082 -12.952 88.060 1.00 63.00 1134 GLN A C 1
ATOM 8752 O O . GLN A 1 1134 ? -53.114 -12.209 89.043 1.00 63.00 1134 GLN A O 1
ATOM 8757 N N . GLN A 1 1135 ? -53.693 -14.144 88.072 1.00 57.31 1135 GLN A N 1
ATOM 8758 C CA . GLN A 1 1135 ? -54.450 -14.664 89.222 1.00 57.31 1135 GLN A CA 1
ATOM 8759 C C . GLN A 1 1135 ? -53.548 -15.003 90.426 1.00 57.31 1135 GLN A C 1
ATOM 8761 O O . GLN A 1 1135 ? -53.898 -14.661 91.557 1.00 57.31 1135 GLN A O 1
ATOM 8766 N N . GLN A 1 1136 ? -52.362 -15.591 90.219 1.00 53.88 1136 GLN A N 1
ATOM 8767 C CA . GLN A 1 1136 ? -51.383 -15.848 91.289 1.00 53.88 1136 GLN A CA 1
ATOM 8768 C C . GLN A 1 1136 ? -50.819 -14.555 91.892 1.00 53.88 1136 GLN A C 1
ATOM 8770 O O . GLN A 1 1136 ? -50.666 -14.485 93.110 1.00 53.88 1136 GLN A O 1
ATOM 8775 N N . ASN A 1 1137 ? -50.596 -13.505 91.094 1.00 52.75 1137 ASN A N 1
ATOM 8776 C CA . ASN A 1 1137 ? -50.236 -12.182 91.619 1.00 52.75 1137 ASN A CA 1
ATOM 8777 C C . ASN A 1 1137 ? -51.384 -11.507 92.392 1.00 52.75 1137 ASN A C 1
ATOM 8779 O O . ASN A 1 1137 ? -51.119 -10.711 93.294 1.00 52.75 1137 ASN A O 1
ATOM 8783 N N . SER A 1 1138 ? -52.646 -11.842 92.092 1.00 49.47 1138 SER A N 1
ATOM 8784 C CA . SER A 1 1138 ? -53.803 -11.384 92.876 1.00 49.47 1138 SER A CA 1
ATOM 8785 C C . SER A 1 1138 ? -53.947 -12.129 94.217 1.00 49.47 1138 SER A C 1
ATOM 8787 O O . SER A 1 1138 ? -54.248 -11.500 95.227 1.00 49.47 1138 SER A O 1
ATOM 8789 N N . HIS A 1 1139 ? -53.639 -13.433 94.273 1.00 46.56 1139 HIS A N 1
ATOM 8790 C CA . HIS A 1 1139 ? -53.671 -14.231 95.512 1.00 46.56 1139 HIS A CA 1
ATOM 8791 C C . HIS A 1 1139 ? -52.419 -14.077 96.397 1.00 46.56 1139 HIS A C 1
ATOM 8793 O O . HIS A 1 1139 ? -52.524 -14.188 97.616 1.00 46.56 1139 HIS A O 1
ATOM 8799 N N . ASN A 1 1140 ? -51.255 -13.724 95.840 1.00 44.28 1140 ASN A N 1
ATOM 8800 C CA . ASN A 1 1140 ? -50.039 -13.448 96.622 1.00 44.28 1140 ASN A CA 1
ATOM 8801 C C . ASN A 1 1140 ? -50.044 -12.092 97.355 1.00 44.28 1140 ASN A C 1
ATOM 8803 O O . ASN A 1 1140 ? -49.092 -11.796 98.078 1.00 44.28 1140 ASN A O 1
ATOM 8807 N N . LYS A 1 1141 ? -51.098 -11.273 97.220 1.00 44.50 1141 LYS A N 1
ATOM 8808 C CA . LYS A 1 1141 ? -51.264 -10.051 98.025 1.00 44.50 1141 LYS A CA 1
ATOM 8809 C C . LYS A 1 1141 ? -51.943 -10.277 99.383 1.00 44.50 1141 LYS A C 1
ATOM 8811 O O . LYS A 1 1141 ? -51.730 -9.446 100.260 1.00 44.50 1141 LYS A O 1
ATOM 8816 N N . ASP A 1 1142 ? -52.646 -11.397 99.605 1.00 42.69 1142 ASP A N 1
ATOM 8817 C CA . ASP A 1 1142 ? -53.470 -11.584 100.819 1.00 42.69 1142 ASP A CA 1
ATOM 8818 C C . ASP A 1 1142 ? -53.058 -12.729 101.773 1.00 42.69 1142 ASP A C 1
ATOM 8820 O O . ASP A 1 1142 ? -53.612 -12.833 102.869 1.00 42.69 1142 ASP A O 1
ATOM 8824 N N . THR A 1 1143 ? -52.037 -13.543 101.474 1.00 37.56 1143 THR A N 1
ATOM 8825 C CA . THR A 1 1143 ? -51.588 -14.616 102.394 1.00 37.56 1143 THR A CA 1
ATOM 8826 C C . THR A 1 1143 ? -50.068 -14.736 102.522 1.00 37.56 1143 THR A C 1
ATOM 8828 O O . THR A 1 1143 ? -49.450 -15.619 101.937 1.00 37.56 1143 THR A O 1
ATOM 8831 N N . ALA A 1 1144 ? -49.470 -13.877 103.357 1.00 36.00 1144 ALA A N 1
ATOM 8832 C CA . ALA A 1 1144 ? -48.170 -14.111 104.001 1.00 36.00 1144 ALA A CA 1
ATOM 8833 C C . ALA A 1 1144 ? -48.017 -13.294 105.308 1.00 36.00 1144 ALA A C 1
ATOM 8835 O O . ALA A 1 1144 ? -47.115 -12.473 105.465 1.00 36.00 1144 ALA A O 1
ATOM 8836 N N . LYS A 1 1145 ? -48.899 -13.553 106.286 1.00 35.53 1145 LYS A N 1
ATOM 8837 C CA . LYS A 1 1145 ? -48.554 -13.491 107.717 1.00 35.53 1145 LYS A CA 1
ATOM 8838 C C . LYS A 1 1145 ? -48.131 -14.898 108.154 1.00 35.53 1145 LYS A C 1
ATOM 8840 O O . LYS A 1 1145 ? -48.984 -15.757 108.309 1.00 35.53 1145 LYS A O 1
ATOM 8845 N N . GLN A 1 1146 ? -46.830 -15.045 108.399 1.00 30.14 1146 GLN A N 1
ATOM 8846 C CA . GLN A 1 1146 ? -46.141 -16.051 109.226 1.00 30.14 1146 GLN A CA 1
ATOM 8847 C C . GLN A 1 1146 ? -46.225 -17.563 108.890 1.00 30.14 1146 GLN A C 1
ATOM 8849 O O . GLN A 1 1146 ? -47.162 -18.023 108.249 1.00 30.14 1146 GLN A O 1
ATOM 8854 N N . PRO A 1 1147 ? -45.189 -18.334 109.298 1.00 48.88 1147 PRO A N 1
ATOM 8855 C CA . PRO A 1 1147 ? -44.798 -19.592 108.661 1.00 48.88 1147 PRO A CA 1
ATOM 8856 C C . PRO A 1 1147 ? -45.040 -20.827 109.548 1.00 48.88 1147 PRO A C 1
ATOM 8858 O O . PRO A 1 1147 ? -45.072 -20.700 110.767 1.00 48.88 1147 PRO A O 1
ATOM 8861 N N . HIS A 1 1148 ? -45.135 -22.021 108.947 1.00 30.17 1148 HIS A N 1
ATOM 8862 C CA . HIS A 1 1148 ? -44.330 -23.216 109.281 1.00 30.17 1148 HIS A CA 1
ATOM 8863 C C . HIS A 1 1148 ? -44.913 -24.536 108.731 1.00 30.17 1148 HIS A C 1
ATOM 8865 O O . HIS A 1 1148 ? -46.100 -24.807 108.856 1.00 30.17 1148 HIS A O 1
ATOM 8871 N N . ASN A 1 1149 ? -43.972 -25.379 108.284 1.00 27.83 1149 ASN A N 1
ATOM 8872 C CA . ASN A 1 1149 ? -43.930 -26.851 108.298 1.00 27.83 1149 ASN A CA 1
ATOM 8873 C C . ASN A 1 1149 ? -44.680 -27.687 107.236 1.00 27.83 1149 ASN A C 1
ATOM 8875 O O . ASN A 1 1149 ? -45.876 -27.921 107.314 1.00 27.83 1149 ASN A O 1
ATOM 8879 N N . ALA A 1 1150 ? -43.850 -28.214 106.325 1.00 29.73 1150 ALA A N 1
ATOM 8880 C CA . ALA A 1 1150 ? -43.592 -29.631 106.023 1.00 29.73 1150 ALA A CA 1
ATOM 8881 C C . ALA A 1 1150 ? -44.757 -30.601 105.724 1.00 29.73 1150 ALA A C 1
ATOM 8883 O O . ALA A 1 1150 ? -45.517 -30.972 106.610 1.00 29.73 1150 ALA A O 1
ATOM 8884 N N . ASP A 1 1151 ? -44.711 -31.094 104.477 1.00 29.89 1151 ASP A N 1
ATOM 8885 C CA . ASP A 1 1151 ? -45.029 -32.441 103.975 1.00 29.89 1151 ASP A CA 1
ATOM 8886 C C . ASP A 1 1151 ? -46.354 -33.106 104.368 1.00 29.89 1151 ASP A C 1
ATOM 8888 O O . ASP A 1 1151 ? -46.495 -33.579 105.486 1.00 29.89 1151 ASP A O 1
ATOM 8892 N N . VAL A 1 1152 ? -47.240 -33.290 103.372 1.00 29.67 1152 VAL A N 1
ATOM 8893 C CA . VAL A 1 1152 ? -47.794 -34.589 102.910 1.00 29.67 1152 VAL A CA 1
ATOM 8894 C C . VAL A 1 1152 ? -48.511 -34.374 101.551 1.00 29.67 1152 VAL A C 1
ATOM 8896 O O . VAL A 1 1152 ? -49.275 -33.427 101.384 1.00 29.67 1152 VAL A O 1
ATOM 8899 N N . ARG A 1 1153 ? -48.237 -35.244 100.562 1.00 27.08 1153 ARG A N 1
ATOM 8900 C CA . ARG A 1 1153 ? -48.974 -35.405 99.281 1.00 27.08 1153 ARG A CA 1
ATOM 8901 C C . ARG A 1 1153 ? -50.145 -36.408 99.456 1.00 27.08 1153 ARG A C 1
ATOM 8903 O O . ARG A 1 1153 ? -50.131 -37.139 100.438 1.00 27.08 1153 ARG A O 1
ATOM 8910 N N . PRO A 1 1154 ? -50.888 -36.731 98.386 1.00 53.72 1154 PRO A N 1
ATOM 8911 C CA . PRO A 1 1154 ? -52.000 -36.025 97.746 1.00 53.72 1154 PRO A CA 1
ATOM 8912 C C . PRO A 1 1154 ? -53.316 -36.815 97.962 1.00 53.72 1154 PRO A C 1
ATOM 8914 O O . PRO A 1 1154 ? -53.257 -37.946 98.419 1.00 53.72 1154 PRO A O 1
ATOM 8917 N N . GLU A 1 1155 ? -54.483 -36.280 97.604 1.00 24.78 1155 GLU A N 1
ATOM 8918 C CA . GLU A 1 1155 ? -55.540 -37.075 96.949 1.00 24.78 1155 GLU A CA 1
ATOM 8919 C C . GLU A 1 1155 ? -56.700 -36.184 96.500 1.00 24.78 1155 GLU A C 1
ATOM 8921 O O . GLU A 1 1155 ? -57.094 -35.230 97.173 1.00 24.78 1155 GLU A O 1
ATOM 8926 N N . ASP A 1 1156 ? -57.159 -36.510 95.298 1.00 29.92 1156 ASP A N 1
ATOM 8927 C CA . ASP A 1 1156 ? -58.317 -35.992 94.590 1.00 29.92 1156 ASP A CA 1
ATOM 8928 C C . ASP A 1 1156 ? -59.581 -36.016 95.470 1.00 29.92 1156 ASP A C 1
ATOM 8930 O O . ASP A 1 1156 ? -59.811 -36.967 96.208 1.00 29.92 1156 ASP A O 1
ATOM 8934 N N . ASP A 1 1157 ? -60.451 -35.013 95.377 1.00 28.94 1157 ASP A N 1
ATOM 8935 C CA . ASP A 1 1157 ? -61.564 -35.105 94.433 1.00 28.94 1157 ASP A CA 1
ATOM 8936 C C . ASP A 1 1157 ? -62.389 -33.812 94.396 1.00 28.94 1157 ASP A C 1
ATOM 8938 O O . ASP A 1 1157 ? -62.408 -32.970 95.295 1.00 28.94 1157 ASP A O 1
ATOM 8942 N N . GLN A 1 1158 ? -63.040 -33.693 93.258 1.00 32.12 1158 GLN A N 1
ATOM 8943 C CA . GLN A 1 1158 ? -63.843 -32.628 92.707 1.00 32.12 1158 GLN A CA 1
ATOM 8944 C C . GLN A 1 1158 ? -64.962 -32.134 93.633 1.00 32.12 1158 GLN A C 1
ATOM 8946 O O . GLN A 1 1158 ? -65.636 -32.894 94.319 1.00 32.12 1158 GLN A O 1
ATOM 8951 N N . THR A 1 1159 ? -65.285 -30.850 93.510 1.00 31.53 1159 THR A N 1
ATOM 8952 C CA . THR A 1 1159 ? -66.581 -30.441 92.945 1.00 31.53 1159 THR A CA 1
ATOM 8953 C C . THR A 1 1159 ? -66.560 -28.939 92.684 1.00 31.53 1159 THR A C 1
ATOM 8955 O O . THR A 1 1159 ? -66.445 -28.155 93.618 1.00 31.53 1159 THR A O 1
ATOM 8958 N N . GLN A 1 1160 ? -66.716 -28.531 91.423 1.00 29.17 1160 GLN A N 1
ATOM 8959 C CA . GLN A 1 1160 ? -67.515 -27.352 91.088 1.00 29.17 1160 GLN A CA 1
ATOM 8960 C C . GLN A 1 1160 ? -67.910 -27.373 89.610 1.00 29.17 1160 GLN A C 1
ATOM 8962 O O . GLN A 1 1160 ? -67.081 -27.462 88.707 1.00 29.17 1160 GLN A O 1
ATOM 8967 N N . THR A 1 1161 ? -69.223 -27.367 89.419 1.00 29.44 1161 THR A N 1
ATOM 8968 C CA . THR A 1 1161 ? -69.956 -27.297 88.162 1.00 29.44 1161 THR A CA 1
ATOM 8969 C C . THR A 1 1161 ? -69.853 -25.917 87.515 1.00 29.44 1161 THR A C 1
ATOM 8971 O O . THR A 1 1161 ? -69.945 -24.902 88.196 1.00 29.44 1161 THR A O 1
ATOM 8974 N N . GLU A 1 1162 ? -69.675 -25.981 86.195 1.00 39.97 1162 GLU A N 1
ATOM 8975 C CA . GLU A 1 1162 ? -69.922 -25.042 85.091 1.00 39.97 1162 GLU A CA 1
ATOM 8976 C C . GLU A 1 1162 ? -70.526 -23.655 85.384 1.00 39.97 1162 GLU A C 1
ATOM 8978 O O . GLU A 1 1162 ? -71.640 -23.568 85.886 1.00 39.97 1162 GLU A O 1
ATOM 8983 N N . GLU A 1 1163 ? -69.824 -22.596 84.944 1.00 37.28 1163 GLU A N 1
ATOM 8984 C CA . GLU A 1 1163 ? -70.285 -21.577 83.969 1.00 37.28 1163 GLU A CA 1
ATOM 8985 C C . GLU A 1 1163 ? -69.194 -20.495 83.753 1.00 37.28 1163 GLU A C 1
ATOM 8987 O O . GLU A 1 1163 ? -69.104 -19.543 84.515 1.00 37.28 1163 GLU A O 1
ATOM 8992 N N . ASP A 1 1164 ? -68.307 -20.708 82.766 1.00 37.22 1164 ASP A N 1
ATOM 8993 C CA . ASP A 1 1164 ? -67.729 -19.720 81.818 1.00 37.22 1164 ASP A CA 1
ATOM 8994 C C . ASP A 1 1164 ? -66.585 -20.414 81.056 1.00 37.22 1164 ASP A C 1
ATOM 8996 O O . ASP A 1 1164 ? -65.485 -20.629 81.573 1.00 37.22 1164 ASP A O 1
ATOM 9000 N N . LYS A 1 1165 ? -66.849 -20.865 79.824 1.00 42.31 1165 LYS A N 1
ATOM 9001 C CA . LYS A 1 1165 ? -65.810 -21.481 78.984 1.00 42.31 1165 LYS A CA 1
ATOM 9002 C C . LYS A 1 1165 ? -64.983 -20.380 78.330 1.00 42.31 1165 LYS A C 1
ATOM 9004 O O . LYS A 1 1165 ? -65.149 -20.105 77.146 1.00 42.31 1165 LYS A O 1
ATOM 9009 N N . ASP A 1 1166 ? -64.080 -19.777 79.097 1.00 56.16 1166 ASP A N 1
ATOM 9010 C CA . ASP A 1 1166 ? -62.960 -19.027 78.534 1.00 56.16 1166 ASP A CA 1
ATOM 9011 C C . ASP A 1 1166 ? -62.203 -19.940 77.549 1.00 56.16 1166 ASP A C 1
ATOM 9013 O O . ASP A 1 1166 ? -61.652 -20.982 77.924 1.00 56.16 1166 ASP A O 1
ATOM 9017 N N . VAL A 1 1167 ? -62.221 -19.583 76.263 1.00 64.25 1167 VAL A N 1
ATOM 9018 C CA . VAL A 1 1167 ? -61.538 -20.336 75.206 1.00 64.25 1167 VAL A CA 1
ATOM 9019 C C . VAL A 1 1167 ? -60.073 -19.904 75.180 1.00 64.25 1167 VAL A C 1
ATOM 9021 O O . VAL A 1 1167 ? -59.758 -18.782 74.796 1.00 64.25 1167 VAL A O 1
ATOM 9024 N N . PHE A 1 1168 ? -59.173 -20.797 75.590 1.00 75.69 1168 PHE A N 1
ATOM 9025 C CA . PHE A 1 1168 ? -57.726 -20.571 75.567 1.00 75.69 1168 PHE A CA 1
ATOM 9026 C C . PHE A 1 1168 ? -57.078 -21.298 74.392 1.00 75.69 1168 PHE A C 1
ATOM 9028 O O . PHE A 1 1168 ? -57.392 -22.462 74.130 1.00 75.69 1168 PHE A O 1
ATOM 9035 N N . ILE A 1 1169 ? -56.123 -20.643 73.733 1.00 81.12 1169 ILE A N 1
ATOM 9036 C CA . ILE A 1 1169 ? -55.365 -21.222 72.624 1.00 81.12 1169 ILE A CA 1
ATOM 9037 C C . ILE A 1 1169 ? -53.955 -21.536 73.125 1.00 81.12 1169 ILE A C 1
ATOM 9039 O O . ILE A 1 1169 ? -53.129 -20.642 73.268 1.00 81.12 1169 ILE A O 1
ATOM 9043 N N . SER A 1 1170 ? -53.676 -22.814 73.401 1.00 83.25 1170 SER A N 1
ATOM 9044 C CA . SER A 1 1170 ? -52.336 -23.298 73.787 1.00 83.25 1170 SER A CA 1
ATOM 9045 C C . SER A 1 1170 ? -51.414 -23.518 72.585 1.00 83.25 1170 SER A C 1
ATOM 9047 O O . SER A 1 1170 ? -50.208 -23.279 72.658 1.00 83.25 1170 SER A O 1
ATOM 9049 N N . ILE A 1 1171 ? -51.974 -24.010 71.478 1.00 86.44 1171 ILE A N 1
ATOM 9050 C CA . ILE A 1 1171 ? -51.267 -24.258 70.220 1.00 86.44 1171 ILE A CA 1
ATOM 9051 C C . ILE A 1 1171 ? -52.183 -23.832 69.080 1.00 86.44 1171 ILE A C 1
ATOM 9053 O O . ILE A 1 1171 ? -53.306 -24.320 68.969 1.00 86.44 1171 ILE A O 1
ATOM 9057 N N . GLN A 1 1172 ? -51.671 -22.967 68.215 1.00 89.88 1172 GLN A N 1
ATOM 9058 C CA . GLN A 1 1172 ? -52.314 -22.541 66.984 1.00 89.88 1172 GLN A CA 1
ATOM 9059 C C . GLN A 1 1172 ? -51.579 -23.209 65.819 1.00 89.88 1172 GLN A C 1
ATOM 9061 O O . GLN A 1 1172 ? -50.571 -22.707 65.337 1.00 89.88 1172 GLN A O 1
ATOM 9066 N N . ALA A 1 1173 ? -52.035 -24.389 65.395 1.00 87.00 1173 ALA A N 1
ATOM 9067 C CA . ALA A 1 1173 ? -51.319 -25.198 64.399 1.00 87.00 1173 ALA A CA 1
ATOM 9068 C C . ALA A 1 1173 ? -51.491 -24.713 62.944 1.00 87.00 1173 ALA A C 1
ATOM 9070 O O . ALA A 1 1173 ? -50.854 -25.271 62.054 1.00 87.00 1173 ALA A O 1
ATOM 9071 N N . PHE A 1 1174 ? -52.325 -23.696 62.703 1.00 89.19 1174 PHE A N 1
ATOM 9072 C CA . PHE A 1 1174 ? -52.516 -23.031 61.409 1.00 89.19 1174 PHE A CA 1
ATOM 9073 C C . PHE A 1 1174 ? -52.306 -21.518 61.548 1.00 89.19 1174 PHE A C 1
ATOM 9075 O O . PHE A 1 1174 ? -52.696 -20.977 62.582 1.00 89.19 1174 PHE A O 1
ATOM 9082 N N . PRO A 1 1175 ? -51.782 -20.823 60.524 1.00 92.12 1175 PRO A N 1
ATOM 9083 C CA . PRO A 1 1175 ? -51.703 -19.362 60.486 1.00 92.12 1175 PRO A CA 1
ATOM 9084 C C . PRO A 1 1175 ? -53.034 -18.697 60.848 1.00 92.12 1175 PRO A C 1
ATOM 9086 O O . PRO A 1 1175 ? -54.049 -18.931 60.194 1.00 92.12 1175 PRO A O 1
ATOM 9089 N N . ALA A 1 1176 ? -53.024 -17.885 61.901 1.00 90.12 1176 ALA A N 1
ATOM 9090 C CA . ALA A 1 1176 ? -54.141 -17.049 62.319 1.00 90.12 1176 ALA A CA 1
ATOM 9091 C C . ALA A 1 1176 ? -53.820 -15.586 62.014 1.00 90.12 1176 ALA A C 1
ATOM 9093 O O . ALA A 1 1176 ? -52.701 -15.145 62.266 1.00 90.12 1176 ALA A O 1
ATOM 9094 N N . LEU A 1 1177 ? -54.795 -14.849 61.483 1.00 90.69 1177 LEU A N 1
ATOM 9095 C CA . LEU A 1 1177 ? -54.701 -13.399 61.342 1.00 90.69 1177 LEU A CA 1
ATOM 9096 C C . LEU A 1 1177 ? -54.736 -12.757 62.737 1.00 90.69 1177 LEU A C 1
ATOM 9098 O O . LEU A 1 1177 ? -55.613 -13.088 63.537 1.00 90.69 1177 LEU A O 1
ATOM 9102 N N . LEU A 1 1178 ? -53.777 -11.878 63.019 1.00 89.31 1178 LEU A N 1
ATOM 9103 C CA . LEU A 1 1178 ? -53.678 -11.128 64.266 1.00 89.31 1178 LEU A CA 1
ATOM 9104 C C . LEU A 1 1178 ? -53.957 -9.647 64.000 1.00 89.31 1178 LEU A C 1
ATOM 9106 O O . LEU A 1 1178 ? -53.159 -8.973 63.349 1.00 89.31 1178 LEU A O 1
ATOM 9110 N N . ASP A 1 1179 ? -55.055 -9.143 64.557 1.00 80.69 1179 ASP A N 1
ATOM 9111 C CA . ASP A 1 1179 ? -55.424 -7.732 64.469 1.00 80.69 1179 ASP A CA 1
ATOM 9112 C C . ASP A 1 1179 ? -54.811 -6.943 65.638 1.00 80.69 1179 ASP A C 1
ATOM 9114 O O . ASP A 1 1179 ? -55.033 -7.265 66.808 1.00 80.69 1179 ASP A O 1
ATOM 9118 N N . LEU A 1 1180 ? -54.051 -5.888 65.329 1.00 81.69 1180 LEU A N 1
ATOM 9119 C CA . LEU A 1 1180 ? -53.618 -4.910 66.330 1.00 81.69 1180 LEU A CA 1
ATOM 9120 C C . LEU A 1 1180 ? -54.774 -3.965 66.691 1.00 81.69 1180 LEU A C 1
ATOM 9122 O O . LEU A 1 1180 ? -55.643 -3.691 65.864 1.00 81.69 1180 LEU A O 1
ATOM 9126 N N . ASN A 1 1181 ? -54.779 -3.441 67.920 1.00 73.31 1181 ASN A N 1
ATOM 9127 C CA . ASN A 1 1181 ? -55.733 -2.418 68.347 1.00 73.31 1181 ASN A CA 1
ATOM 9128 C C . ASN A 1 1181 ? -54.987 -1.137 68.773 1.00 73.31 1181 ASN A C 1
ATOM 9130 O O . ASN A 1 1181 ? -54.302 -1.166 69.800 1.00 73.31 1181 ASN A O 1
ATOM 9134 N N . PRO A 1 1182 ? -55.117 -0.014 68.036 1.00 76.00 1182 PRO A N 1
ATOM 9135 C CA . PRO A 1 1182 ? -55.905 0.172 66.807 1.00 76.00 1182 PRO A CA 1
ATOM 9136 C C . PRO A 1 1182 ? -55.368 -0.645 65.611 1.00 76.00 1182 PRO A C 1
ATOM 9138 O O . PRO A 1 1182 ? -54.201 -1.033 65.630 1.00 76.00 1182 PRO A O 1
ATOM 9141 N N . PRO A 1 1183 ? -56.195 -0.910 64.579 1.00 74.31 1183 PRO A N 1
ATOM 9142 C CA . PRO A 1 1183 ? -55.758 -1.637 63.387 1.00 74.31 1183 PRO A CA 1
ATOM 9143 C C . PRO A 1 1183 ? -54.666 -0.846 62.659 1.00 74.31 1183 PRO A C 1
ATOM 9145 O O . PRO A 1 1183 ? -54.888 0.298 62.259 1.00 74.31 1183 PRO A O 1
ATOM 9148 N N . CYS A 1 1184 ? -53.492 -1.459 62.502 1.00 80.50 1184 CYS A N 1
ATOM 9149 C CA . CYS A 1 1184 ? -52.304 -0.849 61.906 1.00 80.50 1184 CYS A CA 1
ATOM 9150 C C . CYS A 1 1184 ? -51.645 -1.803 60.903 1.00 80.50 1184 CYS A C 1
ATOM 9152 O O . CYS A 1 1184 ? -51.589 -3.010 61.133 1.00 80.50 1184 CYS A O 1
ATOM 9154 N N . GLU A 1 1185 ? -51.085 -1.245 59.831 1.00 85.81 1185 GLU A N 1
ATOM 9155 C CA . GLU A 1 1185 ? -50.329 -1.981 58.813 1.00 85.81 1185 GLU A CA 1
ATOM 9156 C C . GLU A 1 1185 ? -48.919 -2.319 59.317 1.00 85.81 1185 GLU A C 1
ATOM 9158 O O . GLU A 1 1185 ? -48.198 -1.449 59.821 1.00 85.81 1185 GLU A O 1
ATOM 9163 N N . ILE A 1 1186 ? -48.501 -3.582 59.175 1.00 88.25 1186 ILE A N 1
ATOM 9164 C CA . ILE A 1 1186 ? -47.188 -4.043 59.635 1.00 88.25 1186 ILE A CA 1
ATOM 9165 C C . ILE A 1 1186 ? -46.134 -3.923 58.533 1.00 88.25 1186 ILE A C 1
ATOM 9167 O O . ILE A 1 1186 ? -46.232 -4.481 57.433 1.00 88.25 1186 ILE A O 1
ATOM 9171 N N . LYS A 1 1187 ? -45.037 -3.247 58.878 1.00 86.06 1187 LYS A N 1
ATOM 9172 C CA . LYS A 1 1187 ? -43.855 -3.102 58.030 1.00 86.06 1187 LYS A CA 1
ATOM 9173 C C . LYS A 1 1187 ? -42.835 -4.208 58.288 1.00 86.06 1187 LYS A C 1
ATOM 9175 O O . LYS A 1 1187 ? -42.356 -4.822 57.336 1.00 86.06 1187 LYS A O 1
ATOM 9180 N N . VAL A 1 1188 ? -42.513 -4.459 59.558 1.00 86.44 1188 VAL A N 1
ATOM 9181 C CA . VAL A 1 1188 ? -41.484 -5.421 59.990 1.00 86.44 1188 VAL A CA 1
ATOM 9182 C C . VAL A 1 1188 ? -42.009 -6.241 61.163 1.00 86.44 1188 VAL A C 1
ATOM 9184 O O . VAL A 1 1188 ? -42.698 -5.711 62.026 1.00 86.44 1188 VAL A O 1
ATOM 9187 N N . VAL A 1 1189 ? -41.670 -7.527 61.219 1.00 90.12 1189 VAL A N 1
ATOM 9188 C CA . VAL A 1 1189 ? -41.959 -8.396 62.366 1.00 90.12 1189 VAL A CA 1
ATOM 9189 C C . VAL A 1 1189 ? -40.726 -9.220 62.710 1.00 90.12 1189 VAL A C 1
ATOM 9191 O O . VAL A 1 1189 ? -39.991 -9.650 61.824 1.00 90.12 1189 VAL A O 1
ATOM 9194 N N . SER A 1 1190 ? -40.512 -9.455 63.999 1.00 88.25 1190 SER A N 1
ATOM 9195 C CA . SER A 1 1190 ? -39.447 -10.300 64.517 1.00 88.25 1190 SER A CA 1
ATOM 9196 C C . SER A 1 1190 ? -39.962 -11.199 65.637 1.00 88.25 1190 SER A C 1
ATOM 9198 O O . SER A 1 1190 ? -40.841 -10.818 66.411 1.00 88.25 1190 SER A O 1
ATOM 9200 N N . CYS A 1 1191 ? -39.425 -12.414 65.716 1.00 88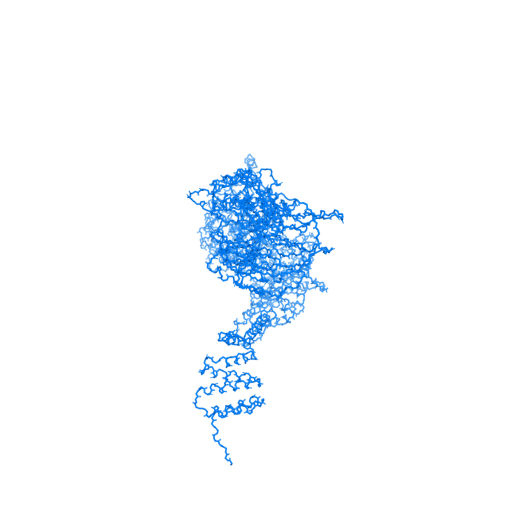.75 1191 CYS A N 1
ATOM 9201 C CA . CYS A 1 1191 ? -39.860 -13.446 66.650 1.00 88.75 1191 CYS A CA 1
ATOM 9202 C C . CYS A 1 1191 ? -38.679 -13.893 67.512 1.00 88.75 1191 CYS A C 1
ATOM 9204 O O . CYS A 1 1191 ? -37.675 -14.372 66.996 1.00 88.75 1191 CYS A O 1
ATOM 9206 N N . GLY A 1 1192 ? -38.804 -13.759 68.829 1.00 84.62 1192 GLY A N 1
ATOM 9207 C CA . GLY A 1 1192 ? -37.824 -14.242 69.795 1.00 84.62 1192 GLY A CA 1
ATOM 9208 C C . GLY A 1 1192 ? -38.092 -15.685 70.226 1.00 84.62 1192 GLY A C 1
ATOM 9209 O O . GLY A 1 1192 ? -38.876 -16.423 69.624 1.00 84.62 1192 GLY A O 1
ATOM 9210 N N . SER A 1 1193 ? -37.487 -16.115 71.339 1.00 83.75 1193 SER A N 1
ATOM 9211 C CA . SER A 1 1193 ? -37.730 -17.472 71.862 1.00 83.75 1193 SER A CA 1
ATOM 9212 C C . SER A 1 1193 ? -39.197 -17.680 72.278 1.00 83.75 1193 SER A C 1
ATOM 9214 O O . SER A 1 1193 ? -39.799 -18.702 71.944 1.00 83.75 1193 SER A O 1
ATOM 9216 N N . ARG A 1 1194 ? -39.778 -16.697 72.984 1.00 86.88 1194 ARG A N 1
ATOM 9217 C CA . ARG A 1 1194 ? -41.157 -16.718 73.521 1.00 86.88 1194 ARG A CA 1
ATOM 9218 C C . ARG A 1 1194 ? -41.851 -15.348 73.487 1.00 86.88 1194 ARG A C 1
ATOM 9220 O O . ARG A 1 1194 ? -42.740 -15.104 74.291 1.00 86.88 1194 ARG A O 1
ATOM 9227 N N . HIS A 1 1195 ? -41.415 -14.442 72.624 1.00 91.81 1195 HIS A N 1
ATOM 9228 C CA . HIS A 1 1195 ? -42.021 -13.120 72.452 1.00 91.81 1195 HIS A CA 1
ATOM 9229 C C . HIS A 1 1195 ? -41.948 -12.715 70.982 1.00 91.81 1195 HIS A C 1
ATOM 9231 O O . HIS A 1 1195 ? -41.155 -13.286 70.229 1.00 91.81 1195 HIS A O 1
ATOM 9237 N N . THR A 1 1196 ? -42.749 -11.737 70.593 1.00 92.19 1196 THR A N 1
ATOM 9238 C CA . THR A 1 1196 ? -42.805 -11.215 69.229 1.00 92.19 1196 THR A CA 1
ATOM 9239 C C . THR A 1 1196 ? -42.831 -9.698 69.286 1.00 92.19 1196 THR A C 1
ATOM 9241 O O . THR A 1 1196 ? -43.402 -9.114 70.210 1.00 92.19 1196 THR A O 1
ATOM 9244 N N . ALA A 1 1197 ? -42.202 -9.069 68.299 1.00 92.44 1197 ALA A N 1
ATOM 9245 C CA . ALA A 1 1197 ? -42.228 -7.633 68.106 1.00 92.44 1197 ALA A CA 1
ATOM 9246 C C . ALA A 1 1197 ? -42.607 -7.300 66.662 1.00 92.44 1197 ALA A C 1
ATOM 9248 O O . ALA A 1 1197 ? -42.127 -7.948 65.732 1.00 92.44 1197 ALA A O 1
ATOM 9249 N N . ALA A 1 1198 ? -43.433 -6.280 66.466 1.00 91.69 1198 ALA A N 1
ATOM 9250 C CA . ALA A 1 1198 ? -43.843 -5.797 65.156 1.00 91.69 1198 ALA A CA 1
ATOM 9251 C C . ALA A 1 1198 ? -43.725 -4.274 65.082 1.00 91.69 1198 ALA A C 1
ATOM 9253 O O . ALA A 1 1198 ? -44.069 -3.569 66.026 1.00 91.69 1198 ALA A O 1
ATOM 9254 N N . VAL A 1 1199 ? -43.243 -3.773 63.950 1.00 90.69 1199 VAL A N 1
ATOM 9255 C CA . VAL A 1 1199 ? -43.136 -2.346 63.643 1.00 90.69 1199 VAL A CA 1
ATOM 9256 C C . VAL A 1 1199 ? -44.154 -2.015 62.569 1.00 90.69 1199 VAL A C 1
ATOM 9258 O O . VAL A 1 1199 ? -44.215 -2.673 61.524 1.00 90.69 1199 VAL A O 1
ATOM 9261 N N . THR A 1 1200 ? -44.950 -0.989 62.830 1.00 89.44 1200 THR A N 1
ATOM 9262 C CA . THR A 1 1200 ? -45.959 -0.486 61.896 1.00 89.44 1200 THR A CA 1
ATOM 9263 C C . THR A 1 1200 ? -45.331 0.360 60.786 1.00 89.44 1200 THR A C 1
ATOM 9265 O O . THR A 1 1200 ? -44.184 0.799 60.888 1.00 89.44 1200 THR A O 1
ATOM 9268 N N . THR A 1 1201 ? -46.071 0.627 59.711 1.00 84.25 1201 THR A N 1
ATOM 9269 C CA . THR A 1 1201 ? -45.650 1.573 58.658 1.00 84.25 1201 THR A CA 1
ATOM 9270 C C . THR A 1 1201 ? -45.440 2.998 59.189 1.00 84.25 1201 THR A C 1
ATOM 9272 O O . THR A 1 1201 ? -44.580 3.716 58.678 1.00 84.25 1201 THR A O 1
ATOM 9275 N N . GLU A 1 1202 ? -46.132 3.372 60.270 1.00 82.06 1202 GLU A N 1
ATOM 9276 C CA . GLU A 1 1202 ? -45.972 4.647 60.986 1.00 82.06 1202 GLU A CA 1
ATOM 9277 C C . GLU A 1 1202 ? -44.725 4.692 61.896 1.00 82.06 1202 GLU A C 1
ATOM 9279 O O . GLU A 1 1202 ? -44.332 5.762 62.367 1.00 82.06 1202 GLU A O 1
ATOM 9284 N N . GLY A 1 1203 ? -44.053 3.551 62.094 1.00 84.50 1203 GLY A N 1
ATOM 9285 C CA . GLY A 1 1203 ? -42.849 3.405 62.920 1.00 84.50 1203 GLY A CA 1
ATOM 9286 C C . GLY A 1 1203 ? -43.110 3.239 64.416 1.00 84.50 1203 GLY A C 1
ATOM 9287 O O . GLY A 1 1203 ? -42.186 3.411 65.212 1.00 84.50 1203 GLY A O 1
ATOM 9288 N N . ASP A 1 1204 ? -44.342 2.893 64.797 1.00 89.38 1204 ASP A N 1
ATOM 9289 C CA . ASP A 1 1204 ? -44.681 2.464 66.156 1.00 89.38 1204 ASP A CA 1
ATOM 9290 C C . ASP A 1 1204 ? -44.283 0.992 66.369 1.00 89.38 1204 ASP A C 1
ATOM 9292 O O . ASP A 1 1204 ? -44.542 0.144 65.508 1.00 89.38 1204 ASP A O 1
ATOM 9296 N N . LEU A 1 1205 ? -43.692 0.688 67.531 1.00 91.88 1205 LEU A N 1
ATOM 9297 C CA . LEU A 1 1205 ? -43.265 -0.656 67.934 1.00 91.88 1205 LEU A CA 1
ATOM 9298 C C . LEU A 1 1205 ? -44.287 -1.310 68.874 1.00 91.88 1205 LEU A C 1
ATOM 9300 O O . LEU A 1 1205 ? -44.561 -0.788 69.954 1.00 91.88 1205 LEU A O 1
ATOM 9304 N N . TYR A 1 1206 ? -44.769 -2.495 68.504 1.00 92.62 1206 TYR A N 1
ATOM 9305 C CA . TYR A 1 1206 ? -45.624 -3.362 69.313 1.00 92.62 1206 TYR A CA 1
ATOM 9306 C C . TYR A 1 1206 ? -44.862 -4.607 69.765 1.00 92.62 1206 TYR A C 1
ATOM 9308 O O . TYR A 1 1206 ? -44.128 -5.198 68.976 1.00 92.62 1206 TYR A O 1
ATOM 9316 N N . THR A 1 1207 ? -45.054 -5.034 71.012 1.00 92.56 1207 THR A N 1
ATOM 9317 C CA . THR A 1 1207 ? -44.412 -6.225 71.594 1.00 92.56 1207 THR A CA 1
ATOM 9318 C C . THR A 1 1207 ? -45.389 -7.015 72.469 1.00 92.56 1207 THR A C 1
ATOM 9320 O O . THR A 1 1207 ? -46.238 -6.440 73.156 1.00 92.56 1207 THR A O 1
ATOM 9323 N N . TRP A 1 1208 ? -45.281 -8.346 72.445 1.00 92.88 1208 TRP A N 1
ATOM 9324 C CA . TRP A 1 1208 ? -46.087 -9.261 73.267 1.00 92.88 1208 TRP A CA 1
ATOM 9325 C C . TRP A 1 1208 ? -45.393 -10.610 73.493 1.00 92.88 1208 TRP A C 1
ATOM 9327 O O . TRP A 1 1208 ? -44.377 -10.931 72.875 1.00 92.88 1208 TRP A O 1
ATOM 9337 N N . GLY A 1 1209 ? -45.950 -11.412 74.396 1.00 90.81 1209 GLY A N 1
ATOM 9338 C CA . GLY A 1 1209 ? -45.464 -12.720 74.813 1.00 90.81 1209 GLY A CA 1
ATOM 9339 C C . GLY A 1 1209 ? -44.828 -12.704 76.198 1.00 90.81 1209 GLY A C 1
ATOM 9340 O O . GLY A 1 1209 ? -45.249 -11.988 77.106 1.00 90.81 1209 GLY A O 1
ATOM 9341 N N . TRP A 1 1210 ? -43.793 -13.519 76.376 1.00 88.44 1210 TRP A N 1
ATOM 9342 C CA . TRP A 1 1210 ? -43.075 -13.637 77.638 1.00 88.44 1210 TRP A CA 1
ATOM 9343 C C . TRP A 1 1210 ? -42.258 -12.378 77.929 1.00 88.44 1210 TRP A C 1
ATOM 9345 O O . TRP A 1 1210 ? -41.464 -11.970 77.082 1.00 88.44 1210 TRP A O 1
ATOM 9355 N N . GLY A 1 1211 ? -42.420 -11.804 79.125 1.00 85.38 1211 GLY A N 1
ATOM 9356 C CA . GLY A 1 1211 ? -41.824 -10.520 79.523 1.00 85.38 1211 GLY A CA 1
ATOM 9357 C C . GLY A 1 1211 ? -40.955 -10.540 80.785 1.00 85.38 1211 GLY A C 1
ATOM 9358 O O . GLY A 1 1211 ? -40.518 -9.482 81.219 1.00 85.38 1211 GLY A O 1
ATOM 9359 N N . GLU A 1 1212 ? -40.660 -11.706 81.374 1.00 83.12 1212 GLU A N 1
ATOM 9360 C CA . GLU A 1 1212 ? -39.981 -11.808 82.688 1.00 83.12 1212 GLU A CA 1
ATOM 9361 C C . GLU A 1 1212 ? -38.571 -11.187 82.765 1.00 83.12 1212 GLU A C 1
ATOM 9363 O O . GLU A 1 1212 ? -38.077 -10.934 83.863 1.00 83.12 1212 GLU A O 1
ATOM 9368 N N . TYR A 1 1213 ? -37.922 -10.920 81.628 1.00 80.06 1213 TYR A N 1
ATOM 9369 C CA . TYR A 1 1213 ? -36.624 -10.238 81.544 1.00 80.06 1213 TYR A CA 1
ATOM 9370 C C . TYR A 1 1213 ? -36.734 -8.783 81.050 1.00 80.06 1213 TYR A C 1
ATOM 9372 O O . TYR A 1 1213 ? -35.716 -8.154 80.768 1.00 80.06 1213 TYR A O 1
ATOM 9380 N N . GLY A 1 1214 ? -37.948 -8.236 80.938 1.00 82.56 1214 GLY A N 1
ATOM 9381 C CA . GLY A 1 1214 ? -38.202 -6.873 80.461 1.00 82.56 1214 GLY A CA 1
ATOM 9382 C C . GLY A 1 1214 ? -38.100 -6.708 78.941 1.00 82.56 1214 GLY A C 1
ATOM 9383 O O . GLY A 1 1214 ? -38.116 -5.587 78.439 1.00 82.56 1214 GLY A O 1
ATOM 9384 N N . GLN A 1 1215 ? -38.022 -7.806 78.184 1.00 85.69 1215 GLN A N 1
ATOM 9385 C CA . GLN A 1 1215 ? -37.851 -7.809 76.726 1.00 85.69 1215 GLN A CA 1
ATOM 9386 C C . GLN A 1 1215 ? -38.998 -7.156 75.947 1.00 85.69 1215 GLN A C 1
ATOM 9388 O O . GLN A 1 1215 ? -38.813 -6.805 74.784 1.00 85.69 1215 GLN A O 1
ATOM 9393 N N . LEU A 1 1216 ? -40.171 -6.988 76.563 1.00 87.19 1216 LEU A N 1
ATOM 9394 C CA . LEU A 1 1216 ? -41.302 -6.320 75.923 1.00 87.19 1216 LEU A CA 1
ATOM 9395 C C . LEU A 1 1216 ? -41.157 -4.792 75.941 1.00 87.19 1216 LEU A C 1
ATOM 9397 O O . LEU A 1 1216 ? -41.742 -4.124 75.100 1.00 87.19 1216 LEU A O 1
ATOM 9401 N N . GLY A 1 1217 ? -40.352 -4.223 76.844 1.00 84.44 1217 GLY A N 1
ATOM 9402 C CA . GLY A 1 1217 ? -40.117 -2.776 76.892 1.00 84.44 1217 GLY A CA 1
ATOM 9403 C C . GLY A 1 1217 ? -41.236 -1.950 77.542 1.00 84.44 1217 GLY A C 1
ATOM 9404 O O . GLY A 1 1217 ? -41.151 -0.725 77.535 1.00 84.44 1217 GLY A O 1
ATOM 9405 N N . HIS A 1 1218 ? -42.234 -2.586 78.167 1.00 85.69 1218 HIS A N 1
ATOM 9406 C CA . HIS A 1 1218 ? -43.380 -1.921 78.821 1.00 85.69 1218 HIS A CA 1
ATOM 9407 C C . HIS A 1 1218 ? -43.089 -1.390 80.233 1.00 85.69 1218 HIS A C 1
ATOM 9409 O O . HIS A 1 1218 ? -44.001 -1.052 80.977 1.00 85.69 1218 HIS A O 1
ATOM 9415 N N . GLN A 1 1219 ? -41.809 -1.302 80.613 1.00 79.69 1219 GLN A N 1
ATOM 9416 C CA . GLN A 1 1219 ? -41.345 -0.900 81.952 1.00 79.69 1219 GLN A CA 1
ATOM 9417 C C . GLN A 1 1219 ? -41.824 -1.814 83.100 1.00 79.69 1219 GLN A C 1
ATOM 9419 O O . GLN A 1 1219 ? -41.706 -1.457 84.273 1.00 79.69 1219 GLN A O 1
ATOM 9424 N N . ASP A 1 1220 ? -42.293 -3.019 82.778 1.00 80.94 1220 ASP A N 1
ATOM 9425 C CA . ASP A 1 1220 ? -42.592 -4.091 83.721 1.00 80.94 1220 ASP A CA 1
ATOM 9426 C C . ASP A 1 1220 ? -41.933 -5.418 83.289 1.00 80.94 1220 ASP A C 1
ATOM 9428 O O . ASP A 1 1220 ? -41.250 -5.500 82.265 1.00 80.94 1220 ASP A O 1
ATOM 9432 N N . LEU A 1 1221 ? -42.081 -6.448 84.128 1.00 84.00 1221 LEU A N 1
ATOM 9433 C CA . LEU A 1 1221 ? -41.626 -7.817 83.847 1.00 84.00 1221 LEU A CA 1
ATOM 9434 C C . LEU A 1 1221 ? -42.810 -8.753 83.556 1.00 84.00 1221 LEU A C 1
ATOM 9436 O O . LEU A 1 1221 ? -42.710 -9.971 83.729 1.00 84.00 1221 LEU A O 1
ATOM 9440 N N . MET A 1 1222 ? -43.970 -8.192 83.206 1.00 84.25 1222 MET A N 1
ATOM 9441 C CA . MET A 1 1222 ? -45.188 -8.967 83.021 1.00 84.25 1222 MET A CA 1
ATOM 9442 C C . MET A 1 1222 ? -45.231 -9.531 81.603 1.00 84.25 1222 MET A C 1
ATOM 9444 O O . MET A 1 1222 ? -44.829 -8.897 80.634 1.00 84.25 1222 MET A O 1
ATOM 9448 N N . SER A 1 1223 ? -45.710 -10.767 81.482 1.00 87.62 1223 SER A N 1
ATOM 9449 C CA . SER A 1 1223 ? -45.996 -11.344 80.167 1.00 87.62 1223 SER A CA 1
ATOM 9450 C C . SER A 1 1223 ? -47.353 -10.844 79.678 1.00 87.62 1223 SER A C 1
ATOM 9452 O O . SER A 1 1223 ? -48.277 -10.717 80.484 1.00 87.62 1223 SER A O 1
ATOM 9454 N N . SER A 1 1224 ? -47.471 -10.594 78.377 1.00 87.81 1224 SER A N 1
ATOM 9455 C CA . SER A 1 1224 ? -48.702 -10.135 77.729 1.00 87.81 1224 SER A CA 1
ATOM 9456 C C . SER A 1 1224 ? -49.107 -11.117 76.642 1.00 87.81 1224 SER A C 1
ATOM 9458 O O . SER A 1 1224 ? -48.274 -11.516 75.835 1.00 87.81 1224 SER A O 1
ATOM 9460 N N . ASP A 1 1225 ? -50.375 -11.500 76.596 1.00 87.56 1225 ASP A N 1
ATOM 9461 C CA . ASP A 1 1225 ? -50.960 -12.246 75.483 1.00 87.56 1225 ASP A CA 1
ATOM 9462 C C . ASP A 1 1225 ? -51.721 -11.361 74.493 1.00 87.56 1225 ASP A C 1
ATOM 9464 O O . ASP A 1 1225 ? -52.276 -11.876 73.530 1.00 87.56 1225 ASP A O 1
ATOM 9468 N N . GLU A 1 1226 ? -51.672 -10.040 74.679 1.00 86.25 1226 GLU A N 1
ATOM 9469 C CA . GLU A 1 1226 ? -52.164 -9.043 73.731 1.00 86.25 1226 GLU A CA 1
ATOM 9470 C C . GLU A 1 1226 ? -51.001 -8.174 73.209 1.00 86.25 1226 GLU A C 1
ATOM 9472 O O . GLU A 1 1226 ? -50.133 -7.772 74.000 1.00 86.25 1226 GLU A O 1
ATOM 9477 N N . PRO A 1 1227 ? -50.960 -7.857 71.901 1.00 90.38 1227 PRO A N 1
ATOM 9478 C CA . PRO A 1 1227 ? -50.024 -6.887 71.335 1.00 90.38 1227 PRO A CA 1
ATOM 9479 C C . PRO A 1 1227 ? -50.145 -5.506 71.984 1.00 90.38 1227 PRO A C 1
ATOM 9481 O O . PRO A 1 1227 ? -51.190 -4.864 71.901 1.00 90.38 1227 PRO A O 1
ATOM 9484 N N . GLN A 1 1228 ? -49.063 -5.016 72.594 1.00 89.25 1228 GLN A N 1
ATOM 9485 C CA . GLN A 1 1228 ? -49.035 -3.707 73.253 1.00 89.25 1228 GLN A CA 1
ATOM 9486 C C . GLN A 1 1228 ? -47.988 -2.787 72.626 1.00 89.25 1228 GLN A C 1
ATOM 9488 O O . GLN A 1 1228 ? -46.873 -3.214 72.327 1.00 89.25 1228 GLN A O 1
ATOM 9493 N N . CYS A 1 1229 ? -48.342 -1.514 72.438 1.00 89.62 1229 CYS A N 1
ATOM 9494 C CA . CYS A 1 1229 ? -47.438 -0.493 71.909 1.00 89.62 1229 CYS A CA 1
ATOM 9495 C C . CYS A 1 1229 ? -46.424 -0.057 72.978 1.00 89.62 1229 CYS A C 1
ATOM 9497 O O . CYS A 1 1229 ? -46.804 0.316 74.088 1.00 89.62 1229 CYS A O 1
ATOM 9499 N N . VAL A 1 1230 ? -45.139 -0.015 72.624 1.00 91.06 1230 VAL A N 1
ATOM 9500 C CA . VAL A 1 1230 ? -44.065 0.471 73.499 1.00 91.06 1230 VAL A CA 1
ATOM 9501 C C . VAL A 1 1230 ? -44.089 2.003 73.527 1.00 91.06 1230 VAL A C 1
ATOM 9503 O O . VAL A 1 1230 ? -43.553 2.667 72.638 1.00 91.06 1230 VAL A O 1
ATOM 9506 N N . ALA A 1 1231 ? -44.713 2.576 74.561 1.00 85.94 1231 ALA A N 1
ATOM 9507 C CA . ALA A 1 1231 ? -44.974 4.018 74.667 1.00 85.94 1231 ALA A CA 1
ATOM 9508 C C . ALA A 1 1231 ? -43.711 4.896 74.583 1.00 85.94 1231 ALA A C 1
ATOM 9510 O O . ALA A 1 1231 ? -43.767 6.004 74.051 1.00 85.94 1231 ALA A O 1
ATOM 9511 N N . TYR A 1 1232 ? -42.559 4.384 75.034 1.00 86.62 1232 TYR A N 1
ATOM 9512 C CA . TYR A 1 1232 ? -41.300 5.130 75.094 1.00 86.62 1232 TYR A CA 1
ATOM 9513 C C . TYR A 1 1232 ? -40.917 5.798 73.761 1.00 86.62 1232 TYR A C 1
ATOM 9515 O O . TYR A 1 1232 ? -40.585 6.981 73.749 1.00 86.62 1232 TYR A O 1
ATOM 9523 N N . PHE A 1 1233 ? -40.990 5.080 72.635 1.00 86.94 1233 PHE A N 1
ATOM 9524 C CA . PHE A 1 1233 ? -40.579 5.628 71.333 1.00 86.94 1233 PHE A CA 1
ATOM 9525 C C . PHE A 1 1233 ? -41.542 6.706 70.829 1.00 86.94 1233 PHE A C 1
ATOM 9527 O O . PHE A 1 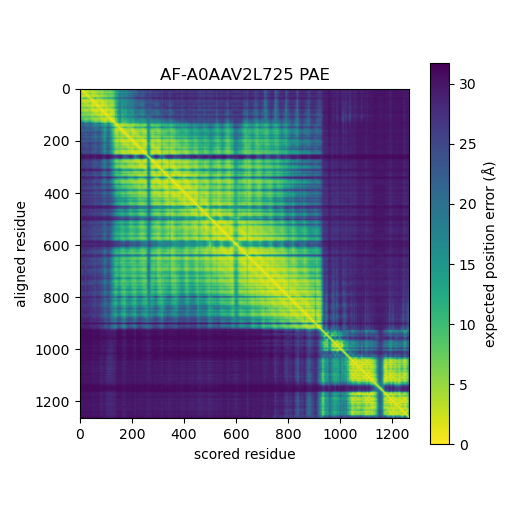1233 ? -41.111 7.761 70.357 1.00 86.94 1233 PHE A O 1
ATOM 9534 N N . LYS A 1 1234 ? -42.843 6.483 71.024 1.00 80.81 1234 LYS A N 1
ATOM 9535 C CA . LYS A 1 1234 ? -43.896 7.421 70.633 1.00 80.81 1234 LYS A CA 1
ATOM 9536 C C . LYS A 1 1234 ? -43.836 8.718 71.442 1.00 80.81 1234 LYS A C 1
ATOM 9538 O O . LYS A 1 1234 ? -43.947 9.803 70.878 1.00 80.81 1234 LYS A O 1
ATOM 9543 N N . GLU A 1 1235 ? -43.583 8.620 72.747 1.00 83.94 1235 GLU A N 1
ATOM 9544 C CA . GLU A 1 1235 ? -43.424 9.776 73.641 1.00 83.94 1235 GLU A CA 1
ATOM 9545 C C . GLU A 1 1235 ? -42.176 10.616 73.321 1.00 83.94 1235 GLU A C 1
ATOM 9547 O O . GLU A 1 1235 ? -42.195 11.833 73.502 1.00 83.94 1235 GLU A O 1
ATOM 9552 N N . HIS A 1 1236 ? -41.108 9.993 72.809 1.00 82.75 1236 HIS A N 1
ATOM 9553 C CA . HIS A 1 1236 ? -39.839 10.663 72.496 1.00 82.75 1236 HIS A CA 1
ATOM 9554 C C . HIS A 1 1236 ? -39.695 11.082 71.017 1.00 82.75 1236 HIS A C 1
ATOM 9556 O O . HIS A 1 1236 ? -38.609 11.503 70.622 1.00 82.75 1236 HIS A O 1
ATOM 9562 N N . GLN A 1 1237 ? -40.762 10.996 70.205 1.00 80.38 1237 GLN A N 1
ATOM 9563 C CA . GLN A 1 1237 ? -40.748 11.312 68.759 1.00 80.38 1237 GLN A CA 1
ATOM 9564 C C . GLN A 1 1237 ? -39.669 10.542 67.982 1.00 80.38 1237 GLN A C 1
ATOM 9566 O O . GLN A 1 1237 ? -38.940 11.065 67.131 1.00 80.38 1237 GLN A O 1
ATOM 9571 N N . LEU A 1 1238 ? -39.549 9.267 68.320 1.00 81.69 1238 LEU A N 1
ATOM 9572 C CA . LEU A 1 1238 ? -38.574 8.353 67.766 1.00 81.69 1238 LEU A CA 1
ATOM 9573 C C . LEU A 1 1238 ? -39.276 7.393 66.805 1.00 81.69 1238 LEU A C 1
ATOM 9575 O O . LEU A 1 1238 ? -40.183 6.669 67.203 1.00 81.69 1238 LEU A O 1
ATOM 9579 N N . HIS A 1 1239 ? -38.855 7.391 65.542 1.00 82.06 1239 HIS A N 1
ATOM 9580 C CA . HIS A 1 1239 ? -39.413 6.522 64.512 1.00 82.06 1239 HIS A CA 1
ATOM 9581 C C . HIS A 1 1239 ? -38.616 5.218 64.466 1.00 82.06 1239 HIS A C 1
ATOM 9583 O O . HIS A 1 1239 ? -37.419 5.221 64.152 1.00 82.06 1239 HIS A O 1
ATOM 9589 N N . VAL A 1 1240 ? -39.263 4.101 64.800 1.00 83.19 1240 VAL A N 1
ATOM 9590 C CA . VAL A 1 1240 ? -38.631 2.781 64.739 1.00 83.19 1240 VAL A CA 1
ATOM 9591 C C . VAL A 1 1240 ? -38.620 2.315 63.286 1.00 83.19 1240 VAL A C 1
ATOM 9593 O O . VAL A 1 1240 ? -39.657 2.213 62.638 1.00 83.19 1240 VAL A O 1
ATOM 9596 N N . THR A 1 1241 ? -37.427 2.054 62.758 1.00 80.25 1241 THR A N 1
ATOM 9597 C CA . THR A 1 1241 ? -37.221 1.655 61.356 1.00 80.25 1241 THR A CA 1
ATOM 9598 C C . THR A 1 1241 ? -37.126 0.146 61.186 1.00 80.25 1241 THR A C 1
ATOM 9600 O O . THR A 1 1241 ? -37.559 -0.370 60.154 1.00 80.25 1241 THR A O 1
ATOM 9603 N N . ASP A 1 1242 ? -36.595 -0.546 62.195 1.00 77.38 1242 ASP A N 1
ATOM 9604 C CA . ASP A 1 1242 ? -36.349 -1.986 62.186 1.00 77.38 1242 ASP A CA 1
ATOM 9605 C C . ASP A 1 1242 ? -36.379 -2.552 63.618 1.00 77.38 1242 ASP A C 1
ATOM 9607 O O . ASP A 1 1242 ? -36.120 -1.824 64.584 1.00 77.38 1242 ASP A O 1
ATOM 9611 N N . VAL A 1 1243 ? -36.687 -3.843 63.771 1.00 83.62 1243 VAL A N 1
ATOM 9612 C CA . VAL A 1 1243 ? -36.718 -4.531 65.073 1.00 83.62 1243 VAL A CA 1
ATOM 9613 C C . VAL A 1 1243 ? -36.200 -5.962 64.964 1.00 83.62 1243 VAL A C 1
ATOM 9615 O O . VAL A 1 1243 ? -36.562 -6.700 64.052 1.00 83.62 1243 VAL A O 1
ATOM 9618 N N . VAL A 1 1244 ? -35.404 -6.389 65.948 1.00 81.62 1244 VAL A N 1
ATOM 9619 C CA . VAL A 1 1244 ? -34.937 -7.773 66.081 1.00 81.62 1244 VAL A CA 1
ATOM 9620 C C . VAL A 1 1244 ? -35.141 -8.284 67.503 1.00 81.62 1244 VAL A C 1
ATOM 9622 O O . VAL A 1 1244 ? -34.627 -7.722 68.471 1.00 81.62 1244 VAL A O 1
ATOM 9625 N N . CYS A 1 1245 ? -35.863 -9.394 67.621 1.00 81.38 1245 CYS A N 1
ATOM 9626 C CA . CYS A 1 1245 ? -36.014 -10.160 68.850 1.00 81.38 1245 CYS A CA 1
ATOM 9627 C C . CYS A 1 1245 ? -34.880 -11.187 68.960 1.00 81.38 1245 CYS A C 1
ATOM 9629 O O . CYS A 1 1245 ? -34.735 -12.067 68.115 1.00 81.38 1245 CYS A O 1
ATOM 9631 N N . GLY A 1 1246 ? -34.083 -11.097 70.019 1.00 73.62 1246 GLY A N 1
ATOM 9632 C CA . GLY A 1 1246 ? -33.153 -12.145 70.419 1.00 73.62 1246 GLY A CA 1
ATOM 9633 C C . GLY A 1 1246 ? -33.838 -13.238 71.243 1.00 73.62 1246 GLY A C 1
ATOM 9634 O O . GLY A 1 1246 ? -35.065 -13.336 71.329 1.00 73.62 1246 GLY A O 1
ATOM 9635 N N . ALA A 1 1247 ? -33.039 -14.080 71.905 1.00 72.31 1247 ALA A N 1
ATOM 9636 C CA . ALA A 1 1247 ? -33.589 -15.147 72.743 1.00 72.31 1247 ALA A CA 1
ATOM 9637 C C . ALA A 1 1247 ? -34.495 -14.583 73.857 1.00 72.31 1247 ALA A C 1
ATOM 9639 O O . ALA A 1 1247 ? -35.633 -15.037 73.994 1.00 72.31 1247 ALA A O 1
ATOM 9640 N N . TRP A 1 1248 ? -34.010 -13.583 74.606 1.00 78.62 1248 TRP A N 1
ATOM 9641 C CA . TRP A 1 1248 ? -34.660 -13.009 75.799 1.00 78.62 1248 TRP A CA 1
ATOM 9642 C C . TRP A 1 1248 ? -34.600 -11.470 75.835 1.00 78.62 1248 TRP A C 1
ATOM 9644 O O . TRP A 1 1248 ? -34.633 -10.875 76.905 1.00 78.62 1248 TRP A O 1
ATOM 9654 N N . ASN A 1 1249 ? -34.435 -10.820 74.685 1.00 79.25 1249 ASN A N 1
ATOM 9655 C CA . ASN A 1 1249 ? -34.211 -9.381 74.556 1.00 79.25 1249 ASN A CA 1
ATOM 9656 C C . ASN A 1 1249 ? -34.710 -8.872 73.199 1.00 79.25 1249 ASN A C 1
ATOM 9658 O O . ASN A 1 1249 ? -34.740 -9.641 72.245 1.00 79.25 1249 ASN A O 1
ATOM 9662 N N . THR A 1 1250 ? -35.027 -7.581 73.104 1.00 80.56 1250 THR A N 1
ATOM 9663 C CA . THR A 1 1250 ? -35.512 -6.934 71.873 1.00 80.56 1250 THR A CA 1
ATOM 9664 C C . THR A 1 1250 ? -34.646 -5.718 71.558 1.00 80.56 1250 THR A C 1
ATOM 9666 O O . THR A 1 1250 ? -34.402 -4.897 72.442 1.00 80.56 1250 THR A O 1
ATOM 9669 N N . PHE A 1 1251 ? -34.186 -5.592 70.313 1.00 80.38 1251 PHE A N 1
ATOM 9670 C CA . PHE A 1 1251 ? -33.464 -4.422 69.808 1.00 80.38 1251 PHE A CA 1
ATOM 9671 C C . PHE A 1 1251 ? -34.300 -3.718 68.753 1.00 80.38 1251 PHE A C 1
ATOM 9673 O O . PHE A 1 1251 ? -34.870 -4.370 67.883 1.00 80.38 1251 PHE A O 1
ATOM 9680 N N . ALA A 1 1252 ? -34.328 -2.393 68.805 1.00 80.19 1252 ALA A N 1
ATOM 9681 C CA . ALA A 1 1252 ? -35.000 -1.552 67.826 1.00 80.19 1252 ALA A CA 1
ATOM 9682 C C . ALA A 1 1252 ? -33.985 -0.576 67.219 1.00 80.19 1252 ALA A C 1
ATOM 9684 O O . ALA A 1 1252 ? -33.201 0.028 67.954 1.00 80.19 1252 ALA A O 1
ATOM 9685 N N . ALA A 1 1253 ? -33.996 -0.424 65.895 1.00 77.88 1253 ALA A N 1
ATOM 9686 C CA . ALA A 1 1253 ? -33.255 0.620 65.193 1.00 77.88 1253 ALA A CA 1
ATOM 9687 C C . ALA A 1 1253 ? -34.151 1.848 65.044 1.00 77.88 1253 ALA A C 1
ATOM 9689 O O . ALA A 1 1253 ? -35.286 1.753 64.568 1.00 77.88 1253 ALA A O 1
ATOM 9690 N N . VAL A 1 1254 ? -33.655 3.006 65.462 1.00 78.44 1254 VAL A N 1
ATOM 9691 C CA . VAL A 1 1254 ? -34.499 4.170 65.721 1.00 78.44 1254 VAL A CA 1
ATOM 9692 C C . VAL A 1 1254 ? -33.871 5.425 65.138 1.00 78.44 1254 VAL A C 1
ATOM 9694 O O . VAL A 1 1254 ? -32.684 5.672 65.336 1.00 78.44 1254 VAL A O 1
ATOM 9697 N N . VAL A 1 1255 ? -34.683 6.226 64.453 1.00 77.94 1255 VAL A N 1
ATOM 9698 C CA . VAL A 1 1255 ? -34.280 7.496 63.837 1.00 77.94 1255 VAL A CA 1
ATOM 9699 C C . VAL A 1 1255 ? -35.135 8.625 64.416 1.00 77.94 1255 VAL A C 1
ATOM 9701 O O . VAL A 1 1255 ? -36.311 8.431 64.731 1.00 77.94 1255 VAL A O 1
ATOM 9704 N N . LYS A 1 1256 ? -34.558 9.819 64.587 1.00 73.38 1256 LYS A N 1
ATOM 9705 C CA . LYS A 1 1256 ? -35.324 10.999 65.018 1.00 73.38 1256 LYS A CA 1
ATOM 9706 C C . LYS A 1 1256 ? -36.242 11.473 63.890 1.00 73.38 1256 LYS A C 1
ATOM 9708 O O . LYS A 1 1256 ? -35.816 11.575 62.743 1.00 73.38 1256 LYS A O 1
ATOM 9713 N N . GLN A 1 1257 ? -37.485 11.822 64.223 1.00 59.31 1257 GLN A N 1
ATOM 9714 C CA . GLN A 1 1257 ? -38.512 12.198 63.241 1.00 59.31 1257 GLN A CA 1
ATOM 9715 C C . GLN A 1 1257 ? -38.122 13.379 62.321 1.00 59.31 1257 GLN A C 1
ATOM 9717 O O . GLN A 1 1257 ? -38.584 13.433 61.182 1.00 59.31 1257 GLN A O 1
ATOM 9722 N N . GLU A 1 1258 ? -37.243 14.290 62.763 1.00 52.22 1258 GLU A N 1
ATOM 9723 C CA . GLU A 1 1258 ? -36.778 15.446 61.969 1.00 52.22 1258 GLU A CA 1
ATOM 9724 C C . GLU A 1 1258 ? -35.953 15.062 60.722 1.00 52.22 1258 GLU A C 1
ATOM 9726 O O . GLU A 1 1258 ? -35.928 15.816 59.749 1.00 52.22 1258 GLU A O 1
ATOM 9731 N N . GLU A 1 1259 ? -35.308 13.890 60.703 1.00 46.16 1259 GLU A N 1
ATOM 9732 C CA . GLU A 1 1259 ? -34.493 13.441 59.560 1.00 46.16 1259 GLU A CA 1
ATOM 9733 C C . GLU A 1 1259 ? -35.326 12.764 58.459 1.00 46.16 1259 GLU A C 1
ATOM 9735 O O . GLU A 1 1259 ? -34.946 12.790 57.290 1.00 46.16 1259 GLU A O 1
ATOM 9740 N N . VAL A 1 1260 ? -36.507 12.233 58.792 1.00 44.31 1260 VAL A N 1
ATOM 9741 C CA . VAL A 1 1260 ? -37.367 11.498 57.845 1.00 44.31 1260 VAL A CA 1
ATOM 9742 C C . VAL A 1 1260 ? -38.059 12.446 56.847 1.00 44.31 1260 VAL A C 1
ATOM 9744 O O . VAL A 1 1260 ? -38.233 12.103 55.677 1.00 44.31 1260 VAL A O 1
ATOM 9747 N N . GLN A 1 1261 ? -38.375 13.684 57.255 1.00 37.25 1261 GLN A N 1
ATOM 9748 C CA . GLN A 1 1261 ? -39.049 14.682 56.402 1.00 37.25 1261 GLN A CA 1
ATOM 9749 C C . GLN A 1 1261 ? -38.165 15.310 55.306 1.00 37.25 1261 GLN A C 1
ATOM 9751 O O . GLN A 1 1261 ? -38.689 16.002 54.435 1.00 37.25 1261 GLN A O 1
ATOM 9756 N N . LYS A 1 1262 ? -36.845 15.068 55.289 1.00 36.38 1262 LYS A N 1
ATOM 9757 C CA . LYS A 1 1262 ? -35.956 15.535 54.202 1.00 36.38 1262 LYS A CA 1
ATOM 9758 C C . LYS A 1 1262 ? -35.956 14.636 52.961 1.00 36.38 1262 LYS A C 1
ATOM 9760 O O . LYS A 1 1262 ? -35.236 14.930 52.011 1.00 36.38 1262 LYS A O 1
ATOM 9765 N N . SER A 1 1263 ? -36.772 13.585 52.939 1.00 29.69 1263 SER A N 1
ATOM 9766 C CA . SER A 1 1263 ? -37.000 12.766 51.748 1.00 29.69 1263 SER A CA 1
ATOM 9767 C C . SER A 1 1263 ? -38.293 13.206 51.039 1.00 29.69 1263 SER A C 1
ATOM 9769 O O . SER A 1 1263 ? -39.386 12.892 51.510 1.00 29.69 1263 SER A O 1
ATOM 9771 N N . PRO A 1 1264 ? -38.238 13.974 49.933 1.00 32.19 1264 PRO A N 1
ATOM 9772 C CA . PRO A 1 1264 ? -39.421 14.172 49.119 1.00 32.19 1264 PRO A CA 1
ATOM 9773 C C . PRO A 1 1264 ? -39.639 12.937 48.243 1.00 32.19 1264 PRO A C 1
ATOM 9775 O O . PRO A 1 1264 ? -38.708 12.393 47.653 1.00 32.19 1264 PRO A O 1
ATOM 9778 N N . CYS A 1 1265 ? -40.903 12.538 48.131 1.00 29.66 1265 CYS A N 1
ATOM 9779 C CA . CYS A 1 1265 ? -41.386 11.751 47.007 1.00 29.66 1265 CYS A CA 1
ATOM 9780 C C . CYS A 1 1265 ? -40.973 12.426 45.688 1.00 29.66 1265 CYS A C 1
ATOM 9782 O O . CYS A 1 1265 ? -41.388 13.562 45.445 1.00 29.66 1265 CYS A O 1
ATOM 9784 N N . CYS A 1 1266 ? -40.212 11.716 44.855 1.00 30.09 1266 CYS A N 1
ATOM 9785 C CA . CYS A 1 1266 ? -40.205 11.790 43.392 1.00 30.09 1266 CYS A CA 1
ATOM 9786 C C . CYS A 1 1266 ? -39.825 10.408 42.861 1.00 30.09 1266 CYS A C 1
ATOM 9788 O O . CYS A 1 1266 ? -38.724 9.937 43.222 1.00 30.09 1266 CYS A O 1
#

Mean predicted aligned error: 20.19 Å